Protein AF-0000000070466366 (afdb_homodimer)

Organism: Naegleria fowleri (NCBI:txid5763)

Secondary structure (DSSP, 8-state):
-HHHHHHHHHTT--GGGEEEEEEE-S--SSSSS-HHHHHGGG--SGGG---B--EEEBTBTHHHHHHHHHHHHHTSHHHHTS-S--EEEEEEEEEE---SSTTGGGBEEEEEEEEE-TT-SEE---TT-EEEEE----SEE---TT--PPEE-HHHHHHHHHHHHHHHHHHHHHHSSS---GGG-SEEEE--SSHHHHHHHHHHHHHHHHHS--GGGHHHHHHHTT---HHHHHHHHHHHHSS-GGG-TT-HHHHHHHHHHTHHHHHHHTGGGGHHHHHH-B-GGGHHHHHHHHHHHHHGGGGBT-EEEEEEEETTTEEEEEEEEE-----SSS---HHHHHHHH-HHHHHHTPPP--HHHHHHHHHHHHHHTT--SEE--S--TTSPTT-EEEEEE-TT--EEEEE--/-HHHHHHHHHTT--GGGEEEEEEE-S--SSSSS-HHHHHGGG--SGGG---B--EEEBTBTHHHHHHHHHHHHHTSHHHHTS-S--EEEEEEEE-----SSTTGGGB--EEEEEEE-TT-SEE-S-TT-EEEEE----SEE---TT--PPEE-HHHHHHHHHHHHHHHHHHHHHHSSS---GGG-SEEEE--SSHHHHHHHHHHHHHHHHHS--GGGHHHHHHHTT---HHHHHHHHHHHHSS-GGG-TT-HHHHHHHHHHTHHHHHHHTGGGGHHHHHH-B-GGGHHHHHHHHHHHHHGGGGBT-EEEEEEEETTTEEEEEEEEE-----TT----HHHHHHHH-HHHHHHT-----HHHHHHHHHHHHHHTT--SEE--S--TTSPTT-EEEEEE-TT--EEEEE--

Nearest PDB structures (foldseek):
  7cqt-assembly1_A  TM=9.504E-01  e=4.522E-41  Brassica juncea
  2p8u-assembly1_B  TM=9.285E-01  e=1.013E-40  Homo sapiens
  2f82-assembly1_A  TM=9.425E-01  e=1.205E-40  Brassica juncea
  7cqt-assembly1_B  TM=9.486E-01  e=7.617E-40  Brassica juncea
  2wya-assembly2_D  TM=9.282E-01  e=6.407E-40  Homo sapiens

Solvent-accessible surface area (backbone atoms only — not comparable to full-atom values): 41635 Å² total; per-residue (Å²): 95,36,46,52,51,48,50,34,61,76,66,67,52,59,64,76,31,37,43,30,37,23,26,4,26,37,53,70,77,32,56,18,31,27,67,37,25,59,44,28,61,80,39,74,50,73,83,45,13,50,33,42,66,42,20,23,31,22,22,27,25,8,22,56,55,29,45,51,47,45,50,23,40,60,52,8,75,66,40,59,79,52,72,87,62,53,30,27,37,31,32,15,28,31,74,26,53,49,56,95,58,88,57,32,78,40,31,17,68,44,63,44,56,43,82,44,54,67,72,44,22,69,28,72,83,48,72,71,44,51,19,45,35,37,35,60,46,86,26,32,35,24,54,50,64,91,44,81,40,62,51,71,39,65,71,56,34,51,42,53,51,52,51,44,48,52,54,13,49,55,51,33,31,66,63,40,96,58,76,61,48,69,78,75,52,54,33,42,27,46,42,35,70,46,70,68,59,42,49,48,49,56,21,46,51,51,44,46,50,59,42,70,46,52,82,89,45,46,66,60,49,32,54,68,71,70,56,80,56,65,67,61,53,51,49,49,46,54,62,34,64,67,54,66,72,90,74,45,76,80,38,60,66,53,50,52,52,35,36,63,72,36,46,70,59,42,52,72,29,32,43,53,18,43,50,41,36,71,74,44,25,14,10,46,17,14,20,32,55,37,7,46,46,23,31,39,37,73,48,20,58,76,38,51,77,31,43,36,37,37,37,44,51,7,46,15,36,37,31,36,26,35,47,36,32,25,37,82,47,75,51,79,82,62,79,60,44,42,46,49,49,15,61,71,60,37,48,72,65,57,62,68,66,60,78,88,75,51,72,66,58,50,51,51,51,53,52,50,51,60,69,51,57,85,54,53,57,46,67,60,80,73,83,60,83,83,56,54,70,61,31,60,46,76,43,32,23,38,85,84,54,49,76,42,72,43,64,38,113,96,38,46,53,51,48,49,32,61,76,64,68,53,59,64,75,32,35,44,30,38,24,27,5,24,39,53,72,78,30,55,18,31,27,66,36,26,59,46,27,59,81,39,76,50,72,83,45,13,49,33,42,65,41,21,24,29,22,22,26,24,8,21,59,55,30,44,50,45,47,52,23,41,61,51,9,74,66,41,58,80,51,71,87,62,54,30,29,36,31,31,13,30,30,74,25,53,52,56,95,60,88,59,32,78,39,32,17,69,45,63,44,54,43,83,43,53,68,68,44,20,69,26,72,82,49,71,72,44,52,18,44,36,37,36,58,46,87,26,32,36,24,55,49,65,92,45,80,41,62,51,70,38,65,71,58,34,51,43,53,51,52,52,43,48,51,54,12,49,54,50,34,29,68,62,39,96,57,78,61,50,69,78,74,52,54,32,43,27,47,43,34,69,46,69,68,59,42,49,49,49,56,22,46,52,50,42,46,50,59,42,70,46,52,80,90,44,44,67,62,50,31,54,67,70,70,55,80,56,64,68,61,52,51,50,48,46,55,62,34,63,67,54,67,73,90,72,45,77,79,38,59,67,54,50,52,52,36,34,62,74,36,46,70,59,42,51,72,28,32,44,54,18,41,50,42,36,72,74,45,25,14,10,47,17,13,19,33,54,37,6,48,46,24,29,40,38,72,47,20,57,73,37,50,76,31,44,36,36,37,38,44,51,8,45,16,34,38,32,36,28,35,47,35,30,25,37,84,49,76,50,82,82,56,83,53,44,42,47,51,49,15,60,72,58,37,49,71,65,59,61,70,66,61,80,89,75,52,71,67,58,50,50,51,50,53,52,49,50,59,69,50,55,85,53,53,56,46,66,59,81,72,81,61,82,84,56,56,69,61,31,61,46,76,42,33,25,37,84,83,54,50,74,41,72,44,64,38,113

Foldseek 3Di:
DLQVVLVCVLQVADLLQEQEEEEEEAADQDPPAFPVVVVCVVVPDPSNVNYDYTYAYFWLCRQVVVVVVQVCCQPDPNNVVDPFRHKYKYKYFYPFAADPDPLRVQTFGDMHIDIDTPLDQKDQPDPLQKFKDDDFDVQWDDPDSLDPHIDHDDVVVLLLQLVRLLRQLVSNQVSDPHRDAPLRAQAEFEQPQDDVSVLLNSLVSNLSVLLVDDPVCLVVSCVSLVHDDVVLVVVSCVLRHVDDPSPCSPPPVSSVSSSVSCVVVCCRHQVQLCVQCHLGGRRINCRRVSSVLSNLLVCFPVQAQHKYWYWDFGPSTIIMIGIIGGHHGDDPVSDDGSNNSNVSPVPVVVSVPADDDDPVVVVVVVVVCSVCRLNAQDADPDDCVRPDAQDKDWGHHHPVRDTDIDGHD/DLQVVLVCVLQVADLLQEQEEEEEEAADQDPPAFPVVVVCVVVPDPSNVNYDYTYAYFWLCRQVVQVVVQVVCQPDPNNVVDPFRHKYKYKFFYQFAADPDDLRVQTFGDMHIDIDTPLDQKDQPDPLQKFKDDDFDVQWDDPDPLDPHIDHDDLVVLLLQLVRLLRQLVSNQVSDPHRDAPLRAQAEFEQPQDVVSVLLNSLSSNLSVLLVDDPVCLVVSCVSLVHDDPVLVVVSCVLRHVDDPSPCSPPVVSSVSSSVSCVVVCCRHQVQLCVCCHLGGRRINCRRVSSVLSNLLVCFPVQAQHKYWYWDFGPSTIIMIGIIGGHHGDDPPPDDGSNNSNVSPVPVVVSVPADDDDPVVVVVVVVVCSVCRLNACDADPDDCVRPDAQDKDWGHHHPVRDTDIDGHD

Radius of gyration: 27.38 Å; Cα contacts (8 Å, |Δi|>4): 1636; chains: 2; bounding box: 58×81×70 Å

Sequence (818 aa):
MSAVKRLFEKYSIDPKQVKRLEVGTESAIDKSKSIKSFIMQEFPQVEYSEMEGIDTINACYGATNALFNGLYWLNSEHTTTKKNDVYSVVVAVDIAQYDKGPARPTGGAGAVAMLLGRDAPLSFSDFRLKAFHMEHAYDFYKPKKTSYFPTVDGQYSNVCYLKALDICYERLRSRHEQPISVADLDYLCFHAPYNKLVQKSFARMVYSDFALAEESQLESLYAKYGIKDDETKSKINQYARSQPREETYNDNESSKFFIALTKKMYEQKVGASTYLPRELGNTYAASLYAGLTSLVGLKGQELQDKRINLFSYGSGLAAAMFEFQGRETTHKKHRYQLEDIKNILDLPNRLNQRQEITPEEYSKTMDHNMDVYLKHDFVSSTPTDYISSGAYYLDRVDDKYRRFYLRKEMSAVKRLFEKYSIDPKQVKRLEVGTESAIDKSKSIKSFIMQEFPQVEYSEMEGIDTINACYGATNALFNGLYWLNSEHTTTKKNDVYSVVVAVDIAQYDKGPARPTGGAGAVAMLLGRDAPLSFSDFRLKAFHMEHAYDFYKPKKTSYFPTVDGQYSNVCYLKALDICYERLRSRHEQPISVADLDYLCFHAPYNKLVQKSFARMVYSDFALAEESQLESLYAKYGIKDDETKSKINQYARSQPREETYNDNESSKFFIALTKKMYEQKVGASTYLPRELGNTYAASLYAGLTSLVGLKGQELQDKRINLFSYGSGLAAAMFEFQGRETTHKKHRYQLEDIKNILDLPNRLNQRQEITPEEYSKTMDHNMDVYLKHDFVSSTPTDYISSGAYYLDRVDDKYRRFYLRKE

pLDDT: mean 93.12, std 7.14, range [53.06, 98.81]

Structure (mmCIF, N/CA/C/O backbone):
data_AF-0000000070466366-model_v1
#
loop_
_entity.id
_entity.type
_entity.pdbx_description
1 polymer 'Hydroxymethylglutaryl-CoA synthase'
#
loop_
_atom_site.group_PDB
_atom_site.id
_atom_site.type_symbol
_atom_site.label_atom_id
_atom_site.label_alt_id
_atom_site.label_comp_id
_atom_site.label_asym_id
_atom_site.label_entity_id
_atom_site.label_seq_id
_atom_site.pdbx_PDB_ins_code
_atom_site.Cartn_x
_atom_site.Cartn_y
_atom_site.Cartn_z
_atom_site.occupancy
_atom_site.B_iso_or_equiv
_atom_site.auth_seq_id
_atom_site.auth_comp_id
_atom_site.auth_asym_id
_atom_site.auth_atom_id
_atom_site.pdbx_PDB_model_num
ATOM 1 N N . MET A 1 1 ? -8.93 -9.391 11.047 1 96.06 1 MET A N 1
ATOM 2 C CA . MET A 1 1 ? -8.875 -9.289 12.508 1 96.06 1 MET A CA 1
ATOM 3 C C . MET A 1 1 ? -8.68 -10.664 13.133 1 96.06 1 MET A C 1
ATOM 5 O O . MET A 1 1 ? -7.82 -10.844 14 1 96.06 1 MET A O 1
ATOM 9 N N . SER A 1 2 ? -9.508 -11.656 12.734 1 96.38 2 SER A N 1
ATOM 10 C CA . SER A 1 2 ? -9.391 -13 13.281 1 96.38 2 SER A CA 1
ATOM 11 C C . SER A 1 2 ? -8.008 -13.586 13.016 1 96.38 2 SER A C 1
ATOM 13 O O . SER A 1 2 ? -7.387 -14.156 13.914 1 96.38 2 SER A O 1
ATOM 15 N N . ALA A 1 3 ? -7.57 -13.508 11.758 1 96.94 3 ALA A N 1
ATOM 16 C CA . ALA A 1 3 ? -6.266 -14.055 11.398 1 96.94 3 ALA A CA 1
ATOM 17 C C . ALA A 1 3 ? -5.156 -13.414 12.227 1 96.94 3 ALA A C 1
ATOM 19 O O . ALA A 1 3 ? -4.25 -14.102 12.703 1 96.94 3 ALA A O 1
ATOM 20 N N . VAL A 1 4 ? -5.172 -12.102 12.398 1 97.94 4 VAL A N 1
ATOM 21 C CA . VAL A 1 4 ? -4.156 -11.375 13.148 1 97.94 4 VAL A CA 1
ATOM 22 C C . VAL A 1 4 ? -4.207 -11.789 14.617 1 97.94 4 VAL A C 1
ATOM 24 O O . VAL A 1 4 ? -3.176 -12.086 15.227 1 97.94 4 VAL A O 1
ATOM 27 N N . LYS A 1 5 ? -5.387 -11.781 15.156 1 96.62 5 LYS A N 1
ATOM 28 C CA . LYS A 1 5 ? -5.547 -12.164 16.547 1 96.62 5 LYS A CA 1
ATOM 29 C C . LYS A 1 5 ? -5.023 -13.578 16.797 1 96.62 5 LYS A C 1
ATOM 31 O O . LYS A 1 5 ? -4.309 -13.82 17.781 1 96.62 5 LYS A O 1
ATOM 36 N N . ARG A 1 6 ? -5.387 -14.516 15.969 1 96.19 6 ARG A N 1
ATOM 37 C CA . ARG A 1 6 ? -4.93 -15.891 16.094 1 96.19 6 ARG A CA 1
ATOM 38 C C . ARG A 1 6 ? -3.412 -15.984 15.977 1 96.19 6 ARG A C 1
ATOM 40 O O . ARG A 1 6 ? -2.775 -16.75 16.703 1 96.19 6 ARG A O 1
ATOM 47 N N . LEU A 1 7 ? -2.84 -15.258 15.055 1 97.38 7 LEU A N 1
ATOM 48 C CA . LEU A 1 7 ? -1.387 -15.234 14.914 1 97.38 7 LEU A CA 1
ATOM 49 C C . LEU A 1 7 ? -0.723 -14.82 16.219 1 97.38 7 LEU A C 1
ATOM 51 O O . LEU A 1 7 ? 0.207 -15.477 16.688 1 97.38 7 LEU A O 1
ATOM 55 N N . PHE A 1 8 ? -1.186 -13.719 16.812 1 96.38 8 PHE A N 1
ATOM 56 C CA . PHE A 1 8 ? -0.605 -13.203 18.047 1 96.38 8 PHE A CA 1
ATOM 57 C C . PHE A 1 8 ? -0.771 -14.203 19.188 1 96.38 8 PHE A C 1
ATOM 59 O O . PHE A 1 8 ? 0.168 -14.445 19.938 1 96.38 8 PHE A O 1
ATOM 66 N N . GLU A 1 9 ? -1.941 -14.797 19.234 1 95.44 9 GLU A N 1
ATOM 67 C CA . GLU A 1 9 ? -2.225 -15.727 20.328 1 95.44 9 GLU A CA 1
ATOM 68 C C . GLU A 1 9 ? -1.451 -17.031 20.141 1 95.44 9 GLU A C 1
ATOM 70 O O . GLU A 1 9 ? -0.811 -17.516 21.078 1 95.44 9 GLU A O 1
ATOM 75 N N . LYS A 1 10 ? -1.465 -17.594 19 1 95 10 LYS A N 1
ATOM 76 C CA . LYS A 1 10 ? -0.871 -18.906 18.766 1 95 10 LYS A CA 1
ATOM 77 C C . LYS A 1 10 ? 0.652 -18.844 18.812 1 95 10 LYS A C 1
ATOM 79 O O . LYS A 1 10 ? 1.307 -19.797 19.219 1 95 10 LYS A O 1
ATOM 84 N N . TYR A 1 11 ? 1.193 -17.734 18.453 1 93.44 11 TYR A N 1
ATOM 85 C CA . TYR A 1 11 ? 2.646 -17.609 18.438 1 93.44 11 TYR A CA 1
ATOM 86 C C . TYR A 1 11 ? 3.125 -16.781 19.625 1 93.44 11 TYR A C 1
ATOM 88 O O . TYR A 1 11 ? 4.297 -16.391 19.688 1 93.44 11 TYR A O 1
ATOM 96 N N . SER A 1 12 ? 2.275 -16.391 20.547 1 92.88 12 SER A N 1
ATOM 97 C CA . SER A 1 12 ? 2.588 -15.664 21.781 1 92.88 12 SER A CA 1
ATOM 98 C C . SER A 1 12 ? 3.379 -14.391 21.469 1 92.88 12 SER A C 1
ATOM 100 O O . SER A 1 12 ? 4.43 -14.156 22.078 1 92.88 12 SER A O 1
ATOM 102 N N . ILE A 1 13 ? 2.855 -13.664 20.594 1 93.5 13 ILE A N 1
ATOM 103 C CA . ILE A 1 13 ? 3.52 -12.438 20.172 1 93.5 13 ILE A CA 1
ATOM 104 C C . ILE A 1 13 ? 3.062 -11.281 21.062 1 93.5 13 ILE A C 1
ATOM 106 O O . ILE A 1 13 ? 1.86 -11.055 21.234 1 93.5 13 ILE A O 1
ATOM 110 N N . ASP A 1 14 ? 4.008 -10.539 21.625 1 93.25 14 ASP A N 1
ATOM 111 C CA . ASP A 1 14 ? 3.717 -9.273 22.281 1 93.25 14 ASP A CA 1
ATOM 112 C C . ASP A 1 14 ? 3.475 -8.164 21.266 1 93.25 14 ASP A C 1
ATOM 114 O O . ASP A 1 14 ? 4.359 -7.84 20.469 1 93.25 14 ASP A O 1
ATOM 118 N N . PRO A 1 15 ? 2.287 -7.559 21.297 1 94 15 PRO A N 1
ATOM 119 C CA . PRO A 1 15 ? 1.999 -6.508 20.312 1 94 15 PRO A CA 1
ATOM 120 C C . PRO A 1 15 ? 3.051 -5.402 20.312 1 94 15 PRO A C 1
ATOM 122 O O . PRO A 1 15 ? 3.244 -4.727 19.297 1 94 15 PRO A O 1
ATOM 125 N N . LYS A 1 16 ? 3.756 -5.223 21.391 1 92.88 16 LYS A N 1
ATOM 126 C CA . LYS A 1 16 ? 4.781 -4.184 21.484 1 92.88 16 LYS A CA 1
ATOM 127 C C . LYS A 1 16 ? 5.949 -4.48 20.547 1 92.88 16 LYS A C 1
ATOM 129 O O . LYS A 1 16 ? 6.695 -3.574 20.172 1 92.88 16 LYS A O 1
ATOM 134 N N . GLN A 1 17 ? 6.059 -5.715 20.188 1 92.38 17 GLN A N 1
ATOM 135 C CA . GLN A 1 17 ? 7.16 -6.133 19.328 1 92.38 17 GLN A CA 1
ATOM 136 C C . GLN A 1 17 ? 6.828 -5.902 17.859 1 92.38 17 GLN A C 1
ATOM 138 O O . GLN A 1 17 ? 7.719 -5.934 17 1 92.38 17 GLN A O 1
ATOM 143 N N . VAL A 1 18 ? 5.605 -5.711 17.547 1 95.38 18 VAL A N 1
ATOM 144 C CA . VAL A 1 18 ? 5.191 -5.512 16.156 1 95.38 18 VAL A CA 1
ATOM 145 C C . VAL A 1 18 ? 5.199 -4.02 15.82 1 95.38 18 VAL A C 1
ATOM 147 O O . VAL A 1 18 ? 4.434 -3.244 16.406 1 95.38 18 VAL A O 1
ATOM 150 N N . LYS A 1 19 ? 6.012 -3.633 14.883 1 95.12 19 LYS A N 1
ATOM 151 C CA . LYS A 1 19 ? 6.188 -2.213 14.594 1 95.12 19 LYS A CA 1
ATOM 152 C C . LYS A 1 19 ? 5.672 -1.868 13.203 1 95.12 19 LYS A C 1
ATOM 154 O O . LYS A 1 19 ? 5.652 -0.698 12.812 1 95.12 19 LYS A O 1
ATOM 159 N N . ARG A 1 20 ? 5.266 -2.869 12.516 1 96.56 20 ARG A N 1
ATOM 160 C CA . ARG A 1 20 ? 4.664 -2.66 11.203 1 96.56 20 ARG A CA 1
ATOM 161 C C . ARG A 1 20 ? 3.598 -3.713 10.914 1 96.56 20 ARG A C 1
ATOM 163 O O . ARG A 1 20 ? 3.77 -4.887 11.25 1 96.56 20 ARG A O 1
ATOM 170 N N . LEU A 1 21 ? 2.521 -3.348 10.43 1 98.25 21 LEU A N 1
ATOM 171 C CA . LEU A 1 21 ? 1.432 -4.223 10.016 1 98.25 21 LEU A CA 1
ATOM 172 C C . LEU A 1 21 ? 0.79 -3.725 8.727 1 98.25 21 LEU A C 1
ATOM 174 O O . LEU A 1 21 ? 0.292 -2.598 8.672 1 98.25 21 LEU A O 1
ATOM 178 N N . GLU A 1 22 ? 0.852 -4.496 7.668 1 98.31 22 GLU A N 1
ATOM 179 C CA . GLU A 1 22 ? 0.303 -4.133 6.363 1 98.31 22 GLU A CA 1
ATOM 180 C C . GLU A 1 22 ? -0.724 -5.156 5.891 1 98.31 22 GLU A C 1
ATOM 182 O O . GLU A 1 22 ? -0.619 -6.344 6.211 1 98.31 22 GLU A O 1
ATOM 187 N N . VAL A 1 23 ? -1.675 -4.68 5.141 1 98.69 23 VAL A N 1
ATOM 188 C CA . VAL A 1 23 ? -2.717 -5.547 4.602 1 98.69 23 VAL A CA 1
ATOM 189 C C . VAL A 1 23 ? -2.715 -5.469 3.074 1 98.69 23 VAL A C 1
ATOM 191 O O . VAL A 1 23 ? -2.721 -4.375 2.504 1 98.69 23 VAL A O 1
ATOM 194 N N . GLY A 1 24 ? -2.564 -6.617 2.385 1 98.31 24 GLY A N 1
ATOM 195 C CA . GLY A 1 24 ? -2.836 -6.727 0.961 1 98.31 24 GLY A CA 1
ATOM 196 C C . GLY A 1 24 ? -4.262 -7.145 0.656 1 98.31 24 GLY A C 1
ATOM 197 O O . GLY A 1 24 ? -4.715 -8.195 1.104 1 98.31 24 GLY A O 1
ATOM 198 N N . THR A 1 25 ? -5.016 -6.293 -0.101 1 96.62 25 THR A N 1
ATOM 199 C CA . THR A 1 25 ? -6.426 -6.566 -0.355 1 96.62 25 THR A CA 1
ATOM 200 C C . THR A 1 25 ? -6.91 -5.809 -1.589 1 96.62 25 THR A C 1
ATOM 202 O O . THR A 1 25 ? -6.293 -4.82 -2 1 96.62 25 THR A O 1
ATOM 205 N N . GLU A 1 26 ? -7.973 -6.289 -2.25 1 92.19 26 GLU A N 1
ATOM 206 C CA . GLU A 1 26 ? -8.703 -5.504 -3.242 1 92.19 26 GLU A CA 1
ATOM 207 C C . GLU A 1 26 ? -10.164 -5.336 -2.844 1 92.19 26 GLU A C 1
ATOM 209 O O . GLU A 1 26 ? -11.008 -4.996 -3.68 1 92.19 26 GLU A O 1
ATOM 214 N N . SER A 1 27 ? -10.484 -5.633 -1.599 1 90.75 27 SER A N 1
ATOM 215 C CA . SER A 1 27 ? -11.883 -5.652 -1.177 1 90.75 27 SER A CA 1
ATOM 216 C C . SER A 1 27 ? -12.109 -4.738 0.02 1 90.75 27 SER A C 1
ATOM 218 O O . SER A 1 27 ? -12.859 -5.082 0.938 1 90.75 27 SER A O 1
ATOM 220 N N . ALA A 1 28 ? -11.438 -3.646 -0.012 1 87.25 28 ALA A N 1
ATOM 221 C CA . ALA A 1 28 ? -11.695 -2.709 1.078 1 87.25 28 ALA A CA 1
ATOM 222 C C . ALA A 1 28 ? -13.141 -2.215 1.05 1 87.25 28 ALA A C 1
ATOM 224 O O . ALA A 1 28 ? -13.695 -1.975 -0.022 1 87.25 28 ALA A O 1
ATOM 225 N N . ILE A 1 29 ? -13.797 -2.104 2.184 1 86.88 29 ILE A N 1
ATOM 226 C CA . ILE A 1 29 ? -15.203 -1.724 2.275 1 86.88 29 ILE A CA 1
ATOM 227 C C . ILE A 1 29 ? -15.32 -0.204 2.373 1 86.88 29 ILE A C 1
ATOM 229 O O . ILE A 1 29 ? -16.406 0.353 2.193 1 86.88 29 ILE A O 1
ATOM 233 N N . ASP A 1 30 ? -14.281 0.465 2.758 1 90.94 30 ASP A N 1
ATOM 234 C CA . ASP A 1 30 ? -14.172 1.92 2.797 1 90.94 30 ASP A CA 1
ATOM 235 C C . ASP A 1 30 ? -13.117 2.42 1.812 1 90.94 30 ASP A C 1
ATOM 237 O O . ASP A 1 30 ? -12.055 1.817 1.678 1 90.94 30 ASP A O 1
ATOM 241 N N . LYS A 1 31 ? -13.445 3.484 1.1 1 90.69 31 LYS A N 1
ATOM 242 C CA . LYS A 1 31 ? -12.508 3.961 0.085 1 90.69 31 LYS A CA 1
ATOM 243 C C . LYS A 1 31 ? -11.312 4.66 0.725 1 90.69 31 LYS A C 1
ATOM 245 O O . LYS A 1 31 ? -10.242 4.746 0.121 1 90.69 31 LYS A O 1
ATOM 250 N N . SER A 1 32 ? -11.516 5.141 1.87 1 93.62 32 SER A N 1
ATOM 251 C CA . SER A 1 32 ? -10.461 5.957 2.463 1 93.62 32 SER A CA 1
ATOM 252 C C . SER A 1 32 ? -9.82 5.254 3.652 1 93.62 32 SER A C 1
ATOM 254 O O . SER A 1 32 ? -8.594 5.266 3.801 1 93.62 32 SER A O 1
ATOM 256 N N . LYS A 1 33 ? -10.594 4.621 4.555 1 95.38 33 LYS A N 1
ATOM 257 C CA . LYS A 1 33 ? -10.094 3.936 5.738 1 95.38 33 LYS A CA 1
ATOM 258 C C . LYS A 1 33 ? -9.5 2.578 5.379 1 95.38 33 LYS A C 1
ATOM 260 O O . LYS A 1 33 ? -10.117 1.798 4.652 1 95.38 33 LYS A O 1
ATOM 265 N N . SER A 1 34 ? -8.32 2.328 5.812 1 96.69 34 SER A N 1
ATOM 266 C CA . SER A 1 34 ? -7.676 1.045 5.559 1 96.69 34 SER A CA 1
ATOM 267 C C . SER A 1 34 ? -8.25 -0.049 6.453 1 96.69 34 SER A C 1
ATOM 269 O O . SER A 1 34 ? -8.812 0.237 7.512 1 96.69 34 SER A O 1
ATOM 271 N N . ILE A 1 35 ? -8.133 -1.308 5.977 1 97.06 35 ILE A N 1
ATOM 272 C CA . ILE A 1 35 ? -8.422 -2.465 6.82 1 97.06 35 ILE A CA 1
ATOM 273 C C . ILE A 1 35 ? -7.48 -2.469 8.023 1 97.06 35 ILE A C 1
ATOM 275 O O . ILE A 1 35 ? -7.891 -2.805 9.141 1 97.06 35 ILE A O 1
ATOM 279 N N . LYS A 1 36 ? -6.262 -2.043 7.848 1 98.19 36 LYS A N 1
ATOM 280 C CA . LYS A 1 36 ? -5.281 -1.938 8.93 1 98.19 36 LYS A CA 1
ATOM 281 C C . LYS A 1 36 ? -5.82 -1.098 10.078 1 98.19 36 LYS A C 1
ATOM 283 O O . LYS A 1 36 ? -5.629 -1.441 11.25 1 98.19 36 LYS A O 1
ATOM 288 N N . SER A 1 37 ? -6.43 0.009 9.75 1 96.81 37 SER A N 1
ATOM 289 C CA . SER A 1 37 ? -6.949 0.87 10.812 1 96.81 37 SER A CA 1
ATOM 290 C C . SER A 1 37 ? -8.008 0.151 11.633 1 96.81 37 SER A C 1
ATOM 292 O O . SER A 1 37 ? -8.117 0.37 12.844 1 96.81 37 SER A O 1
ATOM 294 N N . PHE A 1 38 ? -8.805 -0.758 11.023 1 96.19 38 PHE A N 1
ATOM 295 C CA . PHE A 1 38 ? -9.773 -1.566 11.75 1 96.19 38 PHE A CA 1
ATOM 296 C C . PHE A 1 38 ? -9.062 -2.562 12.664 1 96.19 38 PHE A C 1
ATOM 298 O O . PHE A 1 38 ? -9.516 -2.818 13.781 1 96.19 38 PHE A O 1
ATOM 305 N N . ILE A 1 39 ? -8.008 -3.111 12.18 1 97.19 39 ILE A N 1
ATOM 306 C CA . ILE A 1 39 ? -7.246 -4.082 12.961 1 97.19 39 ILE A CA 1
ATOM 307 C C . ILE A 1 39 ? -6.699 -3.414 14.219 1 97.19 39 ILE A C 1
ATOM 309 O O . ILE A 1 39 ? -6.613 -4.047 15.273 1 97.19 39 ILE A O 1
ATOM 313 N N . MET A 1 40 ? -6.41 -2.094 14.188 1 97.06 40 MET A N 1
ATOM 314 C CA . MET A 1 40 ? -5.82 -1.368 15.312 1 97.06 40 MET A CA 1
ATOM 315 C C . MET A 1 40 ? -6.773 -1.35 16.5 1 97.06 40 MET A C 1
ATOM 317 O O . MET A 1 40 ? -6.355 -1.082 17.625 1 97.06 40 MET A O 1
ATOM 321 N N . GLN A 1 41 ? -8.055 -1.667 16.234 1 94.44 41 GLN A N 1
ATOM 322 C CA . GLN A 1 41 ? -9 -1.755 17.344 1 94.44 41 GLN A CA 1
ATOM 323 C C . GLN A 1 41 ? -8.562 -2.822 18.344 1 94.44 41 GLN A C 1
ATOM 325 O O . GLN A 1 41 ? -8.922 -2.762 19.531 1 94.44 41 GLN A O 1
ATOM 330 N N . GLU A 1 42 ? -7.84 -3.777 17.859 1 92.75 42 GLU A N 1
ATOM 331 C CA . GLU A 1 42 ? -7.348 -4.852 18.703 1 92.75 42 GLU A CA 1
ATOM 332 C C . GLU A 1 42 ? -6.199 -4.367 19.594 1 92.75 42 GLU A C 1
ATOM 334 O O . GLU A 1 42 ? -5.832 -5.039 20.562 1 92.75 42 GLU A O 1
ATOM 339 N N . PHE A 1 43 ? -5.727 -3.207 19.297 1 94.12 43 PHE A N 1
ATOM 340 C CA . PHE A 1 43 ? -4.594 -2.623 20 1 94.12 43 PHE A CA 1
ATOM 341 C C . PHE A 1 43 ? -4.895 -1.187 20.422 1 94.12 43 PHE A C 1
ATOM 343 O O . PHE A 1 43 ? -4.207 -0.257 19.984 1 94.12 43 PHE A O 1
ATOM 350 N N . PRO A 1 44 ? -5.758 -1.002 21.359 1 91.12 44 PRO A N 1
ATOM 351 C CA . PRO A 1 44 ? -6.25 0.343 21.672 1 91.12 44 PRO A CA 1
ATOM 352 C C . PRO A 1 44 ? -5.277 1.142 22.531 1 91.12 44 PRO A C 1
ATOM 354 O O . PRO A 1 44 ? -5.395 2.367 22.641 1 91.12 44 PRO A O 1
ATOM 357 N N . GLN A 1 45 ? -4.344 0.458 23.141 1 93.69 45 GLN A N 1
ATOM 358 C CA . GLN A 1 45 ? -3.402 1.161 24.016 1 93.69 45 GLN A CA 1
ATOM 359 C C . GLN A 1 45 ? -2.402 1.97 23.188 1 93.69 45 GLN A C 1
ATOM 361 O O . GLN A 1 45 ? -1.893 1.489 22.172 1 93.69 45 GLN A O 1
ATOM 366 N N . VAL A 1 46 ? -2.16 3.145 23.672 1 93.69 46 VAL A N 1
ATOM 367 C CA . VAL A 1 46 ? -1.288 4.07 22.953 1 93.69 46 VAL A CA 1
ATOM 368 C C . VAL A 1 46 ? 0.091 3.441 22.766 1 93.69 46 VAL A C 1
ATOM 370 O O . VAL A 1 46 ? 0.757 3.676 21.75 1 93.69 46 VAL A O 1
ATOM 373 N N . GLU A 1 47 ? 0.54 2.621 23.656 1 93.12 47 GLU A N 1
ATOM 374 C CA . GLU A 1 47 ? 1.852 1.981 23.594 1 93.12 47 GLU A CA 1
ATOM 375 C C . GLU A 1 47 ? 1.95 1.043 22.391 1 93.12 47 GLU A C 1
ATOM 377 O O . GLU A 1 47 ? 3.049 0.725 21.938 1 93.12 47 GLU A O 1
ATOM 382 N N . TYR A 1 48 ? 0.75 0.599 21.922 1 94.56 48 TYR A N 1
ATOM 383 C CA . TYR A 1 48 ? 0.733 -0.321 20.781 1 94.56 48 TYR A CA 1
ATOM 384 C C . TYR A 1 48 ? 0.463 0.423 19.484 1 94.56 48 TYR A C 1
ATOM 386 O O . TYR A 1 48 ? 0.429 -0.185 18.406 1 94.56 48 TYR A O 1
ATOM 394 N N . SER A 1 49 ? 0.397 1.738 19.547 1 96.19 49 SER A N 1
ATOM 395 C CA . SER A 1 49 ? -0.109 2.494 18.406 1 96.19 49 SER A CA 1
ATOM 396 C C . SER A 1 49 ? 1.015 2.855 17.438 1 96.19 49 SER A C 1
ATOM 398 O O . SER A 1 49 ? 0.765 3.412 16.359 1 96.19 49 SER A O 1
ATOM 400 N N . GLU A 1 50 ? 2.242 2.633 17.859 1 94.81 50 GLU A N 1
ATOM 401 C CA . GLU A 1 50 ? 3.361 2.932 16.969 1 94.81 50 GLU A CA 1
ATOM 402 C C . GLU A 1 50 ? 3.643 1.768 16.031 1 94.81 50 GLU A C 1
ATOM 404 O O . GLU A 1 50 ? 4.758 1.244 15.992 1 94.81 50 GLU A O 1
ATOM 409 N N . MET A 1 51 ? 2.682 1.392 15.305 1 95.75 51 MET A N 1
ATOM 410 C CA . MET A 1 51 ? 2.717 0.326 14.305 1 95.75 51 MET A CA 1
ATOM 411 C C . MET A 1 51 ? 2.48 0.884 12.906 1 95.75 51 MET A C 1
ATOM 413 O O . MET A 1 51 ? 1.341 0.933 12.438 1 95.75 51 MET A O 1
ATOM 417 N N . GLU A 1 52 ? 3.555 1.161 12.242 1 96.06 52 GLU A N 1
ATOM 418 C CA . GLU A 1 52 ? 3.387 1.744 10.914 1 96.06 52 GLU A CA 1
ATOM 419 C C . GLU A 1 52 ? 2.816 0.726 9.938 1 96.06 52 GLU A C 1
ATOM 421 O O . GLU A 1 52 ? 2.521 -0.41 10.312 1 96.06 52 GLU A O 1
ATOM 426 N N . GLY A 1 53 ? 2.582 1.084 8.68 1 97.81 53 GLY A N 1
ATOM 427 C CA . GLY A 1 53 ? 1.994 0.24 7.652 1 97.81 53 GLY A CA 1
ATOM 428 C C . GLY A 1 53 ? 0.512 0.489 7.453 1 97.81 53 GLY A C 1
ATOM 429 O O . GLY A 1 53 ? -0.203 0.813 8.406 1 97.81 53 GLY A O 1
ATOM 430 N N . ILE A 1 54 ? 0.046 0.333 6.254 1 98.56 54 ILE A N 1
ATOM 431 C CA . ILE A 1 54 ? -1.355 0.472 5.879 1 98.56 54 ILE A CA 1
ATOM 432 C C . ILE A 1 54 ? -1.691 -0.52 4.766 1 98.56 54 ILE A C 1
ATOM 434 O O . ILE A 1 54 ? -1.012 -1.535 4.605 1 98.56 54 ILE A O 1
ATOM 438 N N . ASP A 1 55 ? -2.824 -0.326 4.023 1 98.25 55 ASP A N 1
ATOM 439 C CA . ASP A 1 55 ? -3.268 -1.266 2.996 1 98.25 55 ASP A CA 1
ATOM 440 C C . ASP A 1 55 ? -2.547 -1.017 1.674 1 98.25 55 ASP A C 1
ATOM 442 O O . ASP A 1 55 ? -2.244 0.129 1.332 1 98.25 55 ASP A O 1
ATOM 446 N N . THR A 1 56 ? -2.236 -2.062 0.962 1 98.06 56 THR A N 1
ATOM 447 C CA . THR A 1 56 ? -1.748 -1.994 -0.411 1 98.06 56 THR A CA 1
ATOM 448 C C . THR A 1 56 ? -2.717 -2.689 -1.364 1 98.06 56 THR A C 1
ATOM 450 O O . THR A 1 56 ? -3.342 -3.688 -1.003 1 98.06 56 THR A O 1
ATOM 453 N N . ILE A 1 57 ? -2.816 -2.088 -2.596 1 97.06 57 ILE A N 1
ATOM 454 C CA . ILE A 1 57 ? -3.896 -2.557 -3.455 1 97.06 57 ILE A CA 1
ATOM 455 C C . ILE A 1 57 ? -3.389 -2.707 -4.887 1 97.06 57 ILE A C 1
ATOM 457 O O . ILE A 1 57 ? -2.893 -1.745 -5.48 1 97.06 57 ILE A O 1
ATOM 461 N N . ASN A 1 58 ? -3.531 -3.916 -5.508 1 97.38 58 ASN A N 1
ATOM 462 C CA . ASN A 1 58 ? -3.545 -4.324 -6.906 1 97.38 58 ASN A CA 1
ATOM 463 C C . ASN A 1 58 ? -3.984 -5.777 -7.066 1 97.38 58 ASN A C 1
ATOM 465 O O . ASN A 1 58 ? -3.148 -6.668 -7.23 1 97.38 58 ASN A O 1
ATOM 469 N N . ALA A 1 59 ? -5.293 -5.926 -7.141 1 96.38 59 ALA A N 1
ATOM 470 C CA . ALA A 1 59 ? -5.902 -7.254 -7.188 1 96.38 59 ALA A CA 1
ATOM 471 C C . ALA A 1 59 ? -5.199 -8.219 -6.234 1 96.38 59 ALA A C 1
ATOM 473 O O . ALA A 1 59 ? -4.98 -7.891 -5.062 1 96.38 59 ALA A O 1
ATOM 474 N N . CYS A 1 60 ? -4.914 -9.445 -6.699 1 97.06 60 CYS A N 1
ATOM 475 C CA . CYS A 1 60 ? -4.402 -10.477 -5.805 1 97.06 60 CYS A CA 1
ATOM 476 C C . CYS A 1 60 ? -2.947 -10.211 -5.441 1 97.06 60 CYS A C 1
ATOM 478 O O . CYS A 1 60 ? -2.422 -10.812 -4.5 1 97.06 60 CYS A O 1
ATOM 480 N N . TYR A 1 61 ? -2.281 -9.297 -6.062 1 98.44 61 TYR A N 1
ATOM 481 C CA . TYR A 1 61 ? -0.858 -9.047 -5.863 1 98.44 61 TYR A CA 1
ATOM 482 C C . TYR A 1 61 ? -0.623 -8.234 -4.594 1 98.44 61 TYR A C 1
ATOM 484 O O . TYR A 1 61 ? 0.497 -8.188 -4.082 1 98.44 61 TYR A O 1
ATOM 492 N N . GLY A 1 62 ? -1.628 -7.566 -4.039 1 98.19 62 GLY A N 1
ATOM 493 C CA . GLY A 1 62 ? -1.488 -6.672 -2.902 1 98.19 62 GLY A CA 1
ATOM 494 C C . GLY A 1 62 ? -0.705 -7.281 -1.756 1 98.19 62 GLY A C 1
ATOM 495 O O . GLY A 1 62 ? 0.163 -6.629 -1.174 1 98.19 62 GLY A O 1
ATOM 496 N N . ALA A 1 63 ? -0.928 -8.516 -1.475 1 98.19 63 ALA A N 1
ATOM 497 C CA . ALA A 1 63 ? -0.279 -9.188 -0.354 1 98.19 63 ALA A CA 1
ATOM 498 C C . ALA A 1 63 ? 1.221 -9.336 -0.597 1 98.19 63 ALA A C 1
ATOM 500 O O . ALA A 1 63 ? 2.018 -9.266 0.342 1 98.19 63 ALA A O 1
ATOM 501 N N . THR A 1 64 ? 1.584 -9.609 -1.805 1 98.62 64 THR A N 1
ATOM 502 C CA . THR A 1 64 ? 2.996 -9.766 -2.137 1 98.62 64 THR A CA 1
ATOM 503 C C . THR A 1 64 ? 3.74 -8.445 -1.952 1 98.62 64 THR A C 1
ATOM 505 O O . THR A 1 64 ? 4.863 -8.43 -1.444 1 98.62 64 THR A O 1
ATOM 508 N N . ASN A 1 65 ? 3.09 -7.379 -2.414 1 98.44 65 ASN A N 1
ATOM 509 C CA . ASN A 1 65 ? 3.721 -6.082 -2.195 1 98.44 65 ASN A CA 1
ATOM 510 C C . ASN A 1 65 ? 3.881 -5.777 -0.709 1 98.44 65 ASN A C 1
ATOM 512 O O . ASN A 1 65 ? 4.906 -5.238 -0.289 1 98.44 65 ASN A O 1
ATOM 516 N N . ALA A 1 66 ? 2.855 -6.078 0.091 1 98.56 66 ALA A N 1
ATOM 517 C CA . ALA A 1 66 ? 2.938 -5.91 1.54 1 98.56 66 ALA A CA 1
ATOM 518 C C . ALA A 1 66 ? 4.078 -6.738 2.125 1 98.56 66 ALA A C 1
ATOM 520 O O . ALA A 1 66 ? 4.789 -6.281 3.02 1 98.56 66 ALA A O 1
ATOM 521 N N . LEU A 1 67 ? 4.23 -7.949 1.647 1 98.25 67 LEU A N 1
ATOM 522 C CA . LEU A 1 67 ? 5.312 -8.828 2.084 1 98.25 67 LEU A CA 1
ATOM 523 C C . LEU A 1 67 ? 6.672 -8.188 1.806 1 98.25 67 LEU A C 1
ATOM 525 O O . LEU A 1 67 ? 7.527 -8.125 2.693 1 98.25 67 LEU A O 1
ATOM 529 N N . PHE A 1 68 ? 6.871 -7.723 0.576 1 96.94 68 PHE A N 1
ATOM 530 C CA . PHE A 1 68 ? 8.141 -7.102 0.21 1 96.94 68 PHE A CA 1
ATOM 531 C C . PHE A 1 68 ? 8.391 -5.852 1.048 1 96.94 68 PHE A C 1
ATOM 533 O O . PHE A 1 68 ? 9.516 -5.617 1.5 1 96.94 68 PHE A O 1
ATOM 540 N N . ASN A 1 69 ? 7.352 -5.031 1.256 1 96.88 69 ASN A N 1
ATOM 541 C CA . ASN A 1 69 ? 7.5 -3.861 2.113 1 96.88 69 ASN A CA 1
ATOM 542 C C . ASN A 1 69 ? 8 -4.246 3.504 1 96.88 69 ASN A C 1
ATOM 544 O O . ASN A 1 69 ? 8.898 -3.598 4.047 1 96.88 69 ASN A O 1
ATOM 548 N N . GLY A 1 70 ? 7.332 -5.254 4.09 1 95.62 70 GLY A N 1
ATOM 549 C CA . GLY A 1 70 ? 7.754 -5.719 5.402 1 95.62 70 GLY A CA 1
ATOM 550 C C . GLY A 1 70 ? 9.188 -6.203 5.434 1 95.62 70 GLY A C 1
ATOM 551 O O . GLY A 1 70 ? 9.922 -5.926 6.383 1 95.62 70 GLY A O 1
ATOM 552 N N . LEU A 1 71 ? 9.594 -6.898 4.406 1 94.19 71 LEU A N 1
ATOM 553 C CA . LEU A 1 71 ? 10.945 -7.441 4.336 1 94.19 71 LEU A CA 1
ATOM 554 C C . LEU A 1 71 ? 11.977 -6.332 4.133 1 94.19 71 LEU A C 1
ATOM 556 O O . LEU A 1 71 ? 13.047 -6.352 4.738 1 94.19 71 LEU A O 1
ATOM 560 N N . TYR A 1 72 ? 11.664 -5.379 3.197 1 92.94 72 TYR A N 1
ATOM 561 C CA . TYR A 1 72 ? 12.547 -4.234 3.018 1 92.94 72 TYR A CA 1
ATOM 562 C C . TYR A 1 72 ? 12.711 -3.461 4.32 1 92.94 72 TYR A C 1
ATOM 564 O O . TYR A 1 72 ? 13.812 -3.033 4.664 1 92.94 72 TYR A O 1
ATOM 572 N N . TRP A 1 73 ? 11.625 -3.232 5.047 1 93.19 73 TRP A N 1
ATOM 573 C CA . TRP A 1 73 ? 11.648 -2.535 6.328 1 93.19 73 TRP A CA 1
ATOM 574 C C . TRP A 1 73 ? 12.555 -3.254 7.324 1 93.19 73 TRP A C 1
ATOM 576 O O . TRP A 1 73 ? 13.406 -2.631 7.961 1 93.19 73 TRP A O 1
ATOM 586 N N . LEU A 1 74 ? 12.414 -4.559 7.457 1 90.56 74 LEU A N 1
ATOM 587 C CA . LEU A 1 74 ? 13.195 -5.371 8.383 1 90.56 74 LEU A CA 1
ATOM 588 C C . LEU A 1 74 ? 14.68 -5.305 8.047 1 90.56 74 LEU A C 1
ATOM 590 O O . LEU A 1 74 ? 15.531 -5.426 8.93 1 90.56 74 LEU A O 1
ATOM 594 N N . ASN A 1 75 ? 14.953 -5.141 6.797 1 87.06 75 ASN A N 1
ATOM 595 C CA . ASN A 1 75 ? 16.344 -5.164 6.348 1 87.06 75 ASN A CA 1
ATOM 596 C C . ASN A 1 75 ? 16.906 -3.754 6.195 1 87.06 75 ASN A C 1
ATOM 598 O O . ASN A 1 75 ? 18 -3.574 5.672 1 87.06 75 ASN A O 1
ATOM 602 N N . SER A 1 76 ? 16.188 -2.812 6.566 1 83.44 76 SER A N 1
ATOM 603 C CA . SER A 1 76 ? 16.656 -1.435 6.492 1 83.44 76 SER A CA 1
ATOM 604 C C . SER A 1 76 ? 17.391 -1.032 7.77 1 83.44 76 SER A C 1
ATOM 606 O O . SER A 1 76 ? 17.266 -1.705 8.797 1 83.44 76 SER A O 1
ATOM 608 N N . GLU A 1 77 ? 18.125 0.054 7.727 1 75.75 77 GLU A N 1
ATOM 609 C CA . GLU A 1 77 ? 18.875 0.587 8.867 1 75.75 77 GLU A CA 1
ATOM 610 C C . GLU A 1 77 ? 17.922 0.991 10 1 75.75 77 GLU A C 1
ATOM 612 O O . GLU A 1 77 ? 18.344 1.12 11.148 1 75.75 77 GLU A O 1
ATOM 617 N N . HIS A 1 78 ? 16.719 1.164 9.617 1 71.5 78 HIS A N 1
ATOM 618 C CA . HIS A 1 78 ? 15.711 1.537 10.609 1 71.5 78 HIS A CA 1
ATOM 619 C C . HIS A 1 78 ? 15.578 0.466 11.688 1 71.5 78 HIS A C 1
ATOM 621 O O . HIS A 1 78 ? 15.352 0.781 12.859 1 71.5 78 HIS A O 1
ATOM 627 N N . THR A 1 79 ? 15.672 -0.678 11.297 1 75.31 79 THR A N 1
ATOM 628 C CA . THR A 1 79 ? 15.398 -1.778 12.211 1 75.31 79 THR A CA 1
ATOM 629 C C . THR A 1 79 ? 16.703 -2.467 12.625 1 75.31 79 THR A C 1
ATOM 631 O O . THR A 1 79 ? 16.688 -3.336 13.5 1 75.31 79 THR A O 1
ATOM 634 N N . THR A 1 80 ? 17.719 -2.189 12.047 1 60.69 80 THR A N 1
ATOM 635 C CA . THR A 1 80 ? 18.938 -2.963 12.25 1 60.69 80 THR A CA 1
ATOM 636 C C . THR A 1 80 ? 19.531 -2.691 13.633 1 60.69 80 THR A C 1
ATOM 638 O O . THR A 1 80 ? 20.297 -3.508 14.156 1 60.69 80 THR A O 1
ATOM 641 N N . THR A 1 81 ? 19.281 -1.515 14.094 1 54.56 81 THR A N 1
ATOM 642 C CA . THR A 1 81 ? 19.953 -1.223 15.352 1 54.56 81 THR A CA 1
ATOM 643 C C . THR A 1 81 ? 19.375 -2.062 16.484 1 54.56 81 THR A C 1
ATOM 645 O O . THR A 1 81 ? 19.984 -2.184 17.547 1 54.56 81 THR A O 1
ATOM 648 N N . LYS A 1 82 ? 18.188 -2.348 16.25 1 57.53 82 LYS A N 1
ATOM 649 C CA . LYS A 1 82 ? 17.5 -3.045 17.344 1 57.53 82 LYS A CA 1
ATOM 650 C C . LYS A 1 82 ? 17.656 -4.559 17.203 1 57.53 82 LYS A C 1
ATOM 652 O O . LYS A 1 82 ? 17.688 -5.082 16.078 1 57.53 82 LYS A O 1
ATOM 657 N N . LYS A 1 83 ? 18.047 -5.238 18.219 1 57.22 83 LYS A N 1
ATOM 658 C CA . LYS A 1 83 ? 18.188 -6.684 18.375 1 57.22 83 LYS A CA 1
ATOM 659 C C . LYS A 1 83 ? 17 -7.426 17.781 1 57.22 83 LYS A C 1
ATOM 661 O O . LYS A 1 83 ? 16 -6.809 17.391 1 57.22 83 LYS A O 1
ATOM 666 N N . ASN A 1 84 ? 16.938 -8.766 17.656 1 59.81 84 ASN A N 1
ATOM 667 C CA . ASN A 1 84 ? 16.156 -9.875 17.109 1 59.81 84 ASN A CA 1
ATOM 668 C C . ASN A 1 84 ? 14.711 -9.836 17.625 1 59.81 84 ASN A C 1
ATOM 670 O O . ASN A 1 84 ? 13.93 -10.742 17.344 1 59.81 84 ASN A O 1
ATOM 674 N N . ASP A 1 85 ? 14.227 -8.562 17.938 1 79.5 85 ASP A N 1
ATOM 675 C CA . ASP A 1 85 ? 12.945 -8.703 18.625 1 79.5 85 ASP A CA 1
ATOM 676 C C . ASP A 1 85 ? 11.891 -7.781 18.016 1 79.5 85 ASP A C 1
ATOM 678 O O . ASP A 1 85 ? 10.938 -7.391 18.703 1 79.5 85 ASP A O 1
ATOM 682 N N . VAL A 1 86 ? 12.055 -7.426 16.797 1 89.88 86 VAL A N 1
ATOM 683 C CA . VAL A 1 86 ? 11.016 -6.613 16.156 1 89.88 86 VAL A CA 1
ATOM 684 C C . VAL A 1 86 ? 10.398 -7.383 14.992 1 89.88 86 VAL A C 1
ATOM 686 O O . VAL A 1 86 ? 11.102 -8.07 14.258 1 89.88 86 VAL A O 1
ATOM 689 N N . TYR A 1 87 ? 9.07 -7.234 14.859 1 93.69 87 TYR A N 1
ATOM 690 C CA . TYR A 1 87 ? 8.336 -8 13.867 1 93.69 87 TYR A CA 1
ATOM 691 C C . TYR A 1 87 ? 7.5 -7.086 12.977 1 93.69 87 TYR A C 1
ATOM 693 O O . TYR A 1 87 ? 7.16 -5.969 13.367 1 93.69 87 TYR A O 1
ATOM 701 N N . SER A 1 88 ? 7.34 -7.535 11.82 1 95.81 88 SER A N 1
ATOM 702 C CA . SER A 1 88 ? 6.293 -7.031 10.938 1 95.81 88 SER A CA 1
ATOM 703 C C . SER A 1 88 ? 5.234 -8.094 10.664 1 95.81 88 SER A C 1
ATOM 705 O O . SER A 1 88 ? 5.531 -9.289 10.695 1 95.81 88 SER A O 1
ATOM 707 N N . VAL A 1 89 ? 4.016 -7.668 10.531 1 98.12 89 VAL A N 1
ATOM 708 C CA . VAL A 1 89 ? 2.92 -8.578 10.219 1 98.12 89 VAL A CA 1
ATOM 709 C C . VAL A 1 89 ? 2.305 -8.195 8.875 1 98.12 89 VAL A C 1
ATOM 711 O O . VAL A 1 89 ? 2.088 -7.008 8.594 1 98.12 89 VAL A O 1
ATOM 714 N N . VAL A 1 90 ? 2.105 -9.156 8.016 1 98.69 90 VAL A N 1
ATOM 715 C CA . VAL A 1 90 ? 1.436 -8.977 6.73 1 98.69 90 VAL A CA 1
ATOM 716 C C . VAL A 1 90 ? 0.142 -9.781 6.703 1 98.69 90 VAL A C 1
ATOM 718 O O . VAL A 1 90 ? 0.14 -10.977 7.035 1 98.69 90 VAL A O 1
ATOM 721 N N . VAL A 1 91 ? -0.915 -9.125 6.344 1 98.75 91 VAL A N 1
ATOM 722 C CA . VAL A 1 91 ? -2.205 -9.797 6.238 1 98.75 91 VAL A CA 1
ATOM 723 C C . VAL A 1 91 ? -2.654 -9.828 4.777 1 98.75 91 VAL A C 1
ATOM 725 O O . VAL A 1 91 ? -2.65 -8.797 4.102 1 98.75 91 VAL A O 1
ATOM 728 N N . ALA A 1 92 ? -2.959 -10.992 4.238 1 98.62 92 ALA A N 1
ATOM 729 C CA . ALA A 1 92 ? -3.545 -11.188 2.914 1 98.62 92 ALA A CA 1
ATOM 730 C C . ALA A 1 92 ? -5.016 -11.586 3.02 1 98.62 92 ALA A C 1
ATOM 732 O O . ALA A 1 92 ? -5.344 -12.609 3.629 1 98.62 92 ALA A O 1
ATOM 733 N N . VAL A 1 93 ? -5.891 -10.719 2.395 1 97.44 93 VAL A N 1
ATOM 734 C CA . VAL A 1 93 ? -7.305 -11.039 2.568 1 97.44 93 VAL A CA 1
ATOM 735 C C . VAL A 1 93 ? -8.125 -10.359 1.473 1 97.44 93 VAL A C 1
ATOM 737 O O . VAL A 1 93 ? -7.766 -9.281 1 1 97.44 93 VAL A O 1
ATOM 740 N N . ASP A 1 94 ? -9.281 -11.039 1.1 1 95.88 94 ASP A N 1
ATOM 741 C CA . ASP A 1 94 ? -10.258 -10.469 0.18 1 95.88 94 ASP A CA 1
ATOM 742 C C . ASP A 1 94 ? -11.625 -11.117 0.358 1 95.88 94 ASP A C 1
ATOM 744 O O . ASP A 1 94 ? -11.727 -12.242 0.856 1 95.88 94 ASP A O 1
ATOM 748 N N . ILE A 1 95 ? -12.586 -10.352 0.007 1 90.81 95 ILE A N 1
ATOM 749 C CA . ILE A 1 95 ? -13.852 -10.961 -0.382 1 90.81 95 ILE A CA 1
ATOM 750 C C . ILE A 1 95 ? -13.742 -11.531 -1.795 1 90.81 95 ILE A C 1
ATOM 752 O O . ILE A 1 95 ? -13.852 -10.797 -2.777 1 90.81 95 ILE A O 1
ATOM 756 N N . ALA A 1 96 ? -13.453 -12.742 -1.899 1 90.56 96 ALA A N 1
ATOM 757 C CA . ALA A 1 96 ? -13.164 -13.406 -3.168 1 90.56 96 ALA A CA 1
ATOM 758 C C . ALA A 1 96 ? -14.398 -14.141 -3.697 1 90.56 96 ALA A C 1
ATOM 760 O O . ALA A 1 96 ? -14.492 -15.359 -3.58 1 90.56 96 ALA A O 1
ATOM 761 N N . GLN A 1 97 ? -15.289 -13.414 -4.27 1 86.75 97 GLN A N 1
ATOM 762 C CA . GLN A 1 97 ? -16.547 -13.969 -4.746 1 86.75 97 GLN A CA 1
ATOM 763 C C . GLN A 1 97 ? -16.812 -13.586 -6.199 1 86.75 97 GLN A C 1
ATOM 765 O O . GLN A 1 97 ? -16.375 -12.523 -6.652 1 86.75 97 GLN A O 1
ATOM 770 N N . TYR A 1 98 ? -17.391 -14.531 -6.855 1 83.12 98 TYR A N 1
ATOM 771 C CA . TYR A 1 98 ? -17.828 -14.305 -8.227 1 83.12 98 TYR A CA 1
ATOM 772 C C . TYR A 1 98 ? -19.359 -14.266 -8.305 1 83.12 98 TYR A C 1
ATOM 774 O O . TYR A 1 98 ? -20.047 -14.812 -7.441 1 83.12 98 TYR A O 1
ATOM 782 N N . ASP A 1 99 ? -19.812 -13.586 -9.383 1 83.31 99 ASP A N 1
ATOM 783 C CA . ASP A 1 99 ? -21.25 -13.547 -9.617 1 83.31 99 ASP A CA 1
ATOM 784 C C . ASP A 1 99 ? -21.781 -14.922 -10.008 1 83.31 99 ASP A C 1
ATOM 786 O O . ASP A 1 99 ? -21.016 -15.867 -10.164 1 83.31 99 ASP A O 1
ATOM 790 N N . LYS A 1 100 ? -23.172 -15.016 -10.008 1 84.19 100 LYS A N 1
ATOM 791 C CA . LYS A 1 100 ? -23.781 -16.266 -10.438 1 84.19 100 LYS A CA 1
ATOM 792 C C . LYS A 1 100 ? -23.25 -16.719 -11.789 1 84.19 100 LYS A C 1
ATOM 794 O O . LYS A 1 100 ? -23.062 -15.906 -12.695 1 84.19 100 LYS A O 1
ATOM 799 N N . GLY A 1 101 ? -22.859 -18.031 -11.828 1 81.5 101 GLY A N 1
ATOM 800 C CA . GLY A 1 101 ? -22.281 -18.562 -13.047 1 81.5 101 GLY A CA 1
ATOM 801 C C . GLY A 1 101 ? -21.203 -19.609 -12.773 1 81.5 101 GLY A C 1
ATOM 802 O O . GLY A 1 101 ? -21.016 -20.031 -11.633 1 81.5 101 GLY A O 1
ATOM 803 N N . PRO A 1 102 ? -20.562 -20.016 -13.812 1 80.38 102 PRO A N 1
ATOM 804 C CA . PRO A 1 102 ? -19.609 -21.125 -13.719 1 80.38 102 PRO A CA 1
ATOM 805 C C . PRO A 1 102 ? -18.406 -20.797 -12.836 1 80.38 102 PRO A C 1
ATOM 807 O O . PRO A 1 102 ? -17.734 -21.703 -12.336 1 80.38 102 PRO A O 1
ATOM 810 N N . ALA A 1 103 ? -18.156 -19.547 -12.633 1 79.31 103 ALA A N 1
ATOM 811 C CA . ALA A 1 103 ? -17 -19.172 -11.836 1 79.31 103 ALA A CA 1
ATOM 812 C C . ALA A 1 103 ? -17.312 -19.203 -10.344 1 79.31 103 ALA A C 1
ATOM 814 O O . ALA A 1 103 ? -16.406 -19.312 -9.516 1 79.31 103 ALA A O 1
ATOM 815 N N . ARG A 1 104 ? -18.547 -19.156 -9.984 1 82.75 104 ARG A N 1
ATOM 816 C CA . ARG A 1 104 ? -18.969 -19.016 -8.594 1 82.75 104 ARG A CA 1
ATOM 817 C C . ARG A 1 104 ? -18.406 -20.125 -7.73 1 82.75 104 ARG A C 1
ATOM 819 O O . ARG A 1 104 ? -17.922 -19.891 -6.621 1 82.75 104 ARG A O 1
ATOM 826 N N . PRO A 1 105 ? -18.328 -21.375 -8.281 1 83.31 105 PRO A N 1
ATOM 827 C CA . PRO A 1 105 ? -17.828 -22.469 -7.441 1 83.31 105 PRO A CA 1
ATOM 828 C C . PRO A 1 105 ? -16.328 -22.359 -7.199 1 83.31 105 PRO A C 1
ATOM 830 O O . PRO A 1 105 ? -15.789 -23.047 -6.316 1 83.31 105 PRO A O 1
ATOM 833 N N . THR A 1 106 ? -15.586 -21.578 -7.914 1 84.94 106 THR A N 1
ATOM 834 C CA . THR A 1 106 ? -14.141 -21.469 -7.75 1 84.94 106 THR A CA 1
ATOM 835 C C . THR A 1 106 ? -13.797 -20.453 -6.672 1 84.94 106 THR A C 1
ATOM 837 O O . THR A 1 106 ? -12.641 -20.344 -6.262 1 84.94 106 THR A O 1
ATOM 840 N N . GLY A 1 107 ? -14.867 -19.734 -6.293 1 87.44 107 GLY A N 1
ATOM 841 C CA . GLY A 1 107 ? -14.633 -18.734 -5.266 1 87.44 107 GLY A CA 1
ATOM 842 C C . GLY A 1 107 ? -14.336 -19.328 -3.904 1 87.44 107 GLY A C 1
ATOM 843 O O . GLY A 1 107 ? -14.711 -20.469 -3.623 1 87.44 107 GLY A O 1
ATOM 844 N N . GLY A 1 108 ? -13.578 -18.609 -3.125 1 89.25 108 GLY A N 1
ATOM 845 C CA . GLY A 1 108 ? -13.25 -19.016 -1.765 1 89.25 108 GLY A CA 1
ATOM 846 C C . GLY A 1 108 ? -13.156 -17.844 -0.805 1 89.25 108 GLY A C 1
ATOM 847 O O . GLY A 1 108 ? -13.539 -16.719 -1.146 1 89.25 108 GLY A O 1
ATOM 848 N N . ALA A 1 109 ? -12.93 -18.109 0.408 1 88.31 109 ALA A N 1
ATOM 849 C CA . ALA A 1 109 ? -12.734 -17.109 1.449 1 88.31 109 ALA A CA 1
ATOM 850 C C . ALA A 1 109 ? -11.625 -17.531 2.41 1 88.31 109 ALA A C 1
ATOM 852 O O . ALA A 1 109 ? -11.523 -18.703 2.775 1 88.31 109 ALA A O 1
ATOM 853 N N . GLY A 1 110 ? -10.812 -16.625 2.648 1 92.69 110 GLY A N 1
ATOM 854 C CA . GLY A 1 110 ? -9.75 -16.891 3.607 1 92.69 110 GLY A CA 1
ATOM 855 C C . GLY A 1 110 ? -8.836 -15.703 3.816 1 92.69 110 GLY A C 1
ATOM 856 O O . GLY A 1 110 ? -8.82 -14.773 3.01 1 92.69 110 GLY A O 1
ATOM 857 N N . ALA A 1 111 ? -8.203 -15.695 4.945 1 96.88 111 ALA A N 1
ATOM 858 C CA . ALA A 1 111 ? -7.176 -14.711 5.285 1 96.88 111 ALA A CA 1
ATOM 859 C C . ALA A 1 111 ? -5.914 -15.391 5.805 1 96.88 111 ALA A C 1
ATOM 861 O O . ALA A 1 111 ? -5.988 -16.391 6.52 1 96.88 111 ALA A O 1
ATOM 862 N N . VAL A 1 112 ? -4.77 -14.93 5.371 1 98.31 112 VAL A N 1
ATOM 863 C CA . VAL A 1 112 ? -3.49 -15.406 5.887 1 98.31 112 VAL A CA 1
ATOM 864 C C . VAL A 1 112 ? -2.742 -14.258 6.562 1 98.31 112 VAL A C 1
ATOM 866 O O . VAL A 1 112 ? -2.543 -13.203 5.957 1 98.31 112 VAL A O 1
ATOM 869 N N . ALA A 1 113 ? -2.414 -14.367 7.82 1 98.62 113 ALA A N 1
ATOM 870 C CA . ALA A 1 113 ? -1.523 -13.453 8.539 1 98.62 113 ALA A CA 1
ATOM 871 C C . ALA A 1 113 ? -0.124 -14.047 8.672 1 98.62 113 ALA A C 1
ATOM 873 O O . ALA A 1 113 ? 0.032 -15.203 9.078 1 98.62 113 ALA A O 1
ATOM 874 N N . MET A 1 114 ? 0.886 -13.336 8.297 1 98.31 114 MET A N 1
ATOM 875 C CA . MET A 1 114 ? 2.275 -13.781 8.312 1 98.31 114 MET A CA 1
ATOM 876 C C . MET A 1 114 ? 3.111 -12.93 9.266 1 98.31 114 MET A C 1
ATOM 878 O O . MET A 1 114 ? 3.053 -11.703 9.219 1 98.31 114 MET A O 1
ATOM 882 N N . LEU A 1 115 ? 3.822 -13.586 10.094 1 96.94 115 LEU A N 1
ATOM 883 C CA . LEU A 1 115 ? 4.777 -12.922 10.969 1 96.94 115 LEU A CA 1
ATOM 884 C C . LEU A 1 115 ? 6.164 -12.883 10.336 1 96.94 115 LEU A C 1
ATOM 886 O O . LEU A 1 115 ? 6.727 -13.93 10.008 1 96.94 115 LEU A O 1
ATOM 890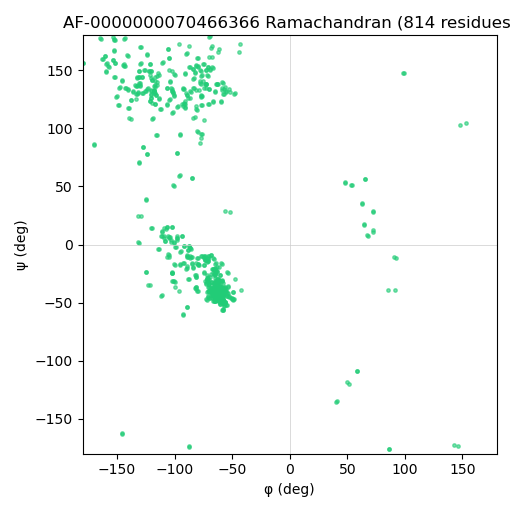 N N . LEU A 1 116 ? 6.672 -11.703 10.125 1 95.69 116 LEU A N 1
ATOM 891 C CA . LEU A 1 116 ? 8.008 -11.523 9.562 1 95.69 116 LEU A CA 1
ATOM 892 C C . LEU A 1 116 ? 8.992 -11.062 10.633 1 95.69 116 LEU A C 1
ATOM 894 O O . LEU A 1 116 ? 8.672 -10.18 11.43 1 95.69 116 LEU A O 1
ATOM 898 N N . GLY A 1 117 ? 10.07 -11.602 10.688 1 91.94 117 GLY A N 1
ATOM 899 C CA . GLY A 1 117 ? 11.117 -11.273 11.641 1 91.94 117 GLY A CA 1
ATOM 900 C C . GLY A 1 117 ? 12.477 -11.82 11.25 1 91.94 117 GLY A C 1
ATOM 901 O O . GLY A 1 117 ? 12.609 -12.484 10.219 1 91.94 117 GLY A O 1
ATOM 902 N N . ARG A 1 118 ? 13.422 -11.5 12.039 1 87.94 118 ARG A N 1
ATOM 903 C CA . ARG A 1 118 ? 14.773 -11.992 11.812 1 87.94 118 ARG A CA 1
ATOM 904 C C . ARG A 1 118 ? 14.914 -13.445 12.25 1 87.94 118 ARG A C 1
ATOM 906 O O . ARG A 1 118 ? 14.172 -13.906 13.125 1 87.94 118 ARG A O 1
ATOM 913 N N . ASP A 1 119 ? 15.773 -14.188 11.602 1 89 119 ASP A N 1
ATOM 914 C CA . ASP A 1 119 ? 16.062 -15.578 11.93 1 89 119 ASP A CA 1
ATOM 915 C C . ASP A 1 119 ? 14.828 -16.453 11.75 1 89 119 ASP A C 1
ATOM 917 O O . ASP A 1 119 ? 14.539 -17.312 12.586 1 89 119 ASP A O 1
ATOM 921 N N . ALA A 1 120 ? 14.023 -16.125 10.742 1 92.19 120 ALA A N 1
ATOM 922 C CA . ALA A 1 120 ? 12.812 -16.891 10.438 1 92.19 120 ALA A CA 1
ATOM 923 C C . ALA A 1 120 ? 13.156 -18.234 9.805 1 92.19 120 ALA A C 1
ATOM 925 O O . ALA A 1 120 ? 14.172 -18.359 9.109 1 92.19 120 ALA A O 1
ATOM 926 N N . PRO A 1 121 ? 12.359 -19.234 10.008 1 94.69 121 PRO A N 1
ATOM 927 C CA . PRO A 1 121 ? 12.617 -20.562 9.43 1 94.69 121 PRO A CA 1
ATOM 928 C C . PRO A 1 121 ? 12.406 -20.594 7.918 1 94.69 121 PRO A C 1
ATOM 930 O O . PRO A 1 121 ? 12.938 -21.469 7.234 1 94.69 121 PRO A O 1
ATOM 933 N N . LEU A 1 122 ? 11.578 -19.781 7.379 1 95.75 122 LEU A N 1
ATOM 934 C CA . LEU A 1 122 ? 11.516 -19.469 5.957 1 95.75 122 LEU A CA 1
ATOM 935 C C . LEU A 1 122 ? 12.18 -18.125 5.656 1 95.75 122 LEU A C 1
ATOM 937 O O . LEU A 1 122 ? 11.711 -17.078 6.105 1 95.75 122 LEU A O 1
ATOM 941 N N . SER A 1 123 ? 13.242 -18.188 4.938 1 92.88 123 SER A N 1
ATOM 942 C CA . SER A 1 123 ? 14.047 -16.984 4.812 1 92.88 123 SER A CA 1
ATOM 943 C C . SER A 1 123 ? 14.172 -16.547 3.355 1 92.88 123 SER A C 1
ATOM 945 O O . SER A 1 123 ? 14.172 -17.391 2.451 1 92.88 123 SER A O 1
ATOM 947 N N . PHE A 1 124 ? 14.156 -15.289 3.221 1 88.56 124 PHE A N 1
ATOM 948 C CA . PHE A 1 124 ? 14.625 -14.703 1.973 1 88.56 124 PHE A CA 1
ATOM 949 C C . PHE A 1 124 ? 16.156 -14.695 1.924 1 88.56 124 PHE A C 1
ATOM 951 O O . PHE A 1 124 ? 16.781 -13.727 2.346 1 88.56 124 PHE A O 1
ATOM 958 N N . SER A 1 125 ? 16.812 -15.734 1.469 1 77.5 125 SER A N 1
ATOM 959 C CA . SER A 1 125 ? 18.266 -15.945 1.58 1 77.5 125 SER A CA 1
ATOM 960 C C . SER A 1 125 ? 19.031 -15.016 0.653 1 77.5 125 SER A C 1
ATOM 962 O O . SER A 1 125 ? 20.156 -14.625 0.954 1 77.5 125 SER A O 1
ATOM 964 N N . ASP A 1 126 ? 18.438 -14.695 -0.491 1 84.31 126 ASP A N 1
ATOM 965 C CA . ASP A 1 126 ? 19.062 -13.805 -1.466 1 84.31 126 ASP A CA 1
ATOM 966 C C . ASP A 1 126 ? 18.047 -12.828 -2.047 1 84.31 126 ASP A C 1
ATOM 968 O O . ASP A 1 126 ? 17.203 -13.211 -2.869 1 84.31 126 ASP A O 1
ATOM 972 N N . PHE A 1 127 ? 18.172 -11.531 -1.643 1 81.62 127 PHE A N 1
ATOM 973 C CA . PHE A 1 127 ? 17.219 -10.516 -2.047 1 81.62 127 PHE A CA 1
ATOM 974 C C . PHE A 1 127 ? 17.328 -10.227 -3.537 1 81.62 127 PHE A C 1
ATOM 976 O O . PHE A 1 127 ? 16.453 -9.57 -4.117 1 81.62 127 PHE A O 1
ATOM 983 N N . ARG A 1 128 ? 18.438 -10.836 -4.145 1 85.62 128 ARG A N 1
ATOM 984 C CA . ARG A 1 128 ? 18.609 -10.656 -5.582 1 85.62 128 ARG A CA 1
ATOM 985 C C . ARG A 1 128 ? 17.703 -11.609 -6.359 1 85.62 128 ARG A C 1
ATOM 987 O O . ARG A 1 128 ? 17.469 -11.414 -7.555 1 85.62 128 ARG A O 1
ATOM 994 N N . LEU A 1 129 ? 17.125 -12.555 -5.703 1 89.62 129 LEU A N 1
ATOM 995 C CA . LEU A 1 129 ? 16.312 -13.57 -6.379 1 89.62 129 LEU A CA 1
ATOM 996 C C . LEU A 1 129 ? 14.836 -13.211 -6.34 1 89.62 129 LEU A C 1
ATOM 998 O O . LEU A 1 129 ? 14.023 -13.969 -5.812 1 89.62 129 LEU A O 1
ATOM 1002 N N . LYS A 1 130 ? 14.516 -12.117 -6.871 1 94 130 LYS A N 1
ATOM 1003 C CA . LYS A 1 130 ? 13.172 -11.609 -7.125 1 94 130 LYS A CA 1
ATOM 1004 C C . LYS A 1 130 ? 13.062 -11.031 -8.531 1 94 130 LYS A C 1
ATOM 1006 O O . LYS A 1 130 ? 13.984 -10.375 -9.016 1 94 130 LYS A O 1
ATOM 1011 N N . ALA A 1 131 ? 12.055 -11.32 -9.141 1 96.12 131 ALA A N 1
ATOM 1012 C CA . ALA A 1 131 ? 11.75 -10.789 -10.469 1 96.12 131 ALA A CA 1
ATOM 1013 C C . ALA A 1 131 ? 10.328 -10.242 -10.523 1 96.12 131 ALA A C 1
ATOM 1015 O O . ALA A 1 131 ? 9.414 -10.805 -9.922 1 96.12 131 ALA A O 1
ATOM 1016 N N . PHE A 1 132 ? 10.188 -9.156 -11.297 1 97.19 132 PHE A N 1
ATOM 1017 C CA . PHE A 1 132 ? 8.898 -8.484 -11.344 1 97.19 132 PHE A CA 1
ATOM 1018 C C . PHE A 1 132 ? 8.461 -8.258 -12.789 1 97.19 132 PHE A C 1
ATOM 1020 O O . PHE A 1 132 ? 9.289 -8.266 -13.703 1 97.19 132 PHE A O 1
ATOM 1027 N N . HIS A 1 133 ? 7.219 -8.141 -12.992 1 98.19 133 HIS A N 1
ATOM 1028 C CA . HIS A 1 133 ? 6.613 -7.684 -14.234 1 98.19 133 HIS A CA 1
ATOM 1029 C C . HIS A 1 133 ? 5.309 -6.938 -13.977 1 98.19 133 HIS A C 1
ATOM 1031 O O . HIS A 1 133 ? 4.387 -7.488 -13.367 1 98.19 133 HIS A O 1
ATOM 1037 N N . MET A 1 134 ? 5.258 -5.727 -14.375 1 97.88 134 MET A N 1
ATOM 1038 C CA . MET A 1 134 ? 4.062 -4.91 -14.211 1 97.88 134 MET A CA 1
ATOM 1039 C C . MET A 1 134 ? 3.68 -4.234 -15.523 1 97.88 134 MET A C 1
ATOM 1041 O O . MET A 1 134 ? 4.547 -3.744 -16.25 1 97.88 134 MET A O 1
ATOM 1045 N N . GLU A 1 135 ? 2.453 -4.203 -15.812 1 97.06 135 GLU A N 1
ATOM 1046 C CA . GLU A 1 135 ? 1.922 -3.564 -17.016 1 97.06 135 GLU A CA 1
ATOM 1047 C C . GLU A 1 135 ? 0.484 -3.098 -16.797 1 97.06 135 GLU A C 1
ATOM 1049 O O . GLU A 1 135 ? -0.056 -3.217 -15.703 1 97.06 135 GLU A O 1
ATOM 1054 N N . HIS A 1 136 ? -0.095 -2.436 -17.797 1 97.19 136 HIS A N 1
ATOM 1055 C CA . HIS A 1 136 ? -1.498 -2.039 -17.812 1 97.19 136 HIS A CA 1
ATOM 1056 C C . HIS A 1 136 ? -2.342 -3.037 -18.594 1 97.19 136 HIS A C 1
ATOM 1058 O O . HIS A 1 136 ? -2.088 -3.273 -19.781 1 97.19 136 HIS A O 1
ATOM 1064 N N . ALA A 1 137 ? -3.303 -3.652 -17.906 1 97.31 137 ALA A N 1
ATOM 1065 C CA . ALA A 1 137 ? -4.18 -4.617 -18.562 1 97.31 137 ALA A CA 1
ATOM 1066 C C . ALA A 1 137 ? -5.59 -4.566 -17.984 1 97.31 137 ALA A C 1
ATOM 1068 O O . ALA A 1 137 ? -5.762 -4.406 -16.781 1 97.31 137 ALA A O 1
ATOM 1069 N N . TYR A 1 138 ? -6.613 -4.695 -18.828 1 96.88 138 TYR A N 1
ATOM 1070 C CA . TYR A 1 138 ? -8 -4.832 -18.406 1 96.88 138 TYR A CA 1
ATOM 1071 C C . TYR A 1 138 ? -8.453 -6.285 -18.469 1 96.88 138 TYR A C 1
ATOM 1073 O O . TYR A 1 138 ? -9.492 -6.59 -19.047 1 96.88 138 TYR A O 1
ATOM 1081 N N . ASP A 1 139 ? -7.668 -7.133 -17.875 1 96.19 139 ASP A N 1
ATOM 1082 C CA . ASP A 1 139 ? -8 -8.555 -17.859 1 96.19 139 ASP A CA 1
ATOM 1083 C C . ASP A 1 139 ? -9 -8.867 -16.734 1 96.19 139 ASP A C 1
ATOM 1085 O O . ASP A 1 139 ? -9.852 -9.742 -16.891 1 96.19 139 ASP A O 1
ATOM 1089 N N . PHE A 1 140 ? -8.922 -8.289 -15.656 1 93.94 140 PHE A N 1
ATOM 1090 C CA . PHE A 1 140 ? -9.758 -8.367 -14.461 1 93.94 140 PHE A CA 1
ATOM 1091 C C . PHE A 1 140 ? -9.742 -7.047 -13.703 1 93.94 140 PHE A C 1
ATOM 1093 O O . PHE A 1 140 ? -8.672 -6.504 -13.414 1 93.94 140 PHE A O 1
ATOM 1100 N N . TYR A 1 141 ? -10.859 -6.512 -13.422 1 94 141 TYR A N 1
ATOM 1101 C CA . TYR A 1 141 ? -10.984 -5.238 -12.719 1 94 141 TYR A CA 1
ATOM 1102 C C . TYR A 1 141 ? -12.375 -5.094 -12.109 1 94 141 TYR A C 1
ATOM 1104 O O . TYR A 1 141 ? -13.25 -5.93 -12.336 1 94 141 TYR A O 1
ATOM 1112 N N . LYS A 1 142 ? -12.484 -4.18 -11.164 1 92.62 142 LYS A N 1
ATOM 1113 C CA . LYS A 1 142 ? -13.727 -3.967 -10.43 1 92.62 142 LYS A CA 1
ATOM 1114 C C . LYS A 1 142 ? -14.195 -2.518 -10.539 1 92.62 142 LYS A C 1
ATOM 1116 O O . LYS A 1 142 ? -14.148 -1.77 -9.562 1 92.62 142 LYS A O 1
ATOM 1121 N N . PRO A 1 143 ? -14.781 -2.154 -11.664 1 89.81 143 PRO A N 1
ATOM 1122 C CA . PRO A 1 143 ? -15.156 -0.755 -11.883 1 89.81 143 PRO A CA 1
ATOM 1123 C C . PRO A 1 143 ? -16.484 -0.391 -11.227 1 89.81 143 PRO A C 1
ATOM 1125 O O . PRO A 1 143 ? -16.75 0.788 -10.984 1 89.81 143 PRO A O 1
ATOM 1128 N N . LYS A 1 144 ? -17.328 -1.439 -11.055 1 85.69 144 LYS A N 1
ATOM 1129 C CA . LYS A 1 144 ? -18.625 -1.199 -10.438 1 85.69 144 LYS A CA 1
ATOM 1130 C C . LYS A 1 144 ? -18.516 -1.174 -8.914 1 85.69 144 LYS A C 1
ATOM 1132 O O . LYS A 1 144 ? -18.438 -2.225 -8.273 1 85.69 144 LYS A O 1
ATOM 1137 N N . LYS A 1 145 ? -18.672 -0.001 -8.367 1 78.69 145 LYS A N 1
ATOM 1138 C CA . LYS A 1 145 ? -18.453 0.148 -6.934 1 78.69 145 LYS A CA 1
ATOM 1139 C C . LYS A 1 145 ? -19.609 -0.444 -6.129 1 78.69 145 LYS A C 1
ATOM 1141 O O . LYS A 1 145 ? -19.438 -0.775 -4.953 1 78.69 145 LYS A O 1
ATOM 1146 N N . THR A 1 146 ? -20.703 -0.646 -6.781 1 80.25 146 THR A N 1
ATOM 1147 C CA . THR A 1 146 ? -21.875 -1.15 -6.086 1 80.25 146 THR A CA 1
ATOM 1148 C C . THR A 1 146 ? -21.875 -2.676 -6.043 1 80.25 146 THR A C 1
ATOM 1150 O O . THR A 1 146 ? -22.781 -3.291 -5.484 1 80.25 146 THR A O 1
ATOM 1153 N N . SER A 1 147 ? -20.875 -3.225 -6.637 1 81.19 147 SER A N 1
ATOM 1154 C CA . SER A 1 147 ? -20.719 -4.672 -6.629 1 81.19 147 SER A CA 1
ATOM 1155 C C . SER A 1 147 ? -19.281 -5.062 -6.266 1 81.19 147 SER A C 1
ATOM 1157 O O . SER A 1 147 ? -18.328 -4.352 -6.602 1 81.19 147 SER A O 1
ATOM 1159 N N . TYR A 1 148 ? -19.219 -6.117 -5.539 1 82.56 148 TYR A N 1
ATOM 1160 C CA . TYR A 1 148 ? -17.844 -6.559 -5.281 1 82.56 148 TYR A CA 1
ATOM 1161 C C . TYR A 1 148 ? -17.391 -7.566 -6.328 1 82.56 148 TYR A C 1
ATOM 1163 O O . TYR A 1 148 ? -16.25 -8.039 -6.285 1 82.56 148 TYR A O 1
ATOM 1171 N N . PHE A 1 149 ? -18.297 -7.906 -7.281 1 87.88 149 PHE A N 1
ATOM 1172 C CA . PHE A 1 149 ? -17.906 -8.852 -8.32 1 87.88 149 PHE A CA 1
ATOM 1173 C C . PHE A 1 149 ? -17 -8.18 -9.352 1 87.88 149 PHE A C 1
ATOM 1175 O O . PHE A 1 149 ? -17.234 -7.031 -9.734 1 87.88 149 PHE A O 1
ATOM 1182 N N . PRO A 1 150 ? -16.047 -8.883 -9.766 1 90.19 150 PRO A N 1
ATOM 1183 C CA . PRO A 1 150 ? -15.156 -8.336 -10.781 1 90.19 150 PRO A CA 1
ATOM 1184 C C . PRO A 1 150 ? -15.727 -8.461 -12.195 1 90.19 150 PRO A C 1
ATOM 1186 O O . PRO A 1 150 ? -16.641 -9.258 -12.43 1 90.19 150 PRO A O 1
ATOM 1189 N N . THR A 1 151 ? -15.289 -7.551 -13.086 1 91.69 151 THR A N 1
ATOM 1190 C CA . THR A 1 151 ? -15.367 -7.75 -14.531 1 91.69 151 THR A CA 1
ATOM 1191 C C . THR A 1 151 ? -14.141 -8.5 -15.039 1 91.69 151 THR A C 1
ATOM 1193 O O . THR A 1 151 ? -13.008 -8.07 -14.805 1 91.69 151 THR A O 1
ATOM 1196 N N . VAL A 1 152 ? -14.422 -9.656 -15.789 1 91.06 152 VAL A N 1
ATOM 1197 C CA . VAL A 1 152 ? -13.297 -10.516 -16.141 1 91.06 152 VAL A CA 1
ATOM 1198 C C . VAL A 1 152 ? -13.352 -10.883 -17.609 1 91.06 152 VAL A C 1
ATOM 1200 O O . VAL A 1 152 ? -14.43 -11.188 -18.141 1 91.06 152 VAL A O 1
ATOM 1203 N N . ASP A 1 153 ? -12.234 -10.688 -18.297 1 93.19 153 ASP A N 1
ATOM 1204 C CA . ASP A 1 153 ? -11.961 -11.367 -19.562 1 93.19 153 ASP A CA 1
ATOM 1205 C C . ASP A 1 153 ? -11.117 -12.625 -19.328 1 93.19 153 ASP A C 1
ATOM 1207 O O . ASP A 1 153 ? -9.891 -12.562 -19.359 1 93.19 153 ASP A O 1
ATOM 1211 N N . GLY A 1 154 ? -11.789 -13.719 -19.203 1 90.81 154 GLY A N 1
ATOM 1212 C CA . GLY A 1 154 ? -11.148 -14.953 -18.766 1 90.81 154 GLY A CA 1
ATOM 1213 C C . GLY A 1 154 ? -9.984 -15.367 -19.641 1 90.81 154 GLY A C 1
ATOM 1214 O O . GLY A 1 154 ? -8.914 -15.703 -19.141 1 90.81 154 GLY A O 1
ATOM 1215 N N . GLN A 1 155 ? -10.227 -15.438 -20.906 1 92.94 155 GLN A N 1
ATOM 1216 C CA . GLN A 1 155 ? -9.172 -15.852 -21.844 1 92.94 155 GLN A CA 1
ATOM 1217 C C . GLN A 1 155 ? -7.992 -14.891 -21.797 1 92.94 155 GLN A C 1
ATOM 1219 O O . GLN A 1 155 ? -6.836 -15.32 -21.734 1 92.94 155 GLN A O 1
ATOM 1224 N N . TYR A 1 156 ? -8.258 -13.633 -21.859 1 95.88 156 TYR A N 1
ATOM 1225 C CA . TYR A 1 156 ? -7.203 -12.625 -21.812 1 95.88 156 TYR A CA 1
ATOM 1226 C C . TYR A 1 156 ? -6.453 -12.672 -20.484 1 95.88 156 TYR A C 1
ATOM 1228 O O . TYR A 1 156 ? -5.23 -12.516 -20.453 1 95.88 156 TYR A O 1
ATOM 1236 N N . SER A 1 157 ? -7.199 -12.906 -19.375 1 95.69 157 SER A N 1
ATOM 1237 C CA . SER A 1 157 ? -6.59 -13 -18.062 1 95.69 157 SER A CA 1
ATOM 1238 C C . SER A 1 157 ? -5.602 -14.156 -17.984 1 95.69 157 SER A C 1
ATOM 1240 O O . SER A 1 157 ? -4.531 -14.031 -17.391 1 95.69 157 SER A O 1
ATOM 1242 N N . ASN A 1 158 ? -5.957 -15.266 -18.578 1 95.56 158 ASN A N 1
ATOM 1243 C CA . ASN A 1 158 ? -5.051 -16.406 -18.609 1 95.56 158 ASN A CA 1
ATOM 1244 C C . ASN A 1 158 ? -3.773 -16.078 -19.391 1 95.56 158 ASN A C 1
ATOM 1246 O O . ASN A 1 158 ? -2.678 -16.453 -18.953 1 95.56 158 ASN A O 1
ATOM 1250 N N . VAL A 1 159 ? -3.926 -15.414 -20.5 1 96.81 159 VAL A N 1
ATOM 1251 C CA . VAL A 1 159 ? -2.781 -15.023 -21.312 1 96.81 159 VAL A CA 1
ATOM 1252 C C . VAL A 1 159 ? -1.88 -14.086 -20.5 1 96.81 159 VAL A C 1
ATOM 1254 O O . VAL A 1 159 ? -0.656 -14.242 -20.5 1 96.81 159 VAL A O 1
ATOM 1257 N N . CYS A 1 160 ? -2.496 -13.102 -19.859 1 97.5 160 CYS A N 1
ATOM 1258 C CA . CYS A 1 160 ? -1.732 -12.156 -19.047 1 97.5 160 CYS A CA 1
ATOM 1259 C C . CYS A 1 160 ? -0.958 -12.891 -17.953 1 97.5 160 CYS A C 1
ATOM 1261 O O . CYS A 1 160 ? 0.216 -12.594 -17.719 1 97.5 160 CYS A O 1
ATOM 1263 N N . TYR A 1 161 ? -1.6 -13.828 -17.344 1 98 161 TYR A N 1
ATOM 1264 C CA . TYR A 1 161 ? -0.997 -14.625 -16.281 1 98 161 TYR A CA 1
ATOM 1265 C C . TYR A 1 161 ? 0.223 -15.383 -16.781 1 98 161 TYR A C 1
ATOM 1267 O O . TYR A 1 161 ? 1.3 -15.305 -16.188 1 98 161 TYR A O 1
ATOM 1275 N N . LEU A 1 162 ? 0.088 -16.078 -17.828 1 98.12 162 LEU A N 1
ATOM 1276 C CA . LEU A 1 162 ? 1.153 -16.922 -18.359 1 98.12 162 LEU A CA 1
ATOM 1277 C C . LEU A 1 162 ? 2.295 -16.062 -18.906 1 98.12 162 LEU A C 1
ATOM 1279 O O . LEU A 1 162 ? 3.465 -16.438 -18.781 1 98.12 162 LEU A O 1
ATOM 1283 N N . LYS A 1 163 ? 1.968 -15 -19.547 1 97.88 163 LYS A N 1
ATOM 1284 C CA . LYS A 1 163 ? 2.992 -14.07 -20.016 1 97.88 163 LYS A CA 1
ATOM 1285 C C . LYS A 1 163 ? 3.828 -13.539 -18.859 1 97.88 163 LYS A C 1
ATOM 1287 O O . LYS A 1 163 ? 5.059 -13.508 -18.938 1 97.88 163 LYS A O 1
ATOM 1292 N N . ALA A 1 164 ? 3.123 -13.102 -17.828 1 98.44 164 ALA A N 1
ATOM 1293 C CA . ALA A 1 164 ? 3.822 -12.609 -16.641 1 98.44 164 ALA A CA 1
ATOM 1294 C C . ALA A 1 164 ? 4.715 -13.688 -16.031 1 98.44 164 ALA A C 1
ATOM 1296 O O . ALA A 1 164 ? 5.84 -13.414 -15.609 1 98.44 164 ALA A O 1
ATOM 1297 N N . LEU A 1 165 ? 4.215 -14.898 -15.984 1 98.56 165 LEU A N 1
ATOM 1298 C CA . LEU A 1 165 ? 4.984 -16.031 -15.492 1 98.56 165 LEU A CA 1
ATOM 1299 C C . LEU A 1 165 ? 6.262 -16.219 -16.312 1 98.56 165 LEU A C 1
ATOM 1301 O O . LEU A 1 165 ? 7.348 -16.375 -15.742 1 98.56 165 LEU A O 1
ATOM 1305 N N . ASP A 1 166 ? 6.145 -16.188 -17.609 1 97.88 166 ASP A N 1
ATOM 1306 C CA . ASP A 1 166 ? 7.285 -16.344 -18.5 1 97.88 166 ASP A CA 1
ATOM 1307 C C . ASP A 1 166 ? 8.352 -15.281 -18.234 1 97.88 166 ASP A C 1
ATOM 1309 O O . ASP A 1 166 ? 9.539 -15.602 -18.109 1 97.88 166 ASP A O 1
ATOM 1313 N N . ILE A 1 167 ? 7.922 -14.094 -18.172 1 97.62 167 ILE A N 1
ATOM 1314 C CA . ILE A 1 167 ? 8.844 -12.969 -18.031 1 97.62 167 ILE A CA 1
ATOM 1315 C C . ILE A 1 167 ? 9.547 -13.039 -16.672 1 97.62 167 ILE A C 1
ATOM 1317 O O . ILE A 1 167 ? 10.773 -12.922 -16.594 1 97.62 167 ILE A O 1
ATOM 1321 N N . CYS A 1 168 ? 8.773 -13.273 -15.625 1 98.19 168 CYS A N 1
ATOM 1322 C CA . CYS A 1 168 ? 9.359 -13.344 -14.289 1 98.19 168 CYS A CA 1
ATOM 1323 C C . CYS A 1 168 ? 10.312 -14.531 -14.172 1 98.19 168 CYS A C 1
ATOM 1325 O O . CYS A 1 168 ? 11.391 -14.406 -13.586 1 98.19 168 CYS A O 1
ATOM 1327 N N . TYR A 1 169 ? 9.914 -15.664 -14.695 1 97.5 169 TYR A N 1
ATOM 1328 C CA . TYR A 1 169 ? 10.758 -16.859 -14.617 1 97.5 169 TYR A CA 1
ATOM 1329 C C . TYR A 1 169 ? 12.07 -16.641 -15.359 1 97.5 169 TYR A C 1
ATOM 1331 O O . TYR A 1 169 ? 13.141 -16.984 -14.859 1 97.5 169 TYR A O 1
ATOM 1339 N N . GLU A 1 170 ? 11.977 -16.125 -16.531 1 95.5 170 GLU A N 1
ATOM 1340 C CA . GLU A 1 170 ? 13.172 -15.859 -17.328 1 95.5 170 GLU A CA 1
ATOM 1341 C C . GLU A 1 170 ? 14.117 -14.906 -16.594 1 95.5 170 GLU A C 1
ATOM 1343 O O . GLU A 1 170 ? 15.328 -15.125 -16.562 1 95.5 170 GLU A O 1
ATOM 1348 N N . ARG A 1 171 ? 13.578 -13.867 -15.992 1 94.56 171 ARG A N 1
ATOM 1349 C CA . ARG A 1 171 ? 14.375 -12.906 -15.234 1 94.56 171 ARG A CA 1
ATOM 1350 C C . ARG A 1 171 ? 15.023 -13.57 -14.023 1 94.56 171 ARG A C 1
ATOM 1352 O O . ARG A 1 171 ? 16.219 -13.398 -13.781 1 94.56 171 ARG A O 1
ATOM 1359 N N . LEU A 1 172 ? 14.227 -14.336 -13.297 1 93.75 172 LEU A N 1
ATOM 1360 C CA . LEU A 1 172 ? 14.742 -14.961 -12.086 1 93.75 172 LEU A CA 1
ATOM 1361 C C . LEU A 1 172 ? 15.82 -15.984 -12.414 1 93.75 172 LEU A C 1
ATOM 1363 O O . LEU A 1 172 ? 16.828 -16.078 -11.719 1 93.75 172 LEU A O 1
ATOM 1367 N N . ARG A 1 173 ? 15.578 -16.734 -13.422 1 91 173 ARG A N 1
ATOM 1368 C CA . ARG A 1 173 ? 16.531 -17.734 -13.883 1 91 173 ARG A CA 1
ATOM 1369 C C . ARG A 1 173 ? 17.891 -17.109 -14.188 1 91 173 ARG A C 1
ATOM 1371 O O . ARG A 1 173 ? 18.938 -17.656 -13.836 1 91 173 ARG A O 1
ATOM 1378 N N . SER A 1 174 ? 17.875 -15.977 -14.758 1 88.94 174 SER A N 1
ATOM 1379 C CA . SER A 1 174 ? 19.094 -15.297 -15.18 1 88.94 174 SER A CA 1
ATOM 1380 C C . SER A 1 174 ? 19.844 -14.727 -13.984 1 88.94 174 SER A C 1
ATOM 1382 O O . SER A 1 174 ? 21.031 -14.406 -14.086 1 88.94 174 SER A O 1
ATOM 1384 N N . ARG A 1 175 ? 19.266 -14.641 -12.828 1 89.06 175 ARG A N 1
ATOM 1385 C CA . ARG A 1 175 ? 19.875 -14.031 -11.648 1 89.06 175 ARG A CA 1
ATOM 1386 C C . ARG A 1 175 ? 20.609 -15.078 -10.805 1 89.06 175 ARG A C 1
ATOM 1388 O O . ARG A 1 175 ? 21.391 -14.734 -9.922 1 89.06 175 ARG A O 1
ATOM 1395 N N . HIS A 1 176 ? 20.297 -16.312 -11.086 1 86.88 176 HIS A N 1
ATOM 1396 C CA . HIS A 1 176 ? 21.062 -17.359 -10.438 1 86.88 176 HIS A CA 1
ATOM 1397 C C . HIS A 1 176 ? 22.484 -17.422 -10.984 1 86.88 176 HIS A C 1
ATOM 1399 O O . HIS A 1 176 ? 22.734 -17.047 -12.133 1 86.88 176 HIS A O 1
ATOM 1405 N N . GLU A 1 177 ? 23.438 -17.734 -10.133 1 82.31 177 GLU A N 1
ATOM 1406 C CA . GLU A 1 177 ? 24.828 -17.859 -10.578 1 82.31 177 GLU A CA 1
ATOM 1407 C C . GLU A 1 177 ? 24.938 -18.75 -11.805 1 82.31 177 GLU A C 1
ATOM 1409 O O . GLU A 1 177 ? 25.672 -18.453 -12.742 1 82.31 177 GLU A O 1
ATOM 1414 N N . GLN A 1 178 ? 24.281 -19.844 -11.75 1 81.44 178 GLN A N 1
ATOM 1415 C CA . GLN A 1 178 ? 24.094 -20.734 -12.891 1 81.44 178 GLN A CA 1
ATOM 1416 C C . GLN A 1 178 ? 22.625 -20.859 -13.242 1 81.44 178 GLN A C 1
ATOM 1418 O O . GLN A 1 178 ? 21.766 -20.891 -12.352 1 81.44 178 GLN A O 1
ATOM 1423 N N . PRO A 1 179 ? 22.422 -20.797 -14.547 1 79 179 PRO A N 1
ATOM 1424 C CA . PRO A 1 179 ? 21.016 -20.922 -14.898 1 79 179 PRO A CA 1
ATOM 1425 C C . PRO A 1 179 ? 20.375 -22.188 -14.336 1 79 179 PRO A C 1
ATOM 1427 O O . PRO A 1 179 ? 20.984 -23.266 -14.391 1 79 179 PRO A O 1
ATOM 1430 N N . ILE A 1 180 ? 19.281 -21.922 -13.773 1 86.94 180 ILE A N 1
ATOM 1431 C CA . ILE A 1 180 ? 18.594 -23.062 -13.172 1 86.94 180 ILE A CA 1
ATOM 1432 C C . ILE A 1 180 ? 17.406 -23.469 -14.047 1 86.94 180 ILE A C 1
ATOM 1434 O O . ILE A 1 180 ? 16.922 -22.672 -14.852 1 86.94 180 ILE A O 1
ATOM 1438 N N . SER A 1 181 ? 17.078 -24.734 -14.023 1 93.62 181 SER A N 1
ATOM 1439 C CA . SER A 1 181 ? 15.844 -25.25 -14.594 1 93.62 181 SER A CA 1
ATOM 1440 C C . SER A 1 181 ? 14.844 -25.609 -13.5 1 93.62 181 SER A C 1
ATOM 1442 O O . SER A 1 181 ? 15.188 -25.641 -12.32 1 93.62 181 SER A O 1
ATOM 1444 N N . VAL A 1 182 ? 13.617 -25.859 -13.867 1 95.56 182 VAL A N 1
ATOM 1445 C CA . VAL A 1 182 ? 12.57 -26.25 -12.93 1 95.56 182 VAL A CA 1
ATOM 1446 C C . VAL A 1 182 ? 12.977 -27.531 -12.203 1 95.56 182 VAL A C 1
ATOM 1448 O O . VAL A 1 182 ? 12.664 -27.703 -11.023 1 95.56 182 VAL A O 1
ATOM 1451 N N . ALA A 1 183 ? 13.727 -28.359 -12.906 1 93.56 183 ALA A N 1
ATOM 1452 C CA . ALA A 1 183 ? 14.18 -29.625 -12.336 1 93.56 183 ALA A CA 1
ATOM 1453 C C . ALA A 1 183 ? 15.094 -29.391 -11.133 1 93.56 183 ALA A C 1
ATOM 1455 O O . ALA A 1 183 ? 15.211 -30.25 -10.258 1 93.56 183 ALA A O 1
ATOM 1456 N N . ASP A 1 184 ? 15.727 -28.234 -11.039 1 92.44 184 ASP A N 1
ATOM 1457 C CA . ASP A 1 184 ? 16.672 -27.906 -9.977 1 92.44 184 ASP A CA 1
ATOM 1458 C C . ASP A 1 184 ? 15.953 -27.281 -8.773 1 92.44 184 ASP A C 1
ATOM 1460 O O . ASP A 1 184 ? 16.562 -27.109 -7.715 1 92.44 184 ASP A O 1
ATOM 1464 N N . LEU A 1 185 ? 14.719 -26.969 -8.906 1 93.44 185 LEU A N 1
ATOM 1465 C CA . LEU A 1 185 ? 13.945 -26.391 -7.812 1 93.44 185 LEU A CA 1
ATOM 1466 C C . LEU A 1 185 ? 13.336 -27.484 -6.938 1 93.44 185 LEU A C 1
ATOM 1468 O O . LEU A 1 185 ? 13.133 -28.609 -7.391 1 93.44 185 LEU A O 1
ATOM 1472 N N . ASP A 1 186 ? 13.109 -27.172 -5.703 1 97.31 186 ASP A N 1
ATOM 1473 C CA . ASP A 1 186 ? 12.547 -28.156 -4.793 1 97.31 186 ASP A CA 1
ATOM 1474 C C . ASP A 1 186 ? 11.023 -28.062 -4.75 1 97.31 186 ASP A C 1
ATOM 1476 O O . ASP A 1 186 ? 10.32 -29.016 -5.059 1 97.31 186 ASP A O 1
ATOM 1480 N N . TYR A 1 187 ? 10.5 -26.906 -4.344 1 98.44 187 TYR A N 1
ATOM 1481 C CA . TYR A 1 187 ? 9.062 -26.688 -4.234 1 98.44 187 TYR A CA 1
ATOM 1482 C C . TYR A 1 187 ? 8.656 -25.391 -4.918 1 98.44 187 TYR A C 1
ATOM 1484 O O . TYR A 1 187 ? 9.461 -24.453 -5.031 1 98.44 187 TYR A O 1
ATOM 1492 N N . LEU A 1 188 ? 7.441 -25.375 -5.434 1 98.56 188 LEU A N 1
ATOM 1493 C CA . LEU A 1 188 ? 6.895 -24.188 -6.074 1 98.56 188 LEU A CA 1
ATOM 1494 C C . LEU A 1 188 ? 5.48 -23.906 -5.57 1 98.56 188 LEU A C 1
ATOM 1496 O O . LEU A 1 188 ? 4.688 -24.828 -5.375 1 98.56 188 LEU A O 1
ATOM 1500 N N . CYS A 1 189 ? 5.18 -22.688 -5.297 1 98.75 189 CYS A N 1
ATOM 1501 C CA . CYS A 1 189 ? 3.85 -22.172 -4.984 1 98.75 189 CYS A CA 1
ATOM 1502 C C . CYS A 1 189 ? 3.404 -21.141 -6.012 1 98.75 189 CYS A C 1
ATOM 1504 O O . CYS A 1 189 ? 4.188 -20.281 -6.414 1 98.75 189 CYS A O 1
ATOM 1506 N N . PHE A 1 190 ? 2.186 -21.266 -6.492 1 98.75 190 PHE A N 1
ATOM 1507 C CA . PHE A 1 190 ? 1.647 -20.344 -7.492 1 98.75 190 PHE A CA 1
ATOM 1508 C C . PHE A 1 190 ? 0.408 -19.641 -6.965 1 98.75 190 PHE A C 1
ATOM 1510 O O . PHE A 1 190 ? -0.344 -20.203 -6.164 1 98.75 190 PHE A O 1
ATOM 1517 N N . HIS A 1 191 ? 0.284 -18.312 -7.312 1 98.5 191 HIS A N 1
ATOM 1518 C CA . HIS A 1 191 ? -1.076 -17.797 -7.25 1 98.5 191 HIS A CA 1
ATOM 1519 C C . HIS A 1 191 ? -2.059 -18.734 -7.949 1 98.5 191 HIS A C 1
ATOM 1521 O O . HIS A 1 191 ? -1.839 -19.125 -9.102 1 98.5 191 HIS A O 1
ATOM 1527 N N . ALA A 1 192 ? -3.17 -19.078 -7.266 1 96.88 192 ALA A N 1
ATOM 1528 C CA . ALA A 1 192 ? -4.012 -20.156 -7.754 1 96.88 192 ALA A CA 1
ATOM 1529 C C . ALA A 1 192 ? -5.469 -19.719 -7.871 1 96.88 192 ALA A C 1
ATOM 1531 O O . ALA A 1 192 ? -6.297 -20.062 -7.027 1 96.88 192 ALA A O 1
ATOM 1532 N N . PRO A 1 193 ? -5.805 -19.078 -9.016 1 93 193 PRO A N 1
ATOM 1533 C CA . PRO A 1 193 ? -7.23 -18.828 -9.227 1 93 193 PRO A CA 1
ATOM 1534 C C . PRO A 1 193 ? -8.055 -20.109 -9.32 1 93 193 PRO A C 1
ATOM 1536 O O . PRO A 1 193 ? -9.18 -20.156 -8.828 1 93 193 PRO A O 1
ATOM 1539 N N . TYR A 1 194 ? -7.535 -21.094 -9.977 1 93 194 TYR A N 1
ATOM 1540 C CA . TYR A 1 194 ? -8.039 -22.469 -10.031 1 93 194 TYR A CA 1
ATOM 1541 C C . TYR A 1 194 ? -6.914 -23.453 -10.312 1 93 194 TYR A C 1
ATOM 1543 O O . TYR A 1 194 ? -5.859 -23.062 -10.82 1 93 194 TYR A O 1
ATOM 1551 N N . ASN A 1 195 ? -7.086 -24.656 -10 1 94 195 ASN A N 1
ATOM 1552 C CA . ASN A 1 195 ? -5.992 -25.641 -9.961 1 94 195 ASN A CA 1
ATOM 1553 C C . ASN A 1 195 ? -5.453 -25.922 -11.359 1 94 195 ASN A C 1
ATOM 1555 O O . ASN A 1 195 ? -4.258 -26.172 -11.523 1 94 195 ASN A O 1
ATOM 1559 N N . LYS A 1 196 ? -6.27 -25.984 -12.328 1 94.25 196 LYS A N 1
ATOM 1560 C CA . LYS A 1 196 ? -5.82 -26.266 -13.688 1 94.25 196 LYS A CA 1
ATOM 1561 C C . LYS A 1 196 ? -4.812 -25.219 -14.164 1 94.25 196 LYS A C 1
ATOM 1563 O O . LYS A 1 196 ? -3.885 -25.547 -14.906 1 94.25 196 LYS A O 1
ATOM 1568 N N . LEU A 1 197 ? -5.043 -24 -13.828 1 95.75 197 LEU A N 1
ATOM 1569 C CA . LEU A 1 197 ? -4.098 -22.969 -14.211 1 95.75 197 LEU A CA 1
ATOM 1570 C C . LEU A 1 197 ? -2.734 -23.203 -13.562 1 95.75 197 LEU A C 1
ATOM 1572 O O . LEU A 1 197 ? -1.699 -22.906 -14.164 1 95.75 197 LEU A O 1
ATOM 1576 N N . VAL A 1 198 ? -2.688 -23.719 -12.344 1 97.94 198 VAL A N 1
ATOM 1577 C CA . VAL A 1 198 ? -1.434 -24.031 -11.664 1 97.94 198 VAL A CA 1
ATOM 1578 C C . VAL A 1 198 ? -0.695 -25.125 -12.422 1 97.94 198 VAL A C 1
ATOM 1580 O O . VAL A 1 198 ? 0.518 -25.047 -12.625 1 97.94 198 VAL A O 1
ATOM 1583 N N . GLN A 1 199 ? -1.423 -26.141 -12.836 1 97.75 199 GLN A N 1
ATOM 1584 C CA . GLN A 1 199 ? -0.828 -27.203 -13.625 1 97.75 199 GLN A CA 1
ATOM 1585 C C . GLN A 1 199 ? -0.234 -26.672 -14.922 1 97.75 199 GLN A C 1
ATOM 1587 O O . GLN A 1 199 ? 0.896 -27 -15.281 1 97.75 199 GLN A O 1
ATOM 1592 N N . LYS A 1 200 ? -1 -25.844 -15.578 1 97.44 200 LYS A N 1
ATOM 1593 C CA . LYS A 1 200 ? -0.551 -25.234 -16.812 1 97.44 200 LYS A CA 1
ATOM 1594 C C . LYS A 1 200 ? 0.692 -24.375 -16.594 1 97.44 200 LYS A C 1
ATOM 1596 O O . LYS A 1 200 ? 1.594 -24.344 -17.422 1 97.44 200 LYS A O 1
ATOM 1601 N N . SER A 1 201 ? 0.698 -23.672 -15.5 1 98.31 201 SER A N 1
ATOM 1602 C CA . SER A 1 201 ? 1.801 -22.781 -15.172 1 98.31 201 SER A CA 1
ATOM 1603 C C . SER A 1 201 ? 3.096 -23.547 -14.953 1 98.31 201 SER A C 1
ATOM 1605 O O . SER A 1 201 ? 4.148 -23.172 -15.461 1 98.31 201 SER A O 1
ATOM 1607 N N . PHE A 1 202 ? 3.02 -24.625 -14.18 1 98.5 202 PHE A N 1
ATOM 1608 C CA . PHE A 1 202 ? 4.195 -25.469 -13.945 1 98.5 202 PHE A CA 1
ATOM 1609 C C . PHE A 1 202 ? 4.719 -26.031 -15.258 1 98.5 202 PHE A C 1
ATOM 1611 O O . PHE A 1 202 ? 5.918 -25.984 -15.523 1 98.5 202 PHE A O 1
ATOM 1618 N N . ALA A 1 203 ? 3.805 -26.531 -16.031 1 98 203 ALA A N 1
ATOM 1619 C CA . ALA A 1 203 ? 4.156 -27.094 -17.344 1 98 203 ALA A CA 1
ATOM 1620 C C . ALA A 1 203 ? 4.801 -26.031 -18.234 1 98 203 ALA A C 1
ATOM 1622 O O . ALA A 1 203 ? 5.73 -26.328 -18.984 1 98 203 ALA A O 1
ATOM 1623 N N . ARG A 1 204 ? 4.281 -24.875 -18.188 1 97.94 204 ARG A N 1
ATOM 1624 C CA . ARG A 1 204 ? 4.805 -23.781 -18.984 1 97.94 204 ARG A CA 1
ATOM 1625 C C . ARG A 1 204 ? 6.238 -23.438 -18.578 1 97.94 204 ARG A C 1
ATOM 1627 O O . ARG A 1 204 ? 7.059 -23.078 -19.422 1 97.94 204 ARG A O 1
ATOM 1634 N N . MET A 1 205 ? 6.531 -23.453 -17.328 1 98 205 MET A N 1
ATOM 1635 C CA . MET A 1 205 ? 7.898 -23.219 -16.875 1 98 205 MET A CA 1
ATOM 1636 C C . MET A 1 205 ? 8.852 -24.25 -17.469 1 98 205 MET A C 1
ATOM 1638 O O . MET A 1 205 ? 9.953 -23.922 -17.891 1 98 205 MET A O 1
ATOM 1642 N N . VAL A 1 206 ? 8.422 -25.516 -17.469 1 97.38 206 VAL A N 1
ATOM 1643 C CA . VAL A 1 206 ? 9.242 -26.562 -18.062 1 97.38 206 VAL A CA 1
ATOM 1644 C C . VAL A 1 206 ? 9.383 -26.312 -19.562 1 97.38 206 VAL A C 1
ATOM 1646 O O . VAL A 1 206 ? 10.477 -26.453 -20.125 1 97.38 206 VAL A O 1
ATOM 1649 N N . TYR A 1 207 ? 8.25 -25.984 -20.203 1 97.5 207 TYR A N 1
ATOM 1650 C CA . TYR A 1 207 ? 8.297 -25.547 -21.594 1 97.5 207 TYR A CA 1
ATOM 1651 C C . TYR A 1 207 ? 9.359 -24.484 -21.812 1 97.5 207 TYR A C 1
ATOM 1653 O O . TYR A 1 207 ? 10.148 -24.562 -22.75 1 97.5 207 TYR A O 1
ATOM 1661 N N . SER A 1 208 ? 9.422 -23.484 -20.969 1 96.44 208 SER A N 1
ATOM 1662 C CA . SER A 1 208 ? 10.344 -22.359 -21.078 1 96.44 208 SER A CA 1
ATOM 1663 C C . SER A 1 208 ? 11.789 -22.828 -20.953 1 96.44 208 SER A C 1
ATOM 1665 O O . SER A 1 208 ? 12.688 -22.266 -21.578 1 96.44 208 SER A O 1
ATOM 1667 N N . ASP A 1 209 ? 12.031 -23.812 -20.078 1 96.5 209 ASP A N 1
ATOM 1668 C CA . ASP A 1 209 ? 13.383 -24.375 -19.969 1 96.5 209 ASP A CA 1
ATOM 1669 C C . ASP A 1 209 ? 13.906 -24.844 -21.312 1 96.5 209 ASP A C 1
ATOM 1671 O O . ASP A 1 209 ? 15.07 -24.609 -21.656 1 96.5 209 ASP A O 1
ATOM 1675 N N . PHE A 1 210 ? 13.086 -25.453 -22.062 1 96.56 210 PHE A N 1
ATOM 1676 C CA . PHE A 1 210 ? 13.5 -25.984 -23.359 1 96.56 210 PHE A CA 1
ATOM 1677 C C . PHE A 1 210 ? 13.516 -24.875 -24.406 1 96.56 210 PHE A C 1
ATOM 1679 O O . PHE A 1 210 ? 14.398 -24.828 -25.266 1 96.56 210 PHE A O 1
ATOM 1686 N N . ALA A 1 211 ? 12.516 -24 -24.344 1 96.06 211 ALA A N 1
ATOM 1687 C CA . ALA A 1 211 ? 12.398 -22.922 -25.328 1 96.06 211 ALA A CA 1
ATOM 1688 C C . ALA A 1 211 ? 13.594 -21.984 -25.266 1 96.06 211 ALA A C 1
ATOM 1690 O O . ALA A 1 211 ? 14.023 -21.438 -26.281 1 96.06 211 ALA A O 1
ATOM 1691 N N . LEU A 1 212 ? 14.133 -21.797 -24.094 1 93.38 212 LEU A N 1
ATOM 1692 C CA . LEU A 1 212 ? 15.188 -20.812 -23.875 1 93.38 212 LEU A CA 1
ATOM 1693 C C . LEU A 1 212 ? 16.562 -21.469 -23.969 1 93.38 212 LEU A C 1
ATOM 1695 O O . LEU A 1 212 ? 17.594 -20.781 -24.016 1 93.38 212 LEU A O 1
ATOM 1699 N N . ALA A 1 213 ? 16.641 -22.766 -24.094 1 93.62 213 ALA A N 1
ATOM 1700 C CA . ALA A 1 213 ? 17.906 -23.5 -24.047 1 93.62 213 ALA A CA 1
ATOM 1701 C C . ALA A 1 213 ? 18.672 -23.375 -25.359 1 93.62 213 ALA A C 1
ATOM 1703 O O . ALA A 1 213 ? 18.062 -23.406 -26.438 1 93.62 213 ALA A O 1
ATOM 1704 N N . GLU A 1 214 ? 19.969 -23.188 -25.219 1 93.56 214 GLU A N 1
ATOM 1705 C CA . GLU A 1 214 ? 20.828 -23.359 -26.375 1 93.56 214 GLU A CA 1
ATOM 1706 C C . GLU A 1 214 ? 20.891 -24.812 -26.828 1 93.56 214 GLU A C 1
ATOM 1708 O O . GLU A 1 214 ? 20.672 -25.719 -26.016 1 93.56 214 GLU A O 1
ATOM 1713 N N . GLU A 1 215 ? 21.312 -24.969 -28.047 1 94.69 215 GLU A N 1
ATOM 1714 C CA . GLU A 1 215 ? 21.391 -26.312 -28.594 1 94.69 215 GLU A CA 1
ATOM 1715 C C . GLU A 1 215 ? 22.328 -27.188 -27.766 1 94.69 215 GLU A C 1
ATOM 1717 O O . GLU A 1 215 ? 22.062 -28.391 -27.578 1 94.69 215 GLU A O 1
ATOM 1722 N N . SER A 1 216 ? 23.391 -26.562 -27.297 1 95.06 216 SER A N 1
ATOM 1723 C CA . SER A 1 216 ? 24.406 -27.297 -26.547 1 95.06 216 SER A CA 1
ATOM 1724 C C . SER A 1 216 ? 23.891 -27.734 -25.188 1 95.06 216 SER A C 1
ATOM 1726 O O . SER A 1 216 ? 24.469 -28.609 -24.547 1 95.06 216 SER A O 1
ATOM 1728 N N . GLN A 1 217 ? 22.703 -27.266 -24.734 1 93.62 217 GLN A N 1
ATOM 1729 C CA . GLN A 1 217 ? 22.203 -27.531 -23.391 1 93.62 217 GLN A CA 1
ATOM 1730 C C . GLN A 1 217 ? 21.078 -28.562 -23.422 1 93.62 217 GLN A C 1
ATOM 1732 O O . GLN A 1 217 ? 20.688 -29.094 -22.375 1 93.62 217 GLN A O 1
ATOM 1737 N N . LEU A 1 218 ? 20.609 -28.938 -24.562 1 95.56 218 LEU A N 1
ATOM 1738 C CA . LEU A 1 218 ? 19.375 -29.703 -24.703 1 95.56 218 LEU A CA 1
ATOM 1739 C C . LEU A 1 218 ? 19.562 -31.125 -24.188 1 95.56 218 LEU A C 1
ATOM 1741 O O . LEU A 1 218 ? 18.672 -31.656 -23.5 1 95.56 218 LEU A O 1
ATOM 1745 N N . GLU A 1 219 ? 20.703 -31.672 -24.484 1 95.56 219 GLU A N 1
ATOM 1746 C CA . GLU A 1 219 ? 20.922 -33.062 -24.047 1 95.56 219 GLU A CA 1
ATOM 1747 C C . GLU A 1 219 ? 20.953 -33.156 -22.516 1 95.56 219 GLU A C 1
ATOM 1749 O O . GLU A 1 219 ? 20.391 -34.094 -21.938 1 95.56 219 GLU A O 1
ATOM 1754 N N . SER A 1 220 ? 21.609 -32.219 -21.938 1 94.69 220 SER A N 1
ATOM 1755 C CA . SER A 1 220 ? 21.641 -32.156 -20.484 1 94.69 220 SER A CA 1
ATOM 1756 C C . SER A 1 220 ? 20.25 -31.922 -19.906 1 94.69 220 SER A C 1
ATOM 1758 O O . SER A 1 220 ? 19.891 -32.5 -18.875 1 94.69 220 SER A O 1
ATOM 1760 N N . LEU A 1 221 ? 19.453 -31.141 -20.5 1 95.25 221 LEU A N 1
ATOM 1761 C CA . LEU A 1 221 ? 18.094 -30.844 -20.047 1 95.25 221 LEU A CA 1
ATOM 1762 C C . LEU A 1 221 ? 17.188 -32.062 -20.172 1 95.25 221 LEU A C 1
ATOM 1764 O O . LEU A 1 221 ? 16.391 -32.344 -19.281 1 95.25 221 LEU A O 1
ATOM 1768 N N . TYR A 1 222 ? 17.328 -32.781 -21.312 1 96.69 222 TYR A N 1
ATOM 1769 C CA . TYR A 1 222 ? 16.578 -34 -21.469 1 96.69 222 TYR A CA 1
ATOM 1770 C C . TYR A 1 222 ? 16.875 -34.969 -20.328 1 96.69 222 TYR A C 1
ATOM 1772 O O . TYR A 1 222 ? 15.969 -35.594 -19.766 1 96.69 222 TYR A O 1
ATOM 1780 N N . ALA A 1 223 ? 18.109 -35.031 -20 1 95.31 223 ALA A N 1
ATOM 1781 C CA . ALA A 1 223 ? 18.531 -35.938 -18.922 1 95.31 223 ALA A CA 1
ATOM 1782 C C . ALA A 1 223 ? 17.938 -35.5 -17.578 1 95.31 223 ALA A C 1
ATOM 1784 O O . ALA A 1 223 ? 17.516 -36.344 -16.797 1 95.31 223 ALA A O 1
ATOM 1785 N N . LYS A 1 224 ? 17.906 -34.25 -17.281 1 93.06 224 LYS A N 1
ATOM 1786 C CA . LYS A 1 224 ? 17.375 -33.688 -16.031 1 93.06 224 LYS A CA 1
ATOM 1787 C C . LYS A 1 224 ? 15.891 -34.031 -15.883 1 93.06 224 LYS A C 1
ATOM 1789 O O . LYS A 1 224 ? 15.406 -34.219 -14.766 1 93.06 224 LYS A O 1
ATOM 1794 N N . TYR A 1 225 ? 15.242 -34.125 -17.016 1 95.12 225 TYR A N 1
ATOM 1795 C CA . TYR A 1 225 ? 13.805 -34.344 -16.984 1 95.12 225 TYR A CA 1
ATOM 1796 C C . TYR A 1 225 ? 13.492 -35.812 -17.234 1 95.12 225 TYR A C 1
ATOM 1798 O O . TYR A 1 225 ? 12.32 -36.188 -17.375 1 95.12 225 TYR A O 1
ATOM 1806 N N . GLY A 1 226 ? 14.531 -36.625 -17.406 1 93.69 226 GLY A N 1
ATOM 1807 C CA . GLY A 1 226 ? 14.375 -38.062 -17.594 1 93.69 226 GLY A CA 1
ATOM 1808 C C . GLY A 1 226 ? 13.82 -38.438 -18.953 1 93.69 226 GLY A C 1
ATOM 1809 O O . GLY A 1 226 ? 13.102 -39.438 -19.078 1 93.69 226 GLY A O 1
ATOM 1810 N N . ILE A 1 227 ? 14.07 -37.625 -19.906 1 95.69 227 ILE A N 1
ATOM 1811 C CA . ILE A 1 227 ? 13.578 -37.875 -21.266 1 95.69 227 ILE A CA 1
ATOM 1812 C C . ILE A 1 227 ? 14.625 -38.656 -22.047 1 95.69 227 ILE A C 1
ATOM 1814 O O . ILE A 1 227 ? 15.711 -38.156 -22.328 1 95.69 227 ILE A O 1
ATOM 1818 N N . LYS A 1 228 ? 14.219 -39.812 -22.562 1 94.12 228 LYS A N 1
ATOM 1819 C CA . LYS A 1 228 ? 15.195 -40.688 -23.203 1 94.12 228 LYS A CA 1
ATOM 1820 C C . LYS A 1 228 ? 14.805 -41 -24.656 1 94.12 228 LYS A C 1
ATOM 1822 O O . LYS A 1 228 ? 15.664 -41.156 -25.516 1 94.12 228 LYS A O 1
ATOM 1827 N N . ASP A 1 229 ? 13.477 -41.094 -24.859 1 95.94 229 ASP A N 1
ATOM 1828 C CA . ASP A 1 229 ? 13.031 -41.562 -26.172 1 95.94 229 ASP A CA 1
ATOM 1829 C C . ASP A 1 229 ? 13.016 -40.406 -27.188 1 95.94 229 ASP A C 1
ATOM 1831 O O . ASP A 1 229 ? 12.68 -39.25 -26.828 1 95.94 229 ASP A O 1
ATOM 1835 N N . ASP A 1 230 ? 13.273 -40.719 -28.406 1 96.38 230 ASP A N 1
ATOM 1836 C CA . ASP A 1 230 ? 13.43 -39.719 -29.469 1 96.38 230 ASP A CA 1
ATOM 1837 C C . ASP A 1 230 ? 12.086 -39.094 -29.844 1 96.38 230 ASP A C 1
ATOM 1839 O O . ASP A 1 230 ? 12.039 -37.938 -30.25 1 96.38 230 ASP A O 1
ATOM 1843 N N . GLU A 1 231 ? 11.117 -39.812 -29.672 1 97.06 231 GLU A N 1
ATOM 1844 C CA . GLU A 1 231 ? 9.797 -39.312 -30 1 97.06 231 GLU A CA 1
ATOM 1845 C C . GLU A 1 231 ? 9.438 -38.125 -29.109 1 97.06 231 GLU A C 1
ATOM 1847 O O . GLU A 1 231 ? 8.977 -37.094 -29.609 1 97.06 231 GLU A O 1
ATOM 1852 N N . THR A 1 232 ? 9.656 -38.25 -27.828 1 97.62 232 THR A N 1
ATOM 1853 C CA . THR A 1 232 ? 9.375 -37.188 -26.875 1 97.62 232 THR A CA 1
ATOM 1854 C C . THR A 1 232 ? 10.289 -36 -27.141 1 97.62 232 THR A C 1
ATOM 1856 O O . THR A 1 232 ? 9.844 -34.844 -27.078 1 97.62 232 THR A O 1
ATOM 1859 N N . LYS A 1 233 ? 11.523 -36.25 -27.422 1 97.38 233 LYS A N 1
ATOM 1860 C CA . LYS A 1 233 ? 12.461 -35.156 -27.734 1 97.38 233 LYS A CA 1
ATOM 1861 C C . LYS A 1 233 ? 12 -34.375 -28.953 1 97.38 233 LYS A C 1
ATOM 1863 O O . LYS A 1 233 ? 12.07 -33.156 -28.969 1 97.38 233 LYS A O 1
ATOM 1868 N N . SER A 1 234 ? 11.578 -35.125 -29.969 1 97 234 SER A N 1
ATOM 1869 C CA . SER A 1 234 ? 11.102 -34.5 -31.188 1 97 234 SER A CA 1
ATOM 1870 C C . SER A 1 234 ? 9.883 -33.625 -30.922 1 97 234 SER A C 1
ATOM 1872 O O . SER A 1 234 ? 9.781 -32.531 -31.469 1 97 234 SER A O 1
ATOM 1874 N N . LYS A 1 235 ? 8.977 -34.031 -30.125 1 97 235 LYS A N 1
ATOM 1875 C CA . LYS A 1 235 ? 7.785 -33.281 -29.781 1 97 235 LYS A CA 1
ATOM 1876 C C . LYS A 1 235 ? 8.148 -32.031 -28.984 1 97 235 LYS A C 1
ATOM 1878 O O . LYS A 1 235 ? 7.559 -30.953 -29.188 1 97 235 LYS A O 1
ATOM 1883 N N . ILE A 1 236 ? 9.078 -32.156 -28.078 1 97.38 236 ILE A N 1
ATOM 1884 C CA . ILE A 1 236 ? 9.539 -31.016 -27.312 1 97.38 236 ILE A CA 1
ATOM 1885 C C . ILE A 1 236 ? 10.102 -29.953 -28.25 1 97.38 236 ILE A C 1
ATOM 1887 O O . ILE A 1 236 ? 9.781 -28.766 -28.109 1 97.38 236 ILE A O 1
ATOM 1891 N N . ASN A 1 237 ? 10.914 -30.359 -29.156 1 95.81 237 ASN A N 1
ATOM 1892 C CA . ASN A 1 237 ? 11.492 -29.438 -30.125 1 95.81 237 ASN A CA 1
ATOM 1893 C C . ASN A 1 237 ? 10.414 -28.781 -30.984 1 95.81 237 ASN A C 1
ATOM 1895 O O . ASN A 1 237 ? 10.484 -27.578 -31.266 1 95.81 237 ASN A O 1
ATOM 1899 N N . GLN A 1 238 ? 9.461 -29.562 -31.375 1 95.88 238 GLN A N 1
ATOM 1900 C CA . GLN A 1 238 ? 8.367 -29.047 -32.188 1 95.88 238 GLN A CA 1
ATOM 1901 C C . GLN A 1 238 ? 7.566 -27.984 -31.453 1 95.88 238 GLN A C 1
ATOM 1903 O O . GLN A 1 238 ? 7.293 -26.906 -31.984 1 95.88 238 GLN A O 1
ATOM 1908 N N . TYR A 1 239 ? 7.203 -28.234 -30.203 1 96.12 239 TYR A N 1
ATOM 1909 C CA . TYR A 1 239 ? 6.305 -27.359 -29.453 1 96.12 239 TYR A CA 1
ATOM 1910 C C . TYR A 1 239 ? 7.062 -26.172 -28.875 1 96.12 239 TYR A C 1
ATOM 1912 O O . TYR A 1 239 ? 6.527 -25.062 -28.797 1 96.12 239 TYR A O 1
ATOM 1920 N N . ALA A 1 240 ? 8.297 -26.344 -28.438 1 95.44 240 ALA A N 1
ATOM 1921 C CA . ALA A 1 240 ? 8.977 -25.328 -27.641 1 95.44 240 ALA A CA 1
ATOM 1922 C C . ALA A 1 240 ? 9.938 -24.516 -28.516 1 95.44 240 ALA A C 1
ATOM 1924 O O . ALA A 1 240 ? 10.32 -23.391 -28.141 1 95.44 240 ALA A O 1
ATOM 1925 N N . ARG A 1 241 ? 10.312 -24.953 -29.672 1 93.12 241 ARG A N 1
ATOM 1926 C CA . ARG A 1 241 ? 11.43 -24.312 -30.359 1 93.12 241 ARG A CA 1
ATOM 1927 C C . ARG A 1 241 ? 11.086 -23.984 -31.797 1 93.12 241 ARG A C 1
ATOM 1929 O O . ARG A 1 241 ? 11.898 -23.391 -32.531 1 93.12 241 ARG A O 1
ATOM 1936 N N . SER A 1 242 ? 9.859 -24.281 -32.219 1 90.75 242 SER A N 1
ATOM 1937 C CA . SER A 1 242 ? 9.508 -24.078 -33.594 1 90.75 242 SER A CA 1
ATOM 1938 C C . SER A 1 242 ? 8.836 -22.734 -33.812 1 90.75 242 SER A C 1
ATOM 1940 O O . SER A 1 242 ? 8.688 -22.281 -34.969 1 90.75 242 SER A O 1
ATOM 1942 N N . GLN A 1 243 ? 8.344 -22.078 -32.781 1 91 243 GLN A N 1
ATOM 1943 C CA . GLN A 1 243 ? 7.684 -20.781 -32.906 1 91 243 GLN A CA 1
ATOM 1944 C C . GLN A 1 243 ? 8.055 -19.875 -31.734 1 91 243 GLN A C 1
ATOM 1946 O O . GLN A 1 243 ? 8.477 -20.344 -30.672 1 91 243 GLN A O 1
ATOM 1951 N N . PRO A 1 244 ? 7.777 -18.562 -31.984 1 91.44 244 PRO A N 1
ATOM 1952 C CA . PRO A 1 244 ? 8.039 -17.641 -30.875 1 91.44 244 PRO A CA 1
ATOM 1953 C C . PRO A 1 244 ? 7.164 -17.922 -29.656 1 91.44 244 PRO A C 1
ATOM 1955 O O . PRO A 1 244 ? 5.973 -18.203 -29.797 1 91.44 244 PRO A O 1
ATOM 1958 N N . ARG A 1 245 ? 7.746 -17.859 -28.484 1 91.31 245 ARG A N 1
ATOM 1959 C CA . ARG A 1 245 ? 7.09 -18.188 -27.234 1 91.31 245 ARG A CA 1
ATOM 1960 C C . ARG A 1 245 ? 5.832 -17.344 -27.031 1 91.31 245 ARG A C 1
ATOM 1962 O O . ARG A 1 245 ? 4.828 -17.844 -26.516 1 91.31 245 ARG A O 1
ATOM 1969 N N . GLU A 1 246 ? 5.801 -16.047 -27.438 1 90.06 246 GLU A N 1
ATOM 1970 C CA . GLU A 1 246 ? 4.711 -15.094 -27.234 1 90.06 246 GLU A CA 1
ATOM 1971 C C . GLU A 1 246 ? 3.467 -15.5 -28.016 1 90.06 246 GLU A C 1
ATOM 1973 O O . GLU A 1 246 ? 2.365 -15.031 -27.734 1 90.06 246 GLU A O 1
ATOM 1978 N N . GLU A 1 247 ? 3.582 -16.438 -28.906 1 92.38 247 GLU A N 1
ATOM 1979 C CA . GLU A 1 247 ? 2.465 -16.859 -29.734 1 92.38 247 GLU A CA 1
ATOM 1980 C C . GLU A 1 247 ? 1.895 -18.188 -29.266 1 92.38 247 GLU A C 1
ATOM 1982 O O . GLU A 1 247 ? 0.963 -18.734 -29.859 1 92.38 247 GLU A O 1
ATOM 1987 N N . THR A 1 248 ? 2.4 -18.641 -28.156 1 94.94 248 THR A N 1
ATOM 1988 C CA . THR A 1 248 ? 2.059 -20.016 -27.781 1 94.94 248 THR A CA 1
ATOM 1989 C C . THR A 1 248 ? 1.169 -20.031 -26.547 1 94.94 248 THR A C 1
ATOM 1991 O O . THR A 1 248 ? 0.875 -21.094 -26 1 94.94 248 THR A O 1
ATOM 1994 N N . TYR A 1 249 ? 0.715 -18.922 -26.078 1 95.06 249 TYR A N 1
ATOM 1995 C CA . TYR A 1 249 ? -0.05 -18.875 -24.844 1 95.06 249 TYR A CA 1
ATOM 1996 C C . TYR A 1 249 ? -1.388 -19.594 -25 1 95.06 249 TYR A C 1
ATOM 1998 O O . TYR A 1 249 ? -1.928 -20.125 -24.031 1 95.06 249 TYR A O 1
ATOM 2006 N N . ASN A 1 250 ? -1.858 -19.641 -26.234 1 92.62 250 ASN A N 1
ATOM 2007 C CA . ASN A 1 250 ? -3.152 -20.266 -26.5 1 92.62 250 ASN A CA 1
ATOM 2008 C C . ASN A 1 250 ? -2.996 -21.609 -27.203 1 92.62 250 ASN A C 1
ATOM 2010 O O . ASN A 1 250 ? -3.953 -22.109 -27.797 1 92.62 250 ASN A O 1
ATOM 2014 N N . ASP A 1 251 ? -1.845 -22.109 -27.219 1 94.38 251 ASP A N 1
ATOM 2015 C CA . ASP A 1 251 ? -1.601 -23.406 -27.844 1 94.38 251 ASP A CA 1
ATOM 2016 C C . ASP A 1 251 ? -2.012 -24.562 -26.938 1 94.38 251 ASP A C 1
ATOM 2018 O O . ASP A 1 251 ? -1.192 -25.078 -26.172 1 94.38 251 ASP A O 1
ATOM 2022 N N . ASN A 1 252 ? -3.102 -25.062 -27.109 1 94.31 252 ASN A N 1
ATOM 2023 C CA . ASN A 1 252 ? -3.674 -26.078 -26.234 1 94.31 252 ASN A CA 1
ATOM 2024 C C . ASN A 1 252 ? -2.945 -27.422 -26.375 1 94.31 252 ASN A C 1
ATOM 2026 O O . ASN A 1 252 ? -2.809 -28.156 -25.391 1 94.31 252 ASN A O 1
ATOM 2030 N N . GLU A 1 253 ? -2.561 -27.719 -27.547 1 95.44 253 GLU A N 1
ATOM 2031 C CA . GLU A 1 253 ? -1.869 -28.984 -27.766 1 95.44 253 GLU A CA 1
ATOM 2032 C C . GLU A 1 253 ? -0.527 -29.016 -27.047 1 95.44 253 GLU A C 1
ATOM 2034 O O . GLU A 1 253 ? -0.195 -30 -26.375 1 95.44 253 GLU A O 1
ATOM 2039 N N . SER A 1 254 ? 0.225 -27.969 -27.219 1 96 254 SER A N 1
ATOM 2040 C CA . SER A 1 254 ? 1.495 -27.859 -26.516 1 96 254 SER A CA 1
ATOM 2041 C C . SER A 1 254 ? 1.294 -27.906 -25 1 96 254 SER A C 1
ATOM 2043 O O . SER A 1 254 ? 2.021 -28.609 -24.297 1 96 254 SER A O 1
ATOM 2045 N N . SER A 1 255 ? 0.287 -27.188 -24.547 1 96.19 255 SER A N 1
ATOM 2046 C CA . SER A 1 255 ? -0.012 -27.156 -23.109 1 96.19 255 SER A CA 1
ATOM 2047 C C . SER A 1 255 ? -0.343 -28.547 -22.578 1 96.19 255 SER A C 1
ATOM 2049 O O . SER A 1 255 ? 0.193 -28.969 -21.562 1 96.19 255 SER A O 1
ATOM 2051 N N . LYS A 1 256 ? -1.166 -29.266 -23.281 1 97.12 256 LYS A N 1
ATOM 2052 C CA . LYS A 1 256 ? -1.555 -30.609 -22.875 1 97.12 256 LYS A CA 1
ATOM 2053 C C . LYS A 1 256 ? -0.352 -31.547 -22.859 1 97.12 256 LYS A C 1
ATOM 2055 O O . LYS A 1 256 ? -0.224 -32.406 -21.969 1 97.12 256 LYS A O 1
ATOM 2060 N N . PHE A 1 257 ? 0.442 -31.453 -23.891 1 97.62 257 PHE A N 1
ATOM 2061 C CA . PHE A 1 257 ? 1.636 -32.281 -23.984 1 97.62 257 PHE A CA 1
ATOM 2062 C C . PHE A 1 257 ? 2.535 -32.062 -22.766 1 97.62 257 PHE A C 1
ATOM 2064 O O . PHE A 1 257 ? 2.928 -33.031 -22.109 1 97.62 257 PHE A O 1
ATOM 2071 N N . PHE A 1 258 ? 2.855 -30.844 -22.391 1 97.69 258 PHE A N 1
ATOM 2072 C CA . PHE A 1 258 ? 3.783 -30.562 -21.297 1 97.69 258 PHE A CA 1
ATOM 2073 C C . PHE A 1 258 ? 3.146 -30.859 -19.953 1 97.69 258 PHE A C 1
ATOM 2075 O O . PHE A 1 258 ? 3.834 -31.266 -19 1 97.69 258 PHE A O 1
ATOM 2082 N N . ILE A 1 259 ? 1.849 -30.672 -19.781 1 97.88 259 ILE A N 1
ATOM 2083 C CA . ILE A 1 259 ? 1.161 -31.047 -18.547 1 97.88 259 ILE A CA 1
ATOM 2084 C C . ILE A 1 259 ? 1.323 -32.562 -18.328 1 97.88 259 ILE A C 1
ATOM 2086 O O . ILE A 1 259 ? 1.628 -33 -17.203 1 97.88 259 ILE A O 1
ATOM 2090 N N . ALA A 1 260 ? 1.117 -33.312 -19.406 1 97.44 260 ALA A N 1
ATOM 2091 C CA . ALA A 1 260 ? 1.266 -34.75 -19.312 1 97.44 260 ALA A CA 1
ATOM 2092 C C . ALA A 1 260 ? 2.709 -35.125 -19 1 97.44 260 ALA A C 1
ATOM 2094 O O . ALA A 1 260 ? 2.961 -36.031 -18.203 1 97.44 260 ALA A O 1
ATOM 2095 N N . LEU A 1 261 ? 3.627 -34.469 -19.625 1 96.12 261 LEU A N 1
ATOM 2096 C CA . LEU A 1 261 ? 5.051 -34.75 -19.484 1 96.12 261 LEU A CA 1
ATOM 2097 C C . LEU A 1 261 ? 5.508 -34.5 -18.047 1 96.12 261 LEU A C 1
ATOM 2099 O O . LEU A 1 261 ? 6.402 -35.188 -17.547 1 96.12 261 LEU A O 1
ATOM 2103 N N . THR A 1 262 ? 4.859 -33.562 -17.359 1 94.69 262 THR A N 1
ATOM 2104 C CA . THR A 1 262 ? 5.391 -33.094 -16.094 1 94.69 262 THR A CA 1
ATOM 2105 C C . THR A 1 262 ? 4.508 -33.531 -14.938 1 94.69 262 THR A C 1
ATOM 2107 O O . THR A 1 262 ? 4.66 -33.062 -13.812 1 94.69 262 THR A O 1
ATOM 2110 N N . LYS A 1 263 ? 3.602 -34.375 -15.109 1 96.5 263 LYS A N 1
ATOM 2111 C CA . LYS A 1 263 ? 2.588 -34.781 -14.133 1 96.5 263 LYS A CA 1
ATOM 2112 C C . LYS A 1 263 ? 3.227 -35.25 -12.828 1 96.5 263 LYS A C 1
ATOM 2114 O O . LYS A 1 263 ? 2.838 -34.781 -11.742 1 96.5 263 LYS A O 1
ATOM 2119 N N . LYS A 1 264 ? 4.168 -36.156 -12.859 1 96.75 264 LYS A N 1
ATOM 2120 C CA . LYS A 1 264 ? 4.824 -36.688 -11.672 1 96.75 264 LYS A CA 1
ATOM 2121 C C . LYS A 1 264 ? 5.617 -35.625 -10.945 1 96.75 264 LYS A C 1
ATOM 2123 O O . LYS A 1 264 ? 5.566 -35.531 -9.719 1 96.75 264 LYS A O 1
ATOM 2128 N N . MET A 1 265 ? 6.363 -34.844 -11.719 1 97.44 265 MET A N 1
ATOM 2129 C CA . MET A 1 265 ? 7.156 -33.781 -11.133 1 97.44 265 MET A CA 1
ATOM 2130 C C . MET A 1 265 ? 6.258 -32.719 -10.484 1 97.44 265 MET A C 1
ATOM 2132 O O . MET A 1 265 ? 6.613 -32.156 -9.445 1 97.44 265 MET A O 1
ATOM 2136 N N . TYR A 1 266 ? 5.117 -32.438 -11.117 1 97.88 266 TYR A N 1
ATOM 2137 C CA . TYR A 1 266 ? 4.133 -31.5 -10.562 1 97.88 266 TYR A CA 1
ATOM 2138 C C . TYR A 1 266 ? 3.674 -31.969 -9.188 1 97.88 266 TYR A C 1
ATOM 2140 O O . TYR A 1 266 ? 3.625 -31.172 -8.242 1 97.88 266 TYR A O 1
ATOM 2148 N N . GLU A 1 267 ? 3.336 -33.219 -9.047 1 98 267 GLU A N 1
ATOM 2149 C CA . GLU A 1 267 ? 2.871 -33.75 -7.77 1 98 267 GLU A CA 1
ATOM 2150 C C . GLU A 1 267 ? 3.957 -33.656 -6.699 1 98 267 GLU A C 1
ATOM 2152 O O . GLU A 1 267 ? 3.658 -33.438 -5.527 1 98 267 GLU A O 1
ATOM 2157 N N . GLN A 1 268 ? 5.152 -33.875 -7.086 1 97.75 268 GLN A N 1
ATOM 2158 C CA . GLN A 1 268 ? 6.277 -33.844 -6.156 1 97.75 268 GLN A CA 1
ATOM 2159 C C . GLN A 1 268 ? 6.598 -32.438 -5.699 1 97.75 268 GLN A C 1
ATOM 2161 O O . GLN A 1 268 ? 6.895 -32.219 -4.523 1 97.75 268 GLN A O 1
ATOM 2166 N N . LYS A 1 269 ? 6.535 -31.516 -6.621 1 98.38 269 LYS A N 1
ATOM 2167 C CA . LYS A 1 269 ? 7.098 -30.188 -6.352 1 98.38 269 LYS A CA 1
ATOM 2168 C C . LYS A 1 269 ? 6 -29.188 -6.023 1 98.38 269 LYS A C 1
ATOM 2170 O O . LYS A 1 269 ? 6.25 -28.188 -5.336 1 98.38 269 LYS A O 1
ATOM 2175 N N . VAL A 1 270 ? 4.73 -29.391 -6.465 1 98.69 270 VAL A N 1
ATOM 2176 C CA . VAL A 1 270 ? 3.689 -28.375 -6.359 1 98.69 270 VAL A CA 1
ATOM 2177 C C . VAL A 1 270 ? 2.482 -28.953 -5.617 1 98.69 270 VAL A C 1
ATOM 2179 O O . VAL A 1 270 ? 1.698 -28.203 -5.027 1 98.69 270 VAL A O 1
ATOM 2182 N N . GLY A 1 271 ? 2.273 -30.297 -5.59 1 98.25 271 GLY A N 1
ATOM 2183 C CA . GLY A 1 271 ? 1.094 -30.938 -5.035 1 98.25 271 GLY A CA 1
ATOM 2184 C C . GLY A 1 271 ? 0.746 -30.453 -3.645 1 98.25 271 GLY A C 1
ATOM 2185 O O . GLY A 1 271 ? -0.399 -30.078 -3.381 1 98.25 271 GLY A O 1
ATOM 2186 N N . ALA A 1 272 ? 1.718 -30.406 -2.787 1 98.44 272 ALA A N 1
ATOM 2187 C CA . ALA A 1 272 ? 1.498 -30.031 -1.393 1 98.44 272 ALA A CA 1
ATOM 2188 C C . ALA A 1 272 ? 1.038 -28.578 -1.279 1 98.44 272 ALA A C 1
ATOM 2190 O O . ALA A 1 272 ? 0.242 -28.234 -0.401 1 98.44 272 ALA A O 1
ATOM 2191 N N . SER A 1 273 ? 1.485 -27.734 -2.166 1 98.62 273 SER A N 1
ATOM 2192 C CA . SER A 1 273 ? 1.156 -26.312 -2.1 1 98.62 273 SER A CA 1
ATOM 2193 C C . SER A 1 273 ? -0.264 -26.047 -2.592 1 98.62 273 SER A C 1
ATOM 2195 O O . SER A 1 273 ? -0.808 -24.969 -2.385 1 98.62 273 SER A O 1
ATOM 2197 N N . THR A 1 274 ? -0.96 -27 -3.184 1 98.06 274 THR A N 1
ATOM 2198 C CA . THR A 1 274 ? -2.281 -26.766 -3.76 1 98.06 274 THR A CA 1
ATOM 2199 C C . THR A 1 274 ? -3.373 -27.312 -2.846 1 98.06 274 THR A C 1
ATOM 2201 O O . THR A 1 274 ? -4.559 -27.219 -3.164 1 98.06 274 THR A O 1
ATOM 2204 N N . TYR A 1 275 ? -3.016 -27.859 -1.683 1 97.25 275 TYR A N 1
ATOM 2205 C CA . TYR A 1 275 ? -3.973 -28.469 -0.768 1 97.25 275 TYR A CA 1
ATOM 2206 C C . TYR A 1 275 ? -5.047 -27.469 -0.349 1 97.25 275 TYR A C 1
ATOM 2208 O O . TYR A 1 275 ? -6.234 -27.703 -0.579 1 97.25 275 TYR A O 1
ATOM 2216 N N . LEU A 1 276 ? -4.723 -26.344 0.201 1 96.56 276 LEU A N 1
ATOM 2217 C CA . LEU A 1 276 ? -5.688 -25.359 0.653 1 96.56 276 LEU A CA 1
ATOM 2218 C C . LEU A 1 276 ? -6.398 -24.703 -0.532 1 96.56 276 LEU A C 1
ATOM 2220 O O . LEU A 1 276 ? -7.629 -24.594 -0.538 1 96.56 276 LEU A O 1
ATOM 2224 N N . PRO A 1 277 ? -5.664 -24.312 -1.532 1 95.25 277 PRO A N 1
ATOM 2225 C CA . PRO A 1 277 ? -6.359 -23.719 -2.674 1 95.25 277 PRO A CA 1
ATOM 2226 C C . PRO A 1 277 ? -7.434 -24.641 -3.256 1 95.25 277 PRO A C 1
ATO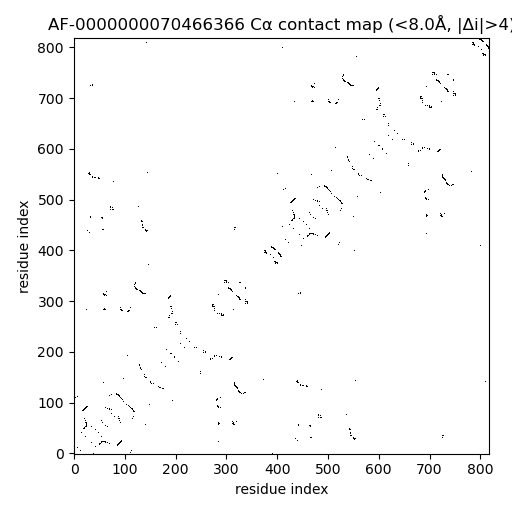M 2228 O O . PRO A 1 277 ? -8.492 -24.156 -3.674 1 95.25 277 PRO A O 1
ATOM 2231 N N . ARG A 1 278 ? -7.164 -25.891 -3.307 1 94.75 278 ARG A N 1
ATOM 2232 C CA . ARG A 1 278 ? -8.133 -26.844 -3.854 1 94.75 278 ARG A CA 1
ATOM 2233 C C . ARG A 1 278 ? -9.328 -27 -2.918 1 94.75 278 ARG A C 1
ATOM 2235 O O . ARG A 1 278 ? -10.453 -27.203 -3.373 1 94.75 278 ARG A O 1
ATOM 2242 N N . GLU A 1 279 ? -9.109 -26.906 -1.664 1 93.56 279 GLU A N 1
ATOM 2243 C CA . GLU A 1 279 ? -10.148 -27.172 -0.673 1 93.56 279 GLU A CA 1
ATOM 2244 C C . GLU A 1 279 ? -10.945 -25.906 -0.362 1 93.56 279 GLU A C 1
ATOM 2246 O O . GLU A 1 279 ? -12.125 -25.984 0 1 93.56 279 GLU A O 1
ATOM 2251 N N . LEU A 1 280 ? -10.336 -24.766 -0.469 1 92.94 280 LEU A N 1
ATOM 2252 C CA . LEU A 1 280 ? -10.961 -23.516 -0.043 1 92.94 280 LEU A CA 1
ATOM 2253 C C . LEU A 1 280 ? -11.484 -22.734 -1.242 1 92.94 280 LEU A C 1
ATOM 2255 O O . LEU A 1 280 ? -12.359 -21.875 -1.098 1 92.94 280 LEU A O 1
ATOM 2259 N N . GLY A 1 281 ? -10.906 -22.969 -2.414 1 93.31 281 GLY A N 1
ATOM 2260 C CA . GLY A 1 281 ? -11.164 -22.125 -3.566 1 93.31 281 GLY A CA 1
ATOM 2261 C C . GLY A 1 281 ? -10.258 -20.906 -3.623 1 93.31 281 GLY A C 1
ATOM 2262 O O . GLY A 1 281 ? -9.305 -20.797 -2.842 1 93.31 281 GLY A O 1
ATOM 2263 N N . ASN A 1 282 ? -10.531 -20.062 -4.621 1 94.12 282 ASN A N 1
ATOM 2264 C CA . ASN A 1 282 ? -9.703 -18.875 -4.828 1 94.12 282 ASN A CA 1
ATOM 2265 C C . ASN A 1 282 ? -9.93 -17.828 -3.729 1 94.12 282 ASN A C 1
ATOM 2267 O O . ASN A 1 282 ? -11.031 -17.297 -3.586 1 94.12 282 ASN A O 1
ATOM 2271 N N . THR A 1 283 ? -8.852 -17.5 -3.045 1 96.19 283 THR A N 1
ATOM 2272 C CA . THR A 1 283 ? -8.953 -16.547 -1.947 1 96.19 283 THR A CA 1
ATOM 2273 C C . THR A 1 283 ? -8.352 -15.203 -2.348 1 96.19 283 THR A C 1
ATOM 2275 O O . THR A 1 283 ? -8.039 -14.375 -1.487 1 96.19 283 THR A O 1
ATOM 2278 N N . TYR A 1 284 ? -8.109 -14.945 -3.619 1 96.19 284 TYR A N 1
ATOM 2279 C CA . TYR A 1 284 ? -7.602 -13.703 -4.191 1 96.19 284 TYR A CA 1
ATOM 2280 C C . TYR A 1 284 ? -6.25 -13.336 -3.588 1 96.19 284 TYR A C 1
ATOM 2282 O O . TYR A 1 284 ? -5.273 -14.07 -3.746 1 96.19 284 TYR A O 1
ATOM 2290 N N . ALA A 1 285 ? -6.145 -12.32 -2.764 1 97.38 285 ALA A N 1
ATOM 2291 C CA . ALA A 1 285 ? -4.855 -11.859 -2.256 1 97.38 285 ALA A CA 1
ATOM 2292 C C . ALA A 1 285 ? -4.203 -12.914 -1.37 1 97.38 285 ALA A C 1
ATOM 2294 O O . ALA A 1 285 ? -2.975 -12.977 -1.272 1 97.38 285 ALA A O 1
ATOM 2295 N N . ALA A 1 286 ? -4.969 -13.773 -0.772 1 98.19 286 ALA A N 1
ATOM 2296 C CA . ALA A 1 286 ? -4.438 -14.797 0.119 1 98.19 286 ALA A CA 1
ATOM 2297 C C . ALA A 1 286 ? -4.07 -16.062 -0.656 1 98.19 286 ALA A C 1
ATOM 2299 O O . ALA A 1 286 ? -3.457 -16.984 -0.106 1 98.19 286 ALA A O 1
ATOM 2300 N N . SER A 1 287 ? -4.352 -16.094 -1.911 1 97.88 287 SER A N 1
ATOM 2301 C CA . SER A 1 287 ? -4.266 -17.312 -2.705 1 97.88 287 SER A CA 1
ATOM 2302 C C . SER A 1 287 ? -2.861 -17.906 -2.658 1 97.88 287 SER A C 1
ATOM 2304 O O . SER A 1 287 ? -2.682 -19.062 -2.266 1 97.88 287 SER A O 1
ATOM 2306 N N . LEU A 1 288 ? -1.853 -17.141 -3.021 1 98.69 288 LEU A N 1
ATOM 2307 C CA . LEU A 1 288 ? -0.479 -17.641 -3.035 1 98.69 288 LEU A CA 1
ATOM 2308 C C . LEU A 1 288 ? -0.044 -18.078 -1.642 1 98.69 288 LEU A C 1
ATOM 2310 O O . LEU A 1 288 ? 0.603 -19.109 -1.486 1 98.69 288 LEU A O 1
ATOM 2314 N N . TYR A 1 289 ? -0.417 -17.375 -0.69 1 98.62 289 TYR A N 1
ATOM 2315 C CA . TYR A 1 289 ? 0.052 -17.609 0.67 1 98.62 289 TYR A CA 1
ATOM 2316 C C . TYR A 1 289 ? -0.745 -18.734 1.33 1 98.62 289 TYR A C 1
ATOM 2318 O O . TYR A 1 289 ? -0.256 -19.391 2.25 1 98.62 289 TYR A O 1
ATOM 2326 N N . ALA A 1 290 ? -2.004 -18.859 0.84 1 98.06 290 ALA A N 1
ATOM 2327 C CA . ALA A 1 290 ? -2.674 -20.109 1.19 1 98.06 290 ALA A CA 1
ATOM 2328 C C . ALA A 1 290 ? -1.896 -21.312 0.668 1 98.06 290 ALA A C 1
ATOM 2330 O O . ALA A 1 290 ? -1.804 -22.344 1.344 1 98.06 290 ALA A O 1
ATOM 2331 N N . GLY A 1 291 ? -1.337 -21.188 -0.557 1 98.56 291 GLY A N 1
ATOM 2332 C CA . GLY A 1 291 ? -0.476 -22.219 -1.095 1 98.56 291 GLY A CA 1
ATOM 2333 C C . GLY A 1 291 ? 0.771 -22.453 -0.261 1 98.56 291 GLY A C 1
ATOM 2334 O O . GLY A 1 291 ? 1.133 -23.594 0.016 1 98.56 291 GLY A O 1
ATOM 2335 N N . LEU A 1 292 ? 1.43 -21.391 0.139 1 98.69 292 LEU A N 1
ATOM 2336 C CA . LEU A 1 292 ? 2.607 -21.5 0.991 1 98.69 292 LEU A CA 1
ATOM 2337 C C . LEU A 1 292 ? 2.25 -22.141 2.33 1 98.69 292 LEU A C 1
ATOM 2339 O O . LEU A 1 292 ? 2.986 -22.984 2.836 1 98.69 292 LEU A O 1
ATOM 2343 N N . THR A 1 293 ? 1.118 -21.688 2.889 1 98.38 293 THR A N 1
ATOM 2344 C CA . THR A 1 293 ? 0.622 -22.234 4.145 1 98.38 293 THR A CA 1
ATOM 2345 C C . THR A 1 293 ? 0.379 -23.734 4.008 1 98.38 293 THR A C 1
ATOM 2347 O O . THR A 1 293 ? 0.72 -24.516 4.91 1 98.38 293 THR A O 1
ATOM 2350 N N . SER A 1 294 ? -0.211 -24.125 2.91 1 98.25 294 SER A N 1
ATOM 2351 C CA . SER A 1 294 ? -0.441 -25.531 2.623 1 98.25 294 SER A CA 1
ATOM 2352 C C . SER A 1 294 ? 0.868 -26.312 2.619 1 98.25 294 SER A C 1
ATOM 2354 O O . SER A 1 294 ? 0.963 -27.375 3.24 1 98.25 294 SER A O 1
ATOM 2356 N N . LEU A 1 295 ? 1.84 -25.766 1.925 1 98.81 295 LEU A N 1
ATOM 2357 C CA . LEU A 1 295 ? 3.129 -26.438 1.782 1 98.81 295 LEU A CA 1
ATOM 2358 C C . LEU A 1 295 ? 3.795 -26.625 3.141 1 98.81 295 LEU A C 1
ATOM 2360 O O . LEU A 1 295 ? 4.203 -27.734 3.488 1 98.81 295 LEU A O 1
ATOM 2364 N N . VAL A 1 296 ? 3.861 -25.594 3.947 1 98.44 296 VAL A N 1
ATOM 2365 C CA . VAL A 1 296 ? 4.508 -25.656 5.254 1 98.44 296 VAL A CA 1
ATOM 2366 C C . VAL A 1 296 ? 3.684 -26.516 6.195 1 98.44 296 VAL A C 1
ATOM 2368 O O . VAL A 1 296 ? 4.238 -27.297 6.984 1 98.44 296 VAL A O 1
ATOM 2371 N N . GLY A 1 297 ? 2.389 -26.359 6.105 1 98.31 297 GLY A N 1
ATOM 2372 C CA . GLY A 1 297 ? 1.494 -27.109 6.98 1 98.31 297 GLY A CA 1
ATOM 2373 C C . GLY A 1 297 ? 1.536 -28.594 6.742 1 98.31 297 GLY A C 1
ATOM 2374 O O . GLY A 1 297 ? 1.21 -29.391 7.637 1 98.31 297 GLY A O 1
ATOM 2375 N N . LEU A 1 298 ? 1.907 -29.016 5.57 1 98.38 298 LEU A N 1
ATOM 2376 C CA . LEU A 1 298 ? 1.918 -30.438 5.254 1 98.38 298 LEU A CA 1
ATOM 2377 C C . LEU A 1 298 ? 3.33 -31 5.348 1 98.38 298 LEU A C 1
ATOM 2379 O O . LEU A 1 298 ? 3.514 -32.156 5.723 1 98.38 298 LEU A O 1
ATOM 2383 N N . LYS A 1 299 ? 4.371 -30.172 5.047 1 98.38 299 LYS A N 1
ATOM 2384 C CA . LYS A 1 299 ? 5.719 -30.719 4.91 1 98.38 299 LYS A CA 1
ATOM 2385 C C . LYS A 1 299 ? 6.551 -30.438 6.16 1 98.38 299 LYS A C 1
ATOM 2387 O O . LYS A 1 299 ? 7.434 -31.219 6.516 1 98.38 299 LYS A O 1
ATOM 2392 N N . GLY A 1 300 ? 6.355 -29.359 6.883 1 97.62 300 GLY A N 1
ATOM 2393 C CA . GLY A 1 300 ? 7.082 -28.984 8.086 1 97.62 300 GLY A CA 1
ATOM 2394 C C . GLY A 1 300 ? 8.586 -29.047 7.922 1 97.62 300 GLY A C 1
ATOM 2395 O O . GLY A 1 300 ? 9.141 -28.438 7.004 1 97.62 300 GLY A O 1
ATOM 2396 N N . GLN A 1 301 ? 9.18 -29.844 8.656 1 96.81 301 GLN A N 1
ATOM 2397 C CA . GLN A 1 301 ? 10.633 -29.938 8.75 1 96.81 301 GLN A CA 1
ATOM 2398 C C . GLN A 1 301 ? 11.234 -30.469 7.445 1 96.81 301 GLN A C 1
ATOM 2400 O O . GLN A 1 301 ? 12.414 -30.25 7.16 1 96.81 301 GLN A O 1
ATOM 2405 N N . GLU A 1 302 ? 10.477 -31.156 6.598 1 97.88 302 GLU A N 1
ATOM 2406 C CA . GLU A 1 302 ? 10.945 -31.641 5.309 1 97.88 302 GLU A CA 1
ATOM 2407 C C . GLU A 1 302 ? 11.414 -30.5 4.414 1 97.88 302 GLU A C 1
ATOM 2409 O O . GLU A 1 302 ? 12.148 -30.719 3.447 1 97.88 302 GLU A O 1
ATOM 2414 N N . LEU A 1 303 ? 11.039 -29.266 4.754 1 98.25 303 LEU A N 1
ATOM 2415 C CA . LEU A 1 303 ? 11.375 -28.109 3.934 1 98.25 303 LEU A CA 1
ATOM 2416 C C . LEU A 1 303 ? 12.75 -27.547 4.301 1 98.25 303 LEU A C 1
ATOM 2418 O O . LEU A 1 303 ? 13.242 -26.625 3.652 1 98.25 303 LEU A O 1
ATOM 2422 N N . GLN A 1 304 ? 13.383 -28.125 5.309 1 96.88 304 GLN A N 1
ATOM 2423 C CA . GLN A 1 304 ? 14.711 -27.656 5.691 1 96.88 304 GLN A CA 1
ATOM 2424 C C . GLN A 1 304 ? 15.688 -27.75 4.523 1 96.88 304 GLN A C 1
ATOM 2426 O O . GLN A 1 304 ? 15.758 -28.766 3.838 1 96.88 304 GLN A O 1
ATOM 2431 N N . ASP A 1 305 ? 16.391 -26.641 4.25 1 96.25 305 ASP A N 1
ATOM 2432 C CA . ASP A 1 305 ? 17.406 -26.5 3.215 1 96.25 305 ASP A CA 1
ATOM 2433 C C . ASP A 1 305 ? 16.797 -26.672 1.823 1 96.25 305 ASP A C 1
ATOM 2435 O O . ASP A 1 305 ? 17.5 -27.016 0.87 1 96.25 305 ASP A O 1
ATOM 2439 N N . LYS A 1 306 ? 15.539 -26.562 1.748 1 97.19 306 LYS A N 1
ATOM 2440 C CA . LYS A 1 306 ? 14.859 -26.609 0.457 1 97.19 306 LYS A CA 1
ATOM 2441 C C . LYS A 1 306 ? 14.516 -25.219 -0.041 1 97.19 306 LYS A C 1
ATOM 2443 O O . LYS A 1 306 ? 14.242 -24.312 0.757 1 97.19 306 LYS A O 1
ATOM 2448 N N . ARG A 1 307 ? 14.57 -25.078 -1.321 1 94.81 307 ARG A N 1
ATOM 2449 C CA . ARG A 1 307 ? 14.18 -23.828 -1.967 1 94.81 307 ARG A CA 1
ATOM 2450 C C . ARG A 1 307 ? 12.703 -23.859 -2.361 1 94.81 307 ARG A C 1
ATOM 2452 O O . ARG A 1 307 ? 12.219 -24.844 -2.895 1 94.81 307 ARG A O 1
ATOM 2459 N N . ILE A 1 308 ? 12.023 -22.797 -2.057 1 97.25 308 ILE A N 1
ATOM 2460 C CA . ILE A 1 308 ? 10.609 -22.656 -2.389 1 97.25 308 ILE A CA 1
ATOM 2461 C C . ILE A 1 308 ? 10.422 -21.453 -3.316 1 97.25 308 ILE A C 1
ATOM 2463 O O . ILE A 1 308 ? 10.555 -20.312 -2.889 1 97.25 308 ILE A O 1
ATOM 2467 N N . ASN A 1 309 ? 10.125 -21.719 -4.574 1 97.31 309 ASN A N 1
ATOM 2468 C CA . ASN A 1 309 ? 9.844 -20.656 -5.539 1 97.31 309 ASN A CA 1
ATOM 2469 C C . ASN A 1 309 ? 8.375 -20.25 -5.508 1 97.31 309 ASN A C 1
ATOM 2471 O O . ASN A 1 309 ? 7.488 -21.094 -5.469 1 97.31 309 ASN A O 1
ATOM 2475 N N . LEU A 1 310 ? 8.117 -18.984 -5.445 1 98.44 310 LEU A N 1
ATOM 2476 C CA . LEU A 1 310 ? 6.758 -18.453 -5.355 1 98.44 310 LEU A CA 1
ATOM 2477 C C . LEU A 1 310 ? 6.453 -17.531 -6.531 1 98.44 310 LEU A C 1
ATOM 2479 O O . LEU A 1 310 ? 7.262 -16.672 -6.871 1 98.44 310 LEU A O 1
ATOM 2483 N N . PHE A 1 311 ? 5.367 -17.75 -7.215 1 98.81 311 PHE A N 1
ATOM 2484 C CA . PHE A 1 311 ? 4.902 -16.859 -8.273 1 98.81 311 PHE A CA 1
ATOM 2485 C C . PHE A 1 311 ? 3.611 -16.156 -7.863 1 98.81 311 PHE A C 1
ATOM 2487 O O . PHE A 1 311 ? 2.6 -16.812 -7.605 1 98.81 311 PHE A O 1
ATOM 2494 N N . SER A 1 312 ? 3.645 -14.883 -7.754 1 98.81 312 SER A N 1
ATOM 2495 C CA . SER A 1 312 ? 2.506 -14.031 -7.418 1 98.81 312 SER A CA 1
ATOM 2496 C C . SER A 1 312 ? 1.969 -13.312 -8.656 1 98.81 312 SER A C 1
ATOM 2498 O O . SER A 1 312 ? 2.742 -12.859 -9.5 1 98.81 312 SER A O 1
ATOM 2500 N N . TYR A 1 313 ? 0.694 -13.234 -8.719 1 98.5 313 TYR A N 1
ATOM 2501 C CA . TYR A 1 313 ? 0.036 -12.531 -9.82 1 98.5 313 TYR A CA 1
ATOM 2502 C C . TYR A 1 313 ? -1.188 -11.773 -9.328 1 98.5 313 TYR A C 1
ATOM 2504 O O . TYR A 1 313 ? -1.954 -12.281 -8.5 1 98.5 313 TYR A O 1
ATOM 2512 N N . GLY A 1 314 ? -1.323 -10.562 -9.766 1 98.12 314 GLY A N 1
ATOM 2513 C CA . GLY A 1 314 ? -2.523 -9.758 -9.602 1 98.12 314 GLY A CA 1
ATOM 2514 C C . GLY A 1 314 ? -2.971 -9.086 -10.891 1 98.12 314 GLY A C 1
ATOM 2515 O O . GLY A 1 314 ? -2.188 -8.398 -11.547 1 98.12 314 GLY A O 1
ATOM 2516 N N . SER A 1 315 ? -4.254 -9.227 -11.219 1 96.44 315 SER A N 1
ATOM 2517 C CA . SER A 1 315 ? -4.816 -8.672 -12.445 1 96.44 315 SER A CA 1
ATOM 2518 C C . SER A 1 315 ? -4.691 -7.152 -12.477 1 96.44 315 SER A C 1
ATOM 2520 O O . SER A 1 315 ? -4.43 -6.523 -11.453 1 96.44 315 SER A O 1
ATOM 2522 N N . GLY A 1 316 ? -4.965 -6.605 -13.711 1 94.5 316 GLY A N 1
ATOM 2523 C CA . GLY A 1 316 ? -4.688 -5.188 -13.883 1 94.5 316 GLY A CA 1
ATOM 2524 C C . GLY A 1 316 ? -3.246 -4.906 -14.266 1 94.5 316 GLY A C 1
ATOM 2525 O O . GLY A 1 316 ? -2.975 -3.994 -15.047 1 94.5 316 GLY A O 1
ATOM 2526 N N . LEU A 1 317 ? -2.293 -5.602 -13.711 1 96.81 317 LEU A N 1
ATOM 2527 C CA . LEU A 1 317 ? -1.34 -6.695 -13.859 1 96.81 317 LEU A CA 1
ATOM 2528 C C . LEU A 1 317 ? -0.067 -6.418 -13.07 1 96.81 317 LEU A C 1
ATOM 2530 O O . LEU A 1 317 ? 0.702 -5.52 -13.414 1 96.81 317 LEU A O 1
ATOM 2534 N N . ALA A 1 318 ? 0.131 -6.938 -12.055 1 98.62 318 ALA A N 1
ATOM 2535 C CA . ALA A 1 318 ? 1.343 -6.973 -11.242 1 98.62 318 ALA A CA 1
ATOM 2536 C C . ALA A 1 318 ? 1.747 -8.406 -10.922 1 98.62 318 ALA A C 1
ATOM 2538 O O . ALA A 1 318 ? 0.904 -9.227 -10.547 1 98.62 318 ALA A O 1
ATOM 2539 N N . ALA A 1 319 ? 3.014 -8.711 -11.125 1 98.75 319 ALA A N 1
ATOM 2540 C CA . ALA A 1 319 ? 3.477 -10.078 -10.875 1 98.75 319 ALA A CA 1
ATOM 2541 C C . ALA A 1 319 ? 4.898 -10.078 -10.32 1 98.75 319 ALA A C 1
ATOM 2543 O O . ALA A 1 319 ? 5.652 -9.125 -10.523 1 98.75 319 ALA A O 1
ATOM 2544 N N . ALA A 1 320 ? 5.164 -11.102 -9.633 1 98.56 320 ALA A N 1
ATOM 2545 C CA . ALA A 1 320 ? 6.504 -11.305 -9.086 1 98.56 320 ALA A CA 1
ATOM 2546 C C . ALA A 1 320 ? 6.809 -12.797 -8.93 1 98.56 320 ALA A C 1
ATOM 2548 O O . ALA A 1 320 ? 5.914 -13.594 -8.648 1 98.56 320 ALA A O 1
ATOM 2549 N N . MET A 1 321 ? 8 -13.141 -9.164 1 98.06 321 MET A N 1
ATOM 2550 C CA . MET A 1 321 ? 8.547 -14.445 -8.797 1 98.06 321 MET A CA 1
ATOM 2551 C C . MET A 1 321 ? 9.742 -14.289 -7.859 1 98.06 321 MET A C 1
ATOM 2553 O O . MET A 1 321 ? 10.594 -13.422 -8.07 1 98.06 321 MET A O 1
ATOM 2557 N N . PHE A 1 322 ? 9.727 -15.047 -6.812 1 96.88 322 PHE A N 1
ATOM 2558 C CA . PHE A 1 322 ? 10.789 -14.938 -5.816 1 96.88 322 PHE A CA 1
ATOM 2559 C C . PHE A 1 322 ? 10.992 -16.266 -5.102 1 96.88 322 PHE A C 1
ATOM 2561 O O . PHE A 1 322 ? 10.297 -17.25 -5.383 1 96.88 322 PHE A O 1
ATOM 2568 N N . GLU A 1 323 ? 12.008 -16.328 -4.203 1 95.31 323 GLU A N 1
ATOM 2569 C CA . GLU A 1 323 ? 12.398 -17.609 -3.627 1 95.31 323 GLU A CA 1
ATOM 2570 C C . GLU A 1 323 ? 12.625 -17.484 -2.123 1 95.31 323 GLU A C 1
ATOM 2572 O O . GLU A 1 323 ? 13.234 -16.531 -1.652 1 95.31 323 GLU A O 1
ATOM 2577 N N . PHE A 1 324 ? 12.023 -18.422 -1.394 1 96.31 324 PHE A N 1
ATOM 2578 C CA . PHE A 1 324 ? 12.352 -18.641 0.013 1 96.31 324 PHE A CA 1
ATOM 2579 C C . PHE A 1 324 ? 13.203 -19.891 0.19 1 96.31 324 PHE A C 1
ATOM 2581 O O . PHE A 1 324 ? 13.25 -20.75 -0.694 1 96.31 324 PHE A O 1
ATOM 2588 N N . GLN A 1 325 ? 13.852 -19.938 1.289 1 95.69 325 GLN A N 1
ATOM 2589 C CA . GLN A 1 325 ? 14.594 -21.125 1.685 1 95.69 325 GLN A CA 1
ATOM 2590 C C . GLN A 1 325 ? 14.211 -21.578 3.096 1 95.69 325 GLN A C 1
ATOM 2592 O O . GLN A 1 325 ? 14.148 -20.75 4.012 1 95.69 325 GLN A O 1
ATOM 2597 N N . GLY A 1 326 ? 13.906 -22.875 3.203 1 96.5 326 GLY A N 1
ATOM 2598 C CA . GLY A 1 326 ? 13.75 -23.438 4.539 1 96.5 326 GLY A CA 1
ATOM 2599 C C . GLY A 1 326 ? 15.07 -23.609 5.273 1 96.5 326 GLY A C 1
ATOM 2600 O O . GLY A 1 326 ? 16.078 -24 4.676 1 96.5 326 GLY A O 1
ATOM 2601 N N . ARG A 1 327 ? 15.031 -23.25 6.562 1 94.88 327 ARG A N 1
ATOM 2602 C CA . ARG A 1 327 ? 16.25 -23.391 7.348 1 94.88 327 ARG A CA 1
ATOM 2603 C C . ARG A 1 327 ? 15.938 -23.594 8.82 1 94.88 327 ARG A C 1
ATOM 2605 O O . ARG A 1 327 ? 14.797 -23.391 9.258 1 94.88 327 ARG A O 1
ATOM 2612 N N . GLU A 1 328 ? 16.984 -24 9.516 1 91.94 328 GLU A N 1
ATOM 2613 C CA . GLU A 1 328 ? 16.891 -24.031 10.969 1 91.94 328 GLU A CA 1
ATOM 2614 C C . GLU A 1 328 ? 17.172 -22.656 11.57 1 91.94 328 GLU A C 1
ATOM 2616 O O . GLU A 1 328 ? 18.078 -21.953 11.125 1 91.94 328 GLU A O 1
ATOM 2621 N N . THR A 1 329 ? 16.312 -22.266 12.523 1 89 329 THR A N 1
ATOM 2622 C CA . THR A 1 329 ? 16.547 -21 13.203 1 89 329 THR A CA 1
ATOM 2623 C C . THR A 1 329 ? 17.656 -21.141 14.242 1 89 329 THR A C 1
ATOM 2625 O O . THR A 1 329 ? 17.859 -22.219 14.789 1 89 329 THR A O 1
ATOM 2628 N N . THR A 1 330 ? 18.469 -20.094 14.43 1 81.25 330 THR A N 1
ATOM 2629 C CA . THR A 1 330 ? 19.656 -20.172 15.281 1 81.25 330 THR A CA 1
ATOM 2630 C C . THR A 1 330 ? 19.344 -19.641 16.688 1 81.25 330 THR A C 1
ATOM 2632 O O . THR A 1 330 ? 20.047 -19.969 17.641 1 81.25 330 THR A O 1
ATOM 2635 N N . HIS A 1 331 ? 18.641 -18.672 16.703 1 70.44 331 HIS A N 1
ATOM 2636 C CA . HIS A 1 331 ? 18.438 -18.047 18 1 70.44 331 HIS A CA 1
ATOM 2637 C C . HIS A 1 331 ? 17.5 -18.859 18.875 1 70.44 331 HIS A C 1
ATOM 2639 O O . HIS A 1 331 ? 16.453 -19.328 18.406 1 70.44 331 HIS A O 1
ATOM 2645 N N . LYS A 1 332 ? 18.109 -19.469 19.828 1 57.22 332 LYS A N 1
ATOM 2646 C CA . LYS A 1 332 ? 17.422 -20.312 20.797 1 57.22 332 LYS A CA 1
ATOM 2647 C C . LYS A 1 332 ? 16.125 -19.688 21.266 1 57.22 332 LYS A C 1
ATOM 2649 O O . LYS A 1 332 ? 15.148 -20.391 21.547 1 57.22 332 LYS A O 1
ATOM 2654 N N . LYS A 1 333 ? 16.25 -18.375 21.422 1 53.06 333 LYS A N 1
ATOM 2655 C CA . LYS A 1 333 ? 15.039 -17.766 21.969 1 53.06 333 LYS A CA 1
ATOM 2656 C C . LYS A 1 333 ? 13.93 -17.703 20.922 1 53.06 333 LYS A C 1
ATOM 2658 O O . LYS A 1 333 ? 12.773 -17.422 21.25 1 53.06 333 LYS A O 1
ATOM 2663 N N . HIS A 1 334 ? 14.469 -17.562 19.734 1 57.22 334 HIS A N 1
ATOM 2664 C CA . HIS A 1 334 ? 13.453 -17.453 18.688 1 57.22 334 HIS A CA 1
ATOM 2665 C C . HIS A 1 334 ? 12.93 -18.828 18.297 1 57.22 334 HIS A C 1
ATOM 2667 O O . HIS A 1 334 ? 13.703 -19.75 18.047 1 57.22 334 HIS A O 1
ATOM 2673 N N . ARG A 1 335 ? 11.602 -18.984 18.594 1 65.06 335 ARG A N 1
ATOM 2674 C CA . ARG A 1 335 ? 10.805 -20.062 19.172 1 65.06 335 ARG A CA 1
ATOM 2675 C C . ARG A 1 335 ? 10.273 -21 18.094 1 65.06 335 ARG A C 1
ATOM 2677 O O . ARG A 1 335 ? 10.086 -22.188 18.344 1 65.06 335 ARG A O 1
ATOM 2684 N N . TYR A 1 336 ? 10.18 -20.531 16.703 1 85.44 336 TYR A N 1
ATOM 2685 C CA . TYR A 1 336 ? 9.367 -21.484 15.961 1 85.44 336 TYR A CA 1
ATOM 2686 C C . TYR A 1 336 ? 10.156 -22.094 14.812 1 85.44 336 TYR A C 1
ATOM 2688 O O . TYR A 1 336 ? 10.789 -21.375 14.031 1 85.44 336 TYR A O 1
ATOM 2696 N N . GLN A 1 337 ? 10.273 -23.359 14.812 1 93.5 337 GLN A N 1
ATOM 2697 C CA . GLN A 1 337 ? 10.812 -24.125 13.688 1 93.5 337 GLN A CA 1
ATOM 2698 C C . GLN A 1 337 ? 9.711 -24.469 12.688 1 93.5 337 GLN A C 1
ATOM 2700 O O . GLN A 1 337 ? 8.531 -24.234 12.953 1 93.5 337 GLN A O 1
ATOM 2705 N N . LEU A 1 338 ? 10.141 -25 11.547 1 96.69 338 LEU A N 1
ATOM 2706 C CA . LEU A 1 338 ? 9.188 -25.359 10.5 1 96.69 338 LEU A CA 1
ATOM 2707 C C . LEU A 1 338 ? 8.156 -26.359 11.023 1 96.69 338 LEU A C 1
ATOM 2709 O O . LEU A 1 338 ? 6.973 -26.25 10.695 1 96.69 338 LEU A O 1
ATOM 2713 N N . GLU A 1 339 ? 8.625 -27.266 11.828 1 96.12 339 GLU A N 1
ATOM 2714 C CA . GLU A 1 339 ? 7.703 -28.25 12.391 1 96.12 339 GLU A CA 1
ATOM 2715 C C . GLU A 1 339 ? 6.711 -27.609 13.352 1 96.12 339 GLU A C 1
ATOM 2717 O O . GLU A 1 339 ? 5.559 -28.031 13.445 1 96.12 339 GLU A O 1
ATOM 2722 N N . ASP A 1 340 ? 7.16 -26.641 14.117 1 95.25 340 ASP A N 1
ATOM 2723 C CA . ASP A 1 340 ? 6.266 -25.906 15 1 95.25 340 ASP A CA 1
ATOM 2724 C C . ASP A 1 340 ? 5.145 -25.234 14.211 1 95.25 340 ASP A C 1
ATOM 2726 O O . ASP A 1 340 ? 3.984 -25.25 14.633 1 95.25 340 ASP A O 1
ATOM 2730 N N . ILE A 1 341 ? 5.512 -24.656 13.102 1 96.88 341 ILE A N 1
ATOM 2731 C CA . ILE A 1 341 ? 4.527 -23.984 12.266 1 96.88 341 ILE A CA 1
ATOM 2732 C C . ILE A 1 341 ? 3.498 -25 11.766 1 96.88 341 ILE A C 1
ATOM 2734 O O . ILE A 1 341 ? 2.293 -24.734 11.797 1 96.88 341 ILE A O 1
ATOM 2738 N N . LYS A 1 342 ? 3.99 -26.125 11.266 1 98 342 LYS A N 1
ATOM 2739 C CA . LYS A 1 342 ? 3.104 -27.203 10.812 1 98 342 LYS A CA 1
ATOM 2740 C C . LYS A 1 342 ? 2.107 -27.578 11.906 1 98 342 LYS A C 1
ATOM 2742 O O . LYS A 1 342 ? 0.906 -27.688 11.648 1 98 342 LYS A O 1
ATOM 2747 N N . ASN A 1 343 ? 2.605 -27.703 13.102 1 97.12 343 ASN A N 1
ATOM 2748 C CA . ASN A 1 343 ? 1.765 -28.125 14.211 1 97.12 343 ASN A CA 1
ATOM 2749 C C . ASN A 1 343 ? 0.768 -27.047 14.609 1 97.12 343 ASN A C 1
ATOM 2751 O O . ASN A 1 343 ? -0.382 -27.344 14.938 1 97.12 343 ASN A O 1
ATOM 2755 N N . ILE A 1 344 ? 1.2 -25.859 14.609 1 96.44 344 ILE A N 1
ATOM 2756 C CA . ILE A 1 344 ? 0.348 -24.719 14.977 1 96.44 344 ILE A CA 1
ATOM 2757 C C . ILE A 1 344 ? -0.764 -24.562 13.938 1 96.44 344 ILE A C 1
ATOM 2759 O O . ILE A 1 344 ? -1.915 -24.297 14.297 1 96.44 344 ILE A O 1
ATOM 2763 N N . LEU A 1 345 ? -0.447 -24.719 12.664 1 97.19 345 LEU A N 1
ATOM 2764 C CA . LEU A 1 345 ? -1.431 -24.562 11.594 1 97.19 345 LEU A CA 1
ATOM 2765 C C . LEU A 1 345 ? -2.488 -25.672 11.68 1 97.19 345 LEU A C 1
ATOM 2767 O O . LEU A 1 345 ? -3.678 -25.406 11.477 1 97.19 345 LEU A O 1
ATOM 2771 N N . ASP A 1 346 ? -2.053 -26.922 11.898 1 97.38 346 ASP A N 1
ATOM 2772 C CA . ASP A 1 346 ? -2.941 -28.078 12.07 1 97.38 346 ASP A CA 1
ATOM 2773 C C . ASP A 1 346 ? -4.012 -28.109 10.984 1 97.38 346 ASP A C 1
ATOM 2775 O O . ASP A 1 346 ? -5.207 -28.172 11.281 1 97.38 346 ASP A O 1
ATOM 2779 N N . LEU A 1 347 ? -3.594 -28.047 9.703 1 97.12 347 LEU A N 1
ATOM 2780 C CA . LEU A 1 347 ? -4.48 -27.797 8.578 1 97.12 347 LEU A CA 1
ATOM 2781 C C . LEU A 1 347 ? -5.461 -28.953 8.391 1 97.12 347 LEU A C 1
ATOM 2783 O O . LEU A 1 347 ? -6.668 -28.734 8.242 1 97.12 347 LEU A O 1
ATOM 2787 N N . PRO A 1 348 ? -4.98 -30.234 8.383 1 96.38 348 PRO A N 1
ATOM 2788 C CA . PRO A 1 348 ? -5.938 -31.312 8.148 1 96.38 348 PRO A CA 1
ATOM 2789 C C . PRO A 1 348 ? -7.062 -31.344 9.188 1 96.38 348 PRO A C 1
ATOM 2791 O O . PRO A 1 348 ? -8.227 -31.531 8.828 1 96.38 348 PRO A O 1
ATOM 2794 N N . ASN A 1 349 ? -6.707 -31.109 10.43 1 96 349 ASN A N 1
ATOM 2795 C CA . ASN A 1 349 ? -7.723 -31.125 11.477 1 96 349 ASN A CA 1
ATOM 2796 C C . ASN A 1 349 ? -8.703 -29.969 11.32 1 96 349 ASN A C 1
ATOM 2798 O O . ASN A 1 349 ? -9.906 -30.125 11.531 1 96 349 ASN A O 1
ATOM 2802 N N . ARG A 1 350 ? -8.211 -28.812 11.016 1 93.19 350 ARG A N 1
ATOM 2803 C CA . ARG A 1 350 ? -9.062 -27.656 10.82 1 93.19 350 ARG A CA 1
ATOM 2804 C C . ARG A 1 350 ? -10.031 -27.875 9.656 1 93.19 350 ARG A C 1
ATOM 2806 O O . ARG A 1 350 ? -11.219 -27.578 9.766 1 93.19 350 ARG A O 1
ATOM 2813 N N . LEU A 1 351 ? -9.539 -28.375 8.562 1 93.88 351 LEU A N 1
ATOM 2814 C CA . LEU A 1 351 ? -10.359 -28.578 7.371 1 93.88 351 LEU A CA 1
ATOM 2815 C C . LEU A 1 351 ? -11.398 -29.672 7.602 1 93.88 351 LEU A C 1
ATOM 2817 O O . LEU A 1 351 ? -12.492 -29.625 7.031 1 93.88 351 LEU A O 1
ATOM 2821 N N . ASN A 1 352 ? -11.047 -30.609 8.391 1 93.44 352 ASN A N 1
ATOM 2822 C CA . ASN A 1 352 ? -11.961 -31.703 8.664 1 93.44 352 ASN A CA 1
ATOM 2823 C C . ASN A 1 352 ? -13.141 -31.266 9.531 1 93.44 352 ASN A C 1
ATOM 2825 O O . ASN A 1 352 ? -14.141 -31.969 9.633 1 93.44 352 ASN A O 1
ATOM 2829 N N . GLN A 1 353 ? -13.094 -30.109 10.117 1 90.69 353 GLN A N 1
ATOM 2830 C CA . GLN A 1 353 ? -14.141 -29.594 10.992 1 90.69 353 GLN A CA 1
ATOM 2831 C C . GLN A 1 353 ? -15.141 -28.734 10.211 1 90.69 353 GLN A C 1
ATOM 2833 O O . GLN A 1 353 ? -16.109 -28.234 10.781 1 90.69 353 GLN A O 1
ATOM 2838 N N . ARG A 1 354 ? -15 -28.734 8.977 1 89.75 354 ARG A N 1
ATOM 2839 C CA . ARG A 1 354 ? -15.875 -27.906 8.164 1 89.75 354 ARG A CA 1
ATOM 2840 C C . ARG A 1 354 ? -17.297 -28.453 8.141 1 89.75 354 ARG A C 1
ATOM 2842 O O . ARG A 1 354 ? -17.5 -29.656 8.328 1 89.75 354 ARG A O 1
ATOM 2849 N N . GLN A 1 355 ? -18.141 -27.562 7.957 1 90.31 355 GLN A N 1
ATOM 2850 C CA . GLN A 1 355 ? -19.547 -27.906 7.797 1 90.31 355 GLN A CA 1
ATOM 2851 C C . GLN A 1 355 ? -19.969 -27.812 6.336 1 90.31 355 GLN A C 1
ATOM 2853 O O . GLN A 1 355 ? -19.719 -26.797 5.672 1 90.31 355 GLN A O 1
ATOM 2858 N N . GLU A 1 356 ? -20.5 -28.859 5.848 1 92.12 356 GLU A N 1
ATOM 2859 C CA . GLU A 1 356 ? -21.016 -28.875 4.484 1 92.12 356 GLU A CA 1
ATOM 2860 C C . GLU A 1 356 ? -22.422 -28.25 4.426 1 92.12 356 GLU A C 1
ATOM 2862 O O . GLU A 1 356 ? -23.25 -28.484 5.301 1 92.12 356 GLU A O 1
ATOM 2867 N N . ILE A 1 357 ? -22.594 -27.391 3.473 1 91.31 357 ILE A N 1
ATOM 2868 C CA . ILE A 1 357 ? -23.922 -26.812 3.244 1 91.31 357 ILE A CA 1
ATOM 2869 C C . ILE A 1 357 ? -24.344 -27.062 1.798 1 91.31 357 ILE A C 1
ATOM 2871 O O . ILE A 1 357 ? -23.516 -27.375 0.944 1 91.31 357 ILE A O 1
ATOM 2875 N N . THR A 1 358 ? -25.656 -26.891 1.529 1 93.44 358 THR A N 1
ATOM 2876 C CA . THR A 1 358 ? -26.156 -27.125 0.18 1 93.44 358 THR A CA 1
ATOM 2877 C C . THR A 1 358 ? -25.875 -25.938 -0.721 1 93.44 358 THR A C 1
ATOM 2879 O O . THR A 1 358 ? -25.703 -24.812 -0.236 1 93.44 358 THR A O 1
ATOM 2882 N N . PRO A 1 359 ? -25.75 -26.203 -2.055 1 91 359 PRO A N 1
ATOM 2883 C CA . PRO A 1 359 ? -25.609 -25.078 -2.984 1 91 359 PRO A CA 1
ATOM 2884 C C . PRO A 1 359 ? -26.719 -24.047 -2.828 1 91 359 PRO A C 1
ATOM 2886 O O . PRO A 1 359 ? -26.484 -22.844 -3.021 1 91 359 PRO A O 1
ATOM 2889 N N . GLU A 1 360 ? -27.938 -24.516 -2.533 1 93.31 360 GLU A N 1
ATOM 2890 C CA . GLU A 1 360 ? -29.062 -23.609 -2.338 1 93.31 360 GLU A CA 1
ATOM 2891 C C . GLU A 1 360 ? -28.828 -22.688 -1.14 1 93.31 360 GLU A C 1
ATOM 2893 O O . GLU A 1 360 ? -29.062 -21.484 -1.219 1 93.31 360 GLU A O 1
ATOM 2898 N N . GLU A 1 361 ? -28.391 -23.266 -0.049 1 90.62 361 GLU A N 1
ATOM 2899 C CA . GLU A 1 361 ? -28.094 -22.484 1.141 1 90.62 361 GLU A CA 1
ATOM 2900 C C . GLU A 1 361 ? -26.953 -21.5 0.878 1 90.62 361 GLU A C 1
ATOM 2902 O O . GLU A 1 361 ? -27 -20.344 1.332 1 90.62 361 GLU A O 1
ATOM 2907 N N . TYR A 1 362 ? -25.984 -22 0.185 1 89.38 362 TYR A N 1
ATOM 2908 C CA . TYR A 1 362 ? -24.859 -21.141 -0.191 1 89.38 362 TYR A CA 1
ATOM 2909 C C . TYR A 1 362 ? -25.328 -19.969 -1.028 1 89.38 362 TYR A C 1
ATOM 2911 O O . TYR A 1 362 ? -24.953 -18.812 -0.764 1 89.38 362 TYR A O 1
ATOM 2919 N N . SER A 1 363 ? -26.094 -20.203 -2 1 90.12 363 SER A N 1
ATOM 2920 C CA . SER A 1 363 ? -26.594 -19.156 -2.887 1 90.12 363 SER A CA 1
ATOM 2921 C C . SER A 1 363 ? -27.453 -18.156 -2.127 1 90.12 363 SER A C 1
ATOM 2923 O O . SER A 1 363 ? -27.406 -16.953 -2.398 1 90.12 363 SER A O 1
ATOM 2925 N N . LYS A 1 364 ? -28.234 -18.672 -1.203 1 89.94 364 LYS A N 1
ATOM 2926 C CA . LYS A 1 364 ? -29.047 -17.781 -0.383 1 89.94 364 LYS A CA 1
ATOM 2927 C C . LYS A 1 364 ? -28.188 -16.844 0.449 1 89.94 364 LYS A C 1
ATOM 2929 O O . LYS A 1 364 ? -28.516 -15.656 0.581 1 89.94 364 LYS A O 1
ATOM 2934 N N . THR A 1 365 ? -27.156 -17.391 0.997 1 87.94 365 THR A N 1
ATOM 2935 C CA . THR A 1 365 ? -26.234 -16.594 1.791 1 87.94 365 THR A CA 1
ATOM 2936 C C . THR A 1 365 ? -25.562 -15.531 0.925 1 87.94 365 THR A C 1
ATOM 2938 O O . THR A 1 365 ? -25.422 -14.375 1.334 1 87.94 365 THR A O 1
ATOM 2941 N N . MET A 1 366 ? -25.125 -15.914 -0.207 1 87.06 366 MET A N 1
ATOM 2942 C CA . MET A 1 366 ? -24.469 -14.992 -1.127 1 87.06 366 MET A CA 1
ATOM 2943 C C . MET A 1 366 ? -25.406 -13.867 -1.551 1 87.06 366 MET A C 1
ATOM 2945 O O . MET A 1 366 ? -25 -12.711 -1.639 1 87.06 366 MET A O 1
ATOM 2949 N N . ASP A 1 367 ? -26.625 -14.25 -1.843 1 88.19 367 ASP A N 1
ATOM 2950 C CA . ASP A 1 367 ? -27.625 -13.258 -2.23 1 88.19 367 ASP A CA 1
ATOM 2951 C C . ASP A 1 367 ? -27.891 -12.281 -1.094 1 88.19 367 ASP A C 1
ATOM 2953 O O . ASP A 1 367 ? -28.031 -11.078 -1.325 1 88.19 367 ASP A O 1
ATOM 2957 N N . HIS A 1 368 ? -27.984 -12.789 0.106 1 89.56 368 HIS A N 1
ATOM 2958 C CA . HIS A 1 368 ? -28.188 -11.938 1.272 1 89.56 368 HIS A CA 1
ATOM 2959 C C . HIS A 1 368 ? -27.031 -10.961 1.448 1 89.56 368 HIS A C 1
ATOM 2961 O O . HIS A 1 368 ? -27.25 -9.781 1.744 1 89.56 368 HIS A O 1
ATOM 2967 N N . ASN A 1 369 ? -25.844 -11.484 1.305 1 86.56 369 ASN A N 1
ATOM 2968 C CA . ASN A 1 369 ? -24.656 -10.641 1.412 1 86.56 369 ASN A CA 1
ATOM 2969 C C . ASN A 1 369 ? -24.688 -9.5 0.402 1 86.56 369 ASN A C 1
ATOM 2971 O O . ASN A 1 369 ? -24.328 -8.367 0.726 1 86.56 369 ASN A O 1
ATOM 2975 N N . MET A 1 370 ? -25.078 -9.797 -0.758 1 85.62 370 MET A N 1
ATOM 2976 C CA . MET A 1 370 ? -25.188 -8.773 -1.795 1 85.62 370 MET A CA 1
ATOM 2977 C C . MET A 1 370 ? -26.266 -7.758 -1.45 1 85.62 370 MET A C 1
ATOM 2979 O O . MET A 1 370 ? -26.125 -6.566 -1.745 1 85.62 370 MET A O 1
ATOM 2983 N N . ASP A 1 371 ? -27.297 -8.258 -0.831 1 88.06 371 ASP A N 1
ATOM 2984 C CA . ASP A 1 371 ? -28.422 -7.395 -0.479 1 88.06 371 ASP A CA 1
ATOM 2985 C C . ASP A 1 371 ? -28 -6.355 0.561 1 88.06 371 ASP A C 1
ATOM 2987 O O . ASP A 1 371 ? -28.5 -5.227 0.551 1 88.06 371 ASP A O 1
ATOM 2991 N N . VAL A 1 372 ? -27.109 -6.746 1.415 1 88.81 372 VAL A N 1
ATOM 2992 C CA . VAL A 1 372 ? -26.766 -5.84 2.508 1 88.81 372 VAL A CA 1
ATOM 2993 C C . VAL A 1 372 ? -25.469 -5.113 2.18 1 88.81 372 VAL A C 1
ATOM 2995 O O . VAL A 1 372 ? -25.031 -4.234 2.926 1 88.81 372 VAL A O 1
ATOM 2998 N N . TYR A 1 373 ? -24.906 -5.434 1.068 1 85.19 373 TYR A N 1
ATOM 2999 C CA . TYR A 1 373 ? -23.641 -4.832 0.686 1 85.19 373 TYR A CA 1
ATOM 3000 C C . TYR A 1 373 ? -23.75 -3.318 0.58 1 85.19 373 TYR A C 1
ATOM 3002 O O . TYR A 1 373 ? -24.625 -2.805 -0.123 1 85.19 373 TYR A O 1
ATOM 3010 N N . LEU A 1 374 ? -22.906 -2.568 1.345 1 84.88 374 LEU A N 1
ATOM 3011 C CA . LEU A 1 374 ? -22.781 -1.115 1.365 1 84.88 374 LEU A CA 1
ATOM 3012 C C . LEU A 1 374 ? -24.031 -0.471 1.957 1 84.88 374 LEU A C 1
ATOM 3014 O O . LEU A 1 374 ? -24.219 0.742 1.842 1 84.88 374 LEU A O 1
ATOM 3018 N N . LYS A 1 375 ? -24.906 -1.312 2.477 1 90.5 375 LYS A N 1
ATOM 3019 C CA . LYS A 1 375 ? -26.062 -0.764 3.186 1 90.5 375 LYS A CA 1
ATOM 3020 C C . LYS A 1 375 ? -25.688 -0.354 4.605 1 90.5 375 LYS A C 1
ATOM 3022 O O . LYS A 1 375 ? -24.594 -0.649 5.078 1 90.5 375 LYS A O 1
ATOM 3027 N N . HIS A 1 376 ? -26.547 0.501 5.148 1 94.38 376 HIS A N 1
ATOM 3028 C CA . HIS A 1 376 ? -26.328 0.977 6.512 1 94.38 376 HIS A CA 1
ATOM 3029 C C . HIS A 1 376 ? -27.594 0.818 7.348 1 94.38 376 HIS A C 1
ATOM 3031 O O . HIS A 1 376 ? -28.641 0.392 6.84 1 94.38 376 HIS A O 1
ATOM 3037 N N . ASP A 1 377 ? -27.438 1.03 8.633 1 96.25 377 ASP A N 1
ATOM 3038 C CA . ASP A 1 377 ? -28.547 1.044 9.586 1 96.25 377 ASP A CA 1
ATOM 3039 C C . ASP A 1 377 ? -29.203 -0.333 9.688 1 96.25 377 ASP A C 1
ATOM 3041 O O . ASP A 1 377 ? -30.406 -0.468 9.477 1 96.25 377 ASP A O 1
ATOM 3045 N N . PHE A 1 378 ? -28.422 -1.322 10.008 1 96.38 378 PHE A N 1
ATOM 3046 C CA . PHE A 1 378 ? -28.938 -2.67 10.211 1 96.38 378 PHE A CA 1
ATOM 3047 C C . PHE A 1 378 ? -28.078 -3.449 11.18 1 96.38 378 PHE A C 1
ATOM 3049 O O . PHE A 1 378 ? -26.922 -3.086 11.422 1 96.38 378 PHE A O 1
ATOM 3056 N N . VAL A 1 379 ? -28.672 -4.418 11.789 1 95.94 379 VAL A N 1
ATOM 3057 C CA . VAL A 1 379 ? -27.969 -5.438 12.57 1 95.94 379 VAL A CA 1
ATOM 3058 C C . VAL A 1 379 ? -27.844 -6.715 11.742 1 95.94 379 VAL A C 1
ATOM 3060 O O . VAL A 1 379 ? -28.812 -7.168 11.133 1 95.94 379 VAL A O 1
ATOM 3063 N N . SER A 1 380 ? -26.625 -7.219 11.711 1 92.75 380 SER A N 1
ATOM 3064 C CA . SER A 1 380 ? -26.406 -8.43 10.922 1 92.75 380 SER A CA 1
ATOM 3065 C C . SER A 1 380 ? -27.281 -9.57 11.406 1 92.75 380 SER A C 1
ATOM 3067 O O . SER A 1 380 ? -27.391 -9.812 12.609 1 92.75 380 SER A O 1
ATOM 3069 N N . SER A 1 381 ? -27.938 -10.266 10.453 1 87.88 381 SER A N 1
ATOM 3070 C CA . SER A 1 381 ? -28.812 -11.391 10.773 1 87.88 381 SER A CA 1
ATOM 3071 C C . SER A 1 381 ? -28.172 -12.711 10.352 1 87.88 381 SER A C 1
ATOM 3073 O O . SER A 1 381 ? -28.781 -13.773 10.477 1 87.88 381 SER A O 1
ATOM 3075 N N . THR A 1 382 ? -26.984 -12.648 9.859 1 83.62 382 THR A N 1
ATOM 3076 C CA . THR A 1 382 ? -26.297 -13.859 9.406 1 83.62 382 THR A CA 1
ATOM 3077 C C . THR A 1 382 ? -26.031 -14.789 10.586 1 83.62 382 THR A C 1
ATOM 3079 O O . THR A 1 382 ? -25.516 -14.359 11.617 1 83.62 382 THR A O 1
ATOM 3082 N N . PRO A 1 383 ? -26.359 -16.078 10.406 1 83.5 383 PRO A N 1
ATOM 3083 C CA . PRO A 1 383 ? -26.062 -17.031 11.477 1 83.5 383 PRO A CA 1
ATOM 3084 C C . PRO A 1 383 ? -24.578 -17.078 11.828 1 83.5 383 PRO A C 1
ATOM 3086 O O . PRO A 1 383 ? -23.734 -17.016 10.945 1 83.5 383 PRO A O 1
ATOM 3089 N N . THR A 1 384 ? -24.281 -17.172 13.094 1 88.12 384 THR A N 1
ATOM 3090 C CA . THR A 1 384 ? -22.906 -17.172 13.562 1 88.12 384 THR A CA 1
ATOM 3091 C C . THR A 1 384 ? -22.484 -18.547 14.07 1 88.12 384 THR A C 1
ATOM 3093 O O . THR A 1 384 ? -21.375 -18.719 14.547 1 88.12 384 THR A O 1
ATOM 3096 N N . ASP A 1 385 ? -23.359 -19.547 13.914 1 85.44 385 ASP A N 1
ATOM 3097 C CA . ASP A 1 385 ? -23.109 -20.875 14.453 1 85.44 385 ASP A CA 1
ATOM 3098 C C . ASP A 1 385 ? -21.891 -21.516 13.797 1 85.44 385 ASP A C 1
ATOM 3100 O O . ASP A 1 385 ? -21.156 -22.281 14.445 1 85.44 385 ASP A O 1
ATOM 3104 N N . TYR A 1 386 ? -21.688 -21.203 12.594 1 84.38 386 TYR A N 1
ATOM 3105 C CA . TYR A 1 386 ? -20.594 -21.844 11.859 1 84.38 386 TYR A CA 1
ATOM 3106 C C . TYR A 1 386 ? -19.281 -21.125 12.094 1 84.38 386 TYR A C 1
ATOM 3108 O O . TYR A 1 386 ? -18.219 -21.609 11.695 1 84.38 386 TYR A O 1
ATOM 3116 N N . ILE A 1 387 ? -19.406 -19.953 12.719 1 88.69 387 ILE A N 1
ATOM 3117 C CA . ILE A 1 387 ? -18.203 -19.172 12.977 1 88.69 387 ILE A CA 1
ATOM 3118 C C . ILE A 1 387 ? -17.438 -19.781 14.156 1 88.69 387 ILE A C 1
ATOM 3120 O O . ILE A 1 387 ? -18.016 -20.062 15.203 1 88.69 387 ILE A O 1
ATOM 3124 N N . SER A 1 388 ? -16.172 -20.047 13.969 1 89.06 388 SER A N 1
ATOM 3125 C CA . SER A 1 388 ? -15.352 -20.656 15.008 1 89.06 388 SER A CA 1
ATOM 3126 C C . SER A 1 388 ? -15.148 -19.719 16.172 1 89.06 388 SER A C 1
ATOM 3128 O O . SER A 1 388 ? -15.148 -18.484 16 1 89.06 388 SER A O 1
ATOM 3130 N N . SER A 1 389 ? -14.93 -20.281 17.375 1 91.56 389 SER A N 1
ATOM 3131 C CA . SER A 1 389 ? -14.625 -19.5 18.562 1 91.56 389 SER A CA 1
ATOM 3132 C C . SER A 1 389 ? -13.398 -18.625 18.359 1 91.56 389 SER A C 1
ATOM 3134 O O . SER A 1 389 ? -12.406 -19.062 17.781 1 91.56 389 SER A O 1
ATOM 3136 N N . GLY A 1 390 ? -13.539 -17.359 18.781 1 92.81 390 GLY A N 1
ATOM 3137 C CA . GLY A 1 390 ? -12.414 -16.438 18.688 1 92.81 390 GLY A CA 1
ATOM 3138 C C . GLY A 1 390 ? -12.398 -15.648 17.391 1 92.81 390 GLY A C 1
ATOM 3139 O O . GLY A 1 390 ? -11.656 -14.672 17.266 1 92.81 390 GLY A O 1
ATOM 3140 N N . ALA A 1 391 ? -13.219 -16.047 16.469 1 94.12 391 ALA A N 1
ATOM 3141 C CA . ALA A 1 391 ? -13.266 -15.336 15.188 1 94.12 391 ALA A CA 1
ATOM 3142 C C . ALA A 1 391 ? -14.172 -14.109 15.273 1 94.12 391 ALA A C 1
ATOM 3144 O O . ALA A 1 391 ? -15.102 -14.07 16.094 1 94.12 391 ALA A O 1
ATOM 3145 N N . TYR A 1 392 ? -13.883 -13.133 14.5 1 95.81 392 TYR A N 1
ATOM 3146 C CA . TYR A 1 392 ? -14.664 -11.906 14.453 1 95.81 392 TYR A CA 1
ATOM 3147 C C . TYR A 1 392 ? -15.758 -12 13.391 1 95.81 392 TYR A C 1
ATOM 3149 O O . TYR A 1 392 ? -15.594 -12.688 12.383 1 95.81 392 TYR A O 1
ATOM 3157 N N . TYR A 1 393 ? -16.891 -11.359 13.633 1 94.94 393 TYR A N 1
ATOM 3158 C CA . TYR A 1 393 ? -18 -11.273 12.688 1 94.94 393 TYR A CA 1
ATOM 3159 C C . TYR A 1 393 ? -18.688 -9.906 12.758 1 94.94 393 TYR A C 1
ATOM 3161 O O . TYR A 1 393 ? -18.531 -9.195 13.758 1 94.94 393 TYR A O 1
ATOM 3169 N N . LEU A 1 394 ? -19.281 -9.516 11.695 1 94.81 394 LEU A N 1
ATOM 3170 C CA . LEU A 1 394 ? -19.984 -8.234 11.641 1 94.81 394 LEU A CA 1
ATOM 3171 C C . LEU A 1 394 ? -21.203 -8.242 12.562 1 94.81 394 LEU A C 1
ATOM 3173 O O . LEU A 1 394 ? -22.062 -9.117 12.453 1 94.81 394 LEU A O 1
ATOM 3177 N N . ASP A 1 395 ? -21.188 -7.305 13.445 1 96.31 395 ASP A N 1
ATOM 3178 C CA . ASP A 1 395 ? -22.312 -7.164 14.367 1 96.31 395 ASP A CA 1
ATOM 3179 C C . ASP A 1 395 ? -23.391 -6.25 13.781 1 96.31 395 ASP A C 1
ATOM 3181 O O . ASP A 1 395 ? -24.547 -6.645 13.656 1 96.31 395 ASP A O 1
ATOM 3185 N N . ARG A 1 396 ? -22.953 -5.078 13.398 1 97.25 396 ARG A N 1
ATOM 3186 C CA . ARG A 1 396 ? -23.906 -4.105 12.891 1 97.25 396 ARG A CA 1
ATOM 3187 C C . ARG A 1 396 ? -23.219 -3 12.109 1 97.25 396 ARG A C 1
ATOM 3189 O O . ARG A 1 396 ? -22 -2.818 12.227 1 97.25 396 ARG A O 1
ATOM 3196 N N . VAL A 1 397 ? -23.969 -2.359 11.312 1 96.62 397 VAL A N 1
ATOM 3197 C CA . VAL A 1 397 ? -23.625 -1.112 10.641 1 96.62 397 VAL A CA 1
ATOM 3198 C C . VAL A 1 397 ? -24.625 -0.021 11.023 1 96.62 397 VAL A C 1
ATOM 3200 O O . VAL A 1 397 ? -25.828 -0.2 10.891 1 96.62 397 VAL A O 1
ATOM 3203 N N . ASP A 1 398 ? -24.094 1.081 11.508 1 97.5 398 ASP A N 1
ATOM 3204 C CA . ASP A 1 398 ? -25.031 2.092 12 1 97.5 398 ASP A CA 1
ATOM 3205 C C . ASP A 1 398 ? -25.484 3.023 10.875 1 97.5 398 ASP A C 1
ATOM 3207 O O . ASP A 1 398 ? -25.188 2.771 9.703 1 97.5 398 ASP A O 1
ATOM 3211 N N . ASP A 1 399 ? -26.25 4.078 11.234 1 96.5 399 ASP A N 1
ATOM 3212 C CA . ASP A 1 399 ? -26.875 4.965 10.258 1 96.5 399 ASP A CA 1
ATOM 3213 C C . ASP A 1 399 ? -25.828 5.84 9.562 1 96.5 399 ASP A C 1
ATOM 3215 O O . ASP A 1 399 ? -26.109 6.461 8.539 1 96.5 399 ASP A O 1
ATOM 3219 N N . LYS A 1 400 ? -24.625 5.898 10.094 1 95.31 400 LYS A N 1
ATOM 3220 C CA . LYS A 1 400 ? -23.531 6.645 9.484 1 95.31 400 LYS A CA 1
ATOM 3221 C C . LYS A 1 400 ? -22.562 5.711 8.766 1 95.31 400 LYS A C 1
ATOM 3223 O O . LYS A 1 400 ? -21.422 6.094 8.461 1 95.31 400 LYS A O 1
ATOM 3228 N N . TYR A 1 401 ? -22.922 4.457 8.5 1 95 401 TYR A N 1
ATOM 3229 C CA . TYR A 1 401 ? -22.172 3.438 7.777 1 95 401 TYR A CA 1
ATOM 3230 C C . TYR A 1 401 ? -21 2.932 8.602 1 95 401 TYR A C 1
ATOM 3232 O O . TYR A 1 401 ? -20.094 2.295 8.07 1 95 401 TYR A O 1
ATOM 3240 N N . ARG A 1 402 ? -20.984 3.289 9.914 1 96.81 402 ARG A N 1
ATOM 3241 C CA . ARG A 1 402 ? -19.906 2.773 10.75 1 96.81 402 ARG A CA 1
ATOM 3242 C C . ARG A 1 402 ? -20.125 1.297 11.062 1 96.81 402 ARG A C 1
ATOM 3244 O O . ARG A 1 402 ? -21.234 0.878 11.391 1 96.81 402 ARG A O 1
ATOM 3251 N N . ARG A 1 403 ? -19.078 0.542 10.938 1 96.25 403 ARG A N 1
ATOM 3252 C CA . ARG A 1 403 ? -19.141 -0.907 11.102 1 96.25 403 ARG A CA 1
ATOM 3253 C C . ARG A 1 403 ? -18.609 -1.332 12.461 1 96.25 403 ARG A C 1
ATOM 3255 O O . ARG A 1 403 ? -17.578 -0.824 12.914 1 96.25 403 ARG A O 1
ATOM 3262 N N . PHE A 1 404 ? -19.344 -2.184 13.062 1 96.94 404 PHE A N 1
ATOM 3263 C CA . PHE A 1 404 ? -18.969 -2.715 14.375 1 96.94 404 PHE A CA 1
ATOM 3264 C C . PHE A 1 404 ? -18.891 -4.238 14.336 1 96.94 404 PHE A C 1
ATOM 3266 O O . PHE A 1 404 ? -19.75 -4.895 13.75 1 96.94 404 PHE A O 1
ATOM 3273 N N . TYR A 1 405 ? -17.844 -4.77 14.898 1 96.19 405 TYR A N 1
ATOM 3274 C CA . TYR A 1 405 ? -17.578 -6.203 14.883 1 96.19 405 TYR A CA 1
ATOM 3275 C C . TYR A 1 405 ? -17.5 -6.762 16.297 1 96.19 405 TYR A C 1
ATOM 3277 O O . TYR A 1 405 ? -17.125 -6.051 17.234 1 96.19 405 TYR A O 1
ATOM 3285 N N . LEU A 1 406 ? -17.906 -8.016 16.375 1 95.88 406 LEU A N 1
ATOM 3286 C CA . LEU A 1 406 ? -17.797 -8.75 17.641 1 95.88 406 LEU A CA 1
ATOM 3287 C C . LEU A 1 406 ? -16.938 -10 17.469 1 95.88 406 LEU A C 1
ATOM 3289 O O . LEU A 1 406 ? -16.781 -10.492 16.344 1 95.88 406 LEU A O 1
ATOM 3293 N N . ARG A 1 407 ? -16.391 -10.43 18.484 1 95.06 407 ARG A N 1
ATOM 3294 C CA . ARG A 1 407 ? -15.625 -11.672 18.516 1 95.06 407 ARG A CA 1
ATOM 3295 C C . ARG A 1 407 ? -16.438 -12.805 19.141 1 95.06 407 ARG A C 1
ATOM 3297 O O . ARG A 1 407 ? -17.016 -12.648 20.219 1 95.06 407 ARG A O 1
ATOM 3304 N N . LYS A 1 408 ? -16.422 -13.898 18.469 1 94.44 408 LYS A N 1
ATOM 3305 C CA . LYS A 1 408 ? -17.172 -15.047 18.953 1 94.44 408 LYS A CA 1
ATOM 3306 C C . LYS A 1 408 ? -16.531 -15.641 20.203 1 94.44 408 LYS A C 1
ATOM 3308 O O . LYS A 1 408 ? -15.32 -15.828 20.25 1 94.44 408 LYS A O 1
ATOM 3313 N N . GLU A 1 409 ? -17.359 -15.914 21.188 1 88.12 409 GLU A N 1
ATOM 3314 C CA . GLU A 1 409 ? -16.875 -16.516 22.422 1 88.12 409 GLU A CA 1
ATOM 3315 C C . GLU A 1 409 ? -16.562 -18 22.234 1 88.12 409 GLU A C 1
ATOM 3317 O O . GLU A 1 409 ? -17.219 -18.672 21.438 1 88.12 409 GLU A O 1
ATOM 3322 N N . MET B 1 1 ? -0.418 10.414 -13.844 1 96.12 1 MET B N 1
ATOM 3323 C CA . MET B 1 1 ? 0.303 10.227 -15.094 1 96.12 1 MET B CA 1
ATOM 3324 C C . MET B 1 1 ? 1.052 11.492 -15.484 1 96.12 1 MET B C 1
ATOM 3326 O O . MET B 1 1 ? 2.232 11.438 -15.836 1 96.12 1 MET B O 1
ATOM 3330 N N . SER B 1 2 ? 0.357 12.656 -15.461 1 96.44 2 SER B N 1
ATOM 3331 C CA . SER B 1 2 ? 0.995 13.922 -15.82 1 96.44 2 SER B CA 1
ATOM 3332 C C . SER B 1 2 ? 2.178 14.219 -14.898 1 96.44 2 SER B C 1
ATOM 3334 O O . SER B 1 2 ? 3.25 14.609 -15.367 1 96.44 2 SER B O 1
ATOM 3336 N N . ALA B 1 3 ? 1.938 14.109 -13.594 1 97 3 ALA B N 1
ATOM 3337 C CA . ALA B 1 3 ? 3.004 14.398 -12.633 1 97 3 ALA B CA 1
ATOM 3338 C C . ALA B 1 3 ? 4.215 13.5 -12.875 1 97 3 ALA B C 1
ATOM 3340 O O . ALA B 1 3 ? 5.355 13.961 -12.82 1 97 3 ALA B O 1
ATOM 3341 N N . VAL B 1 4 ? 4.012 12.219 -13.109 1 97.94 4 VAL B N 1
ATOM 3342 C CA . VAL B 1 4 ? 5.09 11.258 -13.336 1 97.94 4 VAL B CA 1
ATOM 3343 C C . VAL B 1 4 ? 5.824 11.609 -14.633 1 97.94 4 VAL B C 1
ATOM 3345 O O . VAL B 1 4 ? 7.059 11.648 -14.664 1 97.94 4 VAL B O 1
ATOM 3348 N N . LYS B 1 5 ? 5.062 11.82 -15.648 1 96.62 5 LYS B N 1
ATOM 3349 C CA . LYS B 1 5 ? 5.664 12.156 -16.938 1 96.62 5 LYS B CA 1
ATOM 3350 C C . LYS B 1 5 ? 6.516 13.422 -16.828 1 96.62 5 LYS B C 1
ATOM 3352 O O . LYS B 1 5 ? 7.637 13.461 -17.344 1 96.62 5 LYS B O 1
ATOM 3357 N N . ARG B 1 6 ? 6.004 14.445 -16.219 1 96.19 6 ARG B N 1
ATOM 3358 C CA . ARG B 1 6 ? 6.734 15.695 -16.031 1 96.19 6 ARG B CA 1
ATOM 3359 C C . ARG B 1 6 ? 8 15.484 -15.219 1 96.19 6 ARG B C 1
ATOM 3361 O O . ARG B 1 6 ? 9.039 16.078 -15.5 1 96.19 6 ARG B O 1
ATOM 3368 N N . LEU B 1 7 ? 7.906 14.695 -14.172 1 97.31 7 LEU B N 1
ATOM 3369 C CA . LEU B 1 7 ? 9.086 14.383 -13.367 1 97.31 7 LEU B CA 1
ATOM 3370 C C . LEU B 1 7 ? 10.188 13.781 -14.227 1 97.31 7 LEU B C 1
ATOM 3372 O O . LEU B 1 7 ? 11.336 14.211 -14.164 1 97.31 7 LEU B O 1
ATOM 3376 N N . PHE B 1 8 ? 9.836 12.766 -15.016 1 96.31 8 PHE B N 1
ATOM 3377 C CA . PHE B 1 8 ? 10.812 12.078 -15.859 1 96.31 8 PHE B CA 1
ATOM 3378 C C . PHE B 1 8 ? 11.414 13.039 -16.875 1 96.31 8 PHE B C 1
ATOM 3380 O O . PHE B 1 8 ? 12.625 13.047 -17.094 1 96.31 8 PHE B O 1
ATOM 3387 N N . GLU B 1 9 ? 10.555 13.852 -17.453 1 95.44 9 GLU B N 1
ATOM 3388 C CA . GLU B 1 9 ? 11.016 14.773 -18.5 1 95.44 9 GLU B CA 1
ATOM 3389 C C . GLU B 1 9 ? 11.859 15.891 -17.906 1 95.44 9 GLU B C 1
ATOM 3391 O O . GLU B 1 9 ? 12.953 16.188 -18.406 1 95.44 9 GLU B O 1
ATOM 3396 N N . LYS B 1 10 ? 11.406 16.5 -16.859 1 95.06 10 LYS B N 1
ATOM 3397 C CA . LYS B 1 10 ? 12.07 17.672 -16.297 1 95.06 10 LYS B CA 1
ATOM 3398 C C . LYS B 1 10 ? 13.391 17.297 -15.641 1 95.06 10 LYS B C 1
ATOM 3400 O O . LYS B 1 10 ? 14.336 18.078 -15.633 1 95.06 10 LYS B O 1
ATOM 3405 N N . TYR B 1 11 ? 13.469 16.125 -15.133 1 93.62 11 TYR B N 1
ATOM 3406 C CA . TYR B 1 11 ? 14.688 15.703 -14.453 1 93.62 11 TYR B CA 1
ATOM 3407 C C . TYR B 1 11 ? 15.484 14.727 -15.305 1 93.62 11 TYR B C 1
ATOM 3409 O O . TYR B 1 11 ? 16.438 14.109 -14.828 1 93.62 11 TYR B O 1
ATOM 3417 N N . SER B 1 12 ? 15.117 14.484 -16.547 1 93.12 12 SER B N 1
ATOM 3418 C CA . SER B 1 12 ? 15.812 13.641 -17.516 1 93.12 12 SER B CA 1
ATOM 3419 C C . SER B 1 12 ? 16.078 12.25 -16.938 1 93.12 12 SER B C 1
ATOM 3421 O O . SER B 1 12 ? 17.219 11.773 -16.969 1 93.12 12 SER B O 1
ATOM 3423 N N . ILE B 1 13 ? 15.062 11.695 -16.453 1 93.62 13 ILE B N 1
ATOM 3424 C CA . ILE B 1 13 ? 15.18 10.375 -15.836 1 93.62 13 ILE B CA 1
ATOM 3425 C C . ILE B 1 13 ? 14.977 9.297 -16.891 1 93.62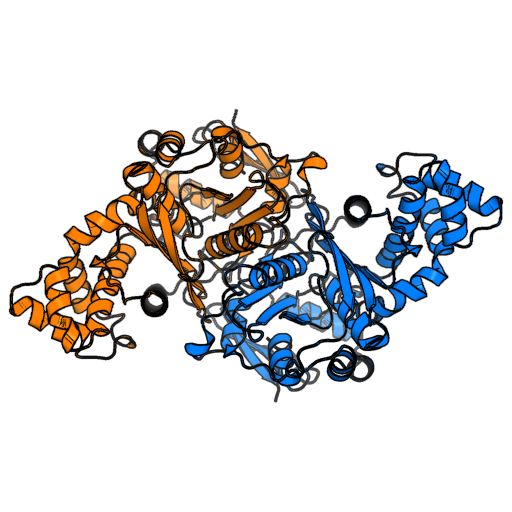 13 ILE B C 1
ATOM 3427 O O . ILE B 1 13 ? 13.977 9.32 -17.625 1 93.62 13 ILE B O 1
ATOM 3431 N N . ASP B 1 14 ? 15.891 8.352 -16.969 1 93.12 14 ASP B N 1
ATOM 3432 C CA . ASP B 1 14 ? 15.703 7.133 -17.766 1 93.12 14 ASP B CA 1
ATOM 3433 C C . ASP B 1 14 ? 14.781 6.152 -17.031 1 93.12 14 ASP B C 1
ATOM 3435 O O . ASP B 1 14 ? 15.102 5.691 -15.938 1 93.12 14 ASP B O 1
ATOM 3439 N N . PRO B 1 15 ? 13.656 5.805 -17.641 1 93.94 15 PRO B N 1
ATOM 3440 C CA . PRO B 1 15 ? 12.734 4.887 -16.984 1 93.94 15 PRO B CA 1
ATOM 3441 C C . PRO B 1 15 ? 13.406 3.586 -16.547 1 93.94 15 PRO B C 1
ATOM 3443 O O . PRO B 1 15 ? 12.953 2.943 -15.594 1 93.94 15 PRO B O 1
ATOM 3446 N N . LYS B 1 16 ? 14.477 3.203 -17.172 1 92.75 16 LYS B N 1
ATOM 3447 C CA . LYS B 1 16 ? 15.18 1.972 -16.828 1 92.75 16 LYS B CA 1
ATOM 3448 C C . LYS B 1 16 ? 15.797 2.064 -15.438 1 92.75 16 LYS B C 1
ATOM 3450 O O . LYS B 1 16 ? 16.062 1.043 -14.805 1 92.75 16 LYS B O 1
ATOM 3455 N N . GLN B 1 17 ? 15.977 3.27 -15 1 92.19 17 GLN B N 1
ATOM 3456 C CA . GLN B 1 17 ? 16.609 3.49 -13.703 1 92.19 17 GLN B CA 1
ATOM 3457 C C . GLN B 1 17 ? 15.578 3.41 -12.57 1 92.19 17 GLN B C 1
ATOM 3459 O O . GLN B 1 17 ? 15.945 3.297 -11.398 1 92.19 17 GLN B O 1
ATOM 3464 N N . VAL B 1 18 ? 14.344 3.492 -12.883 1 95.25 18 VAL B N 1
ATOM 3465 C CA . VAL B 1 18 ? 13.297 3.451 -11.867 1 95.25 18 VAL B CA 1
ATOM 3466 C C . VAL B 1 18 ? 12.844 2.008 -11.648 1 95.25 18 VAL B C 1
ATOM 3468 O O . VAL B 1 18 ? 12.305 1.378 -12.562 1 95.25 18 VAL B O 1
ATOM 3471 N N . LYS B 1 19 ? 13.031 1.514 -10.461 1 95 19 LYS B N 1
ATOM 3472 C CA . LYS B 1 19 ? 12.758 0.104 -10.195 1 95 19 LYS B CA 1
ATOM 3473 C C . LYS B 1 19 ? 11.586 -0.058 -9.227 1 95 19 LYS B C 1
ATOM 3475 O O . LYS B 1 19 ? 11.148 -1.178 -8.961 1 95 19 LYS B O 1
ATOM 3480 N N . ARG B 1 20 ? 11.117 1.029 -8.766 1 96.5 20 ARG B N 1
ATOM 3481 C CA . ARG B 1 20 ? 9.938 1.015 -7.902 1 96.5 20 ARG B CA 1
ATOM 3482 C C . ARG B 1 20 ? 9.102 2.275 -8.094 1 96.5 20 ARG B C 1
ATOM 3484 O O . ARG B 1 20 ? 9.648 3.371 -8.25 1 96.5 20 ARG B O 1
ATOM 3491 N N . LEU B 1 21 ? 7.879 2.172 -8.211 1 98.19 21 LEU B N 1
ATOM 3492 C CA . LEU B 1 21 ? 6.93 3.273 -8.32 1 98.19 21 LEU B CA 1
ATOM 3493 C C . LEU B 1 21 ? 5.668 2.986 -7.508 1 98.19 21 LEU B C 1
ATOM 3495 O O . LEU B 1 21 ? 4.984 1.988 -7.75 1 98.19 21 LEU B O 1
ATOM 3499 N N . GLU B 1 22 ? 5.379 3.791 -6.504 1 98.25 22 GLU B N 1
ATOM 3500 C CA . GLU B 1 22 ? 4.223 3.615 -5.629 1 98.25 22 GLU B CA 1
ATOM 3501 C C . GLU B 1 22 ? 3.328 4.852 -5.645 1 98.25 22 GLU B C 1
ATOM 3503 O O . GLU B 1 22 ? 3.811 5.973 -5.82 1 98.25 22 GLU B O 1
ATOM 3508 N N . VAL B 1 23 ? 2.057 4.621 -5.457 1 98.69 23 VAL B N 1
ATOM 3509 C CA . VAL B 1 23 ? 1.088 5.715 -5.426 1 98.69 23 VAL B CA 1
ATOM 3510 C C . VAL B 1 23 ? 0.354 5.715 -4.086 1 98.69 23 VAL B C 1
ATOM 3512 O O . VAL B 1 23 ? -0.136 4.676 -3.639 1 98.69 23 VAL B O 1
ATOM 3515 N N . GLY B 1 24 ? 0.388 6.836 -3.352 1 98.31 24 GLY B N 1
ATOM 3516 C CA . GLY B 1 24 ? -0.496 7.07 -2.219 1 98.31 24 GLY B CA 1
ATOM 3517 C C . GLY B 1 24 ? -1.778 7.785 -2.602 1 98.31 24 GLY B C 1
ATOM 3518 O O . GLY B 1 24 ? -1.741 8.883 -3.156 1 98.31 24 GLY B O 1
ATOM 3519 N N . THR B 1 25 ? -2.961 7.145 -2.328 1 96.75 25 THR B N 1
ATOM 3520 C CA . THR B 1 25 ? -4.234 7.715 -2.756 1 96.75 25 THR B CA 1
ATOM 3521 C C . THR B 1 25 ? -5.387 7.137 -1.94 1 96.75 25 THR B C 1
ATOM 3523 O O . THR B 1 25 ? -5.262 6.059 -1.355 1 96.75 25 THR B O 1
ATOM 3526 N N . GLU B 1 26 ? -6.504 7.859 -1.825 1 92.44 26 GLU B N 1
ATOM 3527 C CA . GLU B 1 26 ? -7.762 7.293 -1.35 1 92.44 26 GLU B CA 1
ATOM 3528 C C . GLU B 1 26 ? -8.852 7.406 -2.41 1 92.44 26 GLU B C 1
ATOM 3530 O O . GLU B 1 26 ? -10.039 7.289 -2.1 1 92.44 26 GLU B O 1
ATOM 3535 N N . SER B 1 27 ? -8.469 7.695 -3.643 1 90.94 27 SER B N 1
ATOM 3536 C CA . SER B 1 27 ? -9.453 7.977 -4.68 1 90.94 27 SER B CA 1
ATOM 3537 C C . SER B 1 27 ? -9.258 7.07 -5.891 1 90.94 27 SER B C 1
ATOM 3539 O O . SER B 1 27 ? -9.375 7.516 -7.035 1 90.94 27 SER B O 1
ATOM 3541 N N . ALA B 1 28 ? -8.953 5.859 -5.605 1 87.19 28 ALA B N 1
ATOM 3542 C CA . ALA B 1 28 ? -8.852 4.945 -6.738 1 87.19 28 ALA B CA 1
ATOM 3543 C C . ALA B 1 28 ? -10.195 4.777 -7.438 1 87.19 28 ALA B C 1
ATOM 3545 O O . ALA B 1 28 ? -11.234 4.719 -6.785 1 87.19 28 ALA B O 1
ATOM 3546 N N . ILE B 1 29 ? -10.234 4.754 -8.742 1 86.88 29 ILE B N 1
ATOM 3547 C CA . ILE B 1 29 ? -11.469 4.676 -9.523 1 86.88 29 ILE B CA 1
ATOM 3548 C C . ILE B 1 29 ? -11.836 3.213 -9.75 1 86.88 29 ILE B C 1
ATOM 3550 O O . ILE B 1 29 ? -12.953 2.91 -10.18 1 86.88 29 ILE B O 1
ATOM 3554 N N . ASP B 1 30 ? -10.93 2.312 -9.594 1 91 30 ASP B N 1
ATOM 3555 C CA . ASP B 1 30 ? -11.117 0.867 -9.656 1 91 30 ASP B CA 1
ATOM 3556 C C . ASP B 1 30 ? -10.789 0.216 -8.312 1 91 30 ASP B C 1
ATOM 3558 O O . ASP B 1 30 ? -9.812 0.594 -7.656 1 91 30 ASP B O 1
ATOM 3562 N N . LYS B 1 31 ? -11.617 -0.718 -7.895 1 90.81 31 LYS B N 1
ATOM 3563 C CA . LYS B 1 31 ? -11.398 -1.319 -6.582 1 90.81 31 LYS B CA 1
ATOM 3564 C C . LYS B 1 31 ? -10.219 -2.287 -6.613 1 90.81 31 LYS B C 1
ATOM 3566 O O . LYS B 1 31 ? -9.625 -2.576 -5.574 1 90.81 31 LYS B O 1
ATOM 3571 N N . SER B 1 32 ? -9.938 -2.771 -7.734 1 93.69 32 SER B N 1
ATOM 3572 C CA . SER B 1 32 ? -8.93 -3.82 -7.801 1 93.69 32 SER B CA 1
ATOM 3573 C C . SER B 1 32 ? -7.668 -3.33 -8.508 1 93.69 32 SER B C 1
ATOM 3575 O O . SER B 1 32 ? -6.551 -3.598 -8.055 1 93.69 32 SER B O 1
ATOM 3577 N N . LYS B 1 33 ? -7.777 -2.617 -9.641 1 95.38 33 LYS B N 1
ATOM 3578 C CA . LYS B 1 33 ? -6.645 -2.115 -10.414 1 95.38 33 LYS B CA 1
ATOM 3579 C C . LYS B 1 33 ? -6.027 -0.887 -9.75 1 95.38 33 LYS B C 1
ATOM 3581 O O . LYS B 1 33 ? -6.742 0.042 -9.367 1 95.38 33 LYS B O 1
ATOM 3586 N N . SER B 1 34 ? -4.766 -0.906 -9.547 1 96.69 34 SER B N 1
ATOM 3587 C CA . SER B 1 34 ? -4.066 0.229 -8.953 1 96.69 34 SER B CA 1
ATOM 3588 C C . SER B 1 34 ? -3.918 1.371 -9.953 1 96.69 34 SER B C 1
ATOM 3590 O O . SER B 1 34 ? -3.963 1.15 -11.164 1 96.69 34 SER B O 1
ATOM 3592 N N . ILE B 1 35 ? -3.783 2.607 -9.422 1 97.12 35 ILE B N 1
ATOM 3593 C CA . ILE B 1 35 ? -3.393 3.75 -10.242 1 97.12 35 ILE B CA 1
ATOM 3594 C C . ILE B 1 35 ? -2.02 3.496 -10.859 1 97.12 35 ILE B C 1
ATOM 3596 O O . ILE B 1 35 ? -1.779 3.848 -12.016 1 97.12 35 ILE B O 1
ATOM 3600 N N . LYS B 1 36 ? -1.139 2.836 -10.148 1 98.19 36 LYS B N 1
ATOM 3601 C CA . LYS B 1 36 ? 0.188 2.475 -10.641 1 98.19 36 LYS B CA 1
ATOM 3602 C C . LYS B 1 36 ? 0.098 1.703 -11.953 1 98.19 36 LYS B C 1
ATOM 3604 O O . LYS B 1 36 ? 0.884 1.938 -12.867 1 98.19 36 LYS B O 1
ATOM 3609 N N . SER B 1 37 ? -0.809 0.768 -12.008 1 96.81 37 SER B N 1
ATOM 3610 C CA . SER B 1 37 ? -0.932 -0.023 -13.227 1 96.81 37 SER B CA 1
ATOM 3611 C C . SER B 1 37 ? -1.305 0.853 -14.422 1 96.81 37 SER B C 1
ATOM 3613 O O . SER B 1 37 ? -0.872 0.596 -15.547 1 96.81 37 SER B O 1
ATOM 3615 N N . PHE B 1 38 ? -2.082 1.942 -14.211 1 96.12 38 PHE B N 1
ATOM 3616 C CA . PHE B 1 38 ? -2.4 2.891 -15.273 1 96.12 38 PHE B CA 1
ATOM 3617 C C . PHE B 1 38 ? -1.159 3.672 -15.695 1 96.12 38 PHE B C 1
ATOM 3619 O O . PHE B 1 38 ? -0.968 3.957 -16.875 1 96.12 38 PHE B O 1
ATOM 3626 N N . ILE B 1 39 ? -0.37 4.016 -14.734 1 97.19 39 ILE B N 1
ATOM 3627 C CA . ILE B 1 39 ? 0.851 4.766 -15.008 1 97.19 39 ILE B CA 1
ATOM 3628 C C . ILE B 1 39 ? 1.777 3.936 -15.898 1 97.19 39 ILE B C 1
ATOM 3630 O O . ILE B 1 39 ? 2.48 4.48 -16.75 1 97.19 39 ILE B O 1
ATOM 3634 N N . MET B 1 40 ? 1.737 2.576 -15.805 1 97 40 MET B N 1
ATOM 3635 C CA . MET B 1 40 ? 2.619 1.687 -16.547 1 97 40 MET B CA 1
ATOM 3636 C C . MET B 1 40 ? 2.361 1.803 -18.047 1 97 40 MET B C 1
ATOM 3638 O O . MET B 1 40 ? 3.197 1.396 -18.859 1 97 40 MET B O 1
ATOM 3642 N N . GLN B 1 41 ? 1.198 2.391 -18.406 1 94.38 41 GLN B N 1
ATOM 3643 C CA . GLN B 1 41 ? 0.937 2.611 -19.828 1 94.38 41 GLN B CA 1
ATOM 3644 C C . GLN B 1 41 ? 2 3.512 -20.453 1 94.38 41 GLN B C 1
ATOM 3646 O O . GLN B 1 41 ? 2.234 3.461 -21.656 1 94.38 41 GLN B O 1
ATOM 3651 N N . GLU B 1 42 ? 2.578 4.324 -19.609 1 92.62 42 GLU B N 1
ATOM 3652 C CA . GLU B 1 42 ? 3.629 5.227 -20.078 1 92.62 42 GLU B CA 1
ATOM 3653 C C . GLU B 1 42 ? 4.93 4.473 -20.344 1 92.62 42 GLU B C 1
ATOM 3655 O O . GLU B 1 42 ? 5.844 4.996 -20.984 1 92.62 42 GLU B O 1
ATOM 3660 N N . PHE B 1 43 ? 4.957 3.252 -19.906 1 94 43 PHE B N 1
ATOM 3661 C CA . PHE B 1 43 ? 6.141 2.408 -20.016 1 94 43 PHE B CA 1
ATOM 3662 C C . PHE B 1 43 ? 5.781 1.044 -20.594 1 94 43 PHE B C 1
ATOM 3664 O O . PHE B 1 43 ? 5.969 0.018 -19.938 1 94 43 PHE B O 1
ATOM 3671 N N . PRO B 1 44 ? 5.457 0.993 -21.859 1 91.06 44 PRO B N 1
ATOM 3672 C CA . PRO B 1 44 ? 4.906 -0.237 -22.422 1 91.06 44 PRO B CA 1
ATOM 3673 C C . PRO B 1 44 ? 5.98 -1.265 -22.766 1 91.06 44 PRO B C 1
ATOM 3675 O O . PRO B 1 44 ? 5.676 -2.443 -22.969 1 91.06 44 PRO B O 1
ATOM 3678 N N . GLN B 1 45 ? 7.219 -0.813 -22.828 1 93.62 45 GLN B N 1
ATOM 3679 C CA . GLN B 1 45 ? 8.289 -1.741 -23.172 1 93.62 45 GLN B CA 1
ATOM 3680 C C . GLN B 1 45 ? 8.594 -2.691 -22.016 1 93.62 45 GLN B C 1
ATOM 3682 O O . GLN B 1 45 ? 8.641 -2.271 -20.859 1 93.62 45 GLN B O 1
ATOM 3687 N N . VAL B 1 46 ? 8.789 -3.926 -22.375 1 93.69 46 VAL B N 1
ATOM 3688 C CA . VAL B 1 46 ? 9.008 -4.969 -21.375 1 93.69 46 VAL B CA 1
ATOM 3689 C C . VAL B 1 46 ? 10.227 -4.621 -20.531 1 93.69 46 VAL B C 1
ATOM 3691 O O . VAL B 1 46 ? 10.273 -4.93 -19.344 1 93.69 46 VAL B O 1
ATOM 3694 N N . GLU B 1 47 ? 11.195 -3.943 -21.062 1 92.88 47 GLU B N 1
ATOM 3695 C CA . GLU B 1 47 ? 12.414 -3.572 -20.359 1 92.88 47 GLU B CA 1
ATOM 3696 C C . GLU B 1 47 ? 12.109 -2.617 -19.203 1 92.88 47 GLU B C 1
ATOM 3698 O O . GLU B 1 47 ? 12.898 -2.502 -18.266 1 92.88 47 GLU B O 1
ATOM 3703 N N . TYR B 1 48 ? 10.945 -1.92 -19.328 1 94.38 48 TYR B N 1
ATOM 3704 C CA . TYR B 1 48 ? 10.57 -0.96 -18.297 1 94.38 48 TYR B CA 1
ATOM 3705 C C . TYR B 1 48 ? 9.594 -1.577 -17.312 1 94.38 48 TYR B C 1
ATOM 3707 O O . TYR B 1 48 ? 9.203 -0.936 -16.328 1 94.38 48 TYR B O 1
ATOM 3715 N N . SER B 1 49 ? 9.305 -2.85 -17.469 1 96.06 49 SER B N 1
ATOM 3716 C CA . SER B 1 49 ? 8.188 -3.432 -16.75 1 96.06 49 SER B CA 1
ATOM 3717 C C . SER B 1 49 ? 8.625 -3.959 -15.383 1 96.06 49 SER B C 1
ATOM 3719 O O . SER B 1 49 ? 7.793 -4.383 -14.578 1 96.06 49 SER B O 1
ATOM 3721 N N . GLU B 1 50 ? 9.922 -4.012 -15.164 1 94.69 50 GLU B N 1
ATOM 3722 C CA . GLU B 1 50 ? 10.398 -4.48 -13.867 1 94.69 50 GLU B CA 1
ATOM 3723 C C . GLU B 1 50 ? 10.43 -3.346 -12.844 1 94.69 50 GLU B C 1
ATOM 3725 O O . GLU B 1 50 ? 11.477 -3.051 -12.266 1 94.69 50 GLU B O 1
ATOM 3730 N N . MET B 1 51 ? 9.336 -2.756 -12.648 1 95.69 51 MET B N 1
ATOM 3731 C CA . MET B 1 51 ? 9.109 -1.665 -11.703 1 95.69 51 MET B CA 1
ATOM 3732 C C . MET B 1 51 ? 8.133 -2.086 -10.609 1 95.69 51 MET B C 1
ATOM 3734 O O . MET B 1 51 ? 6.926 -1.871 -10.734 1 95.69 51 MET B O 1
ATOM 3738 N N . GLU B 1 52 ? 8.688 -2.531 -9.539 1 96 52 GLU B N 1
ATOM 3739 C CA . GLU B 1 52 ? 7.805 -2.998 -8.477 1 96 52 GLU B CA 1
ATOM 3740 C C . GLU B 1 52 ? 7.062 -1.833 -7.824 1 96 52 GLU B C 1
ATOM 3742 O O . GLU B 1 52 ? 7.223 -0.682 -8.234 1 96 52 GLU B O 1
ATOM 3747 N N . GLY B 1 53 ? 6.195 -2.07 -6.855 1 97.81 53 GLY B N 1
ATOM 3748 C CA . GLY B 1 53 ? 5.379 -1.071 -6.184 1 97.81 53 GLY B CA 1
ATOM 3749 C C . GLY B 1 53 ? 3.963 -0.999 -6.723 1 97.81 53 GLY B C 1
ATOM 3750 O O . GLY B 1 53 ? 3.732 -1.218 -7.914 1 97.81 53 GLY B O 1
ATOM 3751 N N . ILE B 1 54 ? 3.027 -0.691 -5.883 1 98.56 54 ILE B N 1
ATOM 3752 C CA . ILE B 1 54 ? 1.62 -0.52 -6.223 1 98.56 54 ILE B CA 1
ATOM 3753 C C . ILE B 1 54 ? 1.009 0.577 -5.352 1 98.56 54 ILE B C 1
ATOM 3755 O O . ILE B 1 54 ? 1.724 1.438 -4.836 1 98.56 54 ILE B O 1
ATOM 3759 N N . ASP B 1 55 ? -0.354 0.66 -5.238 1 98.25 55 ASP B N 1
ATOM 3760 C CA . ASP B 1 55 ? -1.027 1.726 -4.504 1 98.25 55 ASP B CA 1
ATOM 3761 C C . ASP B 1 55 ? -1.092 1.407 -3.012 1 98.25 55 ASP B C 1
ATOM 3763 O O . ASP B 1 55 ? -1.251 0.248 -2.625 1 98.25 55 ASP B O 1
ATOM 3767 N N . THR B 1 56 ? -0.927 2.408 -2.18 1 98.06 56 THR B N 1
ATOM 3768 C CA . THR B 1 56 ? -1.177 2.32 -0.746 1 98.06 56 THR B CA 1
ATOM 3769 C C . THR B 1 56 ? -2.324 3.24 -0.34 1 98.06 56 THR B C 1
ATOM 3771 O O . THR B 1 56 ? -2.496 4.316 -0.914 1 98.06 56 THR B O 1
ATOM 3774 N N . ILE B 1 57 ? -3.107 2.74 0.669 1 97.06 57 ILE B N 1
ATOM 3775 C CA . ILE B 1 57 ? -4.344 3.465 0.938 1 97.06 57 ILE B CA 1
ATOM 3776 C C . ILE B 1 57 ? -4.559 3.58 2.445 1 97.06 57 ILE B C 1
ATOM 3778 O O . ILE B 1 57 ? -4.605 2.57 3.152 1 97.06 57 ILE B O 1
ATOM 3782 N N . ASN B 1 58 ? -4.73 4.82 2.988 1 97.38 58 ASN B N 1
ATOM 3783 C CA . ASN B 1 58 ? -5.32 5.289 4.238 1 97.38 58 ASN B CA 1
ATOM 3784 C C . ASN B 1 58 ? -5.477 6.809 4.25 1 97.38 58 ASN B C 1
ATOM 3786 O O . ASN B 1 58 ? -4.66 7.516 4.844 1 97.38 58 ASN B O 1
ATOM 3790 N N . ALA B 1 59 ? -6.602 7.234 3.693 1 96.38 59 ALA B N 1
ATOM 3791 C CA . ALA B 1 59 ? -6.879 8.656 3.523 1 96.38 59 ALA B CA 1
ATOM 3792 C C . ALA B 1 59 ? -5.629 9.406 3.062 1 96.38 59 ALA B C 1
ATOM 3794 O O . ALA B 1 59 ? -4.961 8.984 2.113 1 96.38 59 ALA B O 1
ATOM 3795 N N . CYS B 1 60 ? -5.348 10.57 3.68 1 97.12 60 CYS B N 1
ATOM 3796 C CA . CYS B 1 60 ? -4.273 11.43 3.186 1 97.12 60 CYS B CA 1
ATOM 3797 C C . CYS B 1 60 ? -2.908 10.859 3.543 1 97.12 60 CYS B C 1
ATOM 3799 O O . CYS B 1 60 ? -1.89 11.281 2.996 1 97.12 60 CYS B O 1
ATOM 3801 N N . TYR B 1 61 ? -2.82 9.859 4.359 1 98.44 61 TYR B N 1
ATOM 3802 C CA . TYR B 1 61 ? -1.558 9.305 4.84 1 98.44 61 TYR B CA 1
ATOM 3803 C C . TYR B 1 61 ? -0.925 8.398 3.795 1 98.44 61 TYR B C 1
ATOM 3805 O O . TYR B 1 61 ? 0.269 8.094 3.867 1 98.44 61 TYR B O 1
ATOM 3813 N N . GLY B 1 62 ? -1.659 7.922 2.795 1 98.19 62 GLY B N 1
ATOM 3814 C CA . GLY B 1 62 ? -1.187 6.957 1.814 1 98.19 62 GLY B CA 1
ATOM 3815 C C . GLY B 1 62 ? 0.153 7.332 1.208 1 98.19 62 GLY B C 1
ATOM 3816 O O . GLY B 1 62 ? 1.037 6.48 1.072 1 98.19 62 GLY B O 1
ATOM 3817 N N . ALA B 1 63 ? 0.344 8.57 0.917 1 98.19 63 ALA B N 1
ATOM 3818 C CA . ALA B 1 63 ? 1.568 9.031 0.272 1 98.19 63 ALA B CA 1
ATOM 3819 C C . ALA B 1 63 ? 2.77 8.883 1.2 1 98.19 63 ALA B C 1
ATOM 3821 O O . ALA B 1 63 ? 3.881 8.594 0.746 1 98.19 63 ALA B O 1
ATOM 3822 N N . THR B 1 64 ? 2.57 9.133 2.459 1 98.69 64 THR B N 1
ATOM 3823 C CA . THR B 1 64 ? 3.656 9.008 3.426 1 98.69 64 THR B CA 1
ATOM 3824 C C . THR B 1 64 ? 4.109 7.559 3.547 1 98.69 64 THR B C 1
ATOM 3826 O O . THR B 1 64 ? 5.309 7.281 3.633 1 98.69 64 THR B O 1
ATOM 3829 N N . ASN B 1 65 ? 3.115 6.668 3.586 1 98.5 65 ASN B N 1
ATOM 3830 C CA . ASN B 1 65 ? 3.49 5.258 3.625 1 98.5 65 ASN B CA 1
ATOM 3831 C C . ASN B 1 65 ? 4.27 4.852 2.377 1 98.5 65 ASN B C 1
ATOM 3833 O O . ASN B 1 65 ? 5.234 4.09 2.463 1 98.5 65 ASN B O 1
ATOM 3837 N N . ALA B 1 66 ? 3.832 5.312 1.203 1 98.62 66 ALA B N 1
ATOM 3838 C CA . ALA B 1 66 ? 4.551 5.055 -0.042 1 98.62 66 ALA B CA 1
ATOM 3839 C C . ALA B 1 66 ? 5.977 5.598 0.026 1 98.62 66 ALA B C 1
ATOM 3841 O O . ALA B 1 66 ? 6.918 4.957 -0.447 1 98.62 66 ALA B O 1
ATOM 3842 N N . LEU B 1 67 ? 6.129 6.773 0.585 1 98.25 67 LEU B N 1
ATOM 3843 C CA . LEU B 1 67 ? 7.441 7.383 0.756 1 98.25 67 LEU B CA 1
ATOM 3844 C C . LEU B 1 67 ? 8.344 6.5 1.611 1 98.25 67 LEU B C 1
ATOM 3846 O O . LEU B 1 67 ? 9.484 6.219 1.233 1 98.25 67 LEU B O 1
ATOM 3850 N N . PHE B 1 68 ? 7.84 6.066 2.758 1 97 68 PHE B N 1
ATOM 3851 C CA . PHE B 1 68 ? 8.625 5.219 3.648 1 97 68 PHE B CA 1
ATOM 3852 C C . PHE B 1 68 ? 8.984 3.904 2.969 1 97 68 PHE B C 1
ATOM 3854 O O . PHE B 1 68 ? 10.109 3.42 3.092 1 97 68 PHE B O 1
ATOM 3861 N N . ASN B 1 69 ? 8.023 3.307 2.248 1 96.88 69 ASN B N 1
ATOM 3862 C CA . ASN B 1 69 ? 8.32 2.086 1.504 1 96.88 69 ASN B CA 1
ATOM 3863 C C . ASN B 1 69 ? 9.477 2.287 0.534 1 96.88 69 ASN B C 1
ATOM 3865 O O . ASN B 1 69 ? 10.375 1.443 0.445 1 96.88 69 ASN B O 1
ATOM 3869 N N . GLY B 1 70 ? 9.391 3.375 -0.253 1 95.62 70 GLY B N 1
ATOM 3870 C CA . GLY B 1 70 ? 10.461 3.678 -1.185 1 95.62 70 GLY B CA 1
ATOM 3871 C C . GLY B 1 70 ? 11.805 3.855 -0.507 1 95.62 70 GLY B C 1
ATOM 3872 O O . GLY B 1 70 ? 12.828 3.385 -1.01 1 95.62 70 GLY B O 1
ATOM 3873 N N . LEU B 1 71 ? 11.812 4.504 0.632 1 94.25 71 LEU B N 1
ATOM 3874 C CA . LEU B 1 71 ? 13.047 4.766 1.362 1 94.25 71 LEU B CA 1
ATOM 3875 C C . LEU B 1 71 ? 13.602 3.479 1.963 1 94.25 71 LEU B C 1
ATOM 3877 O O . LEU B 1 71 ? 14.812 3.248 1.935 1 94.25 71 LEU B O 1
ATOM 3881 N N . TYR B 1 72 ? 12.703 2.66 2.588 1 93 72 TYR B N 1
ATOM 3882 C CA . TYR B 1 72 ? 13.148 1.37 3.104 1 93 72 TYR B CA 1
ATOM 3883 C C . TYR B 1 72 ? 13.742 0.51 1.992 1 93 72 TYR B C 1
ATOM 3885 O O . TYR B 1 72 ? 14.758 -0.156 2.189 1 93 72 TYR B O 1
ATOM 3893 N N . TRP B 1 73 ? 13.102 0.477 0.831 1 93.19 73 TRP B N 1
ATOM 3894 C CA . TRP B 1 73 ? 13.586 -0.274 -0.325 1 93.19 73 TRP B CA 1
ATOM 3895 C C . TRP B 1 73 ? 14.977 0.191 -0.738 1 93.19 73 TRP B C 1
ATOM 3897 O O . TRP B 1 73 ? 15.883 -0.626 -0.93 1 93.19 73 TRP B O 1
ATOM 3907 N N . LEU B 1 74 ? 15.188 1.491 -0.845 1 90.44 74 LEU B N 1
ATOM 3908 C CA . LEU B 1 74 ? 16.453 2.074 -1.247 1 90.44 74 LEU B CA 1
ATOM 3909 C C . LEU B 1 74 ? 17.562 1.724 -0.249 1 90.44 74 LEU B C 1
ATOM 3911 O O . LEU B 1 74 ? 18.734 1.623 -0.618 1 90.44 74 LEU B O 1
ATOM 3915 N N . ASN B 1 75 ? 17.172 1.565 0.975 1 87.12 75 ASN B N 1
ATOM 3916 C CA . ASN B 1 75 ? 18.156 1.323 2.029 1 87.12 75 ASN B CA 1
ATOM 3917 C C . ASN B 1 75 ? 18.266 -0.163 2.352 1 87.12 75 ASN B C 1
ATOM 3919 O O . ASN B 1 75 ? 18.922 -0.541 3.332 1 87.12 75 ASN B O 1
ATOM 3923 N N . SER B 1 76 ? 17.641 -0.949 1.62 1 83.56 76 SER B N 1
ATOM 3924 C CA . SER B 1 76 ? 17.734 -2.391 1.823 1 83.56 76 SER B CA 1
ATOM 3925 C C . SER B 1 76 ? 18.875 -2.994 1.012 1 83.56 76 SER B C 1
ATOM 3927 O O . SER B 1 76 ? 19.391 -2.359 0.093 1 83.56 76 SER B O 1
ATOM 3929 N N . GLU B 1 77 ? 19.281 -4.211 1.331 1 76 77 GLU B N 1
ATOM 3930 C CA . GLU B 1 77 ? 20.328 -4.938 0.637 1 76 77 GLU B CA 1
ATOM 3931 C C . GLU B 1 77 ? 19.969 -5.184 -0.824 1 76 77 GLU B C 1
ATOM 3933 O O . GLU B 1 77 ? 20.844 -5.453 -1.65 1 76 77 GLU B O 1
ATOM 3938 N N . HIS B 1 78 ? 18.703 -5.078 -1.066 1 71.75 78 HIS B N 1
ATOM 3939 C CA . HIS B 1 78 ? 18.234 -5.277 -2.434 1 71.75 78 HIS B CA 1
ATOM 3940 C C . HIS B 1 78 ? 18.859 -4.258 -3.383 1 71.75 78 HIS B C 1
ATOM 3942 O O . HIS B 1 78 ? 19.141 -4.574 -4.543 1 71.75 78 HIS B O 1
ATOM 3948 N N . THR B 1 79 ? 18.984 -3.152 -2.926 1 74.94 79 THR B N 1
ATOM 3949 C CA . THR B 1 79 ? 19.422 -2.068 -3.799 1 74.94 79 THR B CA 1
ATOM 3950 C C . THR B 1 79 ? 20.891 -1.706 -3.521 1 74.94 79 THR B C 1
ATOM 3952 O O . THR B 1 79 ? 21.484 -0.918 -4.258 1 74.94 79 THR B O 1
ATOM 3955 N N . THR B 1 80 ? 21.422 -2.174 -2.547 1 60.34 80 THR B N 1
ATOM 3956 C CA . THR B 1 80 ? 22.734 -1.696 -2.107 1 60.34 80 THR B CA 1
ATOM 3957 C C . THR B 1 80 ? 23.828 -2.164 -3.061 1 60.34 80 THR B C 1
ATOM 3959 O O . THR B 1 80 ? 24.891 -1.559 -3.129 1 60.34 80 THR B O 1
ATOM 3962 N N . THR B 1 81 ? 23.578 -3.295 -3.646 1 54.31 81 THR B N 1
ATOM 3963 C CA . THR B 1 81 ? 24.672 -3.797 -4.453 1 54.31 81 THR B CA 1
ATOM 3964 C C . THR B 1 81 ? 24.891 -2.924 -5.688 1 54.31 81 THR B C 1
ATOM 3966 O O . THR B 1 81 ? 25.938 -3.004 -6.34 1 54.31 81 THR B O 1
ATOM 3969 N N . LYS B 1 82 ? 23.812 -2.322 -6.008 1 57.84 82 LYS B N 1
ATOM 3970 C CA . LYS B 1 82 ? 23.906 -1.57 -7.254 1 57.84 82 LYS B CA 1
ATOM 3971 C C . LYS B 1 82 ? 24.312 -0.122 -6.996 1 57.84 82 LYS B C 1
ATOM 3973 O O . LYS B 1 82 ? 23.969 0.444 -5.953 1 57.84 82 LYS B O 1
ATOM 3978 N N . LYS B 1 83 ? 25.234 0.382 -7.77 1 57.25 83 LYS B N 1
ATOM 3979 C CA . LYS B 1 83 ? 25.719 1.756 -7.793 1 57.25 83 LYS B CA 1
ATOM 3980 C C . LYS B 1 83 ? 24.578 2.754 -7.727 1 57.25 83 LYS B C 1
ATOM 3982 O O . LYS B 1 83 ? 23.406 2.381 -7.895 1 57.25 83 LYS B O 1
ATOM 3987 N N . ASN B 1 84 ? 24.719 4.043 -7.465 1 60.28 84 ASN B N 1
ATOM 3988 C CA . ASN B 1 84 ? 24.016 5.297 -7.25 1 60.28 84 ASN B CA 1
ATOM 3989 C C . ASN B 1 84 ? 23.031 5.582 -8.383 1 60.28 84 ASN B C 1
ATOM 3991 O O . ASN B 1 84 ? 22.453 6.668 -8.453 1 60.28 84 ASN B O 1
ATOM 3995 N N . ASP B 1 85 ? 22.516 4.469 -9.023 1 79.44 85 ASP B N 1
ATOM 3996 C CA . ASP B 1 85 ? 21.766 4.855 -10.219 1 79.44 85 ASP B CA 1
ATOM 3997 C C . ASP B 1 85 ? 20.391 4.219 -10.234 1 79.44 85 ASP B C 1
ATOM 3999 O O . ASP B 1 85 ? 19.797 4.023 -11.297 1 79.44 85 ASP B O 1
ATOM 4003 N N . VAL B 1 86 ? 19.891 3.879 -9.102 1 89.56 86 VAL B N 1
ATOM 4004 C CA . VAL B 1 86 ? 18.531 3.33 -9.07 1 89.56 86 VAL B CA 1
ATOM 4005 C C . VAL B 1 86 ? 17.609 4.27 -8.297 1 89.56 86 VAL B C 1
ATOM 4007 O O . VAL B 1 86 ? 18.016 4.84 -7.277 1 89.56 86 VAL B O 1
ATOM 4010 N N . TYR B 1 87 ? 16.391 4.418 -8.82 1 93.5 87 TYR B N 1
ATOM 4011 C CA . TYR B 1 87 ? 15.445 5.371 -8.25 1 93.5 87 TYR B CA 1
ATOM 4012 C C . TYR B 1 87 ? 14.125 4.691 -7.91 1 93.5 87 TYR B C 1
ATOM 4014 O O . TYR B 1 87 ? 13.797 3.646 -8.477 1 93.5 87 TYR B O 1
ATOM 4022 N N . SER B 1 88 ? 13.523 5.219 -6.949 1 95.75 88 SER B N 1
ATOM 4023 C CA . SER B 1 88 ? 12.102 4.977 -6.715 1 95.75 88 SER B CA 1
ATOM 4024 C C . SER B 1 88 ? 11.289 6.254 -6.906 1 95.75 88 SER B C 1
ATOM 4026 O O . SER B 1 88 ? 11.805 7.359 -6.73 1 95.75 88 SER B O 1
ATOM 4028 N N . VAL B 1 89 ? 10.094 6.094 -7.371 1 98.12 89 VAL B N 1
ATOM 4029 C CA . VAL B 1 89 ? 9.188 7.223 -7.555 1 98.12 89 VAL B CA 1
ATOM 4030 C C . VAL B 1 89 ? 7.949 7.043 -6.68 1 98.12 89 VAL B C 1
ATOM 4032 O O . VAL B 1 89 ? 7.391 5.945 -6.602 1 98.12 89 VAL B O 1
ATOM 4035 N N . VAL B 1 90 ? 7.574 8.062 -5.961 1 98.69 90 VAL B N 1
ATOM 4036 C CA . VAL B 1 90 ? 6.355 8.086 -5.156 1 98.69 90 VAL B CA 1
ATOM 4037 C C . VAL B 1 90 ? 5.402 9.156 -5.695 1 98.69 90 VAL B C 1
ATOM 4039 O O . VAL B 1 90 ? 5.801 10.297 -5.922 1 98.69 90 VAL B O 1
ATOM 4042 N N . VAL B 1 91 ? 4.188 8.75 -5.918 1 98.75 91 VAL B N 1
ATOM 4043 C CA . VAL B 1 91 ? 3.17 9.68 -6.398 1 98.75 91 VAL B CA 1
ATOM 4044 C C . VAL B 1 91 ? 2.102 9.875 -5.324 1 98.75 91 VAL B C 1
ATOM 4046 O O . VAL B 1 91 ? 1.576 8.906 -4.777 1 98.75 91 VAL B O 1
ATOM 4049 N N . ALA B 1 92 ? 1.813 11.102 -4.934 1 98.69 92 ALA B N 1
ATOM 4050 C CA . ALA B 1 92 ? 0.731 11.492 -4.031 1 98.69 92 ALA B CA 1
ATOM 4051 C C . ALA B 1 92 ? -0.398 12.18 -4.797 1 98.69 92 ALA B C 1
ATOM 4053 O O . ALA B 1 92 ? -0.185 13.211 -5.438 1 98.69 92 ALA B O 1
ATOM 4054 N N . VAL B 1 93 ? -1.625 11.547 -4.703 1 97.62 93 VAL B N 1
ATOM 4055 C CA . VAL B 1 93 ? -2.691 12.133 -5.504 1 97.62 93 VAL B CA 1
ATOM 4056 C C . VAL B 1 93 ? -4.051 11.695 -4.961 1 97.62 93 VAL B C 1
ATOM 4058 O O . VAL B 1 93 ? -4.191 10.586 -4.441 1 97.62 93 VAL B O 1
ATOM 4061 N N . ASP B 1 94 ? -5.07 12.625 -5.125 1 96.12 94 ASP B N 1
ATOM 4062 C CA . ASP B 1 94 ? -6.457 12.305 -4.805 1 96.12 94 ASP B CA 1
ATOM 4063 C C . ASP B 1 94 ? -7.418 13.219 -5.562 1 96.12 94 ASP B C 1
ATOM 4065 O O . ASP B 1 94 ? -7.047 14.328 -5.965 1 96.12 94 ASP B O 1
ATOM 4069 N N . ILE B 1 95 ? -8.555 12.688 -5.766 1 91.38 95 ILE B N 1
ATOM 4070 C CA . ILE B 1 95 ? -9.703 13.562 -5.992 1 91.38 95 ILE B CA 1
ATOM 4071 C C . ILE B 1 95 ? -10.156 14.164 -4.664 1 91.38 95 ILE B C 1
ATOM 4073 O O . ILE B 1 95 ? -10.898 13.531 -3.91 1 91.38 95 ILE B O 1
ATOM 4077 N N . ALA B 1 96 ? -9.711 15.289 -4.367 1 90.94 96 ALA B N 1
ATOM 4078 C CA . ALA B 1 96 ? -9.938 15.938 -3.078 1 90.94 96 ALA B CA 1
ATOM 4079 C C . ALA B 1 96 ? -11.086 16.938 -3.158 1 90.94 96 ALA B C 1
ATOM 4081 O O . ALA B 1 96 ? -10.867 18.156 -3.248 1 90.94 96 ALA B O 1
ATOM 4082 N N . GLN B 1 97 ? -12.266 16.453 -3.125 1 87.31 97 GLN B N 1
ATOM 4083 C CA . GLN B 1 97 ? -13.453 17.281 -3.279 1 87.31 97 GLN B CA 1
ATOM 4084 C C . GLN B 1 97 ? -14.453 17.031 -2.154 1 87.31 97 GLN B C 1
ATOM 4086 O O . GLN B 1 97 ? -14.516 15.93 -1.609 1 87.31 97 GLN B O 1
ATOM 4091 N N . TYR B 1 98 ? -15.078 18.094 -1.788 1 83.38 98 TYR B N 1
ATOM 4092 C CA . TYR B 1 98 ? -16.156 18.031 -0.812 1 83.38 98 TYR B CA 1
ATOM 4093 C C . TYR B 1 98 ? -17.5 18.328 -1.471 1 83.38 98 TYR B C 1
ATOM 4095 O O . TYR B 1 98 ? -17.562 18.969 -2.523 1 83.38 98 TYR B O 1
ATOM 4103 N N . ASP B 1 99 ? -18.547 17.812 -0.794 1 83.44 99 ASP B N 1
ATOM 4104 C CA . ASP B 1 99 ? -19.906 18.078 -1.283 1 83.44 99 ASP B CA 1
ATOM 4105 C C . ASP B 1 99 ? -20.25 19.562 -1.121 1 83.44 99 ASP B C 1
ATOM 4107 O O . ASP B 1 99 ? -19.469 20.328 -0.576 1 83.44 99 ASP B O 1
ATOM 4111 N N . LYS B 1 100 ? -21.438 19.938 -1.743 1 84.62 100 LYS B N 1
ATOM 4112 C CA . LYS B 1 100 ? -21.906 21.297 -1.593 1 84.62 100 LYS B CA 1
ATOM 4113 C C . LYS B 1 100 ? -21.984 21.703 -0.121 1 84.62 100 LYS B C 1
ATOM 4115 O O . LYS B 1 100 ? -22.391 20.906 0.725 1 84.62 100 LYS B O 1
ATOM 4120 N N . GLY B 1 101 ? -21.438 22.938 0.144 1 82.19 101 GLY B N 1
ATOM 4121 C CA . GLY B 1 101 ? -21.391 23.406 1.518 1 82.19 101 GLY B CA 1
ATOM 4122 C C . GLY B 1 101 ? -20.125 24.188 1.835 1 82.19 101 GLY B C 1
ATOM 4123 O O . GLY B 1 101 ? -19.344 24.5 0.936 1 82.19 101 GLY B O 1
ATOM 4124 N N . PRO B 1 102 ? -19.969 24.5 3.086 1 80.94 102 PRO B N 1
ATOM 4125 C CA . PRO B 1 102 ? -18.875 25.375 3.506 1 80.94 102 PRO B CA 1
ATOM 4126 C C . PRO B 1 102 ? -17.5 24.766 3.283 1 80.94 102 PRO B C 1
ATOM 4128 O O . PRO B 1 102 ? -16.5 25.484 3.209 1 80.94 102 PRO B O 1
ATOM 4131 N N . ALA B 1 103 ? -17.453 23.484 3.166 1 79.69 103 ALA B N 1
ATOM 4132 C CA . ALA B 1 103 ? -16.156 22.828 3.004 1 79.69 103 ALA B CA 1
ATOM 4133 C C . ALA B 1 103 ? -15.711 22.844 1.543 1 79.69 103 ALA B C 1
ATOM 4135 O O . ALA B 1 103 ? -14.523 22.719 1.247 1 79.69 103 ALA B O 1
ATOM 4136 N N . ARG B 1 104 ? -16.609 23.031 0.643 1 83.25 104 ARG B N 1
ATOM 4137 C CA . ARG B 1 104 ? -16.328 22.891 -0.783 1 83.25 104 ARG B CA 1
ATOM 4138 C C . ARG B 1 104 ? -15.211 23.828 -1.218 1 83.25 104 ARG B C 1
ATOM 4140 O O . ARG B 1 104 ? -14.32 23.422 -1.972 1 83.25 104 ARG B O 1
ATOM 4147 N N . PRO B 1 105 ? -15.156 25.062 -0.648 1 84.19 105 PRO B N 1
ATOM 4148 C CA . PRO B 1 105 ? -14.094 25.969 -1.094 1 84.19 105 PRO B CA 1
ATOM 4149 C C . PRO B 1 105 ? -12.719 25.562 -0.591 1 84.19 105 PRO B C 1
ATOM 4151 O O . PRO B 1 105 ? -11.703 26.062 -1.077 1 84.19 105 PRO B O 1
ATOM 4154 N N . THR B 1 106 ? -12.594 24.672 0.349 1 85.69 106 THR B N 1
ATOM 4155 C CA . THR B 1 106 ? -11.297 24.266 0.888 1 85.69 106 THR B CA 1
ATOM 4156 C C . THR B 1 106 ? -10.695 23.141 0.047 1 85.69 106 THR B C 1
ATOM 4158 O O . THR B 1 106 ? -9.531 22.781 0.232 1 85.69 106 THR B O 1
ATOM 4161 N N . GLY B 1 107 ? -11.578 22.625 -0.828 1 87.88 107 GLY B N 1
ATOM 4162 C CA . GLY B 1 107 ? -11.086 21.562 -1.676 1 87.88 107 GLY B CA 1
ATOM 4163 C C . GLY B 1 107 ? -10.07 22.016 -2.699 1 87.88 107 GLY B C 1
ATOM 4164 O O . GLY B 1 107 ? -10.039 23.203 -3.066 1 87.88 107 GLY B O 1
ATOM 4165 N N . GLY B 1 108 ? -9.172 21.141 -3.057 1 89.88 108 GLY B N 1
ATOM 4166 C CA . GLY B 1 108 ? -8.172 21.406 -4.078 1 89.88 108 GLY B CA 1
ATOM 4167 C C . GLY B 1 108 ? -7.875 20.188 -4.941 1 89.88 108 GLY B C 1
ATOM 4168 O O . GLY B 1 108 ? -8.594 19.188 -4.887 1 89.88 108 GLY B O 1
ATOM 4169 N N . ALA B 1 109 ? -7.055 20.344 -5.879 1 88.75 109 ALA B N 1
ATOM 4170 C CA . ALA B 1 109 ? -6.602 19.25 -6.75 1 88.75 109 ALA B CA 1
ATOM 4171 C C . ALA B 1 109 ? -5.113 19.391 -7.062 1 88.75 109 ALA B C 1
ATOM 4173 O O . ALA B 1 109 ? -4.617 20.5 -7.289 1 88.75 109 ALA B O 1
ATOM 4174 N N . GLY B 1 110 ? -4.477 18.344 -6.945 1 93.12 110 GLY B N 1
ATOM 4175 C CA . GLY B 1 110 ? -3.064 18.312 -7.285 1 93.12 110 GLY B CA 1
ATOM 4176 C C . GLY B 1 110 ? -2.426 16.953 -7.098 1 93.12 110 GLY B C 1
ATOM 4177 O O . GLY B 1 110 ? -2.984 16.078 -6.422 1 93.12 110 GLY B O 1
ATOM 4178 N N . ALA B 1 111 ? -1.364 16.75 -7.801 1 97 111 ALA B N 1
ATOM 4179 C CA . ALA B 1 111 ? -0.534 15.555 -7.672 1 97 111 ALA B CA 1
ATOM 4180 C C . ALA B 1 111 ? 0.937 15.922 -7.504 1 97 111 ALA B C 1
ATOM 4182 O O . ALA B 1 111 ? 1.419 16.875 -8.125 1 97 111 ALA B O 1
ATOM 4183 N N . VAL B 1 112 ? 1.614 15.266 -6.598 1 98.38 112 VAL B N 1
ATOM 4184 C CA . VAL B 1 112 ? 3.051 15.445 -6.422 1 98.38 112 VAL B CA 1
ATOM 4185 C C . VAL B 1 112 ? 3.775 14.133 -6.719 1 98.38 112 VAL B C 1
ATOM 4187 O O . VAL B 1 112 ? 3.445 13.094 -6.148 1 98.38 112 VAL B O 1
ATOM 4190 N N . ALA B 1 113 ? 4.676 14.102 -7.664 1 98.62 113 ALA B N 1
ATOM 4191 C CA . ALA B 1 113 ? 5.594 12.992 -7.918 1 98.62 113 ALA B CA 1
ATOM 4192 C C . ALA B 1 113 ? 6.977 13.281 -7.34 1 98.62 113 ALA B C 1
ATOM 4194 O O . ALA B 1 113 ? 7.543 14.352 -7.57 1 98.62 113 ALA B O 1
ATOM 4195 N N . MET B 1 114 ? 7.516 12.398 -6.582 1 98.31 114 MET B N 1
ATOM 4196 C CA . MET B 1 114 ? 8.805 12.547 -5.914 1 98.31 114 MET B CA 1
ATOM 4197 C C . MET B 1 114 ? 9.797 11.5 -6.398 1 98.31 114 MET B C 1
ATOM 4199 O O . MET B 1 114 ? 9.477 10.312 -6.449 1 98.31 114 MET B O 1
ATOM 4203 N N . LEU B 1 115 ? 10.93 11.953 -6.754 1 97 115 LEU B N 1
ATOM 4204 C CA . LEU B 1 115 ? 12.023 11.055 -7.113 1 97 115 LEU B CA 1
ATOM 4205 C C . LEU B 1 115 ? 12.906 10.773 -5.902 1 97 115 LEU B C 1
ATOM 4207 O O . LEU B 1 115 ? 13.438 11.695 -5.281 1 97 115 LEU B O 1
ATOM 4211 N N . LEU B 1 116 ? 13.008 9.516 -5.547 1 95.62 116 LEU B N 1
ATOM 4212 C CA . LEU B 1 116 ? 13.844 9.094 -4.43 1 95.62 116 LEU B CA 1
ATOM 4213 C C . LEU B 1 116 ? 15.102 8.391 -4.93 1 95.62 116 LEU B C 1
ATOM 4215 O O . LEU B 1 116 ? 15.031 7.555 -5.832 1 95.62 116 LEU B O 1
ATOM 4219 N N . GLY B 1 117 ? 16.172 8.695 -4.426 1 91.88 117 GLY B N 1
ATOM 4220 C CA . GLY B 1 117 ? 17.453 8.102 -4.785 1 91.88 117 GLY B CA 1
ATOM 4221 C C . GLY B 1 117 ? 18.531 8.383 -3.77 1 91.88 117 GLY B C 1
ATOM 4222 O O . GLY B 1 117 ? 18.297 9.062 -2.768 1 91.88 117 GLY B O 1
ATOM 4223 N N . ARG B 1 118 ? 19.656 7.84 -4.027 1 88.06 118 ARG B N 1
ATOM 4224 C CA . ARG B 1 118 ? 20.812 8.055 -3.158 1 88.06 118 ARG B CA 1
ATOM 4225 C C . ARG B 1 118 ? 21.438 9.422 -3.408 1 88.06 118 ARG B C 1
ATOM 4227 O O . ARG B 1 118 ? 21.328 9.969 -4.504 1 88.06 118 ARG B O 1
ATOM 4234 N N . ASP B 1 119 ? 22.031 9.992 -2.369 1 89.44 119 ASP B N 1
ATOM 4235 C CA . ASP B 1 119 ? 22.734 11.273 -2.441 1 89.44 119 ASP B CA 1
ATOM 4236 C C . ASP B 1 119 ? 21.766 12.391 -2.828 1 89.44 119 ASP B C 1
ATOM 4238 O O . ASP B 1 119 ? 22.109 13.25 -3.646 1 89.44 119 ASP B O 1
ATOM 4242 N N . ALA B 1 120 ? 20.531 12.273 -2.35 1 92.44 120 ALA B N 1
ATOM 4243 C CA . ALA B 1 120 ? 19.516 13.281 -2.625 1 92.44 120 ALA B CA 1
ATOM 4244 C C . ALA B 1 120 ? 19.781 14.562 -1.836 1 92.44 120 ALA B C 1
ATOM 4246 O O . ALA B 1 120 ? 20.344 14.516 -0.739 1 92.44 120 ALA B O 1
ATOM 4247 N N . PRO B 1 121 ? 19.391 15.711 -2.342 1 95.12 121 PRO B N 1
ATOM 4248 C CA . PRO B 1 121 ? 19.609 16.984 -1.641 1 95.12 121 PRO B CA 1
ATOM 4249 C C . PRO B 1 121 ? 18.703 17.141 -0.414 1 95.12 121 PRO B C 1
ATOM 4251 O O . PRO B 1 121 ? 19.016 17.922 0.485 1 95.12 121 PRO B O 1
ATOM 4254 N N . LEU B 1 122 ? 17.594 16.531 -0.371 1 95.88 122 LEU B N 1
ATOM 4255 C CA . LEU B 1 122 ? 16.781 16.312 0.83 1 95.88 122 LEU B CA 1
ATOM 4256 C C . LEU B 1 122 ? 16.938 14.883 1.34 1 95.88 122 LEU B C 1
ATOM 4258 O O . LEU B 1 122 ? 16.516 13.938 0.669 1 95.88 122 LEU B O 1
ATOM 4262 N N . SER B 1 123 ? 17.516 14.773 2.475 1 93 123 SER B N 1
ATOM 4263 C CA . SER B 1 123 ? 17.891 13.43 2.904 1 93 123 SER B CA 1
ATOM 4264 C C . SER B 1 123 ? 17.234 13.07 4.238 1 93 123 SER B C 1
ATOM 4266 O O . SER B 1 123 ? 16.969 13.953 5.051 1 93 123 SER B O 1
ATOM 4268 N N . PHE B 1 124 ? 16.938 11.844 4.316 1 88.44 124 PHE B N 1
ATOM 4269 C CA . PHE B 1 124 ? 16.656 11.273 5.629 1 88.44 124 PHE B CA 1
ATOM 4270 C C . PHE B 1 124 ? 17.953 11.039 6.406 1 88.44 124 PHE B C 1
ATOM 4272 O O . PHE B 1 124 ? 18.594 10 6.25 1 88.44 124 PHE B O 1
ATOM 4279 N N . SER B 1 125 ? 18.422 11.977 7.199 1 77.69 125 SER B N 1
ATOM 4280 C CA . SER B 1 125 ? 19.719 11.945 7.844 1 77.69 125 SER B CA 1
ATOM 4281 C C . SER B 1 125 ? 19.781 10.883 8.938 1 77.69 125 SER B C 1
ATOM 4283 O O . SER B 1 125 ? 20.844 10.297 9.188 1 77.69 125 SER B O 1
ATOM 4285 N N . ASP B 1 126 ? 18.688 10.68 9.625 1 83.94 126 ASP B N 1
ATOM 4286 C CA . ASP B 1 126 ? 18.594 9.695 10.695 1 83.94 126 ASP B CA 1
ATOM 4287 C C . ASP B 1 126 ? 17.25 8.961 10.641 1 83.94 126 ASP B C 1
ATOM 4289 O O . ASP B 1 126 ? 16.219 9.523 11.008 1 83.94 126 ASP B O 1
ATOM 4293 N N . PHE B 1 127 ? 17.328 7.668 10.242 1 81.56 127 PHE B N 1
ATOM 4294 C CA . PHE B 1 127 ? 16.109 6.875 10.055 1 81.56 127 PHE B CA 1
ATOM 4295 C C . PHE B 1 127 ? 15.422 6.609 11.383 1 81.56 127 PHE B C 1
ATOM 4297 O O . PHE B 1 127 ? 14.273 6.168 11.422 1 81.56 127 PHE B O 1
ATOM 4304 N N . ARG B 1 128 ? 16.188 6.996 12.5 1 84.88 128 ARG B N 1
ATOM 4305 C CA . ARG B 1 128 ? 15.594 6.824 13.82 1 84.88 128 ARG B CA 1
ATOM 4306 C C . ARG B 1 128 ? 14.633 7.969 14.148 1 84.88 128 ARG B C 1
ATOM 4308 O O . ARG B 1 128 ? 13.82 7.863 15.062 1 84.88 128 ARG B O 1
ATOM 4315 N N . LEU B 1 129 ? 14.648 9.008 13.375 1 89.44 129 LEU B N 1
ATOM 4316 C CA . LEU B 1 129 ? 13.852 10.195 13.664 1 89.44 129 LEU B CA 1
ATOM 4317 C C . LEU B 1 129 ? 12.523 10.148 12.914 1 89.44 129 LEU B C 1
ATOM 4319 O O . LEU B 1 129 ? 12.227 11.039 12.117 1 89.44 129 LEU B O 1
ATOM 4323 N N . LYS B 1 130 ? 11.773 9.18 13.156 1 93.94 130 LYS B N 1
ATOM 4324 C CA . LYS B 1 130 ? 10.398 8.969 12.719 1 93.94 130 LYS B CA 1
ATOM 4325 C C . LYS B 1 130 ? 9.516 8.508 13.875 1 93.94 130 LYS B C 1
ATOM 4327 O O . LYS B 1 130 ? 9.945 7.699 14.703 1 93.94 130 LYS B O 1
ATOM 4332 N N . ALA B 1 131 ? 8.43 9.031 13.945 1 96.19 131 ALA B N 1
ATOM 4333 C CA . ALA B 1 131 ? 7.434 8.648 14.945 1 96.19 131 ALA B CA 1
ATOM 4334 C C . ALA B 1 131 ? 6.074 8.406 14.297 1 96.19 131 ALA B C 1
ATOM 4336 O O . ALA B 1 131 ? 5.691 9.117 13.359 1 96.19 131 ALA B O 1
ATOM 4337 N N . PHE B 1 132 ? 5.367 7.41 14.844 1 97.25 132 PHE B N 1
ATOM 4338 C CA . PHE B 1 132 ? 4.094 7.02 14.25 1 97.25 132 PHE B CA 1
ATOM 4339 C C . PHE B 1 132 ? 2.992 6.969 15.297 1 97.25 132 PHE B C 1
ATOM 4341 O O . PHE B 1 132 ? 3.273 6.848 16.484 1 97.25 132 PHE B O 1
ATOM 4348 N N . HIS B 1 133 ? 1.812 7.113 14.875 1 98.25 133 HIS B N 1
ATOM 4349 C CA . HIS B 1 133 ? 0.61 6.855 15.664 1 98.25 133 HIS B CA 1
ATOM 4350 C C . HIS B 1 133 ? -0.537 6.383 14.773 1 98.25 133 HIS B C 1
ATOM 4352 O O . HIS B 1 133 ? -0.928 7.078 13.836 1 98.25 133 HIS B O 1
ATOM 4358 N N . MET B 1 134 ? -1.023 5.223 15.039 1 97.88 134 MET B N 1
ATOM 4359 C CA . MET B 1 134 ? -2.143 4.668 14.289 1 97.88 134 MET B CA 1
ATOM 4360 C C . MET B 1 134 ? -3.225 4.145 15.227 1 97.88 134 MET B C 1
ATOM 4362 O O . MET B 1 134 ? -2.92 3.512 16.234 1 97.88 134 MET B O 1
ATOM 4366 N N . GLU B 1 135 ? -4.41 4.375 14.914 1 97.12 135 GLU B N 1
ATOM 4367 C CA . GLU B 1 135 ? -5.555 3.902 15.68 1 97.12 135 GLU B CA 1
ATOM 4368 C C . GLU B 1 135 ? -6.789 3.748 14.797 1 97.12 135 GLU B C 1
ATOM 4370 O O . GLU B 1 135 ? -6.707 3.906 13.578 1 97.12 135 GLU B O 1
ATOM 4375 N N . HIS B 1 136 ? -7.902 3.293 15.352 1 97.19 136 HIS B N 1
ATOM 4376 C CA . HIS B 1 136 ? -9.195 3.195 14.68 1 97.19 136 HIS B CA 1
ATOM 4377 C C . HIS B 1 136 ? -10.086 4.383 15.023 1 97.19 136 HIS B C 1
ATOM 4379 O O . HIS B 1 136 ? -10.375 4.621 16.203 1 97.19 136 HIS B O 1
ATOM 4385 N N . ALA B 1 137 ? -10.453 5.148 14 1 97.31 137 ALA B N 1
ATOM 4386 C CA . ALA B 1 137 ? -11.32 6.305 14.219 1 97.31 137 ALA B CA 1
ATOM 4387 C C . ALA B 1 137 ? -12.266 6.512 13.039 1 97.31 137 ALA B C 1
ATOM 4389 O O . ALA B 1 137 ? -11.875 6.316 11.883 1 97.31 137 ALA B O 1
ATOM 4390 N N . TYR B 1 138 ? -13.516 6.891 13.305 1 96.88 138 TYR B N 1
ATOM 4391 C CA . TYR B 1 138 ? -14.469 7.285 12.273 1 96.88 138 TYR B CA 1
ATOM 4392 C C . TYR B 1 138 ? -14.594 8.805 12.195 1 96.88 138 TYR B C 1
ATOM 4394 O O . TYR B 1 138 ? -15.695 9.344 12.234 1 96.88 138 TYR B O 1
ATOM 4402 N N . ASP B 1 139 ? -13.477 9.445 12.094 1 96.19 139 ASP B N 1
ATOM 4403 C CA . ASP B 1 139 ? -13.453 10.898 11.992 1 96.19 139 ASP B CA 1
ATOM 4404 C C . ASP B 1 139 ? -13.719 11.352 10.555 1 96.19 139 ASP B C 1
ATOM 4406 O O . ASP B 1 139 ? -14.344 12.391 10.328 1 96.19 139 ASP B O 1
ATOM 4410 N N . PHE B 1 140 ? -13.258 10.734 9.609 1 93.94 140 PHE B N 1
ATOM 4411 C CA . PHE B 1 140 ? -13.398 10.914 8.164 1 93.94 140 PHE B CA 1
ATOM 4412 C C . PHE B 1 140 ? -13.297 9.578 7.438 1 93.94 140 PHE B C 1
ATOM 4414 O O . PHE B 1 140 ? -12.352 8.82 7.66 1 93.94 140 PHE B O 1
ATOM 4421 N N . TYR B 1 141 ? -14.227 9.273 6.633 1 93.94 141 TYR B N 1
ATOM 4422 C CA . TYR B 1 141 ? -14.266 8.016 5.887 1 93.94 141 TYR B CA 1
ATOM 4423 C C . TYR B 1 141 ? -15.195 8.133 4.684 1 93.94 141 TYR B C 1
ATOM 4425 O O . TYR B 1 141 ? -15.875 9.148 4.508 1 93.94 141 TYR B O 1
ATOM 4433 N N . LYS B 1 142 ? -15.031 7.219 3.748 1 92.56 142 LYS B N 1
ATOM 4434 C CA . LYS B 1 142 ? -15.789 7.227 2.5 1 92.56 142 LYS B CA 1
ATOM 4435 C C . LYS B 1 142 ? -16.531 5.91 2.299 1 92.56 142 LYS B C 1
ATOM 4437 O O . LYS B 1 142 ? -16.172 5.121 1.42 1 92.56 142 LYS B O 1
ATOM 4442 N N . PRO B 1 143 ? -17.641 5.73 2.988 1 89.75 143 PRO B N 1
ATOM 4443 C CA . PRO B 1 143 ? -18.359 4.449 2.928 1 89.75 143 PRO B CA 1
ATOM 4444 C C . PRO B 1 143 ? -19.25 4.332 1.698 1 89.75 143 PRO B C 1
ATOM 4446 O O . PRO B 1 143 ? -19.609 3.221 1.293 1 89.75 143 PRO B O 1
ATOM 4449 N N . LYS B 1 144 ? -19.672 5.52 1.193 1 85.88 144 LYS B N 1
ATOM 4450 C CA . LYS B 1 144 ? -20.547 5.516 0.023 1 85.88 144 LYS B CA 1
ATOM 4451 C C . LYS B 1 144 ? -19.734 5.402 -1.266 1 85.88 144 LYS B C 1
ATOM 4453 O O . LYS B 1 144 ? -19.172 6.391 -1.733 1 85.88 144 LYS B O 1
ATOM 4458 N N . LYS B 1 145 ? -19.828 4.258 -1.89 1 78.81 145 LYS B N 1
ATOM 4459 C CA . LYS B 1 145 ? -18.984 4.004 -3.049 1 78.81 145 LYS B CA 1
ATOM 4460 C C . LYS B 1 145 ? -19.469 4.773 -4.27 1 78.81 145 LYS B C 1
ATOM 4462 O O . LYS B 1 145 ? -18.703 5.012 -5.207 1 78.81 145 LYS B O 1
ATOM 4467 N N . THR B 1 146 ? -20.688 5.223 -4.215 1 80.38 146 THR B N 1
ATOM 4468 C CA . THR B 1 146 ? -21.266 5.918 -5.359 1 80.38 146 THR B CA 1
ATOM 4469 C C . THR B 1 146 ? -20.938 7.406 -5.309 1 80.38 146 THR B C 1
ATOM 4471 O O . THR B 1 146 ? -21.328 8.164 -6.203 1 80.38 146 THR B O 1
ATOM 4474 N N . SER B 1 147 ? -20.25 7.785 -4.289 1 81.19 147 SER B N 1
ATOM 4475 C CA . SER B 1 147 ? -19.812 9.172 -4.145 1 81.19 147 SER B CA 1
ATOM 4476 C C . SER B 1 147 ? -18.344 9.25 -3.775 1 81.19 147 SER B C 1
ATOM 4478 O O . SER B 1 147 ? -17.828 8.375 -3.078 1 81.19 147 SER B O 1
ATOM 4480 N N . TYR B 1 148 ? -17.75 10.234 -4.316 1 82.69 148 TYR B N 1
ATOM 4481 C CA . TYR B 1 148 ? -16.359 10.383 -3.885 1 82.69 148 TYR B CA 1
ATOM 4482 C C . TYR B 1 148 ? -16.25 11.312 -2.686 1 82.69 148 TYR B C 1
ATOM 4484 O O . TYR B 1 148 ? -15.164 11.539 -2.158 1 82.69 148 TYR B O 1
ATOM 4492 N N . PHE B 1 149 ? -17.406 11.852 -2.238 1 87.81 149 PHE B N 1
ATOM 4493 C CA . PHE B 1 149 ? -17.359 12.75 -1.086 1 87.81 149 PHE B CA 1
ATOM 4494 C C . PHE B 1 149 ? -17.219 11.961 0.209 1 87.81 149 PHE B C 1
ATOM 4496 O O . PHE B 1 149 ? -17.828 10.898 0.367 1 87.81 149 PHE B O 1
ATOM 4503 N N . PRO B 1 150 ? -16.453 12.477 1.062 1 90.25 150 PRO B N 1
ATOM 4504 C CA . PRO B 1 150 ? -16.281 11.812 2.357 1 90.25 150 PRO B CA 1
ATOM 4505 C C . PRO B 1 150 ? -17.422 12.125 3.334 1 90.25 150 PRO B C 1
ATOM 4507 O O . PRO B 1 150 ? -18.156 13.094 3.146 1 90.25 150 PRO B O 1
ATOM 4510 N N . THR B 1 151 ? -17.641 11.195 4.281 1 91.69 151 THR B N 1
ATOM 4511 C CA . THR B 1 151 ? -18.359 11.477 5.523 1 91.69 151 THR B CA 1
ATOM 4512 C C . THR B 1 151 ? -17.391 11.977 6.594 1 91.69 151 THR B C 1
ATOM 4514 O O . THR B 1 151 ? -16.391 11.32 6.891 1 91.69 151 THR B O 1
ATOM 4517 N N . VAL B 1 152 ? -17.75 13.203 7.188 1 91.19 152 VAL B N 1
ATOM 4518 C CA . VAL B 1 152 ? -16.766 13.82 8.07 1 91.19 152 VAL B CA 1
ATOM 4519 C C . VAL B 1 152 ? -17.453 14.273 9.359 1 91.19 152 VAL B C 1
ATOM 4521 O O . VAL B 1 152 ? -18.562 14.812 9.336 1 91.19 152 VAL B O 1
ATOM 4524 N N . ASP B 1 153 ? -16.859 13.883 10.484 1 93.19 153 ASP B N 1
ATOM 4525 C CA . ASP B 1 153 ? -17.078 14.562 11.758 1 93.19 153 ASP B CA 1
ATOM 4526 C C . ASP B 1 153 ? -15.992 15.602 12.023 1 93.19 153 ASP B C 1
ATOM 4528 O O . ASP B 1 153 ? -14.969 15.297 12.633 1 93.19 153 ASP B O 1
ATOM 4532 N N . GLY B 1 154 ? -16.297 16.812 11.656 1 90.81 154 GLY B N 1
ATOM 4533 C CA . GLY B 1 154 ? -15.289 17.859 11.633 1 90.81 154 GLY B CA 1
ATOM 4534 C C . GLY B 1 154 ? -14.617 18.062 12.977 1 90.81 154 GLY B C 1
ATOM 4535 O O . GLY B 1 154 ? -13.383 18.156 13.055 1 90.81 154 GLY B O 1
ATOM 4536 N N . GLN B 1 155 ? -15.398 18.25 13.992 1 92.94 155 GLN B N 1
ATOM 4537 C CA . GLN B 1 155 ? -14.852 18.484 15.32 1 92.94 155 GLN B CA 1
ATOM 4538 C C . GLN B 1 155 ? -14.016 17.297 15.789 1 92.94 155 GLN B C 1
ATOM 4540 O O . GLN B 1 155 ? -12.906 17.469 16.297 1 92.94 155 GLN B O 1
ATOM 4545 N N . TYR B 1 156 ? -14.531 16.125 15.641 1 95.88 156 TYR B N 1
ATOM 4546 C CA . TYR B 1 156 ? -13.82 14.922 16.047 1 95.88 156 TYR B CA 1
ATOM 4547 C C . TYR B 1 156 ? -12.539 14.742 15.234 1 95.88 156 TYR B C 1
ATOM 4549 O O . TYR B 1 156 ? -11.508 14.328 15.773 1 95.88 156 TYR B O 1
ATOM 4557 N N . SER B 1 157 ? -12.609 15.07 13.93 1 95.62 157 SER B N 1
ATOM 4558 C CA . SER B 1 157 ? -11.445 14.969 13.055 1 95.62 157 SER B CA 1
ATOM 4559 C C . SER B 1 157 ? -10.32 15.891 13.523 1 95.62 157 SER B C 1
ATOM 4561 O O . SER B 1 157 ? -9.148 15.516 13.492 1 95.62 157 SER B O 1
ATOM 4563 N N . ASN B 1 158 ? -10.68 17.078 13.93 1 95.56 158 ASN B N 1
ATOM 4564 C CA . ASN B 1 158 ? -9.688 18.016 14.453 1 95.56 158 ASN B CA 1
ATOM 4565 C C . ASN B 1 158 ? -9.023 17.469 15.719 1 95.56 158 ASN B C 1
ATOM 4567 O O . ASN B 1 158 ? -7.805 17.578 15.883 1 95.56 158 ASN B O 1
ATOM 4571 N N . VAL B 1 159 ? -9.812 16.906 16.594 1 96.81 159 VAL B N 1
ATOM 4572 C CA . VAL B 1 159 ? -9.289 16.328 17.828 1 96.81 159 VAL B CA 1
ATOM 4573 C C . VAL B 1 159 ? -8.336 15.18 17.5 1 96.81 159 VAL B C 1
ATOM 4575 O O . VAL B 1 159 ? -7.254 15.086 18.078 1 96.81 159 VAL B O 1
ATOM 4578 N N . CYS B 1 160 ? -8.758 14.312 16.594 1 97.5 160 CYS B N 1
ATOM 4579 C CA . CYS B 1 160 ? -7.914 13.195 16.188 1 97.5 160 CYS B CA 1
ATOM 4580 C C . CYS B 1 160 ? -6.582 13.695 15.625 1 97.5 160 CYS B C 1
ATOM 4582 O O . CYS B 1 160 ? -5.527 13.148 15.953 1 97.5 160 CYS B O 1
ATOM 4584 N N . TYR B 1 161 ? -6.656 14.719 14.836 1 98 161 TYR B N 1
ATOM 4585 C CA . TYR B 1 161 ? -5.473 15.312 14.227 1 98 161 TYR B CA 1
ATOM 4586 C C . TYR B 1 161 ? -4.512 15.828 15.289 1 98 161 TYR B C 1
ATOM 4588 O O . TYR B 1 161 ? -3.32 15.508 15.273 1 98 161 TYR B O 1
ATOM 4596 N N . LEU B 1 162 ? -4.977 16.578 16.172 1 98.12 162 LEU B N 1
ATOM 4597 C CA . LEU B 1 162 ? -4.145 17.219 17.203 1 98.12 162 LEU B CA 1
ATOM 4598 C C . LEU B 1 162 ? -3.596 16.172 18.172 1 98.12 162 LEU B C 1
ATOM 4600 O O . LEU B 1 162 ? -2.457 16.281 18.625 1 98.12 162 LEU B O 1
ATOM 4604 N N . LYS B 1 163 ? -4.402 15.234 18.531 1 97.88 163 LYS B N 1
ATOM 4605 C CA . LYS B 1 163 ? -3.936 14.141 19.375 1 97.88 163 LYS B CA 1
ATOM 4606 C C . LYS B 1 163 ? -2.779 13.398 18.719 1 97.88 163 LYS B C 1
ATOM 4608 O O . LYS B 1 163 ? -1.77 13.109 19.359 1 97.88 163 LYS B O 1
ATOM 4613 N N . ALA B 1 164 ? -2.98 13.055 17.438 1 98.44 164 ALA B N 1
ATOM 4614 C CA . ALA B 1 164 ? -1.923 12.367 16.703 1 98.44 164 ALA B CA 1
ATOM 4615 C C . ALA B 1 164 ? -0.651 13.211 16.656 1 98.44 164 ALA B C 1
ATOM 4617 O O . ALA B 1 164 ? 0.456 12.688 16.797 1 98.44 164 ALA B O 1
ATOM 4618 N N . LEU B 1 165 ? -0.81 14.492 16.438 1 98.5 165 LEU B N 1
ATOM 4619 C CA . LEU B 1 165 ? 0.32 15.422 16.438 1 98.5 165 LEU B CA 1
ATOM 4620 C C . LEU B 1 165 ? 1.064 15.383 17.766 1 98.5 165 LEU B C 1
ATOM 4622 O O . LEU B 1 165 ? 2.293 15.281 17.797 1 98.5 165 LEU B O 1
ATOM 4626 N N . ASP B 1 166 ? 0.345 15.43 18.859 1 97.81 166 ASP B N 1
ATOM 4627 C CA . ASP B 1 166 ? 0.93 15.398 20.188 1 97.81 166 ASP B CA 1
ATOM 4628 C C . ASP B 1 166 ? 1.753 14.133 20.406 1 97.81 166 ASP B C 1
ATOM 4630 O O . ASP B 1 166 ? 2.891 14.195 20.875 1 97.81 166 ASP B O 1
ATOM 4634 N N . ILE B 1 167 ? 1.171 13.055 20.062 1 97.62 167 ILE B N 1
ATOM 4635 C CA . ILE B 1 167 ? 1.795 11.758 20.328 1 97.62 167 ILE B CA 1
ATOM 4636 C C . ILE B 1 167 ? 3.053 11.617 19.469 1 97.62 167 ILE B C 1
ATOM 4638 O O . ILE B 1 167 ? 4.113 11.242 19.969 1 97.62 167 ILE B O 1
ATOM 4642 N N . CYS B 1 168 ? 2.938 11.953 18.188 1 98.12 168 CYS B N 1
ATOM 4643 C CA . CYS B 1 168 ? 4.082 11.836 17.297 1 98.12 168 CYS B CA 1
ATOM 4644 C C . CYS B 1 168 ? 5.199 12.781 17.703 1 98.12 168 CYS B C 1
ATOM 4646 O O . CYS B 1 168 ? 6.375 12.414 17.703 1 98.12 168 CYS B O 1
ATOM 4648 N N . TYR B 1 169 ? 4.848 14.008 18.047 1 97.44 169 TYR B N 1
ATOM 4649 C CA . TYR B 1 169 ? 5.852 14.992 18.438 1 97.44 169 TYR B CA 1
ATOM 4650 C C . TYR B 1 169 ? 6.574 14.555 19.703 1 97.44 169 TYR B C 1
ATOM 4652 O O . TYR B 1 169 ? 7.801 14.641 19.797 1 97.44 169 TYR B O 1
ATOM 4660 N N . GLU B 1 170 ? 5.836 14.133 20.672 1 95.56 170 GLU B N 1
ATOM 4661 C CA . GLU B 1 170 ? 6.426 13.656 21.906 1 95.56 170 GLU B CA 1
ATOM 4662 C C . GLU B 1 170 ? 7.387 12.5 21.672 1 95.56 170 GLU B C 1
ATOM 4664 O O . GLU B 1 170 ? 8.484 12.461 22.234 1 95.56 170 GLU B O 1
ATOM 4669 N N . ARG B 1 171 ? 6.992 11.555 20.828 1 94.62 171 ARG B N 1
ATOM 4670 C CA . ARG B 1 171 ? 7.836 10.422 20.484 1 94.62 171 ARG B CA 1
ATOM 4671 C C . ARG B 1 171 ? 9.102 10.867 19.766 1 94.62 171 ARG B C 1
ATOM 4673 O O . ARG B 1 171 ? 10.203 10.438 20.109 1 94.62 171 ARG B O 1
ATOM 4680 N N . LEU B 1 172 ? 8.93 11.742 18.797 1 93.75 172 LEU B N 1
ATOM 4681 C CA . LEU B 1 172 ? 10.078 12.188 18.016 1 93.75 172 LEU B CA 1
ATOM 4682 C C . LEU B 1 172 ? 11.055 12.977 18.875 1 93.75 172 LEU B C 1
ATOM 4684 O O . LEU B 1 172 ? 12.273 12.82 18.75 1 93.75 172 LEU B O 1
ATOM 4688 N N . ARG B 1 173 ? 10.523 13.82 19.672 1 90.94 173 ARG B N 1
ATOM 4689 C CA . ARG B 1 173 ? 11.328 14.617 20.594 1 90.94 173 ARG B CA 1
ATOM 4690 C C . ARG B 1 173 ? 12.203 13.727 21.469 1 90.94 173 ARG B C 1
ATOM 4692 O O . ARG B 1 173 ? 13.383 14.031 21.688 1 90.94 173 ARG B O 1
ATOM 4699 N N . SER B 1 174 ? 11.688 12.648 21.906 1 88.94 174 SER B N 1
ATOM 4700 C CA . SER B 1 174 ? 12.391 11.75 22.812 1 88.94 174 SER B CA 1
ATOM 4701 C C . SER B 1 174 ? 13.492 10.984 22.078 1 88.94 174 SER B C 1
ATOM 4703 O O . SER B 1 174 ? 14.383 10.422 22.719 1 88.94 174 SER B O 1
ATOM 4705 N N . ARG B 1 175 ? 13.539 10.969 20.797 1 89 175 ARG B N 1
ATOM 4706 C CA . ARG B 1 175 ? 14.492 10.195 20.016 1 89 175 ARG B CA 1
ATOM 4707 C C . ARG B 1 175 ? 15.727 11.023 19.688 1 89 175 ARG B C 1
ATOM 4709 O O . ARG B 1 175 ? 16.75 10.484 19.25 1 89 175 ARG B O 1
ATOM 4716 N N . HIS B 1 176 ? 15.578 12.305 19.859 1 86.56 176 HIS B N 1
ATOM 4717 C CA . HIS B 1 176 ? 16.766 13.133 19.703 1 86.56 176 HIS B CA 1
ATOM 4718 C C . HIS B 1 176 ? 17.719 12.938 20.875 1 86.56 176 HIS B C 1
ATOM 4720 O O . HIS B 1 176 ? 17.297 12.586 21.984 1 86.56 176 HIS B O 1
ATOM 4726 N N . GLU B 1 177 ? 19 13.008 20.625 1 81.5 177 GLU B N 1
ATOM 4727 C CA . GLU B 1 177 ? 20 12.867 21.688 1 81.5 177 GLU B CA 1
ATOM 4728 C C . GLU B 1 177 ? 19.688 13.797 22.844 1 81.5 177 GLU B C 1
ATOM 4730 O O . GLU B 1 177 ? 19.797 13.398 24.016 1 81.5 177 GLU B O 1
ATOM 4735 N N . GLN B 1 178 ? 19.391 14.984 22.547 1 80.81 178 GLN B N 1
ATOM 4736 C CA . GLN B 1 178 ? 18.844 15.961 23.484 1 80.81 178 GLN B CA 1
ATOM 4737 C C . GLN B 1 178 ? 17.453 16.406 23.094 1 80.81 178 GLN B C 1
ATOM 4739 O O . GLN B 1 178 ? 17.156 16.562 21.906 1 80.81 178 GLN B O 1
ATOM 4744 N N . PRO B 1 179 ? 16.641 16.438 24.125 1 78.94 179 PRO B N 1
ATOM 4745 C CA . PRO B 1 179 ? 15.289 16.859 23.75 1 78.94 179 PRO B CA 1
ATOM 4746 C C . PRO B 1 179 ? 15.266 18.203 23.031 1 78.94 179 PRO B C 1
ATOM 4748 O O . PRO B 1 179 ? 15.961 19.141 23.438 1 78.94 179 PRO B O 1
ATOM 4751 N N . ILE B 1 180 ? 14.57 18.141 21.984 1 86.56 180 ILE B N 1
ATOM 4752 C CA . ILE B 1 180 ? 14.5 19.359 21.188 1 86.56 180 ILE B CA 1
ATOM 4753 C C . ILE B 1 180 ? 13.156 20.062 21.422 1 86.56 180 ILE B C 1
ATOM 4755 O O . ILE B 1 180 ? 12.195 19.422 21.875 1 86.56 180 ILE B O 1
ATOM 4759 N N . SER B 1 181 ? 13.172 21.359 21.312 1 93.5 181 SER B N 1
ATOM 4760 C CA . SER B 1 181 ? 11.945 22.156 21.266 1 93.5 181 SER B CA 1
ATOM 4761 C C . SER B 1 181 ? 11.688 22.656 19.844 1 93.5 181 SER B C 1
ATOM 4763 O O . SER B 1 181 ? 12.547 22.547 18.969 1 93.5 181 SER B O 1
ATOM 4765 N N . VAL B 1 182 ? 10.508 23.172 19.609 1 95.44 182 VAL B N 1
ATOM 4766 C CA . VAL B 1 182 ? 10.133 23.734 18.312 1 95.44 182 VAL B CA 1
ATOM 4767 C C . VAL B 1 182 ? 11.094 24.859 17.922 1 95.44 182 VAL B C 1
ATOM 4769 O O . VAL B 1 182 ? 11.422 25.031 16.75 1 95.44 182 VAL B O 1
ATOM 4772 N N . ALA B 1 183 ? 11.57 25.562 18.953 1 93.5 183 ALA B N 1
ATOM 4773 C CA . ALA B 1 183 ? 12.492 26.672 18.719 1 93.5 183 ALA B CA 1
ATOM 4774 C C . ALA B 1 183 ? 13.797 26.172 18.078 1 93.5 183 ALA B C 1
ATOM 4776 O O . ALA B 1 183 ? 14.492 26.953 17.422 1 93.5 183 ALA B O 1
ATOM 4777 N N . ASP B 1 184 ? 14.141 24.906 18.234 1 92.38 184 ASP B N 1
ATOM 4778 C CA . ASP B 1 184 ? 15.383 24.328 17.734 1 92.38 184 ASP B CA 1
ATOM 4779 C C . ASP B 1 184 ? 15.211 23.828 16.297 1 92.38 184 ASP B C 1
ATOM 4781 O O . ASP B 1 184 ? 16.188 23.469 15.641 1 92.38 184 ASP B O 1
ATOM 4785 N N . LEU B 1 185 ? 14.031 23.781 15.82 1 93.5 185 LEU B N 1
ATOM 4786 C CA . LEU B 1 185 ? 13.758 23.312 14.461 1 93.5 185 LEU B CA 1
ATOM 4787 C C . LEU B 1 185 ? 13.875 24.453 13.461 1 93.5 185 LEU B C 1
ATOM 4789 O O . LEU B 1 185 ? 13.711 25.625 13.828 1 93.5 185 LEU B O 1
ATOM 4793 N N . ASP B 1 186 ? 14.203 24.141 12.258 1 97.31 186 ASP B N 1
ATOM 4794 C CA . ASP B 1 186 ? 14.344 25.188 11.234 1 97.31 186 ASP B CA 1
ATOM 4795 C C . ASP B 1 186 ? 13.039 25.391 10.469 1 97.31 186 ASP B C 1
ATOM 4797 O O . ASP B 1 186 ? 12.492 26.484 10.461 1 97.31 186 ASP B O 1
ATOM 4801 N N . TYR B 1 187 ? 12.562 24.344 9.812 1 98.44 187 TYR B N 1
ATOM 4802 C CA . TYR B 1 187 ? 11.336 24.422 9.023 1 98.44 187 TYR B CA 1
ATOM 4803 C C . TYR B 1 187 ? 10.398 23.266 9.359 1 98.44 187 TYR B C 1
ATOM 4805 O O . TYR B 1 187 ? 10.852 22.203 9.789 1 98.44 187 TYR B O 1
ATOM 4813 N N . LEU B 1 188 ? 9.109 23.547 9.242 1 98.56 188 LEU B N 1
ATOM 4814 C CA . LEU B 1 188 ? 8.094 22.516 9.484 1 98.56 188 LEU B CA 1
ATOM 4815 C C . LEU B 1 188 ? 7.062 22.5 8.359 1 98.56 188 LEU B C 1
ATOM 4817 O O . LEU B 1 188 ? 6.664 23.562 7.859 1 98.56 188 LEU B O 1
ATOM 4821 N N . CYS B 1 189 ? 6.688 21.359 7.914 1 98.75 189 CYS B N 1
ATOM 4822 C CA . CYS B 1 189 ? 5.59 21.109 6.98 1 98.75 189 CYS B CA 1
ATOM 4823 C C . CYS B 1 189 ? 4.512 20.25 7.617 1 98.75 189 CYS B C 1
ATOM 4825 O O . CYS B 1 189 ? 4.816 19.266 8.289 1 98.75 189 CYS B O 1
ATOM 4827 N N . PHE B 1 190 ? 3.266 20.656 7.477 1 98.75 190 PHE B N 1
ATOM 4828 C CA . PHE B 1 190 ? 2.146 19.922 8.055 1 98.75 190 PHE B CA 1
ATOM 4829 C C . PHE B 1 190 ? 1.187 19.453 6.969 1 98.75 190 PHE B C 1
ATOM 4831 O O . PHE B 1 190 ? 1.034 20.125 5.938 1 98.75 190 PHE B O 1
ATOM 4838 N N . HIS B 1 191 ? 0.643 18.203 7.148 1 98.5 191 HIS B N 1
ATOM 4839 C CA . HIS B 1 191 ? -0.6 17.969 6.422 1 98.5 191 HIS B CA 1
ATOM 4840 C C . HIS B 1 191 ? -1.581 19.109 6.621 1 98.5 191 HIS B C 1
ATOM 4842 O O . HIS B 1 191 ? -1.854 19.516 7.758 1 98.5 191 HIS B O 1
ATOM 4848 N N . ALA B 1 192 ? -2.137 19.656 5.508 1 96.94 192 ALA B N 1
ATOM 4849 C CA . ALA B 1 192 ? -2.861 20.922 5.594 1 96.94 192 ALA B CA 1
ATOM 4850 C C . ALA B 1 192 ? -4.258 20.797 4.984 1 96.94 192 ALA B C 1
ATOM 4852 O O . ALA B 1 192 ? -4.496 21.25 3.867 1 96.94 192 ALA B O 1
ATOM 4853 N N . PRO B 1 193 ? -5.219 20.297 5.801 1 93.12 193 PRO B N 1
ATOM 4854 C CA . PRO B 1 193 ? -6.594 20.344 5.297 1 93.12 193 PRO B CA 1
ATOM 4855 C C . PRO B 1 193 ? -7.078 21.781 5.059 1 93.12 193 PRO B C 1
ATOM 4857 O O . PRO B 1 193 ? -7.805 22.031 4.098 1 93.12 193 PRO B O 1
ATOM 4860 N N . TYR B 1 194 ? -6.742 22.672 5.934 1 93.06 194 TYR B N 1
ATOM 4861 C CA . TYR B 1 194 ? -6.926 24.109 5.816 1 93.06 194 TYR B CA 1
ATOM 4862 C C . TYR B 1 194 ? -5.895 24.859 6.652 1 93.06 194 TYR B C 1
ATOM 4864 O O . TYR B 1 194 ? -5.316 24.297 7.586 1 93.06 194 TYR B O 1
ATOM 4872 N N . ASN B 1 195 ? -5.641 26.062 6.363 1 94.06 195 ASN B N 1
ATOM 4873 C CA . ASN B 1 195 ? -4.492 26.781 6.898 1 94.06 195 ASN B CA 1
ATOM 4874 C C . ASN B 1 195 ? -4.629 27.031 8.398 1 94.06 195 ASN B C 1
ATOM 4876 O O . ASN B 1 195 ? -3.635 27.031 9.125 1 94.06 195 ASN B O 1
ATOM 4880 N N . LYS B 1 196 ? -5.785 27.312 8.867 1 94.31 196 LYS B N 1
ATOM 4881 C CA . LYS B 1 196 ? -5.984 27.562 10.289 1 94.31 196 LYS B CA 1
ATOM 4882 C C . LYS B 1 196 ? -5.559 26.359 11.125 1 94.31 196 LYS B C 1
ATOM 4884 O O . LYS B 1 196 ? -5.055 26.516 12.242 1 94.31 196 LYS B O 1
ATOM 4889 N N . LEU B 1 197 ? -5.844 25.203 10.664 1 95.75 197 LEU B N 1
ATOM 4890 C CA . LEU B 1 197 ? -5.43 24.016 11.391 1 95.75 197 LEU B CA 1
ATOM 4891 C C . LEU B 1 197 ? -3.908 23.922 11.477 1 95.75 197 LEU B C 1
ATOM 4893 O O . LEU B 1 197 ? -3.365 23.453 12.477 1 95.75 197 LEU B O 1
ATOM 4897 N N . VAL B 1 198 ? -3.184 24.359 10.445 1 97.94 198 VAL B N 1
ATOM 4898 C CA . VAL B 1 198 ? -1.726 24.359 10.461 1 97.94 198 VAL B CA 1
ATOM 4899 C C . VAL B 1 198 ? -1.222 25.328 11.531 1 97.94 198 VAL B C 1
ATOM 4901 O O . VAL B 1 198 ? -0.297 25 12.281 1 97.94 198 VAL B O 1
ATOM 4904 N N . GLN B 1 199 ? -1.833 26.484 11.602 1 97.75 199 GLN B N 1
ATOM 4905 C CA . GLN B 1 199 ? -1.476 27.453 12.641 1 97.75 199 GLN B CA 1
ATOM 4906 C C . GLN B 1 199 ? -1.691 26.859 14.031 1 97.75 199 GLN B C 1
ATOM 4908 O O . GLN B 1 199 ? -0.824 26.984 14.898 1 97.75 199 GLN B O 1
ATOM 4913 N N . LYS B 1 200 ? -2.822 26.25 14.195 1 97.44 200 LYS B N 1
ATOM 4914 C CA . LYS B 1 200 ? -3.152 25.625 15.469 1 97.44 200 LYS B CA 1
ATOM 4915 C C . LYS B 1 200 ? -2.154 24.516 15.812 1 97.44 200 LYS B C 1
ATOM 4917 O O . LYS B 1 200 ? -1.785 24.344 16.969 1 97.44 200 LYS B O 1
ATOM 4922 N N . SER B 1 201 ? -1.777 23.781 14.82 1 98.31 201 SER B N 1
ATOM 4923 C CA . SER B 1 201 ? -0.861 22.656 15.008 1 98.31 201 SER B CA 1
ATOM 4924 C C . SER B 1 201 ? 0.511 23.141 15.469 1 98.31 201 SER B C 1
ATOM 4926 O O . SER B 1 201 ? 1.093 22.562 16.391 1 98.31 201 SER B O 1
ATOM 4928 N N . PHE B 1 202 ? 1.03 24.172 14.805 1 98.5 202 PHE B N 1
ATOM 4929 C CA . PHE B 1 202 ? 2.316 24.734 15.203 1 98.5 202 PHE B CA 1
ATOM 4930 C C . PHE B 1 202 ? 2.262 25.25 16.625 1 98.5 202 PHE B C 1
ATOM 4932 O O . PHE B 1 202 ? 3.158 24.969 17.438 1 98.5 202 PHE B O 1
ATOM 4939 N N . ALA B 1 203 ? 1.22 25.969 16.906 1 98 203 ALA B N 1
ATOM 4940 C CA . ALA B 1 203 ? 1.019 26.5 18.25 1 98 203 ALA B CA 1
ATOM 4941 C C . ALA B 1 203 ? 0.932 25.391 19.281 1 98 203 ALA B C 1
ATOM 4943 O O . ALA B 1 203 ? 1.435 25.516 20.406 1 98 203 ALA B O 1
ATOM 4944 N N . ARG B 1 204 ? 0.277 24.344 18.938 1 97.94 204 ARG B N 1
ATOM 4945 C CA . ARG B 1 204 ? 0.123 23.203 19.828 1 97.94 204 ARG B CA 1
ATOM 4946 C C . ARG B 1 204 ? 1.472 22.562 20.141 1 97.94 204 ARG B C 1
ATOM 4948 O O . ARG B 1 204 ? 1.698 22.078 21.25 1 97.94 204 ARG B O 1
ATOM 4955 N N . MET B 1 205 ? 2.314 22.453 19.172 1 97.94 205 MET B N 1
ATOM 4956 C CA . MET B 1 205 ? 3.65 21.922 19.406 1 97.94 205 MET B CA 1
ATOM 4957 C C . MET B 1 205 ? 4.398 22.766 20.438 1 97.94 205 MET B C 1
ATOM 4959 O O . MET B 1 205 ? 5.07 22.219 21.312 1 97.94 205 MET B O 1
ATOM 4963 N N . VAL B 1 206 ? 4.289 24.078 20.297 1 97.31 206 VAL B N 1
ATOM 4964 C CA . VAL B 1 206 ? 4.922 24.969 21.266 1 97.31 206 VAL B CA 1
ATOM 4965 C C . VAL B 1 206 ? 4.285 24.781 22.641 1 97.31 206 VAL B C 1
ATOM 4967 O O . VAL B 1 206 ? 4.984 24.719 23.641 1 97.31 206 VAL B O 1
ATOM 4970 N N . TYR B 1 207 ? 2.938 24.703 22.656 1 97.44 207 TYR B N 1
ATOM 4971 C CA . TYR B 1 207 ? 2.229 24.359 23.875 1 97.44 207 TYR B CA 1
ATOM 4972 C C . TYR B 1 207 ? 2.824 23.109 24.516 1 97.44 207 TYR B C 1
ATOM 4974 O O . TYR B 1 207 ? 3.072 23.062 25.719 1 97.44 207 TYR B O 1
ATOM 4982 N N . SER B 1 208 ? 3.066 22.062 23.734 1 96.38 208 SER B N 1
ATOM 4983 C CA . SER B 1 208 ? 3.58 20.781 24.219 1 96.38 208 SER B CA 1
ATOM 4984 C C . SER B 1 208 ? 4.977 20.938 24.812 1 96.38 208 SER B C 1
ATOM 4986 O O . SER B 1 208 ? 5.332 20.25 25.766 1 96.38 208 SER B O 1
ATOM 4988 N N . ASP B 1 209 ? 5.797 21.812 24.203 1 96.38 209 ASP B N 1
ATOM 4989 C CA . ASP B 1 209 ? 7.121 22.078 24.766 1 96.38 209 ASP B CA 1
ATOM 4990 C C . ASP B 1 209 ? 7.027 22.5 26.234 1 96.38 209 ASP B C 1
ATOM 4992 O O . ASP B 1 209 ? 7.82 22.047 27.062 1 96.38 209 ASP B O 1
ATOM 4996 N N . PHE B 1 210 ? 6.102 23.312 26.547 1 96.5 210 PHE B N 1
ATOM 4997 C CA . PHE B 1 210 ? 5.945 23.797 27.906 1 96.5 210 PHE B CA 1
ATOM 4998 C C . PHE B 1 210 ? 5.238 22.766 28.781 1 96.5 210 PHE B C 1
ATOM 5000 O O . PHE B 1 210 ? 5.586 22.594 29.953 1 96.5 210 PHE B O 1
ATOM 5007 N N . ALA B 1 211 ? 4.23 22.109 28.188 1 95.94 211 ALA B N 1
ATOM 5008 C CA . ALA B 1 211 ? 3.439 21.141 28.953 1 95.94 211 ALA B CA 1
ATOM 5009 C C . ALA B 1 211 ? 4.301 19.969 29.406 1 95.94 211 ALA B C 1
ATOM 5011 O O . ALA B 1 211 ? 4.078 19.406 30.484 1 95.94 211 ALA B O 1
ATOM 5012 N N . LEU B 1 212 ? 5.277 19.609 28.609 1 93.31 212 LEU B N 1
ATOM 5013 C CA . LEU B 1 212 ? 6.082 18.422 28.875 1 93.31 212 LEU B CA 1
ATOM 5014 C C . LEU B 1 212 ? 7.355 18.797 29.641 1 93.31 212 LEU B C 1
ATOM 5016 O O . LEU B 1 212 ? 8.07 17.906 30.125 1 93.31 212 LEU B O 1
ATOM 5020 N N . ALA B 1 213 ? 7.629 20.047 29.859 1 93.5 213 ALA B N 1
ATOM 5021 C CA . ALA B 1 213 ? 8.883 20.5 30.453 1 93.5 213 ALA B CA 1
ATOM 5022 C C . ALA B 1 213 ? 8.883 20.281 31.969 1 93.5 213 ALA B C 1
ATOM 5024 O O . ALA B 1 213 ? 7.867 20.5 32.625 1 93.5 213 ALA B O 1
ATOM 5025 N N . GLU B 1 214 ? 10.031 19.844 32.438 1 93.31 214 GLU B N 1
ATOM 5026 C CA . GLU B 1 214 ? 10.242 19.875 33.875 1 93.31 214 GLU B CA 1
ATOM 5027 C C . GLU B 1 214 ? 10.391 21.312 34.375 1 93.31 214 GLU B C 1
ATOM 5029 O O . GLU B 1 214 ? 10.773 22.203 33.625 1 93.31 214 GLU B O 1
ATOM 5034 N N . GLU B 1 215 ? 10.195 21.438 35.656 1 94.56 215 GLU B N 1
ATOM 5035 C CA . GLU B 1 215 ? 10.281 22.766 36.25 1 94.56 215 GLU B CA 1
ATOM 5036 C C . GLU B 1 215 ? 11.656 23.391 36.031 1 94.56 215 GLU B C 1
ATOM 5038 O O . GLU B 1 215 ? 11.766 24.594 35.812 1 94.56 215 GLU B O 1
ATOM 5043 N N . SER B 1 216 ? 12.656 22.531 36.062 1 94.94 216 SER B N 1
ATOM 5044 C CA . SER B 1 216 ? 14.031 23 35.938 1 94.94 216 SER B CA 1
ATOM 5045 C C . SER B 1 216 ? 14.336 23.469 34.531 1 94.94 216 SER B C 1
ATOM 5047 O O . SER B 1 216 ? 15.32 24.172 34.281 1 94.94 216 SER B O 1
ATOM 5049 N N . GLN B 1 217 ? 13.445 23.234 33.531 1 93.56 217 GLN B N 1
ATOM 5050 C CA . GLN B 1 217 ? 13.703 23.516 32.125 1 93.56 217 GLN B CA 1
ATOM 5051 C C . GLN B 1 217 ? 12.938 24.766 31.688 1 93.56 217 GLN B C 1
ATOM 5053 O O . GLN B 1 217 ? 13.211 25.312 30.609 1 93.56 217 GLN B O 1
ATOM 5058 N N . LEU B 1 218 ? 12.07 25.281 32.5 1 95.5 218 LEU B N 1
ATOM 5059 C CA . LEU B 1 218 ? 11.109 26.297 32.062 1 95.5 218 LEU B CA 1
ATOM 5060 C C . LEU B 1 218 ? 11.805 27.625 31.781 1 95.5 218 LEU B C 1
ATOM 5062 O O . LEU B 1 218 ? 11.477 28.297 30.797 1 95.5 218 LEU B O 1
ATOM 5066 N N . GLU B 1 219 ? 12.75 27.938 32.625 1 95.56 219 GLU B N 1
ATOM 5067 C CA . GLU B 1 219 ? 13.422 29.219 32.406 1 95.56 219 GLU B CA 1
ATOM 5068 C C . GLU B 1 219 ? 14.188 29.219 31.094 1 95.56 219 GLU B C 1
ATOM 5070 O O . GLU B 1 219 ? 14.18 30.219 30.375 1 95.56 219 GLU B O 1
ATOM 5075 N N . SER B 1 220 ? 14.836 28.156 30.844 1 94.56 220 SER B N 1
ATOM 5076 C CA . SER B 1 220 ? 15.547 28.031 29.578 1 94.56 220 SER B CA 1
ATOM 5077 C C . SER B 1 220 ? 14.578 28.047 28.391 1 94.56 220 SER B C 1
ATOM 5079 O O . SER B 1 220 ? 14.883 28.625 27.344 1 94.56 220 SER B O 1
ATOM 5081 N N . LEU B 1 221 ? 13.461 27.484 28.484 1 95.12 221 LEU B N 1
ATOM 5082 C CA . LEU B 1 221 ? 12.461 27.438 27.438 1 95.12 221 LEU B CA 1
ATOM 5083 C C . LEU B 1 221 ? 11.875 28.812 27.172 1 95.12 221 LEU B C 1
ATOM 5085 O O . LEU B 1 221 ? 11.672 29.203 26.031 1 95.12 221 LEU B O 1
ATOM 5089 N N . TYR B 1 222 ? 11.586 29.531 28.281 1 96.62 222 TYR B N 1
ATOM 5090 C CA . TYR B 1 222 ? 11.125 30.906 28.125 1 96.62 222 TYR B CA 1
ATOM 5091 C C . TYR B 1 222 ? 12.117 31.734 27.312 1 96.62 222 TYR B C 1
ATOM 5093 O O . TYR B 1 222 ? 11.719 32.5 26.422 1 96.62 222 TYR B O 1
ATOM 5101 N N . ALA B 1 223 ? 13.336 31.531 27.609 1 95.19 223 ALA B N 1
ATOM 5102 C CA . ALA B 1 223 ? 14.391 32.281 26.922 1 95.19 223 ALA B CA 1
ATOM 5103 C C . ALA B 1 223 ? 14.438 31.906 25.438 1 95.19 223 ALA B C 1
ATOM 5105 O O . ALA B 1 223 ? 14.617 32.781 24.594 1 95.19 223 ALA B O 1
ATOM 5106 N N . LYS B 1 224 ? 14.281 30.656 25.094 1 93 224 LYS B N 1
ATOM 5107 C CA . LYS B 1 224 ? 14.312 30.172 23.719 1 93 224 LYS B CA 1
ATOM 5108 C C . LYS B 1 224 ? 13.188 30.781 22.891 1 93 224 LYS B C 1
ATOM 5110 O O . LYS B 1 224 ? 13.344 31.016 21.688 1 93 224 LYS B O 1
ATOM 5115 N N . TYR B 1 225 ? 12.109 31.062 23.594 1 95.06 225 TYR B N 1
ATOM 5116 C CA . TYR B 1 225 ? 10.953 31.594 22.891 1 95.06 225 TYR B CA 1
ATOM 5117 C C . TYR B 1 225 ? 10.859 33.094 23.047 1 95.06 225 TYR B C 1
ATOM 5119 O O . TYR B 1 225 ? 9.875 33.719 22.625 1 95.06 225 TYR B O 1
ATOM 5127 N N . GLY B 1 226 ? 11.82 33.688 23.719 1 93.62 226 GLY B N 1
ATOM 5128 C CA . GLY B 1 226 ? 11.898 35.125 23.891 1 93.62 226 GLY B CA 1
ATOM 5129 C C . GLY B 1 226 ? 10.859 35.656 24.844 1 93.62 226 GLY B C 1
ATOM 5130 O O . GLY B 1 226 ? 10.391 36.812 24.672 1 93.62 226 GLY B O 1
ATOM 5131 N N . ILE B 1 227 ? 10.461 34.875 25.75 1 95.62 227 ILE B N 1
ATOM 5132 C CA . ILE B 1 227 ? 9.445 35.281 26.719 1 95.62 227 ILE B CA 1
ATOM 5133 C C . ILE B 1 227 ? 10.125 35.875 27.969 1 95.62 227 ILE B C 1
ATOM 5135 O O . ILE B 1 227 ? 10.836 35.156 28.688 1 95.62 227 ILE B O 1
ATOM 5139 N N . LYS B 1 228 ? 9.789 37.125 28.297 1 94.12 228 LYS B N 1
ATOM 5140 C CA . LYS B 1 228 ? 10.5 37.812 29.375 1 94.12 228 LYS B CA 1
ATOM 5141 C C . LYS B 1 228 ? 9.539 38.25 30.469 1 94.12 228 LYS B C 1
ATOM 5143 O O . LYS B 1 228 ? 9.906 38.281 31.641 1 94.12 228 LYS B O 1
ATOM 5148 N N . ASP B 1 229 ? 8.312 38.625 30.031 1 95.88 229 ASP B N 1
ATOM 5149 C CA . ASP B 1 229 ? 7.402 39.219 31 1 95.88 229 ASP B CA 1
ATOM 5150 C C . ASP B 1 229 ? 6.676 38.156 31.812 1 95.88 229 ASP B C 1
ATOM 5152 O O . ASP B 1 229 ? 6.328 37.094 31.297 1 95.88 229 ASP B O 1
ATOM 5156 N N . ASP B 1 230 ? 6.379 38.469 33.031 1 96.25 230 ASP B N 1
ATOM 5157 C CA . ASP B 1 230 ? 5.809 37.531 34 1 96.25 230 ASP B CA 1
ATOM 5158 C C . ASP B 1 230 ? 4.355 37.219 33.656 1 96.25 230 ASP B C 1
ATOM 5160 O O . ASP B 1 230 ? 3.875 36.125 33.938 1 96.25 230 ASP B O 1
ATOM 5164 N N . GLU B 1 231 ? 3.75 38.125 33.094 1 97.06 231 GLU B N 1
ATOM 5165 C CA . GLU B 1 231 ? 2.355 37.906 32.719 1 97.06 231 GLU B CA 1
ATOM 5166 C C . GLU B 1 231 ? 2.227 36.75 31.719 1 97.06 231 GLU B C 1
ATOM 5168 O O . GLU B 1 231 ? 1.388 35.875 31.875 1 97.06 231 GLU B O 1
ATOM 5173 N N . THR B 1 232 ? 3.045 36.812 30.688 1 97.62 232 THR B N 1
ATOM 5174 C CA . THR B 1 232 ? 3.037 35.75 29.656 1 97.62 232 THR B CA 1
ATOM 5175 C C . THR B 1 232 ? 3.455 34.406 30.25 1 97.62 232 THR B C 1
ATOM 5177 O O . THR B 1 232 ? 2.867 33.375 29.938 1 97.62 232 THR B O 1
ATOM 5180 N N . LYS B 1 233 ? 4.434 34.406 31.094 1 97.31 233 LYS B N 1
ATOM 5181 C CA . LYS B 1 233 ? 4.871 33.188 31.75 1 97.31 233 LYS B CA 1
ATOM 5182 C C . LYS B 1 233 ? 3.736 32.562 32.562 1 97.31 233 LYS B C 1
ATOM 5184 O O . LYS B 1 233 ? 3.543 31.359 32.531 1 97.31 233 LYS B O 1
ATOM 5189 N N . SER B 1 234 ? 3.049 33.469 33.312 1 97 234 SER B N 1
ATOM 5190 C CA . SER B 1 234 ? 1.931 33 34.125 1 97 234 SER B CA 1
ATOM 5191 C C . SER B 1 234 ? 0.837 32.375 33.25 1 97 234 SER B C 1
ATOM 5193 O O . SER B 1 234 ? 0.261 31.344 33.625 1 97 234 SER B O 1
ATOM 5195 N N . LYS B 1 235 ? 0.525 32.938 32.156 1 96.94 235 LYS B N 1
ATOM 5196 C CA . LYS B 1 235 ? -0.491 32.406 31.25 1 96.94 235 LYS B CA 1
ATOM 5197 C C . LYS B 1 235 ? -0.062 31.078 30.656 1 96.94 235 LYS B C 1
ATOM 5199 O O . LYS B 1 235 ? -0.881 30.156 30.5 1 96.94 235 LYS B O 1
ATOM 5204 N N . ILE B 1 236 ? 1.18 30.984 30.312 1 97.31 236 ILE B N 1
ATOM 5205 C CA . ILE B 1 236 ? 1.704 29.719 29.781 1 97.31 236 ILE B CA 1
ATOM 5206 C C . ILE B 1 236 ? 1.525 28.609 30.812 1 97.31 236 ILE B C 1
ATOM 5208 O O . ILE B 1 236 ? 1.07 27.516 30.484 1 97.31 236 ILE B O 1
ATOM 5212 N N . ASN B 1 237 ? 1.895 28.891 32.031 1 95.75 237 ASN B N 1
ATOM 5213 C CA . ASN B 1 237 ? 1.745 27.922 33.094 1 95.75 237 ASN B CA 1
ATOM 5214 C C . ASN B 1 237 ? 0.282 27.531 33.312 1 95.75 237 ASN B C 1
ATOM 5216 O O . ASN B 1 237 ? -0.034 26.359 33.531 1 95.75 237 ASN B O 1
ATOM 5220 N N . GLN B 1 238 ? -0.576 28.516 33.25 1 95.81 238 GLN B N 1
ATOM 5221 C CA . GLN B 1 238 ? -2.006 28.281 33.438 1 95.81 238 GLN B CA 1
ATOM 5222 C C . GLN B 1 238 ? -2.553 27.375 32.344 1 95.81 238 GLN B C 1
ATOM 5224 O O . GLN B 1 238 ? -3.264 26.406 32.625 1 95.81 238 GLN B O 1
ATOM 5229 N N . TYR B 1 239 ? -2.232 27.625 31.094 1 96.06 239 TYR B N 1
ATOM 5230 C CA . TYR B 1 239 ? -2.824 26.922 29.953 1 96.06 239 TYR B CA 1
ATOM 5231 C C . TYR B 1 239 ? -2.143 25.578 29.734 1 96.06 239 TYR B C 1
ATOM 5233 O O . TYR B 1 239 ? -2.791 24.594 29.344 1 96.06 239 TYR B O 1
ATOM 5241 N N . ALA B 1 240 ? -0.851 25.469 29.938 1 95.31 240 ALA B N 1
ATOM 5242 C CA . ALA B 1 240 ? -0.096 24.297 29.516 1 95.31 240 ALA B CA 1
ATOM 5243 C C . ALA B 1 240 ? 0.15 23.344 30.672 1 95.31 240 ALA B C 1
ATOM 5245 O O . ALA B 1 240 ? 0.415 22.156 30.469 1 95.31 240 ALA B O 1
ATOM 5246 N N . ARG B 1 241 ? 0.015 23.75 31.906 1 92.94 241 ARG B N 1
ATOM 5247 C CA . ARG B 1 241 ? 0.528 22.922 33 1 92.94 241 ARG B CA 1
ATOM 5248 C C . ARG B 1 241 ? -0.518 22.75 34.094 1 92.94 241 ARG B C 1
ATOM 5250 O O . ARG B 1 241 ? -0.281 22.047 35.062 1 92.94 241 ARG B O 1
ATOM 5257 N N . SER B 1 242 ? -1.687 23.312 33.875 1 90.56 242 SER B N 1
ATOM 5258 C CA . SER B 1 242 ? -2.688 23.266 34.938 1 90.56 242 SER B CA 1
ATOM 5259 C C . SER B 1 242 ? -3.639 22.094 34.75 1 90.56 242 SER B C 1
ATOM 5261 O O . SER B 1 242 ? -4.383 21.734 35.656 1 90.56 242 SER B O 1
ATOM 5263 N N . GLN B 1 243 ? -3.717 21.5 33.562 1 91 243 GLN B N 1
ATOM 5264 C CA . GLN B 1 243 ? -4.594 20.359 33.281 1 91 243 GLN B CA 1
ATOM 5265 C C . GLN B 1 243 ? -3.912 19.344 32.375 1 91 243 GLN B C 1
ATOM 5267 O O . GLN B 1 243 ? -2.963 19.688 31.672 1 91 243 GLN B O 1
ATOM 5272 N N . PRO B 1 244 ? -4.531 18.125 32.406 1 91.38 244 PRO B N 1
ATOM 5273 C CA . PRO B 1 244 ? -3.971 17.125 31.484 1 91.38 244 PRO B CA 1
ATOM 5274 C C . PRO B 1 244 ? -4.098 17.531 30.016 1 91.38 244 PRO B C 1
ATOM 5276 O O . PRO B 1 244 ? -5.137 18.047 29.609 1 91.38 244 PRO B O 1
ATOM 5279 N N . ARG B 1 245 ? -3.062 17.297 29.266 1 91.25 245 ARG B N 1
ATOM 5280 C CA . ARG B 1 245 ? -2.973 17.703 27.859 1 91.25 245 ARG B CA 1
ATOM 5281 C C . ARG B 1 245 ? -4.133 17.125 27.047 1 91.25 245 ARG B C 1
ATOM 5283 O O . ARG B 1 245 ? -4.656 17.781 26.156 1 91.25 245 ARG B O 1
ATOM 5290 N N . GLU B 1 246 ? -4.609 15.859 27.328 1 89.88 246 GLU B N 1
ATOM 5291 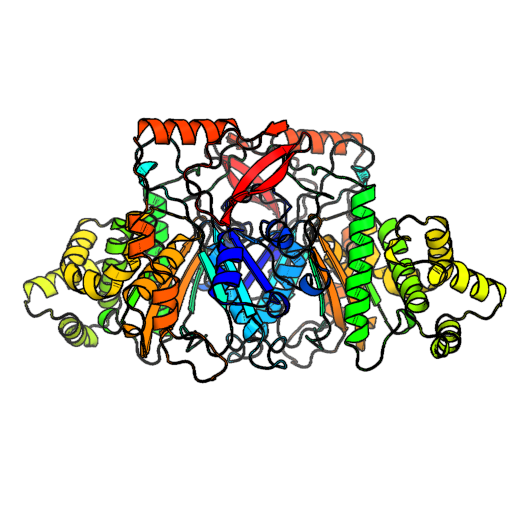C CA . GLU B 1 246 ? -5.645 15.141 26.594 1 89.88 246 GLU B CA 1
ATOM 5292 C C . GLU B 1 246 ? -6.996 15.836 26.719 1 89.88 246 GLU B C 1
ATOM 5294 O O . GLU B 1 246 ? -7.906 15.586 25.922 1 89.88 246 GLU B O 1
ATOM 5299 N N . GLU B 1 247 ? -7.125 16.766 27.594 1 92.31 247 GLU B N 1
ATOM 5300 C CA . GLU B 1 247 ? -8.391 17.438 27.828 1 92.31 247 GLU B CA 1
ATOM 5301 C C . GLU B 1 247 ? -8.391 18.844 27.219 1 92.31 247 GLU B C 1
ATOM 5303 O O . GLU B 1 247 ? -9.367 19.578 27.328 1 92.31 247 GLU B O 1
ATOM 5308 N N . THR B 1 248 ? -7.336 19.141 26.5 1 94.88 248 THR B N 1
ATOM 5309 C CA . THR B 1 248 ? -7.18 20.516 26.078 1 94.88 248 THR B CA 1
ATOM 5310 C C . THR B 1 248 ? -7.359 20.656 24.578 1 94.88 248 THR B C 1
ATOM 5312 O O . THR B 1 248 ? -7.145 21.734 24.016 1 94.88 248 THR B O 1
ATOM 5315 N N . TYR B 1 249 ? -7.758 19.641 23.906 1 94.94 249 TYR B N 1
ATOM 5316 C CA . TYR B 1 249 ? -7.84 19.688 22.453 1 94.94 249 TYR B CA 1
ATOM 5317 C C . TYR B 1 249 ? -8.914 20.656 21.984 1 94.94 249 TYR B C 1
ATOM 5319 O O . TYR B 1 249 ? -8.82 21.25 20.906 1 94.94 249 TYR B O 1
ATOM 5327 N N . ASN B 1 250 ? -9.891 20.891 22.859 1 92.56 250 ASN B N 1
ATOM 5328 C CA . ASN B 1 250 ? -10.992 21.766 22.516 1 92.56 250 ASN B CA 1
ATOM 5329 C C . ASN B 1 250 ? -10.922 23.094 23.281 1 92.56 250 ASN B C 1
ATOM 5331 O O . ASN B 1 250 ? -11.906 23.812 23.375 1 92.56 250 ASN B O 1
ATOM 5335 N N . ASP B 1 251 ? -9.828 23.359 23.859 1 94.31 251 ASP B N 1
ATOM 5336 C CA . ASP B 1 251 ? -9.656 24.594 24.594 1 94.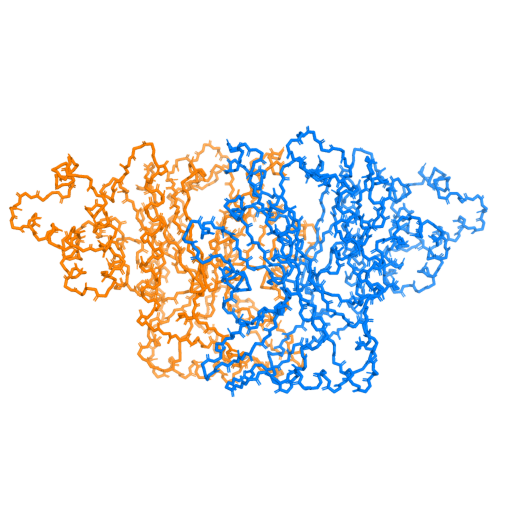31 251 ASP B CA 1
ATOM 5337 C C . ASP B 1 251 ? -9.336 25.766 23.656 1 94.31 251 ASP B C 1
ATOM 5339 O O . ASP B 1 251 ? -8.164 26.047 23.391 1 94.31 251 ASP B O 1
ATOM 5343 N N . ASN B 1 252 ? -10.25 26.484 23.328 1 94.31 252 ASN B N 1
ATOM 5344 C CA . ASN B 1 252 ? -10.117 27.547 22.328 1 94.31 252 ASN B CA 1
ATOM 5345 C C . ASN B 1 252 ? -9.289 28.703 22.875 1 94.31 252 ASN B C 1
ATOM 5347 O O . ASN B 1 252 ? -8.555 29.344 22.125 1 94.31 252 ASN B O 1
ATOM 5351 N N . GLU B 1 253 ? -9.445 28.984 24.094 1 95.44 253 GLU B N 1
ATOM 5352 C CA . GLU B 1 253 ? -8.703 30.094 24.688 1 95.44 253 GLU B CA 1
ATOM 5353 C C . GLU B 1 253 ? -7.203 29.812 24.688 1 95.44 253 GLU B C 1
ATOM 5355 O O . GLU B 1 253 ? -6.406 30.672 24.312 1 95.44 253 GLU B O 1
ATOM 5360 N N . SER B 1 254 ? -6.852 28.641 25.141 1 95.94 254 SER B N 1
ATOM 5361 C CA . SER B 1 254 ? -5.453 28.234 25.109 1 95.94 254 SER B CA 1
ATOM 5362 C C . SER B 1 254 ? -4.898 28.25 23.703 1 95.94 254 SER B C 1
ATOM 5364 O O . SER B 1 254 ? -3.799 28.75 23.453 1 95.94 254 SER B O 1
ATOM 5366 N N . SER B 1 255 ? -5.695 27.734 22.781 1 96.12 255 SER B N 1
ATOM 5367 C CA . SER B 1 255 ? -5.281 27.688 21.375 1 96.12 255 SER B CA 1
ATOM 5368 C C . SER B 1 255 ? -5.031 29.094 20.828 1 96.12 255 SER B C 1
ATOM 5370 O O . SER B 1 255 ? -4 29.344 20.203 1 96.12 255 SER B O 1
ATOM 5372 N N . LYS B 1 256 ? -5.926 30 21.094 1 97.12 256 LYS B N 1
ATOM 5373 C CA . LYS B 1 256 ? -5.797 31.375 20.625 1 97.12 256 LYS B CA 1
ATOM 5374 C C . LYS B 1 256 ? -4.566 32.062 21.234 1 97.12 256 LYS B C 1
ATOM 5376 O O . LYS B 1 256 ? -3.865 32.812 20.547 1 97.12 256 LYS B O 1
ATOM 5381 N N . PHE B 1 257 ? -4.387 31.844 22.5 1 97.62 257 PHE B N 1
ATOM 5382 C CA . PHE B 1 257 ? -3.236 32.406 23.188 1 97.62 257 PHE B CA 1
ATOM 5383 C C . PHE B 1 257 ? -1.935 31.969 22.531 1 97.62 257 PHE B C 1
ATOM 5385 O O . PHE B 1 257 ? -1.091 32.812 22.188 1 97.62 257 PHE B O 1
ATOM 5392 N N . PHE B 1 258 ? -1.73 30.672 22.281 1 97.69 258 PHE B N 1
ATOM 5393 C CA . PHE B 1 258 ? -0.479 30.156 21.75 1 97.69 258 PHE B CA 1
ATOM 5394 C C . PHE B 1 258 ? -0.326 30.516 20.281 1 97.69 258 PHE B C 1
ATOM 5396 O O . PHE B 1 258 ? 0.79 30.734 19.797 1 97.69 258 PHE B O 1
ATOM 5403 N N . ILE B 1 259 ? -1.398 30.578 19.5 1 97.88 259 ILE B N 1
ATOM 5404 C CA . ILE B 1 259 ? -1.33 31.031 18.109 1 97.88 259 ILE B CA 1
ATOM 5405 C C . ILE B 1 259 ? -0.778 32.469 18.078 1 97.88 259 ILE B C 1
ATOM 5407 O O . ILE B 1 259 ? 0.095 32.781 17.25 1 97.88 259 ILE B O 1
ATOM 5411 N N . ALA B 1 260 ? -1.312 33.281 18.969 1 97.44 260 ALA B N 1
ATOM 5412 C CA . ALA B 1 260 ? -0.844 34.656 19.031 1 97.44 260 ALA B CA 1
ATOM 5413 C C . ALA B 1 260 ? 0.619 34.719 19.469 1 97.44 260 ALA B C 1
ATOM 5415 O O . ALA B 1 260 ? 1.396 35.531 18.922 1 97.44 260 ALA B O 1
ATOM 5416 N N . LEU B 1 261 ? 0.968 33.906 20.406 1 96.12 261 LEU B N 1
ATOM 5417 C CA . LEU B 1 261 ? 2.314 33.906 20.969 1 96.12 261 LEU B CA 1
ATOM 5418 C C . LEU B 1 261 ? 3.336 33.5 19.922 1 96.12 261 LEU B C 1
ATOM 5420 O O . LEU B 1 261 ? 4.477 33.969 19.938 1 96.12 261 LEU B O 1
ATOM 5424 N N . THR B 1 262 ? 2.91 32.688 18.969 1 94.62 262 THR B N 1
ATOM 5425 C CA . THR B 1 262 ? 3.871 32.031 18.062 1 94.62 262 THR B CA 1
ATOM 5426 C C . THR B 1 262 ? 3.75 32.594 16.656 1 94.62 262 THR B C 1
ATOM 5428 O O . THR B 1 262 ? 4.316 32.031 15.711 1 94.62 262 THR B O 1
ATOM 5431 N N . LYS B 1 263 ? 3.066 33.625 16.422 1 96.44 263 LYS B N 1
ATOM 5432 C CA . LYS B 1 263 ? 2.736 34.156 15.109 1 96.44 263 LYS B CA 1
ATOM 5433 C C . LYS B 1 263 ? 3.998 34.406 14.289 1 96.44 263 LYS B C 1
ATOM 5435 O O . LYS B 1 263 ? 4.086 34 13.133 1 96.44 263 LYS B O 1
ATOM 5440 N N . LYS B 1 264 ? 4.984 35.125 14.812 1 96.75 264 LYS B N 1
ATOM 5441 C CA . LYS B 1 264 ? 6.219 35.469 14.109 1 96.75 264 LYS B CA 1
ATOM 5442 C C . LYS B 1 264 ? 7.023 34.219 13.781 1 96.75 264 LYS B C 1
ATOM 5444 O O . LYS B 1 264 ? 7.543 34.062 12.672 1 96.75 264 LYS B O 1
ATOM 5449 N N . MET B 1 265 ? 7.133 33.344 14.773 1 97.44 265 MET B N 1
ATOM 5450 C CA . MET B 1 265 ? 7.871 32.094 14.578 1 97.44 265 MET B CA 1
ATOM 5451 C C . MET B 1 265 ? 7.199 31.219 13.523 1 97.44 265 MET B C 1
ATOM 5453 O O . MET B 1 265 ? 7.875 30.547 12.75 1 97.44 265 MET B O 1
ATOM 5457 N N . TYR B 1 266 ? 5.859 31.203 13.531 1 97.81 266 TYR B N 1
ATOM 5458 C CA . TYR B 1 266 ? 5.094 30.469 12.523 1 97.81 266 TYR B CA 1
ATOM 5459 C C . TYR B 1 266 ? 5.449 30.953 11.117 1 97.81 266 TYR B C 1
ATOM 5461 O O . TYR B 1 266 ? 5.691 30.125 10.227 1 97.81 266 TYR B O 1
ATOM 5469 N N . GLU B 1 267 ? 5.477 32.219 10.898 1 97.94 267 GLU B N 1
ATOM 5470 C CA . GLU B 1 267 ? 5.793 32.781 9.586 1 97.94 267 GLU B CA 1
ATOM 5471 C C . GLU B 1 267 ? 7.211 32.406 9.156 1 97.94 267 GLU B C 1
ATOM 5473 O O . GLU B 1 267 ? 7.469 32.188 7.973 1 97.94 267 GLU B O 1
ATOM 5478 N N . GLN B 1 268 ? 8.102 32.406 10.07 1 97.75 268 GLN B N 1
ATOM 5479 C CA . GLN B 1 268 ? 9.5 32.094 9.789 1 97.75 268 GLN B CA 1
ATOM 5480 C C . GLN B 1 268 ? 9.703 30.625 9.453 1 97.75 268 GLN B C 1
ATOM 5482 O O . GLN B 1 268 ? 10.477 30.281 8.555 1 97.75 268 GLN B O 1
ATOM 5487 N N . LYS B 1 269 ? 9.023 29.781 10.18 1 98.44 269 LYS B N 1
ATOM 5488 C CA . LYS B 1 269 ? 9.359 28.375 10.141 1 98.44 269 LYS B CA 1
ATOM 5489 C C . LYS B 1 269 ? 8.375 27.594 9.281 1 98.44 269 LYS B C 1
ATOM 5491 O O . LYS B 1 269 ? 8.711 26.531 8.75 1 98.44 269 LYS B O 1
ATOM 5496 N N . VAL B 1 270 ? 7.117 28.078 9.086 1 98.69 270 VAL B N 1
ATOM 5497 C CA . VAL B 1 270 ? 6.066 27.297 8.445 1 98.69 270 VAL B CA 1
ATOM 5498 C C . VAL B 1 270 ? 5.496 28.062 7.254 1 98.69 270 VAL B C 1
ATOM 5500 O O . VAL B 1 270 ? 4.949 27.469 6.324 1 98.69 270 VAL B O 1
ATOM 5503 N N . GLY B 1 271 ? 5.609 29.422 7.207 1 98.25 271 GLY B N 1
ATOM 5504 C CA . GLY B 1 271 ? 4.988 30.25 6.195 1 98.25 271 GLY B CA 1
ATOM 5505 C C . GLY B 1 271 ? 5.25 29.781 4.777 1 98.25 271 GLY B C 1
ATOM 5506 O O . GLY B 1 271 ? 4.316 29.641 3.982 1 98.25 271 GLY B O 1
ATOM 5507 N N . ALA B 1 272 ? 6.48 29.484 4.484 1 98.44 272 ALA B N 1
ATOM 5508 C CA . ALA B 1 272 ? 6.875 29.094 3.133 1 98.44 272 ALA B CA 1
ATOM 5509 C C . ALA B 1 272 ? 6.242 27.766 2.738 1 98.44 272 ALA B C 1
ATOM 5511 O O . ALA B 1 272 ? 5.906 27.562 1.572 1 98.44 272 ALA B O 1
ATOM 5512 N N . SER B 1 273 ? 6.039 26.875 3.678 1 98.62 273 SER B N 1
ATOM 5513 C CA . SER B 1 273 ? 5.496 25.562 3.387 1 98.62 273 SER B CA 1
ATOM 5514 C C . SER B 1 273 ? 3.994 25.625 3.137 1 98.62 273 SER B C 1
ATOM 5516 O O . SER B 1 273 ? 3.404 24.656 2.643 1 98.62 273 SER B O 1
ATOM 5518 N N . THR B 1 274 ? 3.314 26.734 3.383 1 98.06 274 THR B N 1
ATOM 5519 C CA . THR B 1 274 ? 1.863 26.797 3.248 1 98.06 274 THR B CA 1
ATOM 5520 C C . THR B 1 274 ? 1.474 27.516 1.958 1 98.06 274 THR B C 1
ATOM 5522 O O . THR B 1 274 ? 0.288 27.688 1.675 1 98.06 274 THR B O 1
ATOM 5525 N N . TYR B 1 275 ? 2.445 27.906 1.129 1 97.31 275 TYR B N 1
ATOM 5526 C CA . TYR B 1 275 ? 2.189 28.656 -0.096 1 97.31 275 TYR B CA 1
ATOM 5527 C C . TYR B 1 275 ? 1.255 27.875 -1.021 1 97.31 275 TYR B C 1
ATOM 5529 O O . TYR B 1 275 ? 0.178 28.359 -1.372 1 97.31 275 TYR B O 1
ATOM 5537 N N . LEU B 1 276 ? 1.549 26.672 -1.405 1 96.69 276 LEU B N 1
ATOM 5538 C CA . LEU B 1 276 ? 0.723 25.891 -2.307 1 96.69 276 LEU B CA 1
ATOM 5539 C C . LEU B 1 276 ? -0.576 25.469 -1.627 1 96.69 276 LEU B C 1
ATOM 5541 O O . LEU B 1 276 ? -1.657 25.609 -2.203 1 96.69 276 LEU B O 1
ATOM 5545 N N . PRO B 1 277 ? -0.495 24.984 -0.424 1 95.31 277 PRO B N 1
ATOM 5546 C CA . PRO B 1 277 ? -1.752 24.609 0.226 1 95.31 277 PRO B CA 1
ATOM 5547 C C . PRO B 1 277 ? -2.754 25.75 0.283 1 95.31 277 PRO B C 1
ATOM 5549 O O . PRO B 1 277 ? -3.959 25.547 0.131 1 95.31 277 PRO B O 1
ATOM 5552 N N . ARG B 1 278 ? -2.283 26.938 0.515 1 94.88 278 ARG B N 1
ATOM 5553 C CA . ARG B 1 278 ? -3.174 28.094 0.589 1 94.88 278 ARG B CA 1
ATOM 5554 C C . ARG B 1 278 ? -3.727 28.438 -0.787 1 94.88 278 ARG B C 1
ATOM 5556 O O . ARG B 1 278 ? -4.871 28.891 -0.906 1 94.88 278 ARG B O 1
ATOM 5563 N N . GLU B 1 279 ? -2.967 28.25 -1.788 1 93.75 279 GLU B N 1
ATOM 5564 C CA . GLU B 1 279 ? -3.338 28.672 -3.135 1 93.75 279 GLU B CA 1
ATOM 5565 C C . GLU B 1 279 ? -4.137 27.594 -3.857 1 93.75 279 GLU B C 1
ATOM 5567 O O . GLU B 1 279 ? -4.957 27.891 -4.727 1 93.75 279 GLU B O 1
ATOM 5572 N N . LEU B 1 280 ? -3.898 26.344 -3.539 1 93.06 280 LEU B N 1
ATOM 5573 C CA . LEU B 1 280 ? -4.492 25.234 -4.277 1 93.06 280 LEU B CA 1
ATOM 5574 C C . LEU B 1 280 ? -5.66 24.625 -3.506 1 93.06 280 LEU B C 1
ATOM 5576 O O . LEU B 1 280 ? -6.527 23.984 -4.094 1 93.06 280 LEU B O 1
ATOM 5580 N N . GLY B 1 281 ? -5.672 24.797 -2.184 1 93.38 281 GLY B N 1
ATOM 5581 C CA . GLY B 1 281 ? -6.609 24.078 -1.337 1 93.38 281 GLY B CA 1
ATOM 5582 C C . GLY B 1 281 ? -6.105 22.703 -0.929 1 93.38 281 GLY B C 1
ATOM 5583 O O . GLY B 1 281 ? -4.949 22.359 -1.188 1 93.38 281 GLY B O 1
ATOM 5584 N N . ASN B 1 282 ? -6.992 21.984 -0.225 1 94.25 282 ASN B N 1
ATOM 5585 C CA . ASN B 1 282 ? -6.629 20.656 0.274 1 94.25 282 ASN B CA 1
ATOM 5586 C C . ASN B 1 282 ? -6.512 19.641 -0.86 1 94.25 282 ASN B C 1
ATOM 5588 O O . ASN B 1 282 ? -7.492 19.359 -1.544 1 94.25 282 ASN B O 1
ATOM 5592 N N . THR B 1 283 ? -5.332 19.078 -0.957 1 96.38 283 THR B N 1
ATOM 5593 C CA . THR B 1 283 ? -5.098 18.109 -2.021 1 96.38 283 THR B CA 1
ATOM 5594 C C . THR B 1 283 ? -5.047 16.688 -1.46 1 96.38 283 THR B C 1
ATOM 5596 O O . THR B 1 283 ? -4.543 15.766 -2.115 1 96.38 283 THR B O 1
ATOM 5599 N N . TYR B 1 284 ? -5.488 16.438 -0.24 1 96.25 284 TYR B N 1
ATOM 5600 C CA . TYR B 1 284 ? -5.578 15.148 0.437 1 96.25 284 TYR B CA 1
ATOM 5601 C C . TYR B 1 284 ? -4.211 14.484 0.524 1 96.25 284 TYR B C 1
ATOM 5603 O O . TYR B 1 284 ? -3.297 15.008 1.169 1 96.25 284 TYR B O 1
ATOM 5611 N N . ALA B 1 285 ? -3.947 13.422 -0.205 1 97.44 285 ALA B N 1
ATOM 5612 C CA . ALA B 1 285 ? -2.695 12.68 -0.069 1 97.44 285 ALA B CA 1
ATOM 5613 C C . ALA B 1 285 ? -1.502 13.539 -0.487 1 97.44 285 ALA B C 1
ATOM 5615 O O . ALA B 1 285 ? -0.391 13.352 0.013 1 97.44 285 ALA B O 1
ATOM 5616 N N . ALA B 1 286 ? -1.694 14.5 -1.332 1 98.25 286 ALA B N 1
ATOM 5617 C CA . ALA B 1 286 ? -0.608 15.344 -1.814 1 98.25 286 ALA B CA 1
ATOM 5618 C C . ALA B 1 286 ? -0.4 16.547 -0.894 1 98.25 286 ALA B C 1
ATOM 5620 O O . ALA B 1 286 ? 0.574 17.281 -1.041 1 98.25 286 ALA B O 1
ATOM 5621 N N . SER B 1 287 ? -1.229 16.703 0.082 1 97.94 287 SER B N 1
ATOM 5622 C CA . SER B 1 287 ? -1.278 17.922 0.887 1 97.94 287 SER B CA 1
ATOM 5623 C C . SER B 1 287 ? 0.07 18.203 1.54 1 97.94 287 SER B C 1
ATOM 5625 O O . SER B 1 287 ? 0.647 19.266 1.342 1 97.94 287 SER B O 1
ATOM 5627 N N . LEU B 1 288 ? 0.603 17.281 2.299 1 98.69 288 LEU B N 1
ATOM 5628 C CA . LEU B 1 288 ? 1.876 17.469 2.984 1 98.69 288 LEU B CA 1
ATOM 5629 C C . LEU B 1 288 ? 2.996 17.734 1.984 1 98.69 288 LEU B C 1
ATOM 5631 O O . LEU B 1 288 ? 3.842 18.609 2.209 1 98.69 288 LEU B O 1
ATOM 5635 N N . TYR B 1 289 ? 2.977 17.078 0.934 1 98.69 289 TYR B N 1
ATOM 5636 C CA . TYR B 1 289 ? 4.07 17.141 -0.03 1 98.69 289 TYR B CA 1
ATOM 5637 C C . TYR B 1 289 ? 3.928 18.375 -0.928 1 98.69 289 TYR B C 1
ATOM 5639 O O . TYR B 1 289 ? 4.918 18.859 -1.476 1 98.69 289 TYR B O 1
ATOM 5647 N N . ALA B 1 290 ? 2.65 18.781 -1.079 1 98.12 290 ALA B N 1
ATOM 5648 C CA . ALA B 1 290 ? 2.498 20.125 -1.638 1 98.12 290 ALA B CA 1
ATOM 5649 C C . ALA B 1 290 ? 3.168 21.156 -0.748 1 98.12 290 ALA B C 1
ATOM 5651 O O . ALA B 1 290 ? 3.777 22.109 -1.245 1 98.12 290 ALA B O 1
ATOM 5652 N N . GLY B 1 291 ? 3.035 20.984 0.577 1 98.56 291 GLY B N 1
ATOM 5653 C CA . GLY B 1 291 ? 3.734 21.859 1.512 1 98.56 291 GLY B CA 1
ATOM 5654 C C . GLY B 1 291 ? 5.242 21.781 1.378 1 98.56 291 GLY B C 1
ATOM 5655 O O . GLY B 1 291 ? 5.918 22.812 1.367 1 98.56 291 GLY B O 1
ATOM 5656 N N . LEU B 1 292 ? 5.781 20.578 1.284 1 98.75 292 LEU B N 1
ATOM 5657 C CA . LEU B 1 292 ? 7.219 20.406 1.095 1 98.75 292 LEU B CA 1
ATOM 5658 C C . LEU B 1 292 ? 7.672 21.031 -0.22 1 98.75 292 LEU B C 1
ATOM 5660 O O . LEU B 1 292 ? 8.719 21.688 -0.273 1 98.75 292 LEU B O 1
ATOM 5664 N N . THR B 1 293 ? 6.871 20.797 -1.263 1 98.38 293 THR B N 1
ATOM 5665 C CA . THR B 1 293 ? 7.152 21.375 -2.572 1 98.38 293 THR B CA 1
ATOM 5666 C C . THR B 1 293 ? 7.188 22.891 -2.492 1 98.38 293 THR B C 1
ATOM 5668 O O . THR B 1 293 ? 8.062 23.531 -3.088 1 98.38 293 THR B O 1
ATOM 5671 N N . SER B 1 294 ? 6.242 23.453 -1.78 1 98.31 294 SER B N 1
ATOM 5672 C CA . SER B 1 294 ? 6.199 24.891 -1.562 1 98.31 294 SER B CA 1
ATOM 5673 C C . SER B 1 294 ? 7.48 25.391 -0.903 1 98.31 294 SER B C 1
ATOM 5675 O O . SER B 1 294 ? 8.07 26.375 -1.349 1 98.31 294 SER B O 1
ATOM 5677 N N . LEU B 1 295 ? 7.875 24.688 0.131 1 98.81 295 LEU B N 1
ATOM 5678 C CA . LEU B 1 295 ? 9.047 25.094 0.899 1 98.81 295 LEU B CA 1
ATOM 5679 C C . LEU B 1 295 ? 10.305 25.062 0.028 1 98.81 295 LEU B C 1
ATOM 5681 O O . LEU B 1 295 ? 11.039 26.047 -0.03 1 98.81 295 LEU B O 1
ATOM 5685 N N . VAL B 1 296 ? 10.523 24 -0.699 1 98.5 296 VAL B N 1
ATOM 5686 C CA . VAL B 1 296 ? 11.711 23.859 -1.538 1 98.5 296 VAL B CA 1
ATOM 5687 C C . VAL B 1 296 ? 11.633 24.828 -2.715 1 98.5 296 VAL B C 1
ATOM 5689 O O . VAL B 1 296 ? 12.633 25.422 -3.109 1 98.5 296 VAL B O 1
ATOM 5692 N N . GLY B 1 297 ? 10.445 24.938 -3.248 1 98.31 297 GLY B N 1
ATOM 5693 C CA . GLY B 1 297 ? 10.242 25.797 -4.406 1 98.31 297 GLY B CA 1
ATOM 5694 C C . GLY B 1 297 ? 10.477 27.266 -4.105 1 98.31 297 GLY B C 1
ATOM 5695 O O . GLY B 1 297 ? 10.773 28.047 -5.008 1 98.31 297 GLY B O 1
ATOM 5696 N N . LEU B 1 298 ? 10.32 27.641 -2.883 1 98.38 298 LEU B N 1
ATOM 5697 C CA . LEU B 1 298 ? 10.477 29.047 -2.525 1 98.38 298 LEU B CA 1
ATOM 5698 C C . LEU B 1 298 ? 11.844 29.312 -1.915 1 98.38 298 LEU B C 1
ATOM 5700 O O . LEU B 1 298 ? 12.43 30.375 -2.113 1 98.38 298 LEU B O 1
ATOM 5704 N N . LYS B 1 299 ? 12.422 28.312 -1.189 1 98.38 299 LYS B N 1
ATOM 5705 C CA . LYS B 1 299 ? 13.625 28.578 -0.405 1 98.38 299 LYS B CA 1
ATOM 5706 C C . LYS B 1 299 ? 14.875 28.062 -1.127 1 98.38 299 LYS B C 1
ATOM 5708 O O . LYS B 1 299 ? 15.953 28.641 -0.986 1 98.38 299 LYS B O 1
ATOM 5713 N N . GLY B 1 300 ? 14.82 27 -1.91 1 97.69 300 GLY B N 1
ATOM 5714 C CA . GLY B 1 300 ? 15.938 26.438 -2.648 1 97.69 300 GLY B CA 1
ATOM 5715 C C . GLY B 1 300 ? 17.156 26.188 -1.784 1 97.69 300 GLY B C 1
ATOM 5716 O O . GLY B 1 300 ? 17.078 25.531 -0.748 1 97.69 300 GLY B O 1
ATOM 5717 N N . GLN B 1 301 ? 18.188 26.797 -2.113 1 96.94 301 GLN B N 1
ATOM 5718 C CA . GLN B 1 301 ? 19.5 26.594 -1.497 1 96.94 301 GLN B CA 1
ATOM 5719 C C . GLN B 1 301 ? 19.5 27.047 -0.044 1 96.94 301 GLN B C 1
ATOM 5721 O O . GLN B 1 301 ? 20.328 26.609 0.752 1 96.94 301 GLN B O 1
ATOM 5726 N N . GLU B 1 302 ? 18.594 27.922 0.377 1 97.88 302 GLU B N 1
ATOM 5727 C CA . GLU B 1 302 ? 18.484 28.375 1.76 1 97.88 302 GLU B CA 1
ATOM 5728 C C . GLU B 1 302 ? 18.234 27.219 2.707 1 97.88 302 GLU B C 1
ATOM 5730 O O . GLU B 1 302 ? 18.453 27.328 3.916 1 97.88 302 GLU B O 1
ATOM 5735 N N . LEU B 1 303 ? 17.812 26.062 2.176 1 98.31 303 LEU B N 1
ATOM 5736 C CA . LEU B 1 303 ? 17.484 24.906 2.998 1 98.31 303 LEU B CA 1
ATOM 5737 C C . LEU B 1 303 ? 18.719 24.078 3.299 1 98.31 303 LEU B C 1
ATOM 5739 O O . LEU B 1 303 ? 18.656 23.109 4.059 1 98.31 303 LEU B O 1
ATOM 5743 N N . GLN B 1 304 ? 19.859 24.453 2.736 1 97.06 304 GLN B N 1
ATOM 5744 C CA . GLN B 1 304 ? 21.078 23.703 3.002 1 97.06 304 GLN B CA 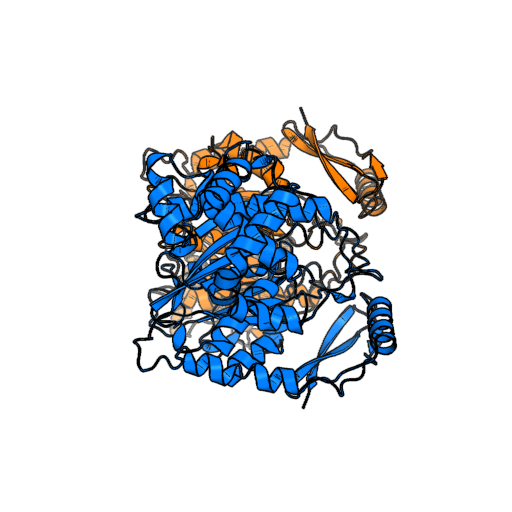1
ATOM 5745 C C . GLN B 1 304 ? 21.375 23.641 4.496 1 97.06 304 GLN B C 1
ATOM 5747 O O . GLN B 1 304 ? 21.312 24.656 5.188 1 97.06 304 GLN B O 1
ATOM 5752 N N . ASP B 1 305 ? 21.625 22.422 5.012 1 96.31 305 ASP B N 1
ATOM 5753 C CA . ASP B 1 305 ? 21.969 22.141 6.398 1 96.31 305 ASP B CA 1
ATOM 5754 C C . ASP B 1 305 ? 20.828 22.5 7.344 1 96.31 305 ASP B C 1
ATOM 5756 O O . ASP B 1 305 ? 21.047 22.734 8.531 1 96.31 305 ASP B O 1
ATOM 5760 N N . LYS B 1 306 ? 19.688 22.656 6.812 1 97.25 306 LYS B N 1
ATOM 5761 C CA . LYS B 1 306 ? 18.516 22.922 7.629 1 97.25 306 LYS B CA 1
ATOM 5762 C C . LYS B 1 306 ? 17.688 21.641 7.828 1 97.25 306 LYS B C 1
ATOM 5764 O O . LYS B 1 306 ? 17.656 20.781 6.953 1 97.25 306 LYS B O 1
ATOM 5769 N N . ARG B 1 307 ? 17.094 21.578 8.977 1 94.81 307 ARG B N 1
ATOM 5770 C CA . ARG B 1 307 ? 16.203 20.469 9.297 1 94.81 307 ARG B CA 1
ATOM 5771 C C . ARG B 1 307 ? 14.758 20.812 8.938 1 94.81 307 ARG B C 1
ATOM 5773 O O . ARG B 1 307 ? 14.297 21.922 9.219 1 94.81 307 ARG B O 1
ATOM 5780 N N . ILE B 1 308 ? 14.109 19.906 8.297 1 97.31 308 ILE B N 1
ATOM 5781 C CA . ILE B 1 308 ? 12.711 20.078 7.914 1 97.31 308 ILE B CA 1
ATOM 5782 C C . ILE B 1 308 ? 11.859 18.984 8.57 1 97.31 308 ILE B C 1
ATOM 5784 O O . ILE B 1 308 ? 11.938 17.812 8.195 1 97.31 308 ILE B O 1
ATOM 5788 N N . ASN B 1 309 ? 11.062 19.359 9.555 1 97.31 309 ASN B N 1
ATOM 5789 C CA . ASN B 1 309 ? 10.148 18.438 10.211 1 97.31 309 ASN B CA 1
ATOM 5790 C C . ASN B 1 309 ? 8.82 18.328 9.477 1 97.31 309 ASN B C 1
ATOM 5792 O O . ASN B 1 309 ? 8.25 19.344 9.07 1 97.31 309 ASN B O 1
ATOM 5796 N N . LEU B 1 310 ? 8.375 17.141 9.234 1 98.44 310 LEU B N 1
ATOM 5797 C CA . LEU B 1 310 ? 7.141 16.906 8.484 1 98.44 310 LEU B CA 1
ATOM 5798 C C . LEU B 1 310 ? 6.137 16.125 9.328 1 98.44 310 LEU B C 1
ATOM 5800 O O . LEU B 1 310 ? 6.496 15.141 9.977 1 98.44 310 LEU B O 1
ATOM 5804 N N . PHE B 1 311 ? 4.93 16.594 9.422 1 98.81 311 PHE B N 1
ATOM 5805 C CA . PHE B 1 311 ? 3.848 15.875 10.086 1 98.81 311 PHE B CA 1
ATOM 5806 C C . PHE B 1 311 ? 2.791 15.438 9.086 1 98.81 311 PHE B C 1
ATOM 5808 O O . PHE B 1 311 ? 2.182 16.266 8.414 1 98.81 311 PHE B O 1
ATOM 5815 N N . SER B 1 312 ? 2.607 14.172 8.938 1 98.81 312 SER B N 1
ATOM 5816 C CA . SER B 1 312 ? 1.615 13.555 8.062 1 98.81 312 SER B CA 1
ATOM 5817 C C . SER B 1 312 ? 0.425 13.031 8.859 1 98.81 312 SER B C 1
ATOM 5819 O O . SER B 1 312 ? 0.594 12.477 9.945 1 98.81 312 SER B O 1
ATOM 5821 N N . TYR B 1 313 ? -0.717 13.211 8.305 1 98.5 313 TYR B N 1
ATOM 5822 C CA . TYR B 1 313 ? -1.943 12.719 8.93 1 98.5 313 TYR B CA 1
ATOM 5823 C C . TYR B 1 313 ? -2.916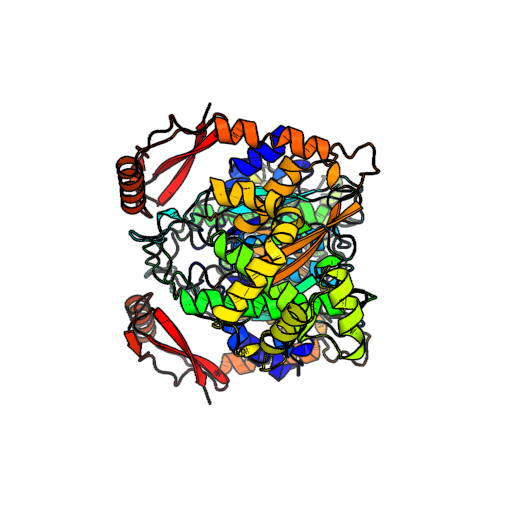 12.203 7.875 1 98.5 313 TYR B C 1
ATOM 5825 O O . TYR B 1 313 ? -3.078 12.82 6.816 1 98.5 313 TYR B O 1
ATOM 5833 N N . GLY B 1 314 ? -3.492 11.07 8.125 1 98.12 314 GLY B N 1
ATOM 5834 C CA . GLY B 1 314 ? -4.609 10.523 7.379 1 98.12 314 GLY B CA 1
ATOM 5835 C C . GLY B 1 314 ? -5.738 10.031 8.266 1 98.12 314 GLY B C 1
ATOM 5836 O O . GLY B 1 314 ? -5.516 9.227 9.172 1 98.12 314 GLY B O 1
ATOM 5837 N N . SER B 1 315 ? -6.957 10.43 7.961 1 96.56 315 SER B N 1
ATOM 5838 C CA . SER B 1 315 ? -8.133 10.07 8.742 1 96.56 315 SER B CA 1
ATOM 5839 C C . SER B 1 315 ? -8.359 8.562 8.742 1 96.56 315 SER B C 1
ATOM 5841 O O . SER B 1 315 ? -7.793 7.848 7.918 1 96.56 315 SER B O 1
ATOM 5843 N N . GLY B 1 316 ? -9.242 8.141 9.703 1 94.12 316 GLY B N 1
ATOM 5844 C CA . GLY B 1 316 ? -9.422 6.711 9.875 1 94.12 316 GLY B CA 1
ATOM 5845 C C . GLY B 1 316 ? -8.484 6.109 10.906 1 94.12 316 GLY B C 1
ATOM 5846 O O . GLY B 1 316 ? -8.867 5.211 11.656 1 94.12 316 GLY B O 1
ATOM 5847 N N . LEU B 1 317 ? -7.227 6.574 10.938 1 96.75 317 LEU B N 1
ATOM 5848 C CA . LEU B 1 317 ? -6.254 7.488 11.523 1 96.75 317 LEU B CA 1
ATOM 5849 C C . LEU B 1 317 ? -4.84 6.93 11.414 1 96.75 317 LEU B C 1
ATOM 5851 O O . LEU B 1 317 ? -4.516 5.918 12.039 1 96.75 317 LEU B O 1
ATOM 5855 N N . ALA B 1 318 ? -4.074 7.332 10.633 1 98.62 318 ALA B N 1
ATOM 5856 C CA . ALA B 1 318 ? -2.643 7.082 10.5 1 98.62 318 ALA B CA 1
ATOM 5857 C C . ALA B 1 318 ? -1.857 8.391 10.484 1 98.62 318 ALA B C 1
ATOM 5859 O O . ALA B 1 318 ? -2.242 9.344 9.805 1 98.62 318 ALA B O 1
ATOM 5860 N N . ALA B 1 319 ? -0.803 8.438 11.281 1 98.75 319 ALA B N 1
ATOM 5861 C CA . ALA B 1 319 ? -0.01 9.656 11.352 1 98.75 319 ALA B CA 1
ATOM 5862 C C . ALA B 1 319 ? 1.472 9.344 11.531 1 98.75 319 ALA B C 1
ATOM 5864 O O . ALA B 1 319 ? 1.829 8.266 12.016 1 98.75 319 ALA B O 1
ATOM 5865 N N . ALA B 1 320 ? 2.246 10.266 11.117 1 98.56 320 ALA B N 1
ATOM 5866 C CA . ALA B 1 320 ? 3.695 10.164 11.273 1 98.56 320 ALA B CA 1
ATOM 5867 C C . ALA B 1 320 ? 4.336 11.547 11.359 1 98.56 320 ALA B C 1
ATOM 5869 O O . ALA B 1 320 ? 3.867 12.492 10.727 1 98.56 320 ALA B O 1
ATOM 5870 N N . MET B 1 321 ? 5.32 11.656 12.141 1 98.06 321 MET B N 1
ATOM 5871 C CA . MET B 1 321 ? 6.23 12.797 12.148 1 98.06 321 MET B CA 1
ATOM 5872 C C . MET B 1 321 ? 7.664 12.344 11.875 1 98.06 321 MET B C 1
ATOM 5874 O O . MET B 1 321 ? 8.117 11.336 12.422 1 98.06 321 MET B O 1
ATOM 5878 N N . PHE B 1 322 ? 8.305 13.039 10.992 1 96.88 322 PHE B N 1
ATOM 5879 C CA . PHE B 1 322 ? 9.664 12.664 10.609 1 96.88 322 PHE B CA 1
ATOM 5880 C C . PHE B 1 322 ? 10.445 13.883 10.133 1 96.88 322 PHE B C 1
ATOM 5882 O O . PHE B 1 322 ? 9.914 14.992 10.094 1 96.88 322 PHE B O 1
ATOM 5889 N N . GLU B 1 323 ? 11.758 13.68 9.828 1 95.25 323 GLU B N 1
ATOM 5890 C CA . GLU B 1 323 ? 12.625 14.82 9.578 1 95.25 323 GLU B CA 1
ATOM 5891 C C . GLU B 1 323 ? 13.508 14.586 8.359 1 95.25 323 GLU B C 1
ATOM 5893 O O . GLU B 1 323 ? 14.062 13.5 8.188 1 95.25 323 GLU B O 1
ATOM 5898 N N . PHE B 1 324 ? 13.531 15.586 7.477 1 96.25 324 PHE B N 1
ATOM 5899 C CA . PHE B 1 324 ? 14.516 15.656 6.41 1 96.25 324 PHE B CA 1
ATOM 5900 C C . PHE B 1 324 ? 15.586 16.703 6.723 1 96.25 324 PHE B C 1
ATOM 5902 O O . PHE B 1 324 ? 15.383 17.562 7.566 1 96.25 324 PHE B O 1
ATOM 5909 N N . GLN B 1 325 ? 16.672 16.562 6.07 1 95.69 325 GLN B N 1
ATOM 5910 C CA . GLN B 1 325 ? 17.734 17.562 6.133 1 95.69 325 GLN B CA 1
ATOM 5911 C C . GLN B 1 325 ? 18.172 18 4.738 1 95.69 325 GLN B C 1
ATOM 5913 O O . GLN B 1 325 ? 18.391 17.156 3.857 1 95.69 325 GLN B O 1
ATOM 5918 N N . GLY B 1 326 ? 18.219 19.328 4.562 1 96.62 326 GLY B N 1
ATOM 5919 C CA . GLY B 1 326 ? 18.828 19.828 3.34 1 96.62 326 GLY B CA 1
ATOM 5920 C C . GLY B 1 326 ? 20.344 19.688 3.328 1 96.62 326 GLY B C 1
ATOM 5921 O O . GLY B 1 326 ? 21 19.906 4.352 1 96.62 326 GLY B O 1
ATOM 5922 N N . ARG B 1 327 ? 20.844 19.281 2.164 1 95.12 327 ARG B N 1
ATOM 5923 C CA . ARG B 1 327 ? 22.297 19.141 2.057 1 95.12 327 ARG B CA 1
ATOM 5924 C C . ARG B 1 327 ? 22.766 19.328 0.619 1 95.12 327 ARG B C 1
ATOM 5926 O O . ARG B 1 327 ? 21.953 19.344 -0.307 1 95.12 327 ARG B O 1
ATOM 5933 N N . GLU B 1 328 ? 24.078 19.469 0.531 1 92.38 328 GLU B N 1
ATOM 5934 C CA . GLU B 1 328 ? 24.688 19.438 -0.796 1 92.38 328 GLU B CA 1
ATOM 5935 C C . GLU B 1 328 ? 24.938 18 -1.253 1 92.38 328 GLU B C 1
ATOM 5937 O O . GLU B 1 328 ? 25.359 17.156 -0.461 1 92.38 328 GLU B O 1
ATOM 5942 N N . THR B 1 329 ? 24.578 17.734 -2.516 1 89.56 329 THR B N 1
ATOM 5943 C CA . THR B 1 329 ? 24.844 16.422 -3.061 1 89.56 329 THR B CA 1
ATOM 5944 C C . THR B 1 329 ? 26.328 16.266 -3.424 1 89.56 329 THR B C 1
ATOM 5946 O O . THR B 1 329 ? 27 17.25 -3.734 1 89.56 329 THR B O 1
ATOM 5949 N N . THR B 1 330 ? 26.875 15.078 -3.27 1 82.12 330 THR B N 1
ATOM 5950 C CA . THR B 1 330 ? 28.312 14.867 -3.426 1 82.12 330 THR B CA 1
ATOM 5951 C C . THR B 1 330 ? 28.625 14.297 -4.805 1 82.12 330 THR B C 1
ATOM 5953 O O . THR B 1 330 ? 29.766 14.422 -5.289 1 82.12 330 THR B O 1
ATOM 5956 N N . HIS B 1 331 ? 27.844 13.531 -5.223 1 72.56 331 HIS B N 1
ATOM 5957 C CA . HIS B 1 331 ? 28.188 12.828 -6.449 1 72.56 331 HIS B CA 1
ATOM 5958 C C . HIS B 1 331 ? 27.906 13.68 -7.68 1 72.56 331 HIS B C 1
ATOM 5960 O O . HIS B 1 331 ? 26.859 14.344 -7.746 1 72.56 331 HIS B O 1
ATOM 5966 N N . LYS B 1 332 ? 28.922 13.922 -8.375 1 59.28 332 LYS B N 1
ATOM 5967 C CA . LYS B 1 332 ? 28.906 14.727 -9.594 1 59.28 332 LYS B CA 1
ATOM 5968 C C . LYS B 1 332 ? 27.766 14.289 -10.508 1 59.28 332 LYS B C 1
ATOM 5970 O O . LYS B 1 332 ? 27.203 15.102 -11.242 1 59.28 332 LYS B O 1
ATOM 5975 N N . LYS B 1 333 ? 27.484 13.016 -10.367 1 56.25 333 LYS B N 1
ATOM 5976 C CA . LYS B 1 333 ? 26.484 12.516 -11.289 1 56.25 333 LYS B CA 1
ATOM 5977 C C . LYS B 1 333 ? 25.078 12.875 -10.82 1 56.25 333 LYS B C 1
ATOM 5979 O O . LYS B 1 333 ? 24.109 12.766 -11.578 1 56.25 333 LYS B O 1
ATOM 5984 N N . HIS B 1 334 ? 25.125 13.234 -9.461 1 59.78 334 HIS B N 1
ATOM 5985 C CA . HIS B 1 334 ? 23.797 13.68 -9.047 1 59.78 334 HIS B CA 1
ATOM 5986 C C . HIS B 1 334 ? 23.562 15.141 -9.445 1 59.78 334 HIS B C 1
ATOM 5988 O O . HIS B 1 334 ? 24.391 16 -9.156 1 59.78 334 HIS B O 1
ATOM 5994 N N . ARG B 1 335 ? 22.547 15.172 -10.328 1 67.19 335 ARG B N 1
ATOM 5995 C CA . ARG B 1 335 ? 22.391 16.312 -11.227 1 67.19 335 ARG B CA 1
ATOM 5996 C C . ARG B 1 335 ? 21.578 17.438 -10.562 1 67.19 335 ARG B C 1
ATOM 5998 O O . ARG B 1 335 ? 21.562 18.562 -11.047 1 67.19 335 ARG B O 1
ATOM 6005 N N . TYR B 1 336 ? 21.078 17.094 -9.219 1 86.5 336 TYR B N 1
ATOM 6006 C CA . TYR B 1 336 ? 20.172 18.188 -8.844 1 86.5 336 TYR B CA 1
ATOM 6007 C C . TYR B 1 336 ? 20.453 18.656 -7.422 1 86.5 336 TYR B C 1
ATOM 6009 O O . TYR B 1 336 ? 20.516 17.844 -6.496 1 86.5 336 TYR B O 1
ATOM 6017 N N . GLN B 1 337 ? 20.688 19.891 -7.336 1 93.69 337 GLN B N 1
ATOM 6018 C CA . GLN B 1 337 ? 20.781 20.562 -6.047 1 93.69 337 GLN B CA 1
ATOM 6019 C C . GLN B 1 337 ? 19.453 21.203 -5.672 1 93.69 337 GLN B C 1
ATOM 6021 O O . GLN B 1 337 ? 18.5 21.219 -6.469 1 93.69 337 GLN B O 1
ATOM 6026 N N . LEU B 1 338 ? 19.375 21.719 -4.441 1 96.88 338 LEU B N 1
ATOM 6027 C CA . LEU B 1 338 ? 18.141 22.328 -3.949 1 96.88 338 LEU B CA 1
ATOM 6028 C C . LEU B 1 338 ? 17.719 23.469 -4.852 1 96.88 338 LEU B C 1
ATOM 6030 O O . LEU B 1 338 ? 16.516 23.641 -5.129 1 96.88 338 LEU B O 1
ATOM 6034 N N . GLU B 1 339 ? 18.688 24.25 -5.297 1 96.31 339 GLU B N 1
ATOM 6035 C CA . GLU B 1 339 ? 18.359 25.375 -6.172 1 96.31 339 GLU B CA 1
ATOM 6036 C C . GLU B 1 339 ? 17.828 24.891 -7.516 1 96.31 339 GLU B C 1
ATOM 6038 O O . GLU B 1 339 ? 16.984 25.531 -8.125 1 96.31 339 GLU B O 1
ATOM 6043 N N . ASP B 1 340 ? 18.375 23.812 -8.039 1 95.31 340 ASP B N 1
ATOM 6044 C CA . ASP B 1 340 ? 17.875 23.219 -9.273 1 95.31 340 ASP B CA 1
ATOM 6045 C C . ASP B 1 340 ? 16.391 22.828 -9.141 1 95.31 340 ASP B C 1
ATOM 6047 O O . ASP B 1 340 ? 15.602 23.062 -10.055 1 95.31 340 ASP B O 1
ATOM 6051 N N . ILE B 1 341 ? 16.078 22.25 -8.023 1 97 341 ILE B N 1
ATOM 6052 C CA . ILE B 1 341 ? 14.703 21.844 -7.789 1 97 341 ILE B CA 1
ATOM 6053 C C . ILE B 1 341 ? 13.789 23.062 -7.781 1 97 341 ILE B C 1
ATOM 6055 O O . ILE B 1 341 ? 12.719 23.047 -8.398 1 97 341 ILE B O 1
ATOM 6059 N N . LYS B 1 342 ? 14.203 24.109 -7.047 1 98.06 342 LYS B N 1
ATOM 6060 C CA . LYS B 1 342 ? 13.453 25.359 -7.012 1 98.06 342 LYS B CA 1
ATOM 6061 C C . LYS B 1 342 ? 13.195 25.875 -8.422 1 98.06 342 LYS B C 1
ATOM 6063 O O . LYS B 1 342 ? 12.062 26.234 -8.758 1 98.06 342 LYS B O 1
ATOM 6068 N N . ASN B 1 343 ? 14.211 25.828 -9.234 1 97.25 343 ASN B N 1
ATOM 6069 C CA . ASN B 1 343 ? 14.109 26.359 -10.594 1 97.25 343 ASN B CA 1
ATOM 6070 C C . ASN B 1 343 ? 13.219 25.484 -11.469 1 97.25 343 ASN B C 1
ATOM 6072 O O . ASN B 1 343 ? 12.453 26 -12.281 1 97.25 343 ASN B O 1
ATOM 6076 N N . ILE B 1 344 ? 13.336 24.234 -11.32 1 96.5 344 ILE B N 1
ATOM 6077 C CA . ILE B 1 344 ? 12.555 23.281 -12.109 1 96.5 344 ILE B CA 1
ATOM 6078 C C . ILE B 1 344 ? 11.078 23.406 -11.734 1 96.5 344 ILE B C 1
ATOM 6080 O O . ILE B 1 344 ? 10.203 23.359 -12.602 1 96.5 344 ILE B O 1
ATOM 6084 N N . LEU B 1 345 ? 10.781 23.562 -10.453 1 97.19 345 LEU B N 1
ATOM 6085 C CA . LEU B 1 345 ? 9.398 23.672 -9.984 1 97.19 345 LEU B CA 1
ATOM 6086 C C . LEU B 1 345 ? 8.758 24.953 -10.5 1 97.19 345 LEU B C 1
ATOM 6088 O O . LEU B 1 345 ? 7.586 24.953 -10.891 1 97.19 345 LEU B O 1
ATOM 6092 N N . ASP B 1 346 ? 9.492 26.094 -10.422 1 97.38 346 ASP B N 1
ATOM 6093 C CA . ASP B 1 346 ? 9.039 27.391 -10.938 1 97.38 346 ASP B CA 1
ATOM 6094 C C . ASP B 1 346 ? 7.617 27.688 -10.477 1 97.38 346 ASP B C 1
ATOM 6096 O O . ASP B 1 346 ? 6.746 27.984 -11.297 1 97.38 346 ASP B O 1
ATOM 6100 N N . LEU B 1 347 ? 7.359 27.625 -9.156 1 97.12 347 LEU B N 1
ATOM 6101 C CA . LEU B 1 347 ? 6.016 27.625 -8.586 1 97.12 347 LEU B CA 1
ATOM 6102 C C . LEU B 1 347 ? 5.328 28.969 -8.82 1 97.12 347 LEU B C 1
ATOM 6104 O O . LEU B 1 347 ? 4.176 29 -9.273 1 97.12 347 LEU B O 1
ATOM 6108 N N . PRO B 1 348 ? 6.004 30.109 -8.523 1 96.31 348 PRO B N 1
ATOM 6109 C CA . PRO B 1 348 ? 5.305 31.391 -8.719 1 96.31 348 PRO B CA 1
ATOM 6110 C C . PRO B 1 348 ? 4.828 31.594 -10.148 1 96.31 348 PRO B C 1
ATOM 6112 O O . PRO B 1 348 ? 3.701 32.031 -10.375 1 96.31 348 PRO B O 1
ATOM 6115 N N . ASN B 1 349 ? 5.672 31.219 -11.102 1 96.06 349 ASN B N 1
ATOM 6116 C CA . ASN B 1 349 ? 5.297 31.375 -12.5 1 96.06 349 ASN B CA 1
ATOM 6117 C C . ASN B 1 349 ? 4.137 30.469 -12.883 1 96.06 349 ASN B C 1
ATOM 6119 O O . ASN B 1 349 ? 3.238 30.875 -13.625 1 96.06 349 ASN B O 1
ATOM 6123 N N . ARG B 1 350 ? 4.172 29.25 -12.438 1 93.25 350 ARG B N 1
ATOM 6124 C CA . ARG B 1 350 ? 3.1 28.297 -12.727 1 93.25 350 ARG B CA 1
ATOM 6125 C C . ARG B 1 350 ? 1.774 28.781 -12.148 1 93.25 350 ARG B C 1
ATOM 6127 O O . ARG B 1 350 ? 0.741 28.734 -12.82 1 93.25 350 ARG B O 1
ATOM 6134 N N . LEU B 1 351 ? 1.79 29.234 -10.922 1 93.94 351 LEU B N 1
ATOM 6135 C CA . LEU B 1 351 ? 0.566 29.672 -10.25 1 93.94 351 LEU B CA 1
ATOM 6136 C C . LEU B 1 351 ? 0.014 30.938 -10.883 1 93.94 351 LEU B C 1
ATOM 6138 O O . LEU B 1 351 ? -1.2 31.156 -10.898 1 93.94 351 LEU B O 1
ATOM 6142 N N . ASN B 1 352 ? 0.878 31.75 -11.367 1 93.38 352 ASN B N 1
ATOM 6143 C CA . ASN B 1 352 ? 0.452 33 -11.977 1 93.38 352 ASN B CA 1
ATOM 6144 C C . ASN B 1 352 ? -0.238 32.75 -13.32 1 93.38 352 ASN B C 1
ATOM 6146 O O . ASN B 1 352 ? -0.9 33.656 -13.844 1 93.38 352 ASN B O 1
ATOM 6150 N N . GLN B 1 353 ? -0.171 31.594 -13.867 1 90.69 353 GLN B N 1
ATOM 6151 C CA . GLN B 1 353 ? -0.77 31.266 -15.156 1 90.69 353 GLN B CA 1
ATOM 6152 C C . GLN B 1 353 ? -2.168 30.688 -14.977 1 90.69 353 GLN B C 1
ATOM 6154 O O . GLN B 1 353 ? -2.836 30.359 -15.961 1 90.69 353 GLN B O 1
ATOM 6159 N N . ARG B 1 354 ? -2.629 30.719 -13.828 1 90.06 354 ARG B N 1
ATOM 6160 C CA . ARG B 1 354 ? -3.938 30.125 -13.562 1 90.06 354 ARG B CA 1
ATOM 6161 C C . ARG B 1 354 ? -5.051 30.969 -14.188 1 90.06 354 ARG B C 1
ATOM 6163 O O . ARG B 1 354 ? -4.887 32.156 -14.398 1 90.06 354 ARG B O 1
ATOM 6170 N N . GLN B 1 355 ? -6.039 30.266 -14.461 1 90.38 355 GLN B N 1
ATOM 6171 C CA . GLN B 1 355 ? -7.25 30.906 -14.977 1 90.38 355 GLN B CA 1
ATOM 6172 C C . GLN B 1 355 ? -8.336 30.969 -13.906 1 90.38 355 GLN B C 1
ATOM 6174 O O . GLN B 1 355 ? -8.648 29.969 -13.273 1 90.38 355 GLN B O 1
ATOM 6179 N N . GLU B 1 356 ? -8.789 32.125 -13.656 1 92.31 356 GLU B N 1
ATOM 6180 C CA . GLU B 1 356 ? -9.891 32.312 -12.711 1 92.31 356 GLU B CA 1
ATOM 6181 C C . GLU B 1 356 ? -11.234 31.984 -13.352 1 92.31 356 GLU B C 1
ATOM 6183 O O . GLU B 1 356 ? -11.477 32.344 -14.516 1 92.31 356 GLU B O 1
ATOM 6188 N N . ILE B 1 357 ? -12.016 31.219 -12.648 1 91.56 357 ILE B N 1
ATOM 6189 C CA . ILE B 1 357 ? -13.367 30.938 -13.109 1 91.56 357 ILE B CA 1
ATOM 6190 C C . ILE B 1 357 ? -14.375 31.328 -12.031 1 91.56 357 ILE B C 1
ATOM 6192 O O . ILE B 1 357 ? -14.016 31.516 -10.867 1 91.56 357 ILE B O 1
ATOM 6196 N N . THR B 1 358 ? -15.648 31.453 -12.43 1 93.69 358 THR B N 1
ATOM 6197 C CA . THR B 1 358 ? -16.672 31.844 -11.469 1 93.69 358 THR B CA 1
ATOM 6198 C C . THR B 1 358 ? -17.109 30.656 -10.609 1 93.69 358 THR B C 1
ATOM 6200 O O . THR B 1 358 ? -16.953 29.516 -11.016 1 93.69 358 THR B O 1
ATOM 6203 N N . PRO B 1 359 ? -17.594 30.969 -9.367 1 91.25 359 PRO B N 1
ATOM 6204 C CA . PRO B 1 359 ? -18.141 29.891 -8.539 1 91.25 359 PRO B CA 1
ATOM 6205 C C . PRO B 1 359 ? -19.219 29.094 -9.266 1 91.25 359 PRO B C 1
ATOM 6207 O O . PRO B 1 359 ? -19.359 27.875 -9.047 1 91.25 359 PRO B O 1
ATOM 6210 N N . GLU B 1 360 ? -20.016 29.797 -10.078 1 93.56 360 GLU B N 1
ATOM 6211 C CA . GLU B 1 360 ? -21.078 29.125 -10.836 1 93.56 360 GLU B CA 1
ATOM 6212 C C . GLU B 1 360 ? -20.484 28.125 -11.82 1 93.56 360 GLU B C 1
ATOM 6214 O O . GLU B 1 360 ? -20.969 27 -11.93 1 93.56 360 GLU B O 1
ATOM 6219 N N . GLU B 1 361 ? -19.484 28.531 -12.539 1 90.88 361 GLU B N 1
ATOM 6220 C CA . GLU B 1 361 ? -18.812 27.641 -13.484 1 90.88 361 GLU B CA 1
ATOM 6221 C C . GLU B 1 361 ? -18.172 26.453 -12.766 1 90.88 361 GLU B C 1
ATOM 6223 O O . GLU B 1 361 ? -18.234 25.328 -13.242 1 90.88 361 GLU B O 1
ATOM 6228 N N . TYR B 1 362 ? -17.562 26.781 -11.672 1 89.69 362 TYR B N 1
ATOM 6229 C CA . TYR B 1 362 ? -16.953 25.734 -10.852 1 89.69 362 TYR B CA 1
ATOM 6230 C C . TYR B 1 362 ? -17.984 24.719 -10.406 1 89.69 362 TYR B C 1
ATOM 6232 O O . TYR B 1 362 ? -17.766 23.516 -10.516 1 89.69 362 TYR B O 1
ATOM 6240 N N . SER B 1 363 ? -19.031 25.156 -9.891 1 90.5 363 SER B N 1
ATOM 6241 C CA . SER B 1 363 ? -20.109 24.281 -9.406 1 90.5 363 SER B CA 1
ATOM 6242 C C . SER B 1 363 ? -20.688 23.438 -10.539 1 90.5 363 SER B C 1
ATOM 6244 O O . SER B 1 363 ? -21.016 22.266 -10.336 1 90.5 363 SER B O 1
ATOM 6246 N N . LYS B 1 364 ? -20.812 24.062 -11.688 1 90.25 364 LYS B N 1
ATOM 6247 C CA . LYS B 1 364 ? -21.312 23.328 -12.852 1 90.25 364 LYS B CA 1
ATOM 6248 C C . LYS B 1 364 ? -20.375 22.188 -13.219 1 90.25 364 LYS B C 1
ATOM 6250 O O . LYS B 1 364 ? -20.828 21.078 -13.555 1 90.25 364 LYS B O 1
ATOM 6255 N N . THR B 1 365 ? -19.125 22.484 -13.18 1 88.25 365 THR B N 1
ATOM 6256 C CA . THR B 1 365 ? -18.109 21.469 -13.484 1 88.25 365 THR B CA 1
ATOM 6257 C C . THR B 1 365 ? -18.156 20.344 -12.453 1 88.25 365 THR B C 1
ATOM 6259 O O . THR B 1 365 ? -18.094 19.172 -12.812 1 88.25 365 THR B O 1
ATOM 6262 N N . MET B 1 366 ? -18.25 20.672 -11.234 1 87.69 366 MET B N 1
ATOM 6263 C CA . MET B 1 366 ? -18.312 19.688 -10.156 1 87.69 366 MET B CA 1
ATOM 6264 C C . MET B 1 366 ? -19.547 18.812 -10.297 1 87.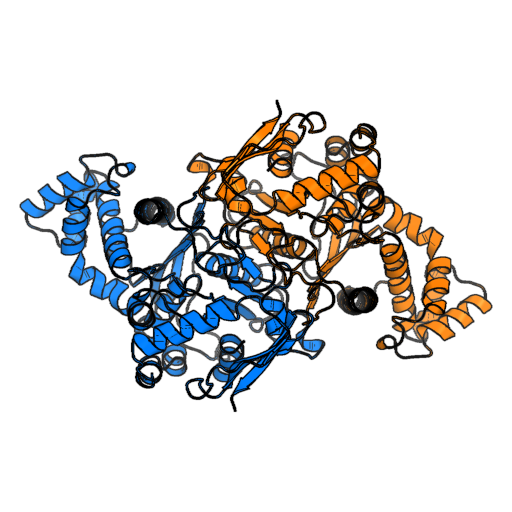69 366 MET B C 1
ATOM 6266 O O . MET B 1 366 ? -19.469 17.594 -10.094 1 87.69 366 MET B O 1
ATOM 6270 N N . ASP B 1 367 ? -20.656 19.453 -10.602 1 88.69 367 ASP B N 1
ATOM 6271 C CA . ASP B 1 367 ? -21.891 18.703 -10.797 1 88.69 367 ASP B CA 1
ATOM 6272 C C . ASP B 1 367 ? -21.781 17.75 -11.977 1 88.69 367 ASP B C 1
ATOM 6274 O O . ASP B 1 367 ? -22.25 16.609 -11.898 1 88.69 367 ASP B O 1
ATOM 6278 N N . HIS B 1 368 ? -21.188 18.203 -13.031 1 89.75 368 HIS B N 1
ATOM 6279 C CA . HIS B 1 368 ? -20.969 17.344 -14.195 1 89.75 368 HIS B CA 1
ATOM 6280 C C . HIS B 1 368 ? -20.094 16.156 -13.852 1 89.75 368 HIS B C 1
ATOM 6282 O O . HIS B 1 368 ? -20.375 15.023 -14.281 1 89.75 368 HIS B O 1
ATOM 6288 N N . ASN B 1 369 ? -19.047 16.422 -13.148 1 87 369 ASN B N 1
ATOM 6289 C CA . ASN B 1 369 ? -18.156 15.344 -12.727 1 87 369 ASN B CA 1
ATOM 6290 C C . ASN B 1 369 ? -18.891 14.289 -11.914 1 87 369 ASN B C 1
ATOM 6292 O O . ASN B 1 369 ? -18.656 13.094 -12.078 1 87 369 ASN B O 1
ATOM 6296 N N . MET B 1 370 ? -19.703 14.719 -11.055 1 86 370 MET B N 1
ATOM 6297 C CA . MET B 1 370 ? -20.484 13.797 -10.242 1 86 370 MET B CA 1
ATOM 6298 C C . MET B 1 370 ? -21.453 13.008 -11.117 1 86 370 MET B C 1
ATOM 6300 O O . MET B 1 370 ? -21.719 11.828 -10.852 1 86 370 MET B O 1
ATOM 6304 N N . ASP B 1 371 ? -21.953 13.672 -12.117 1 88.19 371 ASP B N 1
ATOM 6305 C CA . ASP B 1 371 ? -22.922 13.031 -13 1 88.19 371 ASP B CA 1
ATOM 6306 C C . ASP B 1 371 ? -22.281 11.883 -13.781 1 88.19 371 ASP B C 1
ATOM 6308 O O . ASP B 1 371 ? -22.938 10.883 -14.062 1 88.19 371 ASP B O 1
ATOM 6312 N N . VAL B 1 372 ? -21.047 12.047 -14.102 1 88.88 372 VAL B N 1
ATOM 6313 C CA . VAL B 1 372 ? -20.406 11.039 -14.945 1 88.88 372 VAL B CA 1
ATOM 6314 C C . VAL B 1 372 ? -19.594 10.078 -14.078 1 88.88 372 VAL B C 1
ATOM 6316 O O . VAL B 1 372 ? -19.047 9.086 -14.578 1 88.88 372 VAL B O 1
ATOM 6319 N N . TYR B 1 373 ? -19.578 10.328 -12.828 1 85.38 373 TYR B N 1
ATOM 6320 C CA . TYR B 1 373 ? -18.797 9.5 -11.922 1 85.38 373 TYR B CA 1
ATOM 6321 C C . TYR B 1 373 ? -19.25 8.047 -11.977 1 85.38 373 TYR B C 1
ATOM 6323 O O . TYR B 1 373 ? -20.438 7.762 -11.805 1 85.38 373 TYR B O 1
ATOM 6331 N N . LEU B 1 374 ? -18.312 7.109 -12.289 1 84.94 374 LEU B N 1
ATOM 6332 C CA . LEU B 1 374 ? -18.484 5.664 -12.336 1 84.94 374 LEU B CA 1
ATOM 6333 C C . LEU B 1 374 ? -19.422 5.262 -13.469 1 84.94 374 LEU B C 1
ATOM 6335 O O . LEU B 1 374 ? -19.906 4.129 -13.516 1 84.94 374 LEU B O 1
ATOM 6339 N N . LYS B 1 375 ? -19.766 6.238 -14.289 1 90.62 375 LYS B N 1
ATOM 6340 C CA . LYS B 1 375 ? -20.531 5.902 -15.484 1 90.62 375 LYS B CA 1
ATOM 6341 C C . LYS B 1 375 ? -19.641 5.348 -16.578 1 90.62 375 LYS B C 1
ATOM 6343 O O . LYS B 1 375 ? -18.406 5.383 -16.469 1 90.62 375 LYS B O 1
ATOM 6348 N N . HIS B 1 376 ? -20.297 4.664 -17.5 1 94.38 376 HIS B N 1
ATOM 6349 C CA . HIS B 1 376 ? -19.578 4.082 -18.625 1 94.38 376 HIS B CA 1
ATOM 6350 C C . HIS B 1 376 ? -20.234 4.453 -19.953 1 94.38 376 HIS B C 1
ATOM 6352 O O . HIS B 1 376 ? -21.266 5.117 -19.969 1 94.38 376 HIS B O 1
ATOM 6358 N N . ASP B 1 377 ? -19.547 4.148 -21.031 1 96.19 377 ASP B N 1
ATOM 6359 C CA . ASP B 1 377 ? -20.047 4.312 -22.391 1 96.19 377 ASP B CA 1
ATOM 6360 C C . ASP B 1 377 ? -20.266 5.785 -22.719 1 96.19 377 ASP B C 1
ATOM 6362 O O . ASP B 1 377 ? -21.375 6.18 -23.109 1 96.19 377 ASP B O 1
ATOM 6366 N N . PHE B 1 378 ? -19.25 6.57 -22.578 1 96.44 378 PHE B N 1
ATOM 6367 C CA . PHE B 1 378 ? -19.328 7.98 -22.938 1 96.44 378 PHE B CA 1
ATOM 6368 C C . PHE B 1 378 ? -17.953 8.516 -23.344 1 96.44 378 PHE B C 1
ATOM 6370 O O . PHE B 1 378 ? -16.922 7.91 -23.016 1 96.44 378 PHE B O 1
ATOM 6377 N N . VAL B 1 379 ? -17.984 9.547 -24.109 1 96 379 VAL B N 1
ATOM 6378 C CA . VAL B 1 379 ? -16.797 10.359 -24.406 1 96 379 VAL B CA 1
ATOM 6379 C C . VAL B 1 379 ? -16.828 11.625 -23.562 1 96 379 VAL B C 1
ATOM 6381 O O . VAL B 1 379 ? -17.844 12.297 -23.453 1 96 379 VAL B O 1
ATOM 6384 N N . SER B 1 380 ? -15.695 11.875 -22.938 1 92.75 380 SER B N 1
ATOM 6385 C CA . SER B 1 380 ? -15.641 13.055 -22.078 1 92.75 380 SER B CA 1
ATOM 6386 C C . SER B 1 380 ? -15.945 14.32 -22.859 1 92.75 380 SER B C 1
ATOM 6388 O O . SER B 1 380 ? -15.414 14.523 -23.953 1 92.75 380 SER B O 1
ATOM 6390 N N . SER B 1 381 ? -16.812 15.188 -22.281 1 88.06 381 SER B N 1
ATOM 6391 C CA . SER B 1 381 ? -17.172 16.453 -22.906 1 88.06 381 SER B CA 1
ATOM 6392 C C . SER B 1 381 ? -16.547 17.625 -22.172 1 88.06 381 SER B C 1
ATOM 6394 O O . SER B 1 381 ? -16.812 18.781 -22.516 1 88.06 381 SER B O 1
ATOM 6396 N N . THR B 1 382 ? -15.773 17.344 -21.188 1 83.94 382 THR B N 1
ATOM 6397 C CA . THR B 1 382 ? -15.141 18.406 -20.406 1 83.94 382 THR B CA 1
ATOM 6398 C C . THR B 1 382 ? -14.156 19.203 -21.266 1 83.94 382 THR B C 1
ATOM 6400 O O . THR B 1 382 ? -13.312 18.625 -21.953 1 83.94 382 THR B O 1
ATOM 6403 N N . PRO B 1 383 ? -14.273 20.547 -21.203 1 83.75 383 PRO B N 1
ATOM 6404 C CA . PRO B 1 383 ? -13.32 21.359 -21.953 1 83.75 383 PRO B CA 1
ATOM 6405 C C . PRO B 1 383 ? -11.867 21.094 -21.562 1 83.75 383 PRO B C 1
ATOM 6407 O O . PRO B 1 383 ? -11.57 20.906 -20.391 1 83.75 383 PRO B O 1
ATOM 6410 N N . THR B 1 384 ? -10.992 21.047 -22.547 1 88.12 384 THR B N 1
ATOM 6411 C CA . THR B 1 384 ? -9.594 20.719 -22.281 1 88.12 384 THR B CA 1
ATOM 6412 C C . THR B 1 384 ? -8.719 21.969 -22.469 1 88.12 384 THR B C 1
ATOM 6414 O O . THR B 1 384 ? -7.496 21.891 -22.344 1 88.12 384 THR B O 1
ATOM 6417 N N . ASP B 1 385 ? -9.352 23.141 -22.688 1 85.44 385 ASP B N 1
ATOM 6418 C CA . ASP B 1 385 ? -8.609 24.359 -22.969 1 85.44 385 ASP B CA 1
ATOM 6419 C C . ASP B 1 385 ? -7.746 24.781 -21.781 1 85.44 385 ASP B C 1
ATOM 6421 O O . ASP B 1 385 ? -6.672 25.344 -21.953 1 85.44 385 ASP B O 1
ATOM 6425 N N . TYR B 1 386 ? -8.195 24.469 -20.641 1 84.31 386 TYR B N 1
ATOM 6426 C CA . TYR B 1 386 ? -7.488 24.906 -19.453 1 84.31 386 TYR B CA 1
ATOM 6427 C C . TYR B 1 386 ? -6.398 23.922 -19.062 1 84.31 386 TYR B C 1
ATOM 6429 O O . TYR B 1 386 ? -5.59 24.188 -18.172 1 84.31 386 TYR B O 1
ATOM 6437 N N . ILE B 1 387 ? -6.441 22.781 -19.734 1 88.69 387 ILE B N 1
ATOM 6438 C CA . ILE B 1 387 ? -5.445 21.766 -19.422 1 88.69 387 ILE B CA 1
ATOM 6439 C C . ILE B 1 387 ? -4.109 22.125 -20.062 1 88.69 387 ILE B C 1
ATOM 6441 O O . ILE B 1 387 ? -4.055 22.469 -21.25 1 88.69 387 ILE B O 1
ATOM 6445 N N . SER B 1 388 ? -3.053 22.156 -19.297 1 89 388 SER B N 1
ATOM 6446 C CA . SER B 1 388 ? -1.733 22.531 -19.781 1 89 388 SER B CA 1
ATOM 6447 C C . SER B 1 388 ? -1.188 21.5 -20.766 1 89 388 SER B C 1
ATOM 6449 O O . SER B 1 388 ? -1.514 20.312 -20.672 1 89 388 SER B O 1
ATOM 6451 N N . SER B 1 389 ? -0.325 21.969 -21.688 1 91.5 389 SER B N 1
ATOM 6452 C CA . SER B 1 389 ? 0.339 21.062 -22.625 1 91.5 389 SER B CA 1
ATOM 6453 C C . SER B 1 389 ? 1.116 19.969 -21.891 1 91.5 389 SER B C 1
ATOM 6455 O O . SER B 1 389 ? 1.781 20.25 -20.891 1 91.5 389 SER B O 1
ATOM 6457 N N . GLY B 1 390 ? 0.941 18.75 -22.406 1 92.75 390 GLY B N 1
ATOM 6458 C CA . GLY B 1 390 ? 1.669 17.625 -21.828 1 92.75 390 GLY B CA 1
ATOM 6459 C C . GLY B 1 390 ? 0.911 16.922 -20.719 1 92.75 390 GLY B C 1
ATOM 6460 O O . GLY B 1 390 ? 1.281 15.82 -20.312 1 92.75 390 GLY B O 1
ATOM 6461 N N . ALA B 1 391 ? -0.146 17.516 -20.281 1 94.12 391 ALA B N 1
ATOM 6462 C CA . ALA B 1 391 ? -0.939 16.906 -19.219 1 94.12 391 ALA B CA 1
ATOM 6463 C C . ALA B 1 391 ? -1.926 15.883 -19.781 1 94.12 391 ALA B C 1
ATOM 6465 O O . ALA B 1 391 ? -2.346 16 -20.938 1 94.12 391 ALA B O 1
ATOM 6466 N N . TYR B 1 392 ? -2.242 14.914 -19.016 1 95.81 392 TYR B N 1
ATOM 6467 C CA . TYR B 1 392 ? -3.189 13.875 -19.406 1 95.81 392 TYR B CA 1
ATOM 6468 C C . TYR B 1 392 ? -4.609 14.242 -18.984 1 95.81 392 TYR B C 1
ATOM 6470 O O . TYR B 1 392 ? -4.805 14.945 -17.984 1 95.81 392 TYR B O 1
ATOM 6478 N N . TYR B 1 393 ? -5.609 13.836 -19.781 1 94.94 393 TYR B N 1
ATOM 6479 C CA . TYR B 1 393 ? -7.023 14.023 -19.484 1 94.94 393 TYR B CA 1
ATOM 6480 C C . TYR B 1 393 ? -7.84 12.82 -19.938 1 94.94 393 TYR B C 1
ATOM 6482 O O . TYR B 1 393 ? -7.391 12.039 -20.781 1 94.94 393 TYR B O 1
ATOM 6490 N N . LEU B 1 394 ? -8.938 12.617 -19.297 1 94.88 394 LEU B N 1
ATOM 6491 C CA . LEU B 1 394 ? -9.82 11.516 -19.656 1 94.88 394 LEU B CA 1
ATOM 6492 C C . LEU B 1 394 ? -10.43 11.727 -21.031 1 94.88 394 LEU B C 1
ATOM 6494 O O . LEU B 1 394 ? -11.039 12.766 -21.312 1 94.88 394 LEU B O 1
ATOM 6498 N N . ASP B 1 395 ? -10.203 10.766 -21.859 1 96.31 395 ASP B N 1
ATOM 6499 C CA . ASP B 1 395 ? -10.758 10.812 -23.203 1 96.31 395 ASP B CA 1
ATOM 6500 C C . ASP B 1 395 ? -12.141 10.164 -23.25 1 96.31 395 ASP B C 1
ATOM 6502 O O . ASP B 1 395 ? -13.117 10.797 -23.672 1 96.31 395 ASP B O 1
ATOM 6506 N N . ARG B 1 396 ? -12.188 8.945 -22.766 1 97.25 396 ARG B N 1
ATOM 6507 C CA . ARG B 1 396 ? -13.453 8.219 -22.828 1 97.25 396 ARG B CA 1
ATOM 6508 C C . ARG B 1 396 ? -13.445 7.035 -21.875 1 97.25 396 ARG B C 1
ATOM 6510 O O . ARG B 1 396 ? -12.383 6.605 -21.406 1 97.25 396 ARG B O 1
ATOM 6517 N N . VAL B 1 397 ? -14.609 6.609 -21.562 1 96.62 397 VAL B N 1
ATOM 6518 C CA . VAL B 1 397 ? -14.883 5.355 -20.875 1 96.62 397 VAL B CA 1
ATOM 6519 C C . VAL B 1 397 ? -15.781 4.473 -21.734 1 96.62 397 VAL B C 1
ATOM 6521 O O . VAL B 1 397 ? -16.844 4.906 -22.188 1 96.62 397 VAL B O 1
ATOM 6524 N N . ASP B 1 398 ? -15.328 3.254 -21.969 1 97.5 398 ASP B N 1
ATOM 6525 C CA . ASP B 1 398 ? -16.094 2.43 -22.906 1 97.5 398 ASP B CA 1
ATOM 6526 C C . ASP B 1 398 ? -17.203 1.673 -22.172 1 97.5 398 ASP B C 1
ATOM 6528 O O . ASP B 1 398 ? -17.469 1.93 -20.984 1 97.5 398 ASP B O 1
ATOM 6532 N N . ASP B 1 399 ? -17.922 0.785 -22.891 1 96.44 399 ASP B N 1
ATOM 6533 C CA . ASP B 1 399 ? -19.109 0.101 -22.375 1 96.44 399 ASP B CA 1
ATOM 6534 C C . ASP B 1 399 ? -18.719 -0.933 -21.312 1 96.44 399 ASP B C 1
ATOM 6536 O O . ASP B 1 399 ? -19.578 -1.424 -20.578 1 96.44 399 ASP B O 1
ATOM 6540 N N . LYS B 1 400 ? -17.453 -1.264 -21.219 1 95.25 400 LYS B N 1
ATOM 6541 C CA . LYS B 1 400 ? -16.953 -2.186 -20.203 1 95.25 400 LYS B CA 1
ATOM 6542 C C . LYS B 1 400 ? -16.266 -1.433 -19.078 1 95.25 400 LYS B C 1
ATOM 6544 O O . LYS B 1 400 ? -15.516 -2.025 -18.281 1 95.25 400 LYS B O 1
ATOM 6549 N N . TYR B 1 401 ? -16.438 -0.114 -18.953 1 95 401 TYR B N 1
ATOM 6550 C CA . TYR B 1 401 ? -15.922 0.77 -17.906 1 95 401 TYR B CA 1
ATOM 6551 C C . TYR B 1 401 ? -14.422 0.979 -18.062 1 95 401 TYR B C 1
ATOM 6553 O O . TYR B 1 401 ? -13.758 1.455 -17.125 1 95 401 TYR B O 1
ATOM 6561 N N . ARG B 1 402 ? -13.867 0.539 -19.203 1 96.88 402 ARG B N 1
ATOM 6562 C CA . ARG B 1 402 ? -12.445 0.779 -19.406 1 96.88 402 ARG B CA 1
ATOM 6563 C C . ARG B 1 402 ? -12.172 2.25 -19.703 1 96.88 402 ARG B C 1
ATOM 6565 O O . ARG B 1 402 ? -12.883 2.867 -20.5 1 96.88 402 ARG B O 1
ATOM 6572 N N . ARG B 1 403 ? -11.188 2.783 -19.078 1 96.19 403 ARG B N 1
ATOM 6573 C CA . ARG B 1 403 ? -10.875 4.203 -19.172 1 96.19 403 ARG B CA 1
ATOM 6574 C C . ARG B 1 403 ? -9.68 4.441 -20.094 1 96.19 403 ARG B C 1
ATOM 6576 O O . ARG B 1 403 ? -8.688 3.713 -20.031 1 96.19 403 ARG B O 1
ATOM 6583 N N . PHE B 1 404 ? -9.852 5.391 -20.922 1 96.88 404 PHE B N 1
ATOM 6584 C CA . PHE B 1 404 ? -8.805 5.766 -21.859 1 96.88 404 PHE B CA 1
ATOM 6585 C C . PHE B 1 404 ? -8.438 7.238 -21.703 1 96.88 404 PHE B C 1
ATOM 6587 O O . PHE B 1 404 ? -9.32 8.094 -21.562 1 96.88 404 PHE B O 1
ATOM 6594 N N . TYR B 1 405 ? -7.156 7.516 -21.688 1 96.19 405 TYR B N 1
ATOM 6595 C CA . TYR B 1 405 ? -6.645 8.859 -21.469 1 96.19 405 TYR B CA 1
ATOM 6596 C C . TYR B 1 405 ? -5.797 9.32 -22.656 1 96.19 405 TYR B C 1
ATOM 6598 O O . TYR B 1 405 ? -5.176 8.5 -23.328 1 96.19 405 TYR B O 1
ATOM 6606 N N . LEU B 1 406 ? -5.848 10.633 -22.844 1 95.88 406 LEU B N 1
ATOM 6607 C CA . LEU B 1 406 ? -5.012 11.266 -23.859 1 95.88 406 LEU B CA 1
ATOM 6608 C C . LEU B 1 406 ? -4.105 12.32 -23.234 1 95.88 406 LEU B C 1
ATOM 6610 O O . LEU B 1 406 ? -4.391 12.828 -22.156 1 95.88 406 LEU B O 1
ATOM 6614 N N . ARG B 1 407 ? -3.061 12.57 -23.859 1 95.06 407 ARG B N 1
ATOM 6615 C CA . ARG B 1 407 ? -2.135 13.625 -23.453 1 95.06 407 ARG B CA 1
ATOM 6616 C C . ARG B 1 407 ? -2.307 14.867 -24.328 1 95.06 407 ARG B C 1
ATOM 6618 O O . ARG B 1 407 ? -2.314 14.773 -25.547 1 95.06 407 ARG B O 1
ATOM 6625 N N . LYS B 1 408 ? -2.387 15.977 -23.656 1 94.38 408 LYS B N 1
ATOM 6626 C CA . LYS B 1 408 ? -2.566 17.234 -24.391 1 94.38 408 LYS B CA 1
ATOM 6627 C C . LYS B 1 408 ? -1.302 17.609 -25.156 1 94.38 408 LYS B C 1
ATOM 6629 O O . LYS B 1 408 ? -0.197 17.547 -24.609 1 94.38 408 LYS B O 1
ATOM 6634 N N . GLU B 1 409 ? -1.468 17.984 -26.391 1 87.94 409 GLU B N 1
ATOM 6635 C CA . GLU B 1 409 ? -0.342 18.406 -27.219 1 87.94 409 GLU B CA 1
ATOM 6636 C C . GLU B 1 409 ? 0.135 19.797 -26.828 1 87.94 409 GLU B C 1
ATOM 6638 O O . GLU B 1 409 ? -0.663 20.641 -26.406 1 87.94 409 GLU B O 1
#

InterPro domains:
  IPR010122 Hydroxymethylglutaryl-CoA synthase, eukaryotic [TIGR01833] (2-408)
  IPR013528 Hydroxymethylglutaryl-coenzyme A synthase, N-terminal [PF01154] (3-121)
  IPR013746 Hydroxymethylglutaryl-coenzyme A synthase, C-terminal domain [PF08540] (127-408)
  IPR016039 Thiolase-like [G3DSA:3.40.47.10] (1-409)
  IPR016039 Thiolase-like [SSF53901] (2-119)
  IPR016039 Thiolase-like [SSF53901] (128-407)